Protein AF-0000000085129081 (afdb_homodimer)

Foldseek 3Di:
DPCLVPLCLPLCCLQQPNQEEEQAPAALDCLDFSNVQVCLLVVLPQPHHYAYEDLPDCDHVRHGYHPALLRVVDAASEYEYDDEPVCVVVNLVRCLNNLHQEYEAAYDQAVLVDDRRPVSLLVVLVSCVVSNYHYFDHNAQFKDASVNSRHSGSQCLCVVHAQAAAAEEEEEQDRVVLSVLRNVCRVVNHHYRMRGHRHLCSDDDQLSSLQVSLVDPSHQEYEYEDQAFFAQVSNLSSLLSNLVSVHAYEYEQWPQDVVRQVVSCSRNVDGSFHVQVVVQSCLQSLHLYDDDPVSRVLLRLLVVLAAAFQAQEEAAEEQDPVVQVVLVVLSVVLVGDFFFFDPVLQVVLCVVAVPWPRTGNTHSYPCCVVPVVNVQVNVVSRCVRPVGSEYEYEDEALQDDPVNLVSVLVSLLVCCVVRVRYAAEYAHDHDPVSQVSSSNSSYHYHVRSSSVSNSSSSSNSSNVHDSDDPDPPPLPAFDADDAAKAWFVVLQVLLVVLPAFAFDKDFDAALQSQQVLLVVQAAFKKKAWTFSVPPPRVVQLRIDGRHGHSVSSSVSQVVNVVSCCVVPVPTDTRGIMMGHDDDDFFWKKWKWAATSHNGIKIKIGGADPCCVVVVQMFIHRPDDDLVRQLVRLCSGPVSCSCCQPPNRDHFDSSSSSSSSNSNRSSRVSNDQFWRMKMQGTWGTHHVVSPGIHGHTMMTHTRDRD/DPCLVPQPLPLCCLQQPNQEEEQAPAALDCLDFSNVQVCLLVVLPQPHHYAYEDLPDQDHVRHGYHPALLRVVDAASEYEYDDEPVCVVVNLVRCLNNLHQEYEAAYDDAVLVDDRRPVSLLVVLVSCVVSNYHYFDHNAQFKDASVNSRHSGSQCLCVVHAQAAAAEEEEEQDRVVLSVLRNVCRVVNHHYRMRGHRHLCSDDDQLSSLQVSLVDPSHQEYEYEEQAFFAQVSNLSSLLSNLVSVHAYEYEQWPQDVVRQVVSCSRNVDGSFHVQVVVQSCLQSLHLYDDDPVSRVLLRLLVVLAAAFQAQEEAAEEQDPVVQVVLVVLSVVLVGDFFFFDPVLQVVLCVVAVPWPRTGNTHSYPCCVVPVVNVQVNVVSRCVRPVGSEYEYEDEALQDDPVSLVSVLVSLLVCCVVRVRYAAEYAHDHDPVSQVSSSNSSYHYHVRSSSVSNSSSSSNSSNVHDSDDPDPPPLPAFDADDAAKAWFVVLQVLLVVLPAFAFDKDFDAALQSQQVLLVVQAAFKKKAWTFSVPPPLVVQLRIDGRHGHSVSRSVSQVVNVVSCCVVPVPTDTRGIMMGHDDDDFFWKKWKWAQTSHNGIKIKIGGADPCCVVVVQMFIHRPDDDLVRQLVRLCSGPVSCSCCQPPNRDHFDSSSSSSSSNSNSSSRVSNDQFWRMKMQGTWGTHHVVSPGIHGHTMMTHTRDRD

Radius of gyration: 35.8 Å; Cα contacts (8 Å, |Δi|>4): 3302; chains: 2; bounding box: 98×96×65 Å

Secondary structure (DSSP, 8-state):
---------TTHHHHHS-SEEEEET--S-TTSTTTHHHHHHHHTT--SEEEEE-SS-SEETTEEEESSGGGS-S--SEEEE-S-HHHHHHHHHHHHHTT--EEEE----SGGG-HHHHHHHHHHHHHHHHHT-EEE-SSS--EEEGGGTEEE---SHHHH-PPPEEEEEEEES-HHHHHHHHHHHHHHT--EEEEEE-TT-SSS-HHHHHHHHHH-TT-SEEEEEES--S-HHHHHHHHHHHHHTT--EEEEE---SHHHHHHHHHHHSS----HHHHHHHHHHTTEEE-SSHHHHHHHHHHHHHSPPPSSSBEEEEES-HHHHHHHHHHHHHTT-B-PPPPHHHHHHHHHH-TT-B-SSSEE--GGGGT-THHHHHHHHHHHHHS--SEEEEE-TTGGG-TTTHHHHHHHHHHHHHH-TTSEEEEE----HHHHHHHHTTTEEEESSHHHHHHHHHHHHGGGTS-----------S---PPSEEPPHHHHHHHHHHTT--B---EEE-SHHHHHHHHHHH-S-EEEEEE-TT-S-GGGGT-EEEEE-SHHHHHHHHHHHHHHHHHH-TT----EEEEEEPPPSSEEEEEEEEEETTTEEEEEEEE-SHHHHHH--EEEEESS--HHHHHHHHHTSTTHHHHTTGGGPPPP-HHHHHHHHHHHHHHHHHHGGGEEEEEEEEEEE--GGGTS-EES-EEEEE----/---------TTHHHHHS-SEEEEET--S-TTSTTTHHHHHHHHTT--SEEEEE-SS-SEETTEEEESSGGGS-S--SEEEE-S-HHHHHHHHHHHHHTT--EEEE----SGGG-HHHHHHHHHHHHHHHHHT-EEE-SSS--EEEGGGTEEE---SHHHH-PPPEEEEEEEES-HHHHHHHHHHHHHHT--EEEEEE-TT-SSS-HHHHHHHHHH-TT-SEEEEEES--S-HHHHHHHHHHHHHTT--EEEEE---SHHHHHHHHHHHSS----HHHHHHHHHHHT-EE-SSHHHHHHHHHHHHHSPPPSSSBEEEEES-HHHHHHHHHHHHHTT-B-PPPPHHHHHHHHHH-TT-B-SSSEE--GGGGT-THHHHHHHHHHHHHS--SEEEEE-TTGGG-TTTHHHHHHHHHHHHHH-TTSEEEEE----HHHHHHHHTTTEEEESSHHHHHHHHHHHHGGGTS--S--------S---PPSEEPPHHHHHHHHHHTT--B---EEE-SHHHHHHHHHHH-S-EEEEEE-SS-S-GGGGT-EEEEE-SHHHHHHHHHHHHHHHHHH-TT----EEEEEEPPPSSEEEEEEEEEETTTEEEEEEEE-SHHHHHH--EEEEESS--HHHHHHHHHTSTTHHHHTTGGGPPPP-HHHHHHHHHHHHHHHHHHGGGEEEEEEEEEEE--GGGTS-EES-EEEEE----

InterPro domains:
  IPR003781 CoA-binding [PF13380] (19-144)
  IPR003781 CoA-binding [SM00881] (15-110)
  IPR013815 ATP-grasp fold, subdomain 1 [G3DSA:3.30.1490.20] (504-581)
  IPR016102 Succinyl-CoA synthetase-like [G3DSA:3.40.50.261] (140-305)
  IPR016102 Succinyl-CoA synthetase-like [G3DSA:3.40.50.261] (308-473)
  IPR016102 Succinyl-CoA synthetase-like [SSF52210] (141-302)
  IPR016102 Succinyl-CoA synthetase-like [SSF52210] (309-463)
  IPR032875 Succinyl-CoA synthetase-like, flavodoxin domain [PF13607] (165-301)
  IPR036291 NAD(P)-binding domain superfamily [SSF51735] (6-147)

pLDDT: mean 92.17, std 9.35, range [22.92, 98.81]

Sequence (1410 aa):
MTDSHCFDTSRLDALFAPRSIAVVGASDQASKIGGIPLDYLLRFGYGGALYAVNPRASRVQGLPAHERLAAIGAPVDLAIVAVPQSQVAGVLEDAAAARVQSMVLFSSGYAETGSDGTAAQQALARRAQEAGIRLIGPNCLGFMRPGHQVYATFSPAPGGGLVRPGRIGMVSQSGAFGAYAYSLARERGLGLSLWATTGNEADVQLADGLAWLAQDPETDVIMAYMEGCRDGPRLRAALALAQERGKPVVMCKVGTSALGAAAAASHTASLAGNDAVYEAVFRRYGVLRAHSITDFFALAASAYIARAPKGRSIGLFTVSGGVGAMMADDASAAGLEVAPLSDAAQRQLREWVPFAAPRNPVDITGQVTNDMTLLERSARLMLADRQFDSWLGFFAAGGLSDAFWPVLQSLVQTLRTHHPDTLLAVSTLCPPERRDALEALGCLVFADPGAAIRCIGALARLHETPQALPAMADAGSALHLPAGTLSEQRSMALLAEAGVPVVPHRLVRTAAEAAQAAQEMGGRIALKVCSDAIAHKSDVGGVALNLADAAGAQAAFDRILANARQARPDARIDGALAAPMVQGGVECIAGVHRDPVFGPVLMFGLGGIHAEILRDVSLRLLPITRDDALAMVRELRAFAVLDGARGRPRVDLDSIADTLCALAGFAQRAGATLESAEINPLIARPREDGGCVAVDALVIGREAAMTDSHCFDTSRLDALFAPRSIAVVGASDQASKIGGIPLDYLLRFGYGGALYAVNPRASRVQGLPAHERLAAIGAPVDLAIVAVPQSQVAGVLEDAAAARVQSMVLFSSGYAETGSDGTAAQQALARRAQEAGIRLIGPNCLGFMRPGHQVYATFSPAPGGGLVRPGRIGMVSQSGAFGAYAYSLARERGLGLSLWATTGNEADVQLADGLAWLAQDPETDVIMAYMEGCRDGPRLRAALALAQERGKPVVMCKVGTSALGAAAAASHTASLAGNDAVYEAVFRRYGVLRAHSITDFFALAASAYIARAPKGRSIGLFTVSGGVGAMMADDASAAGLEVAPLSDAAQRQLREWVPFAAPRNPVDITGQVTNDMTLLERSARLMLADRQFDSWLGFFAAGGLSDAFWPVLQSLVQTLRTHHPDTLLAVSTLCPPERRDALEALGCLVFADPGAAIRCIGALARLHETPQALPAMADAGSALHLPAGTLSEQRSMALLAEAGVPVVPHRLVRTAAEAAQAAQEMGGRIALKVCSDAIAHKSDVGGVALNLADAAGAQAAFDRILANARQARPDARIDGALAAPMVQGGVECIAGVHRDPVFGPVLMFGLGGIHAEILRDVSLRLLPITRDDALAMVRELRAFAVLDGARGRPRVDLDSIADTLCALAGFAQRAGATLESAEINPLIARPREDGGCVAVDALVIGREAA

Nearest PDB structures (foldseek):
  7cm9-assembly2_D  TM=8.211E-01  e=2.660E-48  Psychrobacter sp.
  4xym-assembly1_B  TM=9.529E-01  e=5.069E-23  Candidatus Korarchaeum cryptofilum OPF8
  1wr2-assembly1_A  TM=9.530E-01  e=1.393E-21  Pyrococcus horikoshii OT3
  4xyl-assembly1_D  TM=9.223E-01  e=3.829E-20  Candidatus Korarchaeum cryptofilum OPF8
  4yak-assembly1_D  TM=9.046E-01  e=5.636E-20  Candidatus Korarchaeum cryptofilum OPF8

Organism: Delftia acidovorans (strain DSM 14801 / SPH-1) (NCBI:txid398578)

Structure (mmCIF, N/CA/C/O backbone):
data_AF-0000000085129081-model_v1
#
loop_
_entity.id
_entity.type
_entity.pdbx_description
1 polymer 'CoA-binding domain protein'
#
loop_
_atom_site.group_PDB
_atom_site.id
_atom_site.type_symbol
_atom_site.label_atom_id
_atom_site.label_alt_id
_atom_site.label_comp_id
_atom_site.label_asym_id
_atom_site.label_entity_id
_atom_site.label_seq_id
_atom_site.pdbx_PDB_ins_code
_atom_site.Cartn_x
_atom_site.Cartn_y
_atom_site.Cartn_z
_atom_site.occupancy
_atom_site.B_iso_or_equiv
_atom_site.auth_seq_id
_atom_site.auth_comp_id
_atom_site.auth_asym_id
_atom_site.auth_atom_id
_atom_site.pdbx_PDB_model_num
ATOM 1 N N . MET A 1 1 ? 13.531 24.562 30.5 1 22.92 1 MET A N 1
ATOM 2 C CA . MET A 1 1 ? 12.156 25 30.281 1 22.92 1 MET A CA 1
ATOM 3 C C . MET A 1 1 ? 11.367 23.938 29.5 1 22.92 1 MET A C 1
ATOM 5 O O . MET A 1 1 ? 11.727 23.578 28.391 1 22.92 1 MET A O 1
ATOM 9 N N . THR A 1 2 ? 10.906 22.938 30.109 1 31.48 2 THR A N 1
ATOM 10 C CA . THR A 1 2 ? 9.945 21.922 29.672 1 31.48 2 THR A CA 1
ATOM 11 C C . THR A 1 2 ? 8.812 22.578 28.875 1 31.48 2 THR A C 1
ATOM 13 O O . THR A 1 2 ? 8.109 23.453 29.391 1 31.48 2 THR A O 1
ATOM 16 N N . ASP A 1 3 ? 9.008 22.938 27.797 1 34.84 3 ASP A N 1
ATOM 17 C CA . ASP A 1 3 ? 7.898 23.578 27.109 1 34.84 3 ASP A CA 1
ATOM 18 C C . ASP A 1 3 ? 6.594 22.812 27.328 1 34.84 3 ASP A C 1
ATOM 20 O O . ASP A 1 3 ? 6.309 21.844 26.625 1 34.84 3 ASP A O 1
ATOM 24 N N . SER A 1 4 ? 6.34 22.469 28.484 1 39.69 4 SER A N 1
ATOM 25 C CA . SER A 1 4 ? 4.973 22.094 28.844 1 39.69 4 SER A CA 1
ATOM 26 C C . SER A 1 4 ? 3.967 23.047 28.203 1 39.69 4 SER A C 1
ATOM 28 O O . SER A 1 4 ? 3.648 24.094 28.781 1 39.69 4 SER A O 1
ATOM 30 N N . HIS A 1 5 ? 4.156 23.484 27.062 1 47.09 5 HIS A N 1
ATOM 31 C CA . HIS A 1 5 ? 3.234 24.453 26.484 1 47.09 5 HIS A CA 1
ATOM 32 C C . HIS A 1 5 ? 1.785 24.031 26.703 1 47.09 5 HIS A C 1
ATOM 34 O O . HIS A 1 5 ? 1.33 23.047 26.125 1 47.09 5 HIS A O 1
ATOM 40 N N . CYS A 1 6 ? 1.344 24.219 27.984 1 56.28 6 CYS A N 1
ATOM 41 C CA . CYS A 1 6 ? -0.078 24.125 28.297 1 56.28 6 CYS A CA 1
ATOM 42 C C . CYS A 1 6 ? -0.922 24.734 27.188 1 56.28 6 CYS A C 1
ATOM 44 O O . CYS A 1 6 ? -0.76 25.906 26.844 1 56.28 6 CYS A O 1
ATOM 46 N N . PHE A 1 7 ? -1.284 23.828 26.25 1 68.25 7 PHE A N 1
ATOM 47 C CA . PHE A 1 7 ? -2.193 24.312 25.219 1 68.25 7 PHE A CA 1
ATOM 48 C C . PHE A 1 7 ? -3.334 25.109 25.844 1 68.25 7 PHE A C 1
ATOM 50 O O . PHE A 1 7 ? -4.016 24.625 26.75 1 68.25 7 PHE A O 1
ATOM 57 N N . ASP A 1 8 ? -3.322 26.469 25.719 1 72.94 8 ASP A N 1
ATOM 58 C CA . ASP A 1 8 ? -4.395 27.312 26.234 1 72.94 8 ASP A CA 1
ATOM 59 C C . ASP A 1 8 ? -5.723 27 25.547 1 72.94 8 ASP A C 1
ATOM 61 O O . ASP A 1 8 ? -5.934 27.375 24.391 1 72.94 8 ASP A O 1
ATOM 65 N N . THR A 1 9 ? -6.465 26.188 26.297 1 77.62 9 THR A N 1
ATOM 66 C CA . THR A 1 9 ? -7.781 25.859 25.75 1 77.62 9 THR A CA 1
ATOM 67 C C . THR A 1 9 ? -8.852 26.781 26.344 1 77.62 9 THR A C 1
ATOM 69 O O . THR A 1 9 ? -10.039 26.469 26.281 1 77.62 9 THR A O 1
ATOM 72 N N . SER A 1 10 ? -8.203 27.922 26.844 1 71.25 10 SER A N 1
ATOM 73 C CA . SER A 1 10 ? -9.094 28.875 27.484 1 71.25 10 SER A CA 1
ATOM 74 C C . SER A 1 10 ? -10.18 29.359 26.531 1 71.25 10 SER A C 1
ATOM 76 O O . SER A 1 10 ? -9.938 29.531 25.344 1 71.25 10 SER A O 1
ATOM 78 N N . ARG A 1 11 ? -11.359 29.344 26.812 1 80.5 11 ARG A N 1
ATOM 79 C CA . ARG A 1 11 ? -12.531 29.938 26.188 1 80.5 11 ARG A CA 1
ATOM 80 C C . ARG A 1 11 ? -13.031 29.078 25.031 1 80.5 11 ARG A C 1
ATOM 82 O O . ARG A 1 11 ? -13.898 29.5 24.266 1 80.5 11 ARG A O 1
ATOM 89 N N . LEU A 1 12 ? -12.312 27.891 24.812 1 93.5 12 LEU A N 1
ATOM 90 C CA . LEU A 1 12 ? -12.828 27.016 23.766 1 93.5 12 LEU A CA 1
ATOM 91 C C . LEU A 1 12 ? -14.102 26.312 24.234 1 93.5 12 LEU A C 1
ATOM 93 O O . LEU A 1 12 ? -14.867 25.812 23.406 1 93.5 12 LEU A O 1
ATOM 97 N N . ASP A 1 13 ? -14.32 26.328 25.5 1 93.31 13 ASP A N 1
ATOM 98 C CA . ASP A 1 13 ? -15.547 25.75 26.031 1 93.31 13 ASP A CA 1
ATOM 99 C C . ASP A 1 13 ? -16.766 26.547 25.578 1 93.31 13 ASP A C 1
ATOM 101 O O . ASP A 1 13 ? -17.812 25.953 25.234 1 93.31 13 ASP A O 1
ATOM 105 N N . ALA A 1 14 ? -16.594 27.875 25.625 1 94.25 14 ALA A N 1
ATOM 106 C CA . ALA A 1 14 ? -17.703 28.719 25.156 1 94.25 14 ALA A CA 1
ATOM 107 C C . ALA A 1 14 ? -18.031 28.438 23.703 1 94.25 14 ALA A C 1
ATOM 109 O O . ALA A 1 14 ? -19.188 28.609 23.266 1 94.25 14 ALA A O 1
ATOM 110 N N . LEU A 1 15 ? -17.047 27.984 23.031 1 96.19 15 LEU A N 1
ATOM 111 C CA . LEU A 1 15 ? -17.234 27.656 21.609 1 96.19 15 LEU A CA 1
ATOM 112 C C . LEU A 1 15 ? -17.859 26.281 21.453 1 96.19 15 LEU A C 1
ATOM 114 O O . LEU A 1 15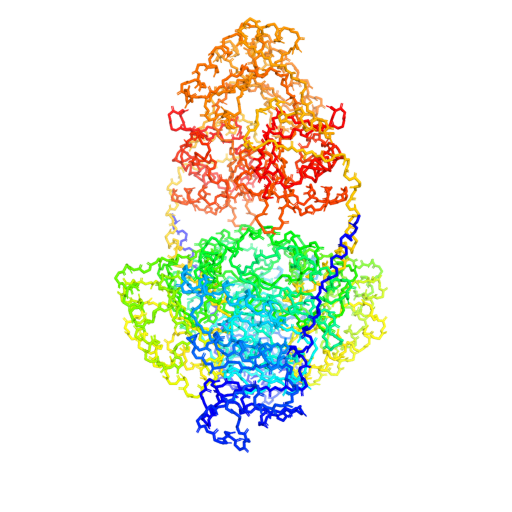 ? -19 26.172 20.984 1 96.19 15 LEU A O 1
ATOM 118 N N . PHE A 1 16 ? -17.234 25.219 22 1 96.81 16 PHE A N 1
ATOM 119 C CA . PHE A 1 16 ? -17.641 23.844 21.688 1 96.81 16 PHE A CA 1
ATOM 120 C C . PHE A 1 16 ? -18.688 23.344 22.672 1 96.81 16 PHE A C 1
ATOM 122 O O . PHE A 1 16 ? -19.312 22.312 22.438 1 96.81 16 PHE A O 1
ATOM 129 N N . ALA A 1 17 ? -18.953 24.062 23.734 1 95.62 17 ALA A N 1
ATOM 130 C CA . ALA A 1 17 ? -19.984 23.703 24.703 1 95.62 17 ALA A CA 1
ATOM 131 C C . ALA A 1 17 ? -20.75 24.953 25.156 1 95.62 17 ALA A C 1
ATOM 133 O O . ALA A 1 17 ? -20.828 25.219 26.359 1 95.62 17 ALA A O 1
ATOM 134 N N . PRO A 1 18 ? -21.375 25.594 24.219 1 97.25 18 PRO A N 1
ATOM 135 C CA . PRO A 1 18 ? -22.047 26.844 24.562 1 97.25 18 PRO A CA 1
ATOM 136 C C . PRO A 1 18 ? -23.328 26.641 25.344 1 97.25 18 PRO A C 1
ATOM 138 O O . PRO A 1 18 ? -24.094 25.703 25.062 1 97.25 18 PRO A O 1
ATOM 141 N N . ARG A 1 19 ? -23.594 27.531 26.25 1 96.44 19 ARG A N 1
ATOM 142 C CA . ARG A 1 19 ? -24.828 27.516 27.031 1 96.44 19 ARG A CA 1
ATOM 143 C C . ARG A 1 19 ? -25.875 28.438 26.406 1 96.44 19 ARG A C 1
ATOM 145 O O . ARG A 1 19 ? -27.062 28.344 26.719 1 96.44 19 ARG A O 1
ATOM 152 N N . SER A 1 20 ? -25.438 29.312 25.641 1 97.81 20 SER A N 1
ATOM 153 C CA . SER A 1 20 ? -26.281 30.234 24.906 1 97.81 20 SER A CA 1
ATOM 154 C C . SER A 1 20 ? -25.75 30.469 23.5 1 97.81 20 SER A C 1
ATOM 156 O O . SER A 1 20 ? -24.547 30.562 23.297 1 97.81 20 SER A O 1
ATOM 158 N N . ILE A 1 21 ? -26.719 30.453 22.484 1 98.44 21 ILE A N 1
ATOM 159 C CA . ILE A 1 21 ? -26.344 30.594 21.078 1 98.44 21 ILE A CA 1
ATOM 160 C C . ILE A 1 21 ? -27.188 31.688 20.422 1 98.44 21 ILE A C 1
ATOM 162 O O . ILE A 1 21 ? -28.406 31.734 20.625 1 98.44 21 ILE A O 1
ATOM 166 N N . ALA A 1 22 ? -26.531 32.594 19.766 1 98.62 22 ALA A N 1
ATOM 167 C CA . ALA A 1 22 ? -27.203 33.562 18.938 1 98.62 22 ALA A CA 1
ATOM 168 C C . ALA A 1 22 ? -26.906 33.344 17.453 1 98.62 22 ALA A C 1
ATOM 170 O O . ALA A 1 22 ? -25.75 33.125 17.078 1 98.62 22 ALA A O 1
ATOM 171 N N . VAL A 1 23 ? -27.938 33.312 16.625 1 98.56 23 VAL A N 1
ATOM 172 C CA . VAL A 1 23 ? -27.75 33.188 15.18 1 98.56 23 VAL A CA 1
ATOM 173 C C . VAL A 1 23 ? -27.906 34.562 14.516 1 98.56 23 VAL A C 1
ATOM 175 O O . VAL A 1 23 ? -29.016 35.094 14.43 1 98.56 23 VAL A O 1
ATOM 178 N N . VAL A 1 24 ? -26.781 35.094 14.094 1 98.38 24 VAL A N 1
ATOM 179 C CA . VAL A 1 24 ? -26.781 36.406 13.43 1 98.38 24 VAL A CA 1
ATOM 180 C C . VAL A 1 24 ? -27.047 36.219 11.938 1 98.38 24 VAL A C 1
ATOM 182 O O . VAL A 1 24 ? -26.375 35.438 11.266 1 98.38 24 VAL A O 1
ATOM 185 N N . GLY A 1 25 ? -27.906 37 11.398 1 97 25 GLY A N 1
ATOM 186 C CA . GLY A 1 25 ? -28.391 36.781 10.039 1 97 25 GLY A CA 1
ATOM 187 C C . GLY A 1 25 ? -29.438 35.688 9.953 1 97 25 GLY A C 1
ATOM 188 O O . GLY A 1 25 ? -29.516 34.969 8.945 1 97 25 GLY A O 1
ATOM 189 N N . ALA A 1 26 ? -30.141 35.5 11.016 1 97.19 26 ALA A N 1
ATOM 190 C CA . ALA A 1 26 ? -31.188 34.469 11.086 1 97.19 26 ALA A CA 1
ATOM 191 C C . ALA A 1 26 ? -32.25 34.719 10.016 1 97.19 26 ALA A C 1
ATOM 193 O O . ALA A 1 26 ? -32.625 35.844 9.742 1 97.19 26 ALA A O 1
ATOM 194 N N . SER A 1 27 ? -32.625 33.625 9.398 1 96.38 27 SER A N 1
ATOM 195 C CA . SER A 1 27 ? -33.625 33.688 8.328 1 96.38 27 SER A CA 1
ATOM 196 C C . SER A 1 27 ? -34.844 32.812 8.648 1 96.38 27 SER A C 1
ATOM 198 O O . SER A 1 27 ? -34.688 31.734 9.219 1 96.38 27 SER A O 1
ATOM 200 N N . ASP A 1 28 ? -35.969 33.281 8.227 1 95.19 28 ASP A N 1
ATOM 201 C CA . ASP A 1 28 ? -37.219 32.531 8.414 1 95.19 28 ASP A CA 1
ATOM 202 C C . ASP A 1 28 ? -37.25 31.344 7.438 1 95.19 28 ASP A C 1
ATOM 204 O O . ASP A 1 28 ? -38.062 30.422 7.617 1 95.19 28 ASP A O 1
ATOM 208 N N . GLN A 1 29 ? -36.469 31.438 6.445 1 94.5 29 GLN A N 1
ATOM 209 C CA . GLN A 1 29 ? -36.344 30.328 5.504 1 94.5 29 GLN A CA 1
ATOM 210 C C . GLN A 1 29 ? -35.344 29.297 5.992 1 94.5 29 GLN A C 1
ATOM 212 O O . GLN A 1 29 ? -34.125 29.5 5.863 1 94.5 29 GLN A O 1
ATOM 217 N N . ALA A 1 30 ? -35.812 28.172 6.324 1 93.5 30 ALA A N 1
ATOM 218 C CA . ALA A 1 30 ? -35 27.125 6.973 1 93.5 30 ALA A CA 1
ATOM 219 C C . ALA A 1 30 ? -34 26.531 6.004 1 93.5 30 ALA A C 1
ATOM 221 O O . ALA A 1 30 ? -33.062 25.844 6.418 1 93.5 30 ALA A O 1
ATOM 222 N N . SER A 1 31 ? -34.094 26.828 4.73 1 89.12 31 SER A N 1
ATOM 223 C CA . SER A 1 31 ? -33.219 26.234 3.74 1 89.12 31 SER A CA 1
ATOM 224 C C . SER A 1 31 ? -32.031 27.141 3.441 1 89.12 31 SER A C 1
ATOM 226 O O . SER A 1 31 ? -31.047 26.719 2.824 1 89.12 31 SER A O 1
ATOM 228 N N . LYS A 1 32 ? -32.094 28.375 3.91 1 90.75 32 LYS A N 1
ATOM 229 C CA . LYS A 1 32 ? -31.016 29.312 3.672 1 90.75 32 LYS A CA 1
ATOM 230 C C . LYS A 1 32 ? -29.922 29.172 4.719 1 90.75 32 LYS A C 1
ATOM 232 O O . LYS A 1 32 ? -30.156 28.641 5.809 1 90.75 32 LYS A O 1
ATOM 237 N N . ILE A 1 33 ? -28.766 29.656 4.426 1 92.5 33 ILE A N 1
ATOM 238 C CA . ILE A 1 33 ? -27.578 29.531 5.262 1 92.5 33 ILE A CA 1
ATOM 239 C C . ILE A 1 33 ? -27.859 30.078 6.656 1 92.5 33 ILE A C 1
ATOM 241 O O . ILE A 1 33 ? -27.438 29.5 7.66 1 92.5 33 ILE A O 1
ATOM 245 N N . GLY A 1 34 ? -28.578 31.203 6.691 1 93.94 34 GLY A N 1
ATOM 246 C CA . GLY A 1 34 ? -28.891 31.812 7.969 1 93.94 34 GLY A CA 1
ATOM 247 C C . GLY A 1 34 ? -30.062 31.172 8.68 1 93.94 34 GLY A C 1
ATOM 248 O O . GLY A 1 34 ? -30.297 31.422 9.867 1 93.94 34 GLY A O 1
ATOM 249 N N . GLY A 1 35 ? -30.797 30.297 8.016 1 95.94 35 GLY A N 1
ATOM 250 C CA . GLY A 1 35 ? -31.969 29.641 8.578 1 95.94 35 GLY A CA 1
ATOM 251 C C . GLY A 1 35 ? -31.688 28.219 9.055 1 95.94 35 GLY A C 1
ATOM 252 O O . GLY A 1 35 ? -32.312 27.75 10 1 95.94 35 GLY A O 1
ATOM 253 N N . ILE A 1 36 ? -30.734 27.516 8.508 1 95.75 36 ILE A N 1
ATOM 254 C CA . ILE A 1 36 ? -30.469 26.094 8.719 1 95.75 36 ILE A CA 1
ATOM 255 C C . ILE A 1 36 ? -30.031 25.859 10.156 1 95.75 36 ILE A C 1
ATOM 257 O O . ILE A 1 36 ? -30.594 25 10.852 1 95.75 36 ILE A O 1
ATOM 261 N N . PRO A 1 37 ? -29.031 26.656 10.664 1 97.69 37 PRO A N 1
ATOM 262 C CA . PRO A 1 37 ? -28.625 26.406 12.047 1 97.69 37 PRO A CA 1
ATOM 263 C C . PRO A 1 37 ? -29.766 26.594 13.047 1 97.69 37 PRO A C 1
ATOM 265 O O . PRO A 1 37 ? -29.891 25.812 13.992 1 97.69 37 PRO A O 1
ATOM 268 N N . LEU A 1 38 ? -30.531 27.641 12.773 1 97.69 38 LEU A N 1
ATOM 269 C CA . LEU A 1 38 ? -31.656 27.891 13.672 1 97.69 38 LEU A CA 1
ATOM 270 C C . LEU A 1 38 ? -32.656 26.734 13.602 1 97.69 38 LEU A C 1
ATOM 272 O O . LEU A 1 38 ? -33.156 26.281 14.641 1 97.69 38 LEU A O 1
ATOM 276 N N . ASP A 1 39 ? -32.969 26.344 12.453 1 97.56 39 ASP A N 1
ATOM 277 C CA . ASP A 1 39 ? -33.875 25.219 12.266 1 97.56 39 ASP A CA 1
ATOM 278 C C . ASP A 1 39 ? -33.344 23.969 12.992 1 97.56 39 ASP A C 1
ATOM 280 O O . ASP A 1 39 ? -34.125 23.297 13.695 1 97.56 39 ASP A O 1
ATOM 284 N N . TYR A 1 40 ? -32.094 23.609 12.812 1 97.75 40 TYR A N 1
ATOM 285 C CA . TYR A 1 40 ? -31.5 22.422 13.445 1 97.75 40 TYR A CA 1
ATOM 286 C C . TYR A 1 40 ? -31.594 22.531 14.961 1 97.75 40 TYR A C 1
ATOM 288 O O . TYR A 1 40 ? -31.984 21.562 15.633 1 97.75 40 TYR A O 1
ATOM 296 N N . LEU A 1 41 ? -31.219 23.688 15.523 1 98.06 41 LEU A N 1
ATOM 297 C CA . LEU A 1 41 ? -31.203 23.875 16.969 1 98.06 41 LEU A CA 1
ATOM 298 C C . LEU A 1 41 ? -32.625 23.766 17.547 1 98.06 41 LEU A C 1
ATOM 300 O O . LEU A 1 41 ? -32.781 23.203 18.641 1 98.06 41 LEU A O 1
ATOM 304 N N . LEU A 1 42 ? -33.562 24.266 16.828 1 97.25 42 LEU A N 1
ATOM 305 C CA . LEU A 1 42 ? -34.938 24.172 17.281 1 97.25 42 LEU A CA 1
ATOM 306 C C . LEU A 1 42 ? -35.469 22.75 17.125 1 97.25 42 LEU A C 1
ATOM 308 O O . LEU A 1 42 ? -36 22.172 18.062 1 97.25 42 LEU A O 1
ATOM 312 N N . ARG A 1 43 ? -35.281 22.156 15.977 1 96.31 43 ARG A N 1
ATOM 313 C CA . ARG A 1 43 ? -35.812 20.859 15.609 1 96.31 43 ARG A CA 1
ATOM 314 C C . ARG A 1 43 ? -35.188 19.75 16.438 1 96.31 43 ARG A C 1
ATOM 316 O O . ARG A 1 43 ? -35.875 18.766 16.781 1 96.31 43 ARG A O 1
ATOM 323 N N . PHE A 1 44 ? -33.875 19.875 16.672 1 96.38 44 PHE A N 1
ATOM 324 C CA . PHE A 1 44 ? -33.188 18.766 17.328 1 96.38 44 PHE A CA 1
ATOM 325 C C . PHE A 1 44 ? -33.125 18.984 18.828 1 96.38 44 PHE A C 1
ATOM 327 O O . PHE A 1 44 ? -32.562 18.156 19.562 1 96.38 44 PHE A O 1
ATOM 334 N N . GLY A 1 45 ? -33.594 20.125 19.328 1 96 45 GLY A N 1
ATOM 335 C CA . GLY A 1 45 ? -33.875 20.281 20.734 1 96 45 GLY A CA 1
ATOM 336 C C . GLY A 1 45 ? -32.719 20.812 21.531 1 96 45 GLY A C 1
ATOM 337 O O . GLY A 1 45 ? -32.375 20.281 22.578 1 96 45 GLY A O 1
ATOM 338 N N . TYR A 1 46 ? -32.062 21.875 20.984 1 97.38 46 TYR A N 1
ATOM 339 C CA . TYR A 1 46 ? -31.031 22.547 21.781 1 97.38 46 TYR A CA 1
ATOM 340 C C . TYR A 1 46 ? -31.594 23 23.125 1 97.38 46 TYR A C 1
ATOM 342 O O . TYR A 1 46 ? -32.656 23.641 23.172 1 97.38 46 TYR A O 1
ATOM 350 N N . GLY A 1 47 ? -30.875 22.719 24.219 1 96.5 47 GLY A N 1
ATOM 351 C CA . GLY A 1 47 ? -31.406 22.953 25.562 1 96.5 47 GLY A CA 1
ATOM 352 C C . GLY A 1 47 ? -30.953 24.281 26.156 1 96.5 47 GLY A C 1
ATOM 353 O O . GLY A 1 47 ? -31.453 24.703 27.203 1 96.5 47 GLY A O 1
ATOM 354 N N . GLY A 1 48 ? -30.031 25 25.531 1 96.75 48 GLY A N 1
ATOM 355 C CA . GLY A 1 48 ? -29.562 26.281 26.047 1 96.75 48 GLY A CA 1
ATOM 356 C C . GLY A 1 48 ? -30.359 27.453 25.516 1 96.75 48 GLY A C 1
ATOM 357 O O . GLY A 1 48 ? -31.375 27.266 24.844 1 96.75 48 GLY A O 1
ATOM 358 N N . ALA A 1 49 ? -29.984 28.641 25.922 1 97.62 49 ALA A N 1
ATOM 359 C CA . ALA A 1 49 ? -30.641 29.844 25.438 1 97.62 49 ALA A CA 1
ATOM 360 C C . ALA A 1 49 ? -30.344 30.078 23.953 1 97.62 49 ALA A C 1
ATOM 362 O O . ALA A 1 49 ? -29.219 29.891 23.5 1 97.62 49 ALA A O 1
ATOM 363 N N . LEU A 1 50 ? -31.438 30.297 23.203 1 98 50 LEU A N 1
ATOM 364 C CA . LEU A 1 50 ? -31.312 30.469 21.766 1 98 50 LEU A CA 1
ATOM 365 C C . LEU A 1 50 ? -31.891 31.812 21.328 1 98 50 LEU A C 1
ATOM 367 O O . LEU A 1 50 ? -33.031 32.156 21.672 1 98 50 LEU A O 1
ATOM 371 N N . TYR A 1 51 ? -31.062 32.562 20.578 1 98.12 51 TYR A N 1
ATOM 372 C CA . TYR A 1 51 ? -31.484 33.875 20.156 1 98.12 51 TYR A CA 1
ATOM 373 C C . TYR A 1 51 ? -31.359 34.031 18.641 1 98.12 51 TYR A C 1
ATOM 375 O O . TYR A 1 51 ? -30.406 33.562 18.047 1 98.12 51 TYR A O 1
ATOM 383 N N . ALA A 1 52 ? -32.375 34.656 18.016 1 98.19 52 ALA A N 1
ATOM 384 C CA . ALA A 1 52 ? -32.312 35.031 16.609 1 98.19 52 ALA A CA 1
ATOM 385 C C . ALA A 1 52 ? -31.969 36.5 16.453 1 98.19 52 ALA A C 1
ATOM 387 O O . ALA A 1 52 ? -32.5 37.344 17.188 1 98.19 52 ALA A O 1
ATOM 388 N N . VAL A 1 53 ? -31.062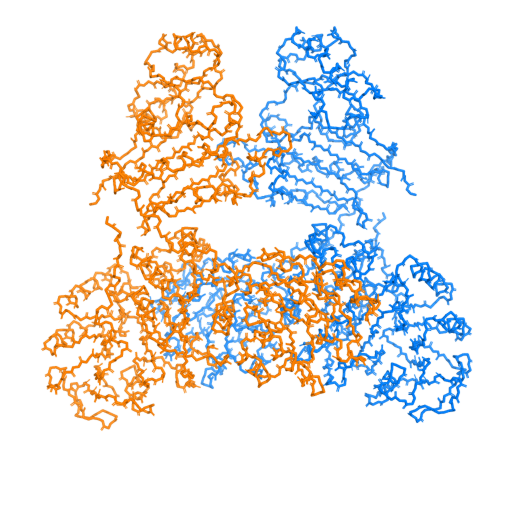 36.812 15.68 1 98.31 53 VAL A N 1
ATOM 389 C CA . VAL A 1 53 ? -30.688 38.188 15.43 1 98.31 53 VAL A CA 1
ATOM 390 C C . VAL A 1 53 ? -30.969 38.531 13.969 1 98.31 53 VAL A C 1
ATOM 392 O O . VAL A 1 53 ? -30.359 37.969 13.062 1 98.31 53 VAL A O 1
ATOM 395 N N . ASN A 1 54 ? -31.812 39.375 13.719 1 96.62 54 ASN A N 1
ATOM 396 C CA . ASN A 1 54 ? -32.25 39.875 12.414 1 96.62 54 ASN A CA 1
ATOM 397 C C . ASN A 1 54 ? -32.75 41.344 12.508 1 96.62 54 ASN A C 1
ATOM 399 O O . ASN A 1 54 ? -33.688 41.625 13.219 1 96.62 54 ASN A O 1
ATOM 403 N N . PRO A 1 55 ? -32.094 42.219 11.734 1 93.31 55 PRO A N 1
ATOM 404 C CA . PRO A 1 55 ? -32.469 43.656 11.867 1 93.31 55 PRO A CA 1
ATOM 405 C C . PRO A 1 55 ? -33.844 43.969 11.305 1 93.31 55 PRO A C 1
ATOM 407 O O . PRO A 1 55 ? -34.406 45.031 11.602 1 93.31 55 PRO A O 1
ATOM 410 N N . ARG A 1 56 ? -34.5 43.156 10.492 1 93.88 56 ARG A N 1
ATOM 411 C CA . ARG A 1 56 ? -35.719 43.5 9.758 1 93.88 56 ARG A CA 1
ATOM 412 C C . ARG A 1 56 ? -36.938 42.75 10.32 1 93.88 56 ARG A C 1
ATOM 414 O O . ARG A 1 56 ? -38.062 43.156 10.102 1 93.88 56 ARG A O 1
ATOM 421 N N . ALA A 1 57 ? -36.594 41.656 10.938 1 94.12 57 ALA A N 1
ATOM 422 C CA . ALA A 1 57 ? -37.719 40.812 11.375 1 94.12 57 ALA A CA 1
ATOM 423 C C . ALA A 1 57 ? -37.844 40.875 12.898 1 94.12 57 ALA A C 1
ATOM 425 O O . ALA A 1 57 ? -36.844 40.906 13.617 1 94.12 57 ALA A O 1
ATOM 426 N N . SER A 1 58 ? -39.125 40.844 13.383 1 94.69 58 SER A N 1
ATOM 427 C CA . SER A 1 58 ? -39.375 40.781 14.82 1 94.69 58 SER A CA 1
ATOM 428 C C . SER A 1 58 ? -39.375 39.375 15.336 1 94.69 58 SER A C 1
ATOM 430 O O . SER A 1 58 ? -39.188 39.125 16.531 1 94.69 58 SER A O 1
ATOM 432 N N . ARG A 1 59 ? -39.656 38.438 14.375 1 96.5 59 ARG A N 1
ATOM 433 C CA . ARG A 1 59 ? -39.625 37 14.68 1 96.5 59 ARG A CA 1
ATOM 434 C C . ARG A 1 59 ? -39 36.219 13.539 1 96.5 59 ARG A C 1
ATOM 436 O O . ARG A 1 59 ? -39.156 36.594 12.367 1 96.5 59 ARG A O 1
ATOM 443 N N . VAL A 1 60 ? -38.344 35.219 13.93 1 97.75 60 VAL A N 1
ATOM 444 C CA . VAL A 1 60 ? -37.75 34.312 12.953 1 97.75 60 VAL A CA 1
ATOM 445 C C . VAL A 1 60 ? -37.938 32.875 13.398 1 97.75 60 VAL A C 1
ATOM 447 O O . VAL A 1 60 ? -37.469 32.469 14.477 1 97.75 60 VAL A O 1
ATOM 450 N N . GLN A 1 61 ? -38.562 32.031 12.547 1 97.44 61 GLN A N 1
ATOM 451 C CA . GLN A 1 61 ? -38.844 30.625 12.805 1 97.44 61 GLN A CA 1
ATOM 452 C C . GLN A 1 61 ? -39.469 30.438 14.188 1 97.44 61 GLN A C 1
ATOM 454 O O . GLN A 1 61 ? -39.031 29.547 14.938 1 97.44 61 GLN A O 1
ATOM 459 N N . GLY A 1 62 ? -40.281 31.391 14.602 1 95.5 62 GLY A N 1
ATOM 460 C CA . GLY A 1 62 ? -41.062 31.281 15.828 1 95.5 62 GLY A CA 1
ATOM 461 C C . GLY A 1 62 ? -40.375 31.922 17.016 1 95.5 62 GLY A C 1
ATOM 462 O O . GLY A 1 62 ? -40.969 32.094 18.078 1 95.5 62 GLY A O 1
ATOM 463 N N . LEU A 1 63 ? -39.125 32.375 16.875 1 96.12 63 LEU A N 1
ATOM 464 C CA . LEU A 1 63 ? -38.375 33 17.969 1 96.12 63 LEU A CA 1
ATOM 465 C C . LEU A 1 63 ? -38.375 34.5 17.844 1 96.12 63 LEU A C 1
ATOM 467 O O . LEU A 1 63 ? -38.312 35.062 16.734 1 96.12 63 LEU A O 1
ATOM 471 N N . PRO A 1 64 ? -38.5 35.094 19 1 95.25 64 PRO A N 1
ATOM 472 C CA . PRO A 1 64 ? -38.281 36.562 18.922 1 95.25 64 PRO A CA 1
ATOM 473 C C . PRO A 1 64 ? -36.906 36.906 18.344 1 95.25 64 PRO A C 1
ATOM 475 O O . PRO A 1 64 ? -35.906 36.281 18.672 1 95.25 64 PRO A O 1
ATOM 478 N N . ALA A 1 65 ? -36.906 37.875 17.5 1 97.56 65 ALA A N 1
ATOM 479 C CA . ALA A 1 65 ? -35.688 38.312 16.859 1 97.56 65 ALA A CA 1
ATOM 480 C C . ALA A 1 65 ? -35.188 39.625 17.453 1 97.56 65 ALA A C 1
ATOM 482 O O . ALA A 1 65 ? -35.969 40.5 17.797 1 97.56 65 ALA A O 1
ATOM 483 N N . HIS A 1 66 ? -33.906 39.719 17.656 1 97.81 66 HIS A N 1
ATOM 484 C CA . HIS A 1 66 ? -33.25 40.938 18.094 1 97.81 66 HIS A CA 1
ATOM 485 C C . HIS A 1 66 ? -32.562 41.656 16.922 1 97.81 66 HIS A C 1
ATOM 487 O O . HIS A 1 66 ? -32.062 41 16 1 97.81 66 HIS A O 1
ATOM 493 N N . GLU A 1 67 ? -32.469 42.969 16.922 1 96.5 67 GLU A N 1
ATOM 494 C CA . GLU A 1 67 ? -31.906 43.719 15.812 1 96.5 67 GLU A CA 1
ATOM 495 C C . GLU A 1 67 ? -30.406 43.5 15.719 1 96.5 67 GLU A C 1
ATOM 497 O O . GLU A 1 67 ? -29.828 43.562 14.625 1 96.5 67 GLU A O 1
ATOM 502 N N . ARG A 1 68 ? -29.781 43.438 16.828 1 96.62 68 ARG A N 1
ATOM 503 C CA . ARG A 1 68 ? -28.344 43.219 16.938 1 96.62 68 ARG A CA 1
ATOM 504 C C . ARG A 1 68 ? -27.984 42.406 18.188 1 96.62 68 ARG A C 1
ATOM 506 O O . ARG A 1 68 ? -28.844 42.188 19.047 1 96.62 68 ARG A O 1
ATOM 513 N N . LEU A 1 69 ? -26.766 41.938 18.266 1 97.81 69 LEU A N 1
ATOM 514 C CA . LEU A 1 69 ? -26.312 41.125 19.391 1 97.81 69 LEU A CA 1
ATOM 515 C C . LEU A 1 69 ? -26.422 41.875 20.703 1 97.81 69 LEU A C 1
ATOM 517 O O . LEU A 1 69 ? -26.859 41.344 21.703 1 97.81 69 LEU A O 1
ATOM 521 N N . ALA A 1 70 ? -26.031 43.156 20.688 1 96.38 70 ALA A N 1
ATOM 522 C CA . ALA A 1 70 ? -26.016 43.969 21.891 1 96.38 70 ALA A CA 1
ATOM 523 C C . ALA A 1 70 ? -27.422 44.156 22.453 1 96.38 70 ALA A C 1
ATOM 525 O O . ALA A 1 70 ? -27.609 44.438 23.641 1 96.38 70 ALA A O 1
ATOM 526 N N . ALA A 1 71 ? -28.469 43.969 21.656 1 96.5 71 ALA A N 1
ATOM 527 C CA . ALA A 1 71 ? -29.859 44.156 22.047 1 96.5 71 ALA A CA 1
ATOM 528 C C . ALA A 1 71 ? -30.391 42.938 22.812 1 96.5 71 ALA A C 1
ATOM 530 O O . ALA A 1 71 ? -31.453 43.031 23.453 1 96.5 71 ALA A O 1
ATOM 531 N N . ILE A 1 72 ? -29.75 41.844 22.812 1 96.56 72 ILE A N 1
ATOM 532 C CA . ILE A 1 72 ? -30.203 40.625 23.484 1 96.56 72 ILE A CA 1
ATOM 533 C C . ILE A 1 72 ? -30.234 40.844 24.984 1 96.56 72 ILE A C 1
ATOM 535 O O . ILE A 1 72 ? -31.141 40.375 25.672 1 96.56 72 ILE A O 1
ATOM 539 N N . GLY A 1 73 ? -29.219 41.562 25.547 1 93.56 73 GLY A N 1
ATOM 540 C CA . GLY A 1 73 ? -29.188 41.906 26.953 1 93.56 73 GLY A CA 1
ATOM 541 C C . GLY A 1 73 ? -28.844 40.75 27.844 1 93.56 73 GLY A C 1
ATOM 542 O O . GLY A 1 73 ? -29.031 40.781 29.062 1 93.56 73 GLY A O 1
ATOM 543 N N . ALA A 1 74 ? -28.5 39.656 27.344 1 94.94 74 ALA A N 1
ATOM 544 C CA . ALA A 1 74 ? -28.047 38.5 28.078 1 94.94 74 ALA A CA 1
ATOM 545 C C . ALA A 1 74 ? -26.734 37.969 27.531 1 94.94 74 ALA A C 1
ATOM 547 O O . ALA A 1 74 ? -26.359 38.281 26.406 1 94.94 74 ALA A O 1
ATOM 548 N N . PRO A 1 75 ? -26.031 37.25 28.375 1 93.56 75 PRO A N 1
ATOM 549 C CA . PRO A 1 75 ? -24.766 36.688 27.891 1 93.56 75 PRO A CA 1
ATOM 550 C C . PRO A 1 75 ? -24.938 35.75 26.703 1 93.56 75 PRO A C 1
ATOM 552 O O . PRO A 1 75 ? -25.875 34.969 26.672 1 93.56 75 PRO A O 1
ATOM 555 N N . VAL A 1 76 ? -24.047 35.844 25.766 1 97.19 76 VAL A N 1
ATOM 556 C CA . VAL A 1 76 ? -24 34.969 24.594 1 97.19 76 VAL A CA 1
ATOM 557 C C . VAL A 1 76 ? -22.656 34.25 24.516 1 97.19 76 VAL A C 1
ATOM 559 O O . VAL A 1 76 ? -21.625 34.906 24.344 1 97.19 76 VAL A O 1
ATOM 562 N N . ASP A 1 77 ? -22.672 32.938 24.641 1 97.44 77 ASP A N 1
ATOM 563 C CA . ASP A 1 77 ? -21.438 32.156 24.547 1 97.44 77 ASP A CA 1
ATOM 564 C C . ASP A 1 77 ? -20.969 32.031 23.109 1 97.44 77 ASP A C 1
ATOM 566 O O . ASP A 1 77 ? -19.766 32.125 22.828 1 97.44 77 ASP A O 1
ATOM 570 N N . LEU A 1 78 ? -21.875 31.781 22.188 1 98.19 78 LEU A N 1
ATOM 571 C CA . LEU A 1 78 ? -21.547 31.484 20.797 1 98.19 78 LEU A CA 1
ATOM 572 C C . LEU A 1 78 ? -22.453 32.281 19.859 1 98.19 78 LEU A C 1
ATOM 574 O O . LEU A 1 78 ? -23.672 32.219 19.969 1 98.19 78 LEU A O 1
ATOM 578 N N . ALA A 1 79 ? -21.891 33.062 19.031 1 98.56 79 ALA A N 1
ATOM 579 C CA . ALA A 1 79 ? -22.625 33.656 17.922 1 98.56 79 ALA A CA 1
ATOM 580 C C . ALA A 1 79 ? -22.344 32.938 16.609 1 98.56 79 ALA A C 1
ATOM 582 O O . ALA A 1 79 ? -21.203 32.812 16.188 1 98.56 79 ALA A O 1
ATOM 583 N N . ILE A 1 80 ? -23.375 32.375 15.992 1 98.56 80 ILE A N 1
ATOM 584 C CA . ILE A 1 80 ? -23.297 31.844 14.633 1 98.56 80 ILE A CA 1
ATOM 585 C C . ILE A 1 80 ? -23.531 32.969 13.617 1 98.56 80 ILE A C 1
ATOM 587 O O . ILE A 1 80 ? -24.625 33.531 13.578 1 98.56 80 ILE A O 1
ATOM 591 N N . VAL A 1 81 ? -22.531 33.219 12.852 1 98.25 81 VAL A N 1
ATOM 592 C CA . VAL A 1 81 ? -22.594 34.375 11.984 1 98.25 81 VAL A CA 1
ATOM 593 C C . VAL A 1 81 ? -22.828 33.969 10.539 1 98.25 81 VAL A C 1
ATOM 595 O O . VAL A 1 81 ? -21.938 33.406 9.891 1 98.25 81 VAL A O 1
ATOM 598 N N . ALA A 1 82 ? -23.984 34.219 10.031 1 96.69 82 ALA A N 1
ATOM 599 C CA . ALA A 1 82 ? -24.391 33.875 8.672 1 96.69 82 ALA A CA 1
ATOM 600 C C . ALA A 1 82 ? -24.734 35.125 7.887 1 96.69 82 ALA A C 1
ATOM 602 O O . ALA A 1 82 ? -25.891 35.344 7.488 1 96.69 82 ALA A O 1
ATOM 603 N N . VAL A 1 83 ? -23.781 36 7.668 1 95.62 83 VAL A N 1
ATOM 604 C CA . VAL A 1 83 ? -23.969 37.25 6.902 1 95.62 83 VAL A CA 1
ATOM 605 C C . VAL A 1 83 ? -22.875 37.375 5.844 1 95.62 83 VAL A C 1
ATOM 607 O O . VAL A 1 83 ? -21.859 36.656 5.914 1 95.62 83 VAL A O 1
ATOM 610 N N . PRO A 1 84 ? -23.078 38.188 4.848 1 93.5 84 PRO A N 1
ATOM 611 C CA . PRO A 1 84 ? -22.016 38.375 3.848 1 93.5 84 PRO A CA 1
ATOM 612 C C . PRO A 1 84 ? -20.766 39 4.441 1 93.5 84 PRO A C 1
ATOM 614 O O . PRO A 1 84 ? -20.828 39.656 5.473 1 93.5 84 PRO A O 1
ATOM 617 N N . GLN A 1 85 ? -19.688 38.812 3.816 1 93.75 85 GLN A N 1
ATOM 618 C CA . GLN A 1 85 ? -18.375 39.25 4.277 1 93.75 85 GLN A CA 1
ATOM 619 C C . GLN A 1 85 ? -18.359 40.75 4.59 1 93.75 85 GLN A C 1
ATOM 621 O O . GLN A 1 85 ? -17.703 41.188 5.531 1 93.75 85 GLN A O 1
ATOM 626 N N . SER A 1 86 ? -19.094 41.5 3.828 1 93.94 86 SER A N 1
ATOM 627 C CA . SER A 1 86 ? -19.094 42.969 3.951 1 93.94 86 SER A CA 1
ATOM 628 C C . SER A 1 86 ? -19.703 43.406 5.281 1 93.94 86 SER A C 1
ATOM 630 O O . SER A 1 86 ? -19.438 44.5 5.746 1 93.94 86 SER A O 1
ATOM 632 N N . GLN A 1 87 ? -20.406 42.562 5.918 1 95.81 87 GLN A N 1
ATOM 633 C CA . GLN A 1 87 ? -21.109 42.938 7.145 1 95.81 87 GLN A CA 1
ATOM 634 C C . GLN A 1 87 ? -20.406 42.375 8.375 1 95.81 87 GLN A C 1
ATOM 636 O O . GLN A 1 87 ? -20.75 42.719 9.508 1 95.81 87 GLN A O 1
ATOM 641 N N . VAL A 1 88 ? -19.422 41.562 8.203 1 97.06 88 VAL A N 1
ATOM 642 C CA . VAL A 1 88 ? -18.812 40.781 9.273 1 97.06 88 VAL A CA 1
ATOM 643 C C . VAL A 1 88 ? -18.109 41.719 10.258 1 97.06 88 VAL A C 1
ATOM 645 O O . VAL A 1 88 ? -18.172 41.531 11.477 1 97.06 88 VAL A O 1
ATOM 648 N N . ALA A 1 89 ? -17.422 42.75 9.75 1 95.31 89 ALA A N 1
ATOM 649 C CA . ALA A 1 89 ? -16.734 43.688 10.625 1 95.31 89 ALA A CA 1
ATOM 650 C C . ALA A 1 89 ? -17.703 44.344 11.609 1 95.31 89 ALA A C 1
ATOM 652 O O . ALA A 1 89 ? -17.391 44.5 12.789 1 95.31 89 ALA A O 1
ATOM 653 N N . GLY A 1 90 ? -18.844 44.75 11.078 1 95.94 90 GLY A N 1
ATOM 654 C CA . GLY A 1 90 ? -19.859 45.344 11.922 1 95.94 90 GLY A CA 1
ATOM 655 C C . GLY A 1 90 ? -20.391 44.375 12.969 1 95.94 90 GLY A C 1
ATOM 656 O O . GLY A 1 90 ? -20.625 44.75 14.117 1 95.94 90 GLY A O 1
ATOM 657 N N . VAL A 1 91 ? -20.609 43.188 12.586 1 97.38 91 VAL A N 1
ATOM 658 C CA . VAL A 1 91 ? -21.094 42.156 13.5 1 97.38 91 VAL A CA 1
ATOM 659 C C . VAL A 1 91 ? -20.078 41.906 14.609 1 97.38 91 VAL A C 1
ATOM 661 O O . VAL A 1 91 ? -20.438 41.719 15.766 1 97.38 91 VAL A O 1
ATOM 664 N N . LEU A 1 92 ? -18.828 41.875 14.219 1 97.25 92 LEU A N 1
ATOM 665 C CA . LEU A 1 92 ? -17.766 41.656 15.195 1 97.25 92 LEU A CA 1
ATOM 666 C C . LEU A 1 92 ? -17.719 42.781 16.219 1 97.25 92 LEU A C 1
ATOM 668 O O . LEU A 1 92 ? -17.516 42.531 17.406 1 97.25 92 LEU A O 1
ATOM 672 N N . GLU A 1 93 ? -17.891 43.969 15.773 1 96.5 93 GLU A N 1
ATOM 673 C CA . GLU A 1 93 ? -17.938 45.125 16.688 1 96.5 93 GLU A CA 1
ATOM 674 C C . GLU A 1 93 ? -19.125 45 17.641 1 96.5 93 GLU A C 1
ATOM 676 O O . GLU A 1 93 ? -19 45.25 18.828 1 96.5 93 GLU A O 1
ATOM 681 N N . ASP A 1 94 ? -20.203 44.656 17.078 1 97.69 94 ASP A N 1
ATOM 682 C CA . ASP A 1 94 ? -21.406 44.469 17.875 1 97.69 94 ASP A CA 1
ATOM 683 C C . ASP A 1 94 ? -21.203 43.344 18.891 1 97.69 94 ASP A C 1
ATOM 685 O O . ASP A 1 94 ? -21.656 43.438 20.031 1 97.69 94 ASP A O 1
ATOM 689 N N . ALA A 1 95 ? -20.609 42.281 18.453 1 97.81 95 ALA A N 1
ATOM 690 C CA . ALA A 1 95 ? -20.312 41.125 19.328 1 97.81 95 ALA A CA 1
ATOM 691 C C . ALA A 1 95 ? -19.406 41.531 20.484 1 97.81 95 ALA A C 1
ATOM 693 O O . ALA A 1 95 ? -19.578 41.094 21.609 1 97.81 95 ALA A O 1
ATOM 694 N N . ALA A 1 96 ? -18.391 42.312 20.125 1 96.19 96 ALA A N 1
ATOM 695 C CA . ALA A 1 96 ? -17.484 42.812 21.141 1 96.19 96 ALA A CA 1
ATOM 696 C C . ALA A 1 96 ? -18.234 43.625 22.203 1 96.19 96 ALA A C 1
ATOM 698 O O . ALA A 1 96 ? -18 43.469 23.406 1 96.19 96 ALA A O 1
ATOM 699 N N . ALA A 1 97 ? -19.078 44.438 21.703 1 95.31 97 ALA A N 1
ATOM 700 C CA . ALA A 1 97 ? -19.875 45.25 22.594 1 95.31 97 ALA A CA 1
ATOM 701 C C . ALA A 1 97 ? -20.781 44.406 23.484 1 95.31 97 ALA A C 1
ATOM 703 O O . ALA A 1 97 ? -21 44.75 24.641 1 95.31 97 ALA A O 1
ATOM 704 N N . ALA A 1 98 ? -21.266 43.375 22.969 1 96.88 98 ALA A N 1
ATOM 705 C CA . ALA A 1 98 ? -22.156 42.469 23.688 1 96.88 98 ALA A CA 1
ATOM 706 C C . ALA A 1 98 ? -21.359 41.469 24.516 1 96.88 98 ALA A C 1
ATOM 708 O O . ALA A 1 98 ? -21.953 40.625 25.219 1 96.88 98 ALA A O 1
ATOM 709 N N . ARG A 1 99 ? -20.031 41.406 24.422 1 95.5 99 ARG A N 1
ATOM 710 C CA . ARG A 1 99 ? -19.125 40.531 25.141 1 95.5 99 ARG A CA 1
ATOM 711 C C . ARG A 1 99 ? -19.375 39.062 24.781 1 95.5 99 ARG A C 1
ATOM 713 O O . ARG A 1 99 ? -19.438 38.219 25.656 1 95.5 99 ARG A O 1
ATOM 720 N N . VAL A 1 100 ? -19.703 38.906 23.531 1 96.75 100 VAL A N 1
ATOM 721 C CA . VAL A 1 100 ? -19.797 37.531 23.016 1 96.75 100 VAL A CA 1
ATOM 722 C C . VAL A 1 100 ? -18.453 36.812 23.188 1 96.75 100 VAL A C 1
ATOM 724 O O . VAL A 1 100 ? -17.391 37.438 23.031 1 96.75 100 VAL A O 1
ATOM 727 N N . GLN A 1 101 ? -18.484 35.531 23.5 1 96.38 101 GLN A N 1
ATOM 728 C CA . GLN A 1 101 ? -17.25 34.844 23.859 1 96.38 101 GLN A CA 1
ATOM 729 C C . GLN A 1 101 ? -16.641 34.156 22.641 1 96.38 101 GLN A C 1
ATOM 731 O O . GLN A 1 101 ? -15.414 34 22.547 1 96.38 101 GLN A O 1
ATOM 736 N N . SER A 1 102 ? -17.453 33.656 21.766 1 97.31 102 SER A N 1
ATOM 737 C CA . SER A 1 102 ? -16.953 32.906 20.625 1 97.31 102 SER A CA 1
ATOM 738 C C . SER A 1 102 ? -17.859 33.094 19.406 1 97.31 102 SER A C 1
ATOM 740 O O . SER A 1 102 ? -19 33.531 19.547 1 97.31 102 SER A O 1
ATOM 742 N N . MET A 1 103 ? -17.312 32.781 18.234 1 97.5 103 MET A N 1
ATOM 743 C CA . MET A 1 103 ? -18.062 32.938 17 1 97.5 103 MET A CA 1
ATOM 744 C C . MET A 1 103 ? -17.75 31.828 16.016 1 97.5 103 MET A C 1
ATOM 746 O O . MET A 1 103 ? -16.625 31.359 15.953 1 97.5 103 MET A O 1
ATOM 750 N N . VAL A 1 104 ? -18.781 31.344 15.328 1 98.06 104 VAL A N 1
ATOM 751 C CA . VAL A 1 104 ? -18.641 30.562 14.094 1 98.06 104 VAL A CA 1
ATOM 752 C C . VAL A 1 104 ? -18.922 31.453 12.891 1 98.06 104 VAL A C 1
ATOM 754 O O . VAL A 1 104 ? -19.984 32.062 12.797 1 98.06 104 VAL A O 1
ATOM 757 N N . LEU A 1 105 ? -17.953 31.578 12.055 1 97.94 105 LEU A N 1
ATOM 758 C CA . LEU A 1 105 ? -18.109 32.469 10.914 1 97.94 105 LEU A CA 1
ATOM 759 C C . LEU A 1 105 ? -18.188 31.688 9.617 1 97.94 105 LEU A C 1
ATOM 761 O O . LEU A 1 105 ? -17.172 31.219 9.094 1 97.94 105 LEU A O 1
ATOM 765 N N . PHE A 1 106 ? -19.375 31.672 8.961 1 96.19 106 PHE A N 1
ATOM 766 C CA . PHE A 1 106 ? -19.641 30.906 7.75 1 96.19 106 PHE A CA 1
ATOM 767 C C . PHE A 1 106 ? -19.109 31.656 6.523 1 96.19 106 PHE A C 1
ATOM 769 O O . PHE A 1 106 ? -18.859 31.047 5.484 1 96.19 106 PHE A O 1
ATOM 776 N N . SER A 1 107 ? -18.906 32.875 6.625 1 93.12 107 SER A N 1
ATOM 777 C CA . SER A 1 107 ? -18.688 33.781 5.488 1 93.12 107 SER A CA 1
ATOM 778 C C . SER A 1 107 ? -17.406 33.406 4.738 1 93.12 107 SER A C 1
ATOM 780 O O . SER A 1 107 ? -16.391 33.125 5.355 1 93.12 107 SER A O 1
ATOM 782 N N . SER A 1 108 ? -17.547 33.406 3.432 1 88.94 108 SER A N 1
ATOM 783 C CA . SER A 1 108 ? -16.406 33.219 2.547 1 88.94 108 SER A CA 1
ATOM 784 C C . SER A 1 108 ? -15.898 34.562 2.041 1 88.94 108 SER A C 1
ATOM 786 O O . SER A 1 108 ? -16.453 35.625 2.377 1 88.94 108 SER A O 1
ATOM 788 N N . GLY A 1 109 ? -14.773 34.531 1.337 1 86.5 109 GLY A N 1
ATOM 789 C CA . GLY A 1 109 ? -14.242 35.75 0.764 1 86.5 109 GLY A CA 1
ATOM 790 C C . GLY A 1 109 ? -13 36.281 1.479 1 86.5 109 GLY A C 1
ATOM 791 O O . GLY A 1 109 ? -12.695 37.469 1.425 1 86.5 109 GLY A O 1
ATOM 792 N N . TYR A 1 110 ? -12.375 35.5 2.105 1 91.56 110 TYR A N 1
ATOM 793 C CA . TYR A 1 110 ? -11.188 35.875 2.859 1 91.56 110 TYR A CA 1
ATOM 794 C C . TYR A 1 110 ? -9.938 35.25 2.246 1 91.56 110 TYR A C 1
ATOM 796 O O . TYR A 1 110 ? -9.641 35.469 1.067 1 91.56 110 TYR A O 1
ATOM 804 N N . ALA A 1 111 ? -9.094 34.5 2.934 1 85.69 111 ALA A N 1
ATOM 805 C CA . ALA A 1 111 ? -7.777 34.062 2.48 1 85.69 111 ALA A CA 1
ATOM 806 C C . ALA A 1 111 ? -7.883 33.219 1.209 1 85.69 111 ALA A C 1
ATOM 808 O O . ALA A 1 111 ? -6.992 33.25 0.355 1 85.69 111 ALA A O 1
ATOM 809 N N . GLU A 1 112 ? -8.969 32.438 1.006 1 78.5 112 GLU A N 1
ATOM 810 C CA . GLU A 1 112 ? -9.133 31.547 -0.127 1 78.5 112 GLU A CA 1
ATOM 811 C C . GLU A 1 112 ? -9.258 32.312 -1.438 1 78.5 112 GLU A C 1
ATOM 813 O O . GLU A 1 112 ? -9.133 31.734 -2.52 1 78.5 112 GLU A O 1
ATOM 818 N N . THR A 1 113 ? -9.469 33.688 -1.285 1 79.12 113 THR A N 1
ATOM 819 C CA . THR A 1 113 ? -9.719 34.469 -2.488 1 79.12 113 THR A CA 1
ATOM 820 C C . THR A 1 113 ? -8.453 35.188 -2.924 1 79.12 113 THR A C 1
ATOM 822 O O . THR A 1 113 ? -8.492 36.031 -3.834 1 79.12 113 THR A O 1
ATOM 825 N N . GLY A 1 114 ? -7.355 35 -2.258 1 80.94 114 GLY A N 1
ATOM 826 C CA . GLY A 1 114 ? -6.102 35.594 -2.693 1 80.94 114 GLY A CA 1
ATOM 827 C C . GLY A 1 114 ? -5.531 36.594 -1.695 1 80.94 114 GLY A C 1
ATOM 828 O O . GLY A 1 114 ? -5.852 36.531 -0.506 1 80.94 114 GLY A O 1
ATOM 829 N N . SER A 1 115 ? -4.75 37.469 -2.186 1 84.44 115 SER A N 1
ATOM 830 C CA . SER A 1 115 ? -3.973 38.375 -1.329 1 84.44 115 SER A CA 1
ATOM 831 C C . SER A 1 115 ? -4.875 39.344 -0.581 1 84.44 115 SER A C 1
ATOM 833 O O . SER A 1 115 ? -4.695 39.562 0.617 1 84.44 115 SER A O 1
ATOM 835 N N . ASP A 1 116 ? -5.844 39.875 -1.255 1 88.5 116 ASP A N 1
ATOM 836 C CA . ASP A 1 116 ? -6.773 40.781 -0.61 1 88.5 116 ASP A CA 1
ATOM 837 C C . ASP A 1 116 ? -7.582 40.094 0.474 1 88.5 116 ASP A C 1
ATOM 839 O O . ASP A 1 116 ? -7.82 40.656 1.545 1 88.5 116 ASP A O 1
ATOM 843 N N . GLY A 1 117 ? -7.957 38.938 0.133 1 90 117 GLY A N 1
ATOM 844 C CA . GLY A 1 117 ? -8.688 38.156 1.105 1 90 117 GLY A CA 1
ATOM 845 C C . GLY A 1 117 ? -7.859 37.812 2.332 1 90 117 GLY A C 1
ATOM 846 O O . GLY A 1 117 ? -8.375 37.781 3.451 1 90 117 GLY A O 1
ATOM 847 N N . THR A 1 118 ? -6.621 37.562 2.09 1 91 118 THR A N 1
ATOM 848 C CA . THR A 1 118 ? -5.715 37.25 3.191 1 91 118 THR A CA 1
ATOM 849 C C . THR A 1 118 ? -5.574 38.469 4.125 1 91 118 THR A C 1
ATOM 851 O O . THR A 1 118 ? -5.57 38.312 5.348 1 91 118 THR A O 1
ATOM 854 N N . ALA A 1 119 ? -5.457 39.594 3.578 1 93.81 119 ALA A N 1
ATOM 855 C CA . ALA A 1 119 ? -5.359 40.812 4.375 1 93.81 119 ALA A CA 1
ATOM 856 C C . ALA A 1 119 ? -6.625 41.031 5.195 1 93.81 119 ALA A C 1
ATOM 858 O O . ALA A 1 119 ? -6.555 41.438 6.367 1 93.81 119 ALA A O 1
ATOM 859 N N . ALA A 1 120 ? -7.727 40.844 4.539 1 94.44 120 ALA A N 1
ATOM 860 C CA . ALA A 1 120 ? -9.008 41 5.23 1 94.44 120 ALA A CA 1
ATOM 861 C C . ALA A 1 120 ? -9.109 40 6.391 1 94.44 120 ALA A C 1
ATOM 863 O O . ALA A 1 120 ? -9.648 40.344 7.449 1 94.44 120 ALA A O 1
ATOM 864 N N . GLN A 1 121 ? -8.664 38.844 6.172 1 94.62 121 GLN A N 1
ATOM 865 C CA . GLN A 1 121 ? -8.695 37.812 7.203 1 94.62 121 GLN A CA 1
ATOM 866 C C . GLN A 1 121 ? -7.793 38.188 8.375 1 94.62 121 GLN A C 1
ATOM 868 O O . GLN A 1 121 ? -8.141 37.938 9.531 1 94.62 121 GLN A O 1
ATOM 873 N N . GLN A 1 122 ? -6.621 38.688 8.062 1 95.12 122 GLN A N 1
ATOM 874 C CA . GLN A 1 122 ? -5.711 39.125 9.117 1 95.12 122 GLN A CA 1
ATOM 875 C C . GLN A 1 122 ? -6.328 40.25 9.961 1 95.12 122 GLN A C 1
ATOM 877 O O . GLN A 1 122 ? -6.188 40.25 11.188 1 95.12 122 GLN A O 1
ATOM 882 N N . ALA A 1 123 ? -6.973 41.125 9.297 1 95.38 123 ALA A N 1
ATOM 883 C CA . ALA A 1 123 ? -7.664 42.188 10.016 1 95.38 123 ALA A CA 1
ATOM 884 C C . ALA A 1 123 ? -8.773 41.625 10.906 1 95.38 123 ALA A C 1
ATOM 886 O O . ALA A 1 123 ? -8.953 42.062 12.039 1 95.38 123 ALA A O 1
ATOM 887 N N . LEU A 1 124 ? -9.492 40.719 10.352 1 95.88 124 LEU A N 1
ATOM 888 C CA . LEU A 1 124 ? -10.547 40.031 11.094 1 95.88 124 LEU A CA 1
ATOM 889 C C . LEU A 1 124 ? -9.977 39.344 12.336 1 95.88 124 LEU A C 1
ATOM 891 O O . LEU A 1 124 ? -10.531 39.5 13.43 1 95.88 124 LEU A O 1
ATOM 895 N N . ALA A 1 125 ? -8.922 38.625 12.203 1 95.75 125 ALA A N 1
ATOM 896 C CA . ALA A 1 125 ? -8.289 37.906 13.297 1 95.75 125 ALA A CA 1
ATOM 897 C C . ALA A 1 125 ? -7.82 38.875 14.391 1 95.75 125 ALA A C 1
ATOM 899 O O . ALA A 1 125 ? -7.992 38.594 15.578 1 95.75 125 ALA A O 1
ATOM 900 N N . ARG A 1 126 ? -7.238 39.938 13.961 1 95.81 126 ARG A N 1
ATOM 901 C CA . ARG A 1 126 ? -6.742 40.938 14.906 1 95.81 126 ARG A CA 1
ATOM 902 C C . ARG A 1 126 ? -7.891 41.531 15.719 1 95.81 126 ARG A C 1
ATOM 904 O O . ARG A 1 126 ? -7.785 41.656 16.938 1 95.81 126 ARG A O 1
ATOM 911 N N . ARG A 1 127 ? -8.906 41.844 15.062 1 95 127 ARG A N 1
ATOM 912 C CA . ARG A 1 127 ? -10.062 42.438 15.727 1 95 127 ARG A CA 1
ATOM 913 C C . ARG A 1 127 ? -10.688 41.438 16.719 1 95 127 ARG A C 1
ATOM 915 O O . ARG A 1 127 ? -11.102 41.844 17.812 1 95 127 ARG A O 1
ATOM 922 N N . ALA A 1 128 ? -10.867 40.25 16.297 1 95.44 128 ALA A N 1
ATOM 923 C CA . ALA A 1 128 ? -11.422 39.219 17.172 1 95.44 128 ALA A CA 1
ATOM 924 C C . ALA A 1 128 ? -10.555 39.031 18.422 1 95.44 128 ALA A C 1
ATOM 926 O O . ALA A 1 128 ? -11.07 38.906 19.531 1 95.44 128 ALA A O 1
ATOM 927 N N . GLN A 1 129 ? -9.258 39 18.172 1 93.88 129 GLN A N 1
ATOM 928 C CA . GLN A 1 129 ? -8.312 38.844 19.266 1 93.88 129 GLN A CA 1
ATOM 929 C C . GLN A 1 129 ? -8.422 40.031 20.25 1 93.88 129 GLN A C 1
ATOM 931 O O . GLN A 1 129 ? -8.438 39.812 21.469 1 93.88 129 GLN A O 1
ATOM 936 N N . GLU A 1 130 ? -8.477 41.188 19.703 1 94.5 130 GLU A N 1
ATOM 937 C CA . GLU A 1 130 ? -8.602 42.375 20.531 1 94.5 130 GLU A CA 1
ATOM 938 C C . GLU A 1 130 ? -9.898 42.344 21.328 1 94.5 130 GLU A C 1
ATOM 940 O O . GLU A 1 130 ? -9.938 42.812 22.484 1 94.5 130 GLU A O 1
ATOM 945 N N . ALA A 1 131 ? -10.875 41.812 20.75 1 94.44 131 ALA A N 1
ATOM 946 C CA . ALA A 1 131 ? -12.18 41.75 21.391 1 94.44 131 ALA A CA 1
ATOM 947 C C . ALA A 1 131 ? -12.258 40.531 22.344 1 94.44 131 ALA A C 1
ATOM 949 O O . ALA A 1 131 ? -13.211 40.406 23.109 1 94.44 131 ALA A O 1
ATOM 950 N N . GLY A 1 132 ? -11.25 39.688 22.312 1 93.19 132 GLY A N 1
ATOM 951 C CA . GLY A 1 132 ? -11.25 38.469 23.125 1 93.19 132 GLY A CA 1
ATOM 952 C C . GLY A 1 132 ? -12.242 37.438 22.656 1 93.19 132 GLY A C 1
ATOM 953 O O . GLY A 1 132 ? -12.766 36.656 23.469 1 93.19 132 GLY A O 1
ATOM 954 N N . ILE A 1 133 ? -12.617 37.406 21.453 1 95.38 133 ILE A N 1
ATOM 955 C CA . ILE A 1 133 ? -13.578 36.469 20.875 1 95.38 133 ILE A CA 1
ATOM 956 C C . ILE A 1 133 ? -12.844 35.375 20.125 1 95.38 133 ILE A C 1
ATOM 958 O O . ILE A 1 133 ? -12.023 35.625 19.25 1 95.38 133 ILE A O 1
ATOM 962 N N . ARG A 1 134 ? -13.062 34.125 20.547 1 96 134 ARG A N 1
ATOM 963 C CA . ARG A 1 134 ? -12.539 33 19.781 1 96 134 ARG A CA 1
ATOM 964 C C . ARG A 1 134 ? -13.383 32.75 18.531 1 96 134 ARG A C 1
ATOM 966 O O . ARG A 1 134 ? -14.617 32.781 18.594 1 96 134 ARG A O 1
ATOM 973 N N . LEU A 1 135 ? -12.688 32.531 17.453 1 95.5 135 LEU A N 1
ATOM 974 C CA . LEU A 1 135 ? -13.398 32.5 16.188 1 95.5 135 LEU A CA 1
ATOM 975 C C . LEU A 1 135 ? -13.023 31.266 15.383 1 95.5 135 LEU A C 1
ATOM 977 O O . LEU A 1 135 ? -11.836 31.016 15.117 1 95.5 135 LEU A O 1
ATOM 981 N N . ILE A 1 136 ? -14 30.391 15.047 1 96.38 136 ILE A N 1
ATOM 982 C CA . ILE A 1 136 ? -13.766 29.312 14.094 1 96.38 136 ILE A CA 1
ATOM 983 C C . ILE A 1 136 ? -14.164 29.766 12.695 1 96.38 136 ILE A C 1
ATOM 985 O O . ILE A 1 136 ? -15.188 30.438 12.523 1 96.38 136 ILE A O 1
ATOM 989 N N . GLY A 1 137 ? -13.438 29.422 11.672 1 95.19 137 GLY A N 1
ATOM 990 C CA . GLY A 1 137 ? -13.609 29.938 10.328 1 95.19 137 GLY A CA 1
ATOM 991 C C . GLY A 1 137 ? -12.641 31.062 9.992 1 95.19 137 GLY A C 1
ATOM 992 O O . GLY A 1 137 ? -11.555 31.156 10.57 1 95.19 137 GLY A O 1
ATOM 993 N N . PRO A 1 138 ? -13 31.953 9.133 1 95.5 138 PRO A N 1
ATOM 994 C CA . PRO A 1 138 ? -14.203 31.969 8.289 1 95.5 138 PRO A CA 1
ATOM 995 C C . PRO A 1 138 ? -14.227 30.828 7.277 1 95.5 138 PRO A C 1
ATOM 997 O O . PRO A 1 138 ? -13.414 29.906 7.367 1 95.5 138 PRO A O 1
ATOM 1000 N N . ASN A 1 139 ? -15.172 30.828 6.332 1 91.62 139 ASN A N 1
ATOM 1001 C CA . ASN A 1 139 ? -15.281 29.844 5.27 1 91.62 139 ASN A CA 1
ATOM 1002 C C . ASN A 1 139 ? -15.266 28.422 5.828 1 91.62 139 ASN A C 1
ATOM 1004 O O . ASN A 1 139 ? -14.438 27.594 5.43 1 91.62 139 ASN A O 1
ATOM 1008 N N . CYS A 1 140 ? -16.125 28.109 6.73 1 94.62 140 CYS A N 1
ATOM 1009 C CA . CYS A 1 140 ? -16.219 26.797 7.344 1 94.62 140 CYS A CA 1
ATOM 1010 C C . CYS A 1 140 ? -17.688 26.359 7.473 1 94.62 140 CYS A C 1
ATOM 1012 O O . CYS A 1 140 ? -18.594 27.156 7.23 1 94.62 140 CYS A O 1
ATOM 1014 N N . LEU A 1 141 ? -17.859 25.094 7.812 1 95.75 141 LEU A N 1
ATOM 1015 C CA . LEU A 1 141 ? -19.203 24.562 8.008 1 95.75 141 LEU A CA 1
ATOM 1016 C C . LEU A 1 141 ? -19.578 24.547 9.484 1 95.75 141 LEU A C 1
ATOM 1018 O O . LEU A 1 141 ? -20.656 24.078 9.852 1 95.75 141 LEU A O 1
ATOM 1022 N N . GLY A 1 142 ? -18.688 25.031 10.344 1 97.75 142 GLY A N 1
ATOM 1023 C CA . GLY A 1 142 ? -18.969 25.094 11.773 1 97.75 142 GLY A CA 1
ATOM 1024 C C . GLY A 1 142 ? -18.75 23.781 12.492 1 97.75 142 GLY A C 1
ATOM 1025 O O . GLY A 1 142 ? -17.75 23.094 12.234 1 97.75 142 GLY A O 1
ATOM 1026 N N . PHE A 1 143 ? -19.578 23.484 13.477 1 98.25 143 PHE A N 1
ATOM 1027 C CA . PHE A 1 143 ? -19.375 22.266 14.266 1 98.25 143 PHE A CA 1
ATOM 1028 C C . PHE A 1 143 ? -20.688 21.75 14.812 1 98.25 143 PHE A C 1
ATOM 1030 O O . PHE A 1 143 ? -21.719 22.438 14.727 1 98.25 143 PHE A O 1
ATOM 1037 N N . MET A 1 144 ? -20.672 20.547 15.289 1 98.31 144 MET A N 1
ATOM 1038 C CA . MET A 1 144 ? -21.828 19.859 15.883 1 98.31 144 MET A CA 1
ATOM 1039 C C . MET A 1 144 ? -21.391 19.031 17.094 1 98.31 144 MET A C 1
ATOM 1041 O O . MET A 1 144 ? -20.312 18.469 17.109 1 98.31 144 MET A O 1
ATOM 1045 N N . ARG A 1 145 ? -22.203 19.031 18.031 1 97.81 145 ARG A N 1
ATOM 1046 C CA . ARG A 1 145 ? -22.094 18.125 19.172 1 97.81 145 ARG A CA 1
ATOM 1047 C C . ARG A 1 145 ? -23.375 17.328 19.359 1 97.81 145 ARG A C 1
ATOM 1049 O O . ARG A 1 145 ? -24.219 17.672 20.188 1 97.81 145 ARG A O 1
ATOM 1056 N N . PRO A 1 146 ? -23.469 16.219 18.688 1 96.5 146 PRO A N 1
ATOM 1057 C CA . PRO A 1 146 ? -24.719 15.453 18.656 1 96.5 146 PRO A CA 1
ATOM 1058 C C . PRO A 1 146 ? -25.234 15.102 20.047 1 96.5 146 PRO A C 1
ATOM 1060 O O . PRO A 1 146 ? -26.438 15.141 20.297 1 96.5 146 PRO A O 1
ATOM 1063 N N . GLY A 1 147 ? -24.484 14.797 21.031 1 95.56 147 GLY A N 1
ATOM 1064 C CA . GLY A 1 147 ? -24.891 14.422 22.375 1 95.56 147 GLY A CA 1
ATOM 1065 C C . GLY A 1 147 ? -25.422 15.594 23.172 1 95.56 147 GLY A C 1
ATOM 1066 O O . GLY A 1 147 ? -26.078 15.398 24.203 1 95.56 147 GLY A O 1
ATOM 1067 N N . HIS A 1 148 ? -25.25 16.781 22.641 1 96.88 148 HIS A N 1
ATOM 1068 C CA . HIS A 1 148 ? -25.656 18 23.359 1 96.88 148 HIS A CA 1
ATOM 1069 C C . HIS A 1 148 ? -26.625 18.828 22.531 1 96.88 148 HIS A C 1
ATOM 1071 O O . HIS A 1 148 ? -26.922 19.969 22.875 1 96.88 148 HIS A O 1
ATOM 1077 N N . GLN A 1 149 ? -27 18.25 21.375 1 97.25 149 GLN A N 1
ATOM 1078 C CA . GLN A 1 149 ? -27.953 18.859 20.453 1 97.25 149 GLN A CA 1
ATOM 1079 C C . GLN A 1 149 ? -27.484 20.25 20.016 1 97.25 149 GLN A C 1
ATOM 1081 O O . GLN A 1 149 ? -28.297 21.172 19.938 1 97.25 149 GLN A O 1
ATOM 1086 N N . VAL A 1 150 ? -26.234 20.406 19.938 1 98.06 150 VAL A N 1
ATOM 1087 C CA . VAL A 1 150 ? -25.656 21.641 19.406 1 98.06 150 VAL A CA 1
ATOM 1088 C C . VAL A 1 150 ? -25.328 21.469 17.938 1 98.06 150 VAL A C 1
ATOM 1090 O O . VAL A 1 150 ? -24.516 20.609 17.562 1 98.06 150 VAL A O 1
ATOM 1093 N N . TYR A 1 151 ? -25.953 22.266 17.094 1 98.12 151 TYR A N 1
ATOM 1094 C CA . TYR A 1 151 ? -25.719 22.25 15.656 1 98.12 151 TYR A CA 1
ATOM 1095 C C . TYR A 1 151 ? -25.438 23.656 15.148 1 98.12 151 TYR A C 1
ATOM 1097 O O . TYR A 1 151 ? -26.344 24.359 14.703 1 98.12 151 TYR A O 1
ATOM 1105 N N . ALA A 1 152 ? -24.219 24.031 15.258 1 98.25 152 ALA A N 1
ATOM 1106 C CA . ALA A 1 152 ? -23.75 25.312 14.75 1 98.25 152 ALA A CA 1
ATOM 1107 C C . ALA A 1 152 ? -23.172 25.188 13.344 1 98.25 152 ALA A C 1
ATOM 1109 O O . ALA A 1 152 ? -22 25.453 13.117 1 98.25 152 ALA A O 1
ATOM 1110 N N . THR A 1 153 ? -24.047 24.672 12.406 1 97.62 153 THR A N 1
ATOM 1111 C CA . THR A 1 153 ? -23.625 24.344 11.047 1 97.62 153 THR A CA 1
ATOM 1112 C C . THR A 1 153 ? -24.766 24.594 10.055 1 97.62 153 THR A C 1
ATOM 1114 O O . THR A 1 153 ? -25.938 24.609 10.438 1 97.62 153 THR A O 1
ATOM 1117 N N . PHE A 1 154 ? -24.391 24.938 8.875 1 94.31 154 PHE A N 1
ATOM 1118 C CA . PHE A 1 154 ? -25.391 24.969 7.82 1 94.31 154 PHE A CA 1
ATOM 1119 C C . PHE A 1 154 ? -25.219 23.797 6.863 1 94.31 154 PHE A C 1
ATOM 1121 O O . PHE A 1 154 ? -25.75 23.828 5.746 1 94.31 154 PHE A O 1
ATOM 1128 N N . SER A 1 155 ? -24.375 22.781 7.285 1 92.62 155 SER A N 1
ATOM 1129 C CA . SER A 1 155 ? -24.219 21.578 6.484 1 92.62 155 SER A CA 1
ATOM 1130 C C . SER A 1 155 ? -25.562 20.859 6.293 1 92.62 155 SER A C 1
ATOM 1132 O O . SER A 1 155 ? -26.344 20.734 7.238 1 92.62 155 SER A O 1
ATOM 1134 N N . PRO A 1 156 ? -25.797 20.359 5.121 1 88 156 PRO A N 1
ATOM 1135 C CA . PRO A 1 156 ? -27.047 19.625 4.902 1 88 156 PRO A CA 1
ATOM 1136 C C . PRO A 1 156 ? -27.016 18.203 5.461 1 88 156 PRO A C 1
ATOM 1138 O O . PRO A 1 156 ? -28.031 17.531 5.523 1 88 156 PRO A O 1
ATOM 1141 N N . ALA A 1 157 ? -25.875 17.719 5.887 1 90.31 157 ALA A N 1
ATOM 1142 C CA . ALA A 1 157 ? -25.656 16.328 6.25 1 90.31 157 ALA A CA 1
ATOM 1143 C C . ALA A 1 157 ? -26.625 15.891 7.355 1 90.31 157 ALA A C 1
ATOM 1145 O O . ALA A 1 157 ? -27.234 14.828 7.266 1 90.31 157 ALA A O 1
ATOM 1146 N N . PRO A 1 158 ? -26.891 16.75 8.367 1 92.56 158 PRO A N 1
ATOM 1147 C CA . PRO A 1 158 ? -27.812 16.328 9.422 1 92.56 158 PRO A CA 1
ATOM 1148 C C . PRO A 1 158 ? -29.25 16.188 8.922 1 92.56 158 PRO A C 1
ATOM 1150 O O . PRO A 1 158 ? -30.031 15.438 9.5 1 92.56 158 PRO A O 1
ATOM 1153 N N . GLY A 1 159 ? -29.531 16.984 7.859 1 87.56 159 GLY A N 1
ATOM 1154 C CA . GLY A 1 159 ? -30.875 16.875 7.281 1 87.56 159 GLY A CA 1
ATOM 1155 C C . GLY A 1 159 ? -31.172 15.508 6.711 1 87.56 159 GLY A C 1
ATOM 1156 O O . GLY A 1 159 ? -32.312 15.07 6.695 1 87.56 159 GLY A O 1
ATOM 1157 N N . GLY A 1 160 ? -30.156 14.82 6.262 1 85.06 160 GLY A N 1
ATOM 1158 C CA . GLY A 1 160 ? -30.312 13.484 5.723 1 85.06 160 GLY A CA 1
ATOM 1159 C C . GLY A 1 160 ? -30.312 12.406 6.793 1 85.06 160 GLY A C 1
ATOM 1160 O O . GLY A 1 160 ? -30.609 11.242 6.508 1 85.06 160 GLY A O 1
ATOM 1161 N N . GLY A 1 161 ? -29.969 12.805 7.957 1 91.12 161 GLY A N 1
ATOM 1162 C CA . GLY A 1 161 ? -29.906 11.891 9.078 1 91.12 161 GLY A CA 1
ATOM 1163 C C . GLY A 1 161 ? -28.891 12.297 10.125 1 91.12 161 GLY A C 1
ATOM 1164 O O . GLY A 1 161 ? -27.812 12.789 9.781 1 91.12 161 GLY A O 1
ATOM 1165 N N . LEU A 1 162 ? -29.25 12.055 11.367 1 95.38 162 LEU A N 1
ATOM 1166 C CA . LEU A 1 162 ? -28.359 12.43 12.461 1 95.38 162 LEU A CA 1
ATOM 1167 C C . LEU A 1 162 ? -27.359 11.312 12.766 1 95.38 162 LEU A C 1
ATOM 1169 O O . LEU A 1 162 ? -27.719 10.133 12.742 1 95.38 162 LEU A O 1
ATOM 1173 N N . VAL A 1 163 ? -26.188 11.664 12.945 1 95.62 163 VAL A N 1
ATOM 1174 C CA . VAL A 1 163 ? -25.203 10.734 13.5 1 95.62 163 VAL A CA 1
ATOM 1175 C C . VAL A 1 163 ? -25.5 10.5 14.977 1 95.62 163 VAL A C 1
ATOM 1177 O O . VAL A 1 163 ? -25.969 11.398 15.672 1 95.62 163 VAL A O 1
ATOM 1180 N N . ARG A 1 164 ? -25.281 9.336 15.461 1 95.56 164 ARG A N 1
ATOM 1181 C CA . ARG A 1 164 ? -25.484 9.055 16.875 1 95.56 164 ARG A CA 1
ATOM 1182 C C . ARG A 1 164 ? -24.406 9.703 17.734 1 95.56 164 ARG A C 1
ATOM 1184 O O . ARG A 1 164 ? -23.266 9.82 17.312 1 95.56 164 ARG A O 1
ATOM 1191 N N . PRO A 1 165 ? -24.828 10.172 18.938 1 97.06 165 PRO A N 1
ATOM 1192 C CA . PRO A 1 165 ? -23.781 10.594 19.859 1 97.06 165 PRO A CA 1
ATOM 1193 C C . PRO A 1 165 ? -22.781 9.469 20.188 1 97.06 165 PRO A C 1
ATOM 1195 O O . PRO A 1 165 ? -23.172 8.305 20.234 1 97.06 165 PRO A O 1
ATOM 1198 N N . GLY A 1 166 ? -21.562 9.82 20.344 1 97.19 166 GLY A N 1
ATOM 1199 C CA . GLY A 1 166 ? -20.531 8.836 20.641 1 97.19 166 GLY A CA 1
ATOM 1200 C C . GLY A 1 166 ? -19.266 9.453 21.188 1 97.19 166 GLY A C 1
ATOM 1201 O O . GLY A 1 166 ? -19.281 10.578 21.688 1 97.19 166 GLY A O 1
ATOM 1202 N N . ARG A 1 167 ? -18.203 8.727 21.219 1 97.81 167 ARG A N 1
ATOM 1203 C CA . ARG A 1 167 ? -17 9.141 21.938 1 97.81 167 ARG A CA 1
ATOM 1204 C C . ARG A 1 167 ? -15.828 9.336 21 1 97.81 167 ARG A C 1
ATOM 1206 O O . ARG A 1 167 ? -14.672 9.281 21.422 1 97.81 167 ARG A O 1
ATOM 1213 N N . ILE A 1 168 ? -16.109 9.461 19.688 1 98.38 168 ILE A N 1
ATOM 1214 C CA . ILE A 1 168 ? -15.117 9.828 18.703 1 98.38 168 ILE A CA 1
ATOM 1215 C C . ILE A 1 168 ? -15.289 11.297 18.312 1 98.38 168 ILE A C 1
ATOM 1217 O O . ILE A 1 168 ? -16.391 11.727 17.969 1 98.38 168 ILE A O 1
ATOM 1221 N N . GLY A 1 169 ? -14.25 12.086 18.5 1 98.75 169 GLY A N 1
ATOM 1222 C CA . GLY A 1 169 ? -14.266 13.461 18.031 1 98.75 169 GLY A CA 1
ATOM 1223 C C . GLY A 1 169 ? -13.594 13.633 16.672 1 98.75 169 GLY A C 1
ATOM 1224 O O . GLY A 1 169 ? -12.594 12.977 16.391 1 98.75 169 GLY A O 1
ATOM 1225 N N . MET A 1 170 ? -14.125 14.531 15.875 1 98.31 170 MET A N 1
ATOM 1226 C CA . MET A 1 170 ? -13.578 14.734 14.531 1 98.31 170 MET A CA 1
ATOM 1227 C C . MET A 1 170 ? -13.367 16.219 14.242 1 98.31 170 MET A C 1
ATOM 1229 O O . MET A 1 170 ? -14.266 17.031 14.461 1 98.31 170 MET A O 1
ATOM 1233 N N . VAL A 1 171 ? -12.211 16.547 13.836 1 98.5 171 VAL A N 1
ATOM 1234 C CA . VAL A 1 171 ? -11.883 17.906 13.391 1 98.5 171 VAL A CA 1
ATOM 1235 C C . VAL A 1 171 ? -11.328 17.859 11.977 1 98.5 171 VAL A C 1
ATOM 1237 O O . VAL A 1 171 ? -10.391 17.109 11.688 1 98.5 171 VAL A O 1
ATOM 1240 N N . SER A 1 172 ? -11.891 18.625 11.102 1 97.75 172 SER A N 1
ATOM 1241 C CA . SER A 1 172 ? -11.492 18.656 9.695 1 97.75 172 SER A CA 1
ATOM 1242 C C . SER A 1 172 ? -11.211 20.078 9.227 1 97.75 172 SER A C 1
ATOM 1244 O O . SER A 1 172 ? -11.977 20.984 9.516 1 97.75 172 SER A O 1
ATOM 1246 N N . GLN A 1 173 ? -10.172 20.266 8.539 1 95.62 173 GLN A N 1
ATOM 1247 C CA . GLN A 1 173 ? -9.906 21.578 7.938 1 95.62 173 GLN A CA 1
ATOM 1248 C C . GLN A 1 173 ? -10.828 21.812 6.742 1 95.62 173 GLN A C 1
ATOM 1250 O O . GLN A 1 173 ? -11.203 22.953 6.469 1 95.62 173 GLN A O 1
ATOM 1255 N N . SER A 1 174 ? -11.234 20.75 6.082 1 93.88 174 SER A N 1
ATOM 1256 C CA . SER A 1 174 ? -12.117 20.828 4.922 1 93.88 174 SER A CA 1
ATOM 1257 C C . SER A 1 174 ? -13.57 20.641 5.32 1 93.88 174 SER A C 1
ATOM 1259 O O . SER A 1 174 ? -13.922 19.625 5.941 1 93.88 174 SER A O 1
ATOM 1261 N N . GLY A 1 175 ? -14.406 21.609 4.961 1 93.56 175 GLY A N 1
ATOM 1262 C CA . GLY A 1 175 ? -15.828 21.484 5.234 1 93.56 175 GLY A CA 1
ATOM 1263 C C . GLY A 1 175 ? -16.484 20.359 4.461 1 93.56 175 GLY A C 1
ATOM 1264 O O . GLY A 1 175 ? -17.188 19.531 5.043 1 93.56 175 GLY A O 1
ATOM 1265 N N . ALA A 1 176 ? -16.219 20.328 3.172 1 91.69 176 ALA A N 1
ATOM 1266 C CA . ALA A 1 176 ? -16.828 19.312 2.311 1 91.69 176 ALA A CA 1
ATOM 1267 C C . ALA A 1 176 ? -16.406 17.906 2.723 1 91.69 176 ALA A C 1
ATOM 1269 O O . ALA A 1 176 ? -17.234 16.984 2.77 1 91.69 176 ALA A O 1
ATOM 1270 N N . PHE A 1 177 ? -15.156 17.734 2.971 1 94 177 PHE A N 1
ATOM 1271 C CA . PHE A 1 177 ? -14.711 16.438 3.482 1 94 177 PHE A CA 1
ATOM 1272 C C . PHE A 1 177 ? -15.391 16.125 4.809 1 94 177 PHE A C 1
ATOM 1274 O O . PHE A 1 177 ? -15.797 14.977 5.047 1 94 177 PHE A O 1
ATOM 1281 N N . GLY A 1 178 ? -15.414 17.094 5.625 1 96.06 178 GLY A N 1
ATOM 1282 C CA . GLY A 1 178 ? -16.078 16.906 6.906 1 96.06 178 GLY A CA 1
ATOM 1283 C C . GLY A 1 178 ? -17.516 16.438 6.77 1 96.06 178 GLY A C 1
ATOM 1284 O O . GLY A 1 178 ? -17.938 15.516 7.477 1 96.06 178 GLY A O 1
ATOM 1285 N N . ALA A 1 179 ? -18.219 17.094 5.891 1 94.88 179 ALA A N 1
ATOM 1286 C CA . ALA A 1 179 ? -19.609 16.719 5.68 1 94.88 179 ALA A CA 1
ATOM 1287 C C . ALA A 1 179 ? -19.703 15.281 5.164 1 94.88 179 ALA A C 1
ATOM 1289 O O . ALA A 1 179 ? -20.578 14.516 5.602 1 94.88 179 ALA A O 1
ATOM 1290 N N . TYR A 1 180 ? -18.859 14.969 4.266 1 94.69 180 TYR A N 1
ATOM 1291 C CA . TYR A 1 180 ? -18.797 13.602 3.76 1 94.69 180 TYR A CA 1
ATOM 1292 C C . TYR A 1 180 ? -18.484 12.625 4.879 1 94.69 180 TYR A C 1
ATOM 1294 O O . TYR A 1 180 ? -19.109 11.57 4.988 1 94.69 180 TYR A O 1
ATOM 1302 N N . ALA A 1 181 ? -17.484 12.961 5.695 1 96.25 181 ALA A N 1
ATOM 1303 C CA . ALA A 1 181 ? -17.078 12.117 6.812 1 96.25 181 ALA A CA 1
ATOM 1304 C C . ALA A 1 181 ? -18.219 11.922 7.809 1 96.25 181 ALA A C 1
ATOM 1306 O O . ALA A 1 181 ? -18.359 10.844 8.391 1 96.25 181 ALA A O 1
ATOM 1307 N N . TYR A 1 182 ? -19.031 12.992 8.055 1 96.88 182 TYR A N 1
ATOM 1308 C CA . TYR A 1 182 ? -20.203 12.875 8.898 1 96.88 182 TYR A CA 1
ATOM 1309 C C . TYR A 1 182 ? -21.156 11.797 8.375 1 96.88 182 TYR A C 1
ATOM 1311 O O . TYR A 1 182 ? -21.594 10.938 9.141 1 96.88 182 TYR A O 1
ATOM 1319 N N . SER A 1 183 ? -21.422 11.859 7.117 1 95.81 183 SER A N 1
ATOM 1320 C CA . SER A 1 183 ? -22.312 10.891 6.488 1 95.81 183 SER A CA 1
ATOM 1321 C C . SER A 1 183 ? -21.75 9.484 6.559 1 95.81 183 SER A C 1
ATOM 1323 O O . SER A 1 183 ? -22.484 8.516 6.789 1 95.81 183 SER A O 1
ATOM 1325 N N . LEU A 1 184 ? -20.484 9.367 6.359 1 95.06 184 LEU A N 1
ATOM 1326 C CA . LEU A 1 184 ? -19.828 8.062 6.438 1 95.06 184 LEU A CA 1
ATOM 1327 C C . LEU A 1 184 ? -19.891 7.504 7.852 1 95.06 184 LEU A C 1
ATOM 1329 O O . LEU A 1 184 ? -20.125 6.305 8.039 1 95.06 184 LEU A O 1
ATOM 1333 N N . ALA A 1 185 ? -19.609 8.367 8.812 1 96.25 185 ALA A N 1
ATOM 1334 C CA . ALA A 1 185 ? -19.734 7.938 10.203 1 96.25 185 ALA A CA 1
ATOM 1335 C C . ALA A 1 185 ? -21.125 7.398 10.492 1 96.25 185 ALA A C 1
ATOM 1337 O O . ALA A 1 185 ? -21.281 6.348 11.117 1 96.25 185 ALA A O 1
ATOM 1338 N N . ARG A 1 186 ? -22.141 8.102 10 1 95.06 186 ARG A N 1
ATOM 1339 C CA . ARG A 1 186 ? -23.531 7.68 10.188 1 95.06 186 ARG A CA 1
ATOM 1340 C C . ARG A 1 186 ? -23.781 6.316 9.555 1 95.06 186 ARG A C 1
ATOM 1342 O O . ARG A 1 186 ? -24.328 5.418 10.203 1 95.06 186 ARG A O 1
ATOM 1349 N N . GLU A 1 187 ? -23.312 6.188 8.336 1 90.75 187 GLU A N 1
ATOM 1350 C CA . GLU A 1 187 ? -23.531 4.945 7.602 1 90.75 187 GLU A CA 1
ATOM 1351 C C . GLU A 1 187 ? -22.812 3.777 8.266 1 90.75 187 GLU A C 1
ATOM 1353 O O . GLU A 1 187 ? -23.281 2.641 8.219 1 90.75 187 GLU A O 1
ATOM 1358 N N . ARG A 1 188 ? -21.719 4.074 8.914 1 90.06 188 ARG A N 1
ATOM 1359 C CA . ARG A 1 188 ? -20.906 3.031 9.531 1 90.06 188 ARG A CA 1
ATOM 1360 C C . ARG A 1 188 ? -21.312 2.801 10.984 1 90.06 188 ARG A C 1
ATOM 1362 O O . ARG A 1 188 ? -20.734 1.95 11.664 1 90.06 188 ARG A O 1
ATOM 1369 N N . GLY A 1 189 ? -22.188 3.617 11.492 1 90.94 189 GLY A N 1
ATOM 1370 C CA . GLY A 1 189 ? -22.672 3.471 12.852 1 90.94 189 GLY A CA 1
ATOM 1371 C C . GLY A 1 189 ? -21.703 3.977 13.891 1 90.94 189 GLY A C 1
ATOM 1372 O O . GLY A 1 189 ? -21.672 3.486 15.023 1 90.94 189 GLY A O 1
ATOM 1373 N N . LEU A 1 190 ? -20.844 4.902 13.523 1 94.19 190 LEU A N 1
ATOM 1374 C CA . LEU A 1 190 ? -19.891 5.488 14.469 1 94.19 190 LEU A CA 1
ATOM 1375 C C . LEU A 1 190 ? -20.5 6.727 15.133 1 94.19 190 LEU A C 1
ATOM 1377 O O . LEU A 1 190 ? -21.062 7.582 14.453 1 94.19 190 LEU A O 1
ATOM 1381 N N . GLY A 1 191 ? -20.469 6.781 16.406 1 96.88 191 GLY A N 1
ATOM 1382 C CA . GLY A 1 191 ? -20.953 7.941 17.141 1 96.88 191 GLY A CA 1
ATOM 1383 C C . GLY A 1 191 ? -19.906 9.023 17.312 1 96.88 191 GLY A C 1
ATOM 1384 O O . GLY A 1 191 ? -18.719 8.734 17.5 1 96.88 191 GLY A O 1
ATOM 1385 N N . LEU A 1 192 ? -20.328 10.258 17.234 1 98.31 192 LEU A N 1
ATOM 1386 C CA . LEU A 1 192 ? -19.391 11.375 17.312 1 98.31 192 LEU A CA 1
ATOM 1387 C C . LEU A 1 192 ? -19.641 12.203 18.578 1 98.31 192 LEU A C 1
ATOM 1389 O O . LEU A 1 192 ? -20.797 12.422 18.969 1 98.31 192 LEU A O 1
ATOM 1393 N N . SER A 1 193 ? -18.594 12.547 19.266 1 98.56 193 SER A N 1
ATOM 1394 C CA . SER A 1 193 ? -18.688 13.477 20.391 1 98.56 193 SER A CA 1
ATOM 1395 C C . SER A 1 193 ? -18.688 14.922 19.922 1 98.56 193 SER A C 1
ATOM 1397 O O . SER A 1 193 ? -19.391 15.766 20.469 1 98.56 193 SER A O 1
ATOM 1399 N N . LEU A 1 194 ? -17.891 15.148 18.938 1 98.38 194 LEU A N 1
ATOM 1400 C CA . LEU A 1 194 ? -17.75 16.453 18.281 1 98.38 194 LEU A CA 1
ATOM 1401 C C . LEU A 1 194 ? -17.438 16.281 16.797 1 98.38 194 LEU A C 1
ATOM 1403 O O . LEU A 1 194 ? -16.703 15.375 16.422 1 98.38 194 LEU A O 1
ATOM 1407 N N . TRP A 1 195 ? -18.078 17.016 15.992 1 98.38 195 TRP A N 1
ATOM 1408 C CA . TRP A 1 195 ? -17.766 17.219 14.586 1 98.38 195 TRP A CA 1
ATOM 1409 C C . TRP A 1 195 ? -17.5 18.688 14.289 1 98.38 195 TRP A C 1
ATOM 1411 O O . TRP A 1 195 ? -18.375 19.531 14.453 1 98.38 195 TRP A O 1
ATOM 1421 N N . ALA A 1 196 ? -16.266 19.047 13.891 1 98.56 196 ALA A N 1
ATOM 1422 C CA . ALA A 1 196 ? -15.938 20.453 13.68 1 98.56 196 ALA A CA 1
ATOM 1423 C C . ALA A 1 196 ? -15.141 20.656 12.391 1 98.56 196 ALA A C 1
ATOM 1425 O O . ALA A 1 196 ? -14.289 19.828 12.055 1 98.56 196 ALA A O 1
ATOM 1426 N N . THR A 1 197 ? -15.391 21.656 11.656 1 97.69 197 THR A N 1
ATOM 1427 C CA . THR A 1 197 ? -14.602 22.094 10.508 1 97.69 197 THR A CA 1
ATOM 1428 C C . THR A 1 197 ? -13.977 23.469 10.766 1 97.69 197 THR A C 1
ATOM 1430 O O . THR A 1 197 ? -14.664 24.391 11.219 1 97.69 197 THR A O 1
ATOM 1433 N N . THR A 1 198 ? -12.742 23.609 10.492 1 96.38 198 THR A N 1
ATOM 1434 C CA . THR A 1 198 ? -12.047 24.812 10.945 1 96.38 198 THR A CA 1
ATOM 1435 C C . THR A 1 198 ? -11.969 25.844 9.828 1 96.38 198 THR A C 1
ATOM 1437 O O . THR A 1 198 ? -11.719 27.031 10.086 1 96.38 198 THR A O 1
ATOM 1440 N N . GLY A 1 199 ? -12.07 25.438 8.57 1 93.75 199 GLY A N 1
ATOM 1441 C CA . GLY A 1 199 ? -12.039 26.375 7.457 1 93.75 199 GLY A CA 1
ATOM 1442 C C . GLY A 1 199 ? -10.703 27.062 7.297 1 93.75 199 GLY A C 1
ATOM 1443 O O . GLY A 1 199 ? -9.656 26.406 7.266 1 93.75 199 GLY A O 1
ATOM 1444 N N . ASN A 1 200 ? -10.719 28.453 7.195 1 92.81 200 ASN A N 1
ATOM 1445 C CA . ASN A 1 200 ? -9.5 29.203 6.918 1 92.81 200 ASN A CA 1
ATOM 1446 C C . ASN A 1 200 ? -8.625 29.328 8.156 1 92.81 200 ASN A C 1
ATOM 1448 O O . ASN A 1 200 ? -7.453 29.703 8.062 1 92.81 200 ASN A O 1
ATOM 1452 N N . GLU A 1 201 ? -9.18 29.031 9.266 1 94.44 201 GLU A N 1
ATOM 1453 C CA . GLU A 1 201 ? -8.43 29.047 10.516 1 94.44 201 GLU A CA 1
ATOM 1454 C C . GLU A 1 201 ? -7.824 30.422 10.797 1 94.44 201 GLU A C 1
ATOM 1456 O O . GLU A 1 201 ? -6.625 30.531 11.055 1 94.44 201 GLU A O 1
ATOM 1461 N N . ALA A 1 202 ? -8.688 31.438 10.836 1 94.62 202 ALA A N 1
ATOM 1462 C CA . ALA A 1 202 ? -8.219 32.781 11.18 1 94.62 202 ALA A CA 1
ATOM 1463 C C . ALA A 1 202 ? -7.785 32.844 12.641 1 94.62 202 ALA A C 1
ATOM 1465 O O . ALA A 1 202 ? -6.949 33.688 13 1 94.62 202 ALA A O 1
ATOM 1466 N N . ASP A 1 203 ? -8.391 32.031 13.445 1 94.5 203 ASP A N 1
ATOM 1467 C CA . ASP A 1 203 ? -8.055 31.953 14.867 1 94.5 203 ASP A CA 1
ATOM 1468 C C . ASP A 1 203 ? -7.973 30.516 15.352 1 94.5 203 ASP A C 1
ATOM 1470 O O . ASP A 1 203 ? -6.891 29.922 15.383 1 94.5 203 ASP A O 1
ATOM 1474 N N . VAL A 1 204 ? -9.156 29.844 15.531 1 95.31 204 VAL A N 1
ATOM 1475 C CA . VAL A 1 204 ? -9.188 28.453 15.969 1 95.31 204 VAL A CA 1
ATOM 1476 C C . VAL A 1 204 ? -8.656 27.562 14.852 1 95.31 204 VAL A C 1
ATOM 1478 O O . VAL A 1 204 ? -9.156 27.594 13.727 1 95.31 204 VAL A O 1
ATOM 1481 N N . GLN A 1 205 ? -7.648 26.844 15.188 1 95.25 205 GLN A N 1
ATOM 1482 C CA . GLN A 1 205 ? -7.016 25.938 14.242 1 95.25 205 GLN A CA 1
ATOM 1483 C C . GLN A 1 205 ? -7.336 24.484 14.578 1 95.25 205 GLN A C 1
ATOM 1485 O O . GLN A 1 205 ? -7.902 24.188 15.641 1 95.25 205 GLN A O 1
ATOM 1490 N N . LEU A 1 206 ? -6.988 23.625 13.641 1 96.75 206 LEU A N 1
ATOM 1491 C CA . LEU A 1 206 ? -7.148 22.188 13.875 1 96.75 206 LEU A CA 1
ATOM 1492 C C . LEU A 1 206 ? -6.523 21.781 15.203 1 96.75 206 LEU A C 1
ATOM 1494 O O . LEU A 1 206 ? -7.109 21 15.953 1 96.75 206 LEU A O 1
ATOM 1498 N N . ALA A 1 207 ? -5.367 22.328 15.523 1 96.56 207 ALA A N 1
ATOM 1499 C CA . ALA A 1 207 ? -4.656 22.016 16.766 1 96.56 207 ALA A CA 1
ATOM 1500 C C . ALA A 1 207 ? -5.512 22.359 17.984 1 96.56 207 ALA A C 1
ATOM 1502 O O . ALA A 1 207 ? -5.477 21.641 18.984 1 96.56 207 ALA A O 1
ATOM 1503 N N . ASP A 1 208 ? -6.258 23.469 17.922 1 96.5 208 ASP A N 1
ATOM 1504 C CA . ASP A 1 208 ? -7.121 23.875 19.016 1 96.5 208 ASP A CA 1
ATOM 1505 C C . ASP A 1 208 ? -8.242 22.875 19.234 1 96.5 208 ASP A C 1
ATOM 1507 O O . ASP A 1 208 ? -8.547 22.5 20.375 1 96.5 208 ASP A O 1
ATOM 1511 N N . GLY A 1 209 ? -8.859 22.469 18.125 1 97.38 209 GLY A N 1
ATOM 1512 C CA . GLY A 1 209 ? -9.875 21.438 18.234 1 97.38 209 GLY A CA 1
ATOM 1513 C C . GLY A 1 209 ? -9.352 20.141 18.797 1 97.38 209 GLY A C 1
ATOM 1514 O O . GLY A 1 209 ? -9.992 19.516 19.641 1 97.38 209 GLY A O 1
ATOM 1515 N N . LEU A 1 210 ? -8.219 19.781 18.297 1 97.81 210 LEU A N 1
ATOM 1516 C CA . LEU A 1 210 ? -7.562 18.562 18.766 1 97.81 210 LEU A CA 1
ATOM 1517 C C . LEU A 1 210 ? -7.285 18.641 20.266 1 97.81 210 LEU A C 1
ATOM 1519 O O . LEU A 1 210 ? -7.555 17.688 21 1 97.81 210 LEU A O 1
ATOM 1523 N N . ALA A 1 211 ? -6.738 19.781 20.719 1 97.12 211 ALA A N 1
ATOM 1524 C CA . ALA A 1 211 ? -6.426 19.953 22.125 1 97.12 211 ALA A CA 1
ATOM 1525 C C . ALA A 1 211 ? -7.695 19.922 22.984 1 97.12 211 ALA A C 1
ATOM 1527 O O . ALA A 1 211 ? -7.707 19.344 24.062 1 97.12 211 ALA A O 1
ATOM 1528 N N . TRP A 1 212 ? -8.711 20.562 22.516 1 97.38 212 TRP A N 1
ATOM 1529 C CA . TRP A 1 212 ? -9.977 20.547 23.25 1 97.38 212 TRP A CA 1
ATOM 1530 C C . TRP A 1 212 ? -10.516 19.125 23.375 1 97.38 212 TRP A C 1
ATOM 1532 O O . TRP A 1 212 ? -10.945 18.719 24.453 1 97.38 212 TRP A O 1
ATOM 1542 N N . LEU A 1 213 ? -10.508 18.391 22.312 1 97.88 213 LEU A N 1
ATOM 1543 C CA . LEU A 1 213 ? -10.969 17.016 22.312 1 97.88 213 LEU A CA 1
ATOM 1544 C C . LEU A 1 213 ? -10.117 16.156 23.25 1 97.88 213 LEU A C 1
ATOM 1546 O O . LEU A 1 213 ? -10.633 15.234 23.891 1 97.88 213 LEU A O 1
ATOM 1550 N N . ALA A 1 214 ? -8.797 16.438 23.266 1 97.06 214 ALA A N 1
ATOM 1551 C CA . ALA A 1 214 ? -7.902 15.711 24.156 1 97.06 214 ALA A CA 1
ATOM 1552 C C . ALA A 1 214 ? -8.312 15.875 25.609 1 97.06 214 ALA A C 1
ATOM 1554 O O . ALA A 1 214 ? -8.102 14.977 26.422 1 97.06 214 ALA A O 1
ATOM 1555 N N . GLN A 1 215 ? -8.938 16.984 25.922 1 95.81 215 GLN A N 1
ATOM 1556 C CA . GLN A 1 215 ? -9.328 17.266 27.297 1 95.81 215 GLN A CA 1
ATOM 1557 C C . GLN A 1 215 ? -10.789 16.906 27.531 1 95.81 215 GLN A C 1
ATOM 1559 O O . GLN A 1 215 ? -11.227 16.812 28.688 1 95.81 215 GLN A O 1
ATOM 1564 N N . ASP A 1 216 ? -11.562 16.734 26.5 1 96.12 216 ASP A N 1
ATOM 1565 C CA . ASP A 1 216 ? -12.984 16.422 26.625 1 96.12 216 ASP A CA 1
ATOM 1566 C C . ASP A 1 216 ? -13.195 15.031 27.203 1 96.12 216 ASP A C 1
ATOM 1568 O O . ASP A 1 216 ? -12.797 14.031 26.594 1 96.12 216 ASP A O 1
ATOM 1572 N N . PRO A 1 217 ? -13.828 14.914 28.344 1 96.19 217 PRO A N 1
ATOM 1573 C CA . PRO A 1 217 ? -14.023 13.602 28.953 1 96.19 217 PRO A CA 1
ATOM 1574 C C . PRO A 1 217 ? -14.945 12.695 28.141 1 96.19 217 PRO A C 1
ATOM 1576 O O . PRO A 1 217 ? -14.961 11.484 28.344 1 96.19 217 PRO A O 1
ATOM 1579 N N . GLU A 1 218 ? -15.672 13.273 27.172 1 97.19 218 GLU A N 1
ATOM 1580 C CA . GLU A 1 218 ? -16.625 12.492 26.375 1 97.19 218 GLU A CA 1
ATOM 1581 C C . GLU A 1 218 ? -15.977 12.008 25.094 1 97.19 218 GLU A C 1
ATOM 1583 O O . GLU A 1 218 ? -16.656 11.43 24.234 1 97.19 218 GLU A O 1
ATOM 1588 N N . THR A 1 219 ? -14.734 12.211 24.922 1 98.06 219 THR A N 1
ATOM 1589 C CA . THR A 1 219 ? -14.031 11.781 23.719 1 98.06 219 THR A CA 1
ATOM 1590 C C . THR A 1 219 ? -12.914 10.797 24.062 1 98.06 219 THR A C 1
ATOM 1592 O O . THR A 1 219 ? -12.102 11.062 24.953 1 98.06 219 THR A O 1
ATOM 1595 N N . ASP A 1 220 ? -12.875 9.695 23.344 1 98 220 ASP A N 1
ATOM 1596 C CA . ASP A 1 220 ? -11.844 8.688 23.578 1 98 220 ASP A CA 1
ATOM 1597 C C . ASP A 1 220 ? -10.859 8.633 22.422 1 98 220 ASP A C 1
ATOM 1599 O O . ASP A 1 220 ? -9.695 8.25 22.594 1 98 220 ASP A O 1
ATOM 1603 N N . VAL A 1 221 ? -11.312 8.875 21.234 1 98.44 221 VAL A N 1
ATOM 1604 C CA . VAL A 1 221 ? -10.508 8.844 20.016 1 98.44 221 VAL A CA 1
ATOM 1605 C C . VAL A 1 221 ? -10.695 10.141 19.234 1 98.44 221 VAL A C 1
ATOM 1607 O O . VAL A 1 221 ? -11.812 10.672 19.172 1 98.44 221 VAL A O 1
ATOM 1610 N N . ILE A 1 222 ? -9.641 10.664 18.641 1 98.81 222 ILE A N 1
ATOM 1611 C CA . ILE A 1 222 ? -9.711 11.922 17.891 1 98.81 222 ILE A CA 1
ATOM 1612 C C . ILE A 1 222 ? -9.359 11.664 16.422 1 98.81 222 ILE A C 1
ATOM 1614 O O . ILE A 1 222 ? -8.312 11.086 16.125 1 98.81 222 ILE A O 1
ATOM 1618 N N . MET A 1 223 ? -10.25 12.016 15.516 1 98.69 223 MET A N 1
ATOM 1619 C CA . MET A 1 223 ? -10.023 11.977 14.07 1 98.69 223 MET A CA 1
ATOM 1620 C C . MET A 1 223 ? -9.711 13.375 13.539 1 98.69 223 MET A C 1
ATOM 1622 O O . MET A 1 223 ? -10.391 14.344 13.883 1 98.69 223 MET A O 1
ATOM 1626 N N . ALA A 1 224 ? -8.711 13.445 12.727 1 98.62 224 ALA A N 1
ATOM 1627 C CA . ALA A 1 224 ? -8.336 14.758 12.211 1 98.62 224 ALA A CA 1
ATOM 1628 C C . ALA A 1 224 ? -7.965 14.672 10.734 1 98.62 224 ALA A C 1
ATOM 1630 O O . ALA A 1 224 ? -7.23 13.773 10.32 1 98.62 224 ALA A O 1
ATOM 1631 N N . TYR A 1 225 ? -8.562 15.523 9.922 1 97.12 225 TYR A N 1
ATOM 1632 C CA . TYR A 1 225 ? -8.195 15.727 8.531 1 97.12 225 TYR A CA 1
ATOM 1633 C C . TYR A 1 225 ? -7.434 17.031 8.352 1 97.12 225 TYR A C 1
ATOM 1635 O O . TYR A 1 225 ? -7.953 18.109 8.664 1 97.12 225 TYR A O 1
ATOM 1643 N N . MET A 1 226 ? -6.223 16.922 7.727 1 95.69 226 MET A N 1
ATOM 1644 C CA . MET A 1 226 ? -5.34 18.094 7.676 1 95.69 226 MET A CA 1
ATOM 1645 C C . MET A 1 226 ? -4.812 18.312 6.262 1 95.69 226 MET A C 1
ATOM 1647 O O . MET A 1 226 ? -4.344 17.375 5.617 1 95.69 226 MET A O 1
ATOM 1651 N N . GLU A 1 227 ? -4.852 19.547 5.828 1 93.38 227 GLU A N 1
ATOM 1652 C CA . GLU A 1 227 ? -4.297 19.938 4.535 1 93.38 227 GLU A CA 1
ATOM 1653 C C . GLU A 1 227 ? -2.943 20.625 4.699 1 93.38 227 GLU A C 1
ATOM 1655 O O . GLU A 1 227 ? -2.1 20.562 3.801 1 93.38 227 GLU A O 1
ATOM 1660 N N . GLY A 1 228 ? -2.766 21.219 5.816 1 90.44 228 GLY A N 1
ATOM 1661 C CA . GLY A 1 228 ? -1.537 21.922 6.152 1 90.44 228 GLY A CA 1
ATOM 1662 C C . GLY A 1 228 ? -1.528 22.453 7.57 1 90.44 228 GLY A C 1
ATOM 1663 O O . GLY A 1 228 ? -2.545 22.406 8.266 1 90.44 228 GLY A O 1
ATOM 1664 N N . CYS A 1 229 ? -0.346 22.906 8.023 1 91.44 229 CYS A N 1
ATOM 1665 C CA . CYS A 1 229 ? -0.174 23.469 9.359 1 91.44 229 CYS A CA 1
ATOM 1666 C C . CYS A 1 229 ? 0.629 24.766 9.305 1 91.44 229 CYS A C 1
ATOM 1668 O O . CYS A 1 229 ? 1.688 24.812 8.68 1 91.44 229 CYS A O 1
ATOM 1670 N N . ARG A 1 230 ? 0.096 25.75 9.883 1 85.44 230 ARG A N 1
ATOM 1671 C CA . ARG A 1 230 ? 0.787 27.031 9.891 1 85.44 230 ARG A CA 1
ATOM 1672 C C . ARG A 1 230 ? 1.56 27.234 11.188 1 85.44 230 ARG A C 1
ATOM 1674 O O . ARG A 1 230 ? 2.547 27.969 11.227 1 85.44 230 ARG A O 1
ATOM 1681 N N . ASP A 1 231 ? 1.056 26.625 12.203 1 92.12 231 ASP A N 1
ATOM 1682 C CA . ASP A 1 231 ? 1.643 26.766 13.531 1 92.12 231 ASP A CA 1
ATOM 1683 C C . ASP A 1 231 ? 2.111 25.406 14.062 1 92.12 231 ASP A C 1
ATOM 1685 O O . ASP A 1 231 ? 1.386 24.734 14.797 1 92.12 231 ASP A O 1
ATOM 1689 N N . GLY A 1 232 ? 3.361 25.094 13.828 1 92.5 232 GLY A N 1
ATOM 1690 C CA . GLY A 1 232 ? 3.936 23.812 14.18 1 92.5 232 GLY A CA 1
ATOM 1691 C C . GLY A 1 232 ? 3.953 23.547 15.68 1 92.5 232 GLY A C 1
ATOM 1692 O O . GLY A 1 232 ? 3.475 22.516 16.141 1 92.5 232 GLY A O 1
ATOM 1693 N N . PRO A 1 233 ? 4.516 24.5 16.406 1 91.44 233 PRO A N 1
ATOM 1694 C CA . PRO A 1 233 ? 4.555 24.344 17.859 1 91.44 233 PRO A CA 1
ATOM 1695 C C . PRO A 1 233 ? 3.174 24.094 18.469 1 91.44 233 PRO A C 1
ATOM 1697 O O . PRO A 1 233 ? 3.029 23.266 19.359 1 91.44 233 PRO A O 1
ATOM 1700 N N . ARG A 1 234 ? 2.213 24.797 17.969 1 93.5 234 ARG A N 1
ATOM 1701 C CA . ARG A 1 234 ? 0.852 24.625 18.453 1 93.5 234 ARG A CA 1
ATOM 1702 C C . ARG A 1 234 ? 0.349 23.203 18.188 1 93.5 234 ARG A C 1
ATOM 1704 O O . ARG A 1 234 ? -0.274 22.578 19.047 1 93.5 234 ARG A O 1
ATOM 1711 N N . LEU A 1 235 ? 0.529 22.688 16.984 1 95.19 235 LEU A N 1
ATOM 1712 C CA . LEU A 1 235 ? 0.126 21.328 16.641 1 95.19 235 LEU A CA 1
ATOM 1713 C C . LEU A 1 235 ? 0.848 20.312 17.516 1 95.19 235 LEU A C 1
ATOM 1715 O O . LEU A 1 235 ? 0.229 19.375 18.031 1 95.19 235 LEU A O 1
ATOM 1719 N N . ARG A 1 236 ? 2.125 20.484 17.703 1 93.69 236 ARG A N 1
ATOM 1720 C CA . ARG A 1 236 ? 2.9 19.562 18.531 1 93.69 236 ARG A CA 1
ATOM 1721 C C . ARG A 1 236 ? 2.365 19.531 19.953 1 93.69 236 ARG A C 1
ATOM 1723 O O . ARG A 1 236 ? 2.266 18.469 20.562 1 93.69 236 ARG A O 1
ATOM 1730 N N . ALA A 1 237 ? 2.051 20.75 20.453 1 94 237 ALA A N 1
ATOM 1731 C CA . ALA A 1 237 ? 1.513 20.844 21.797 1 94 237 ALA A CA 1
ATOM 1732 C C . ALA A 1 237 ? 0.188 20.094 21.922 1 94 237 ALA A C 1
ATOM 1734 O O . ALA A 1 237 ? -0.061 19.406 22.906 1 94 237 ALA A O 1
ATOM 1735 N N . ALA A 1 238 ? -0.665 20.25 20.953 1 96.56 238 ALA A N 1
ATOM 1736 C CA . ALA A 1 238 ? -1.953 19.547 20.938 1 96.56 238 ALA A CA 1
ATOM 1737 C C . ALA A 1 238 ? -1.766 18.047 20.891 1 96.56 238 ALA A C 1
ATOM 1739 O O . ALA A 1 238 ? -2.447 17.297 21.609 1 96.56 238 ALA A O 1
ATOM 1740 N N . LEU A 1 239 ? -0.864 17.578 20.078 1 95.69 239 LEU A N 1
ATOM 1741 C CA . LEU A 1 239 ? -0.583 16.156 19.953 1 95.69 239 LEU A CA 1
ATOM 1742 C C . LEU A 1 239 ? 0.014 15.602 21.234 1 95.69 239 LEU A C 1
ATOM 1744 O O . LEU A 1 239 ? -0.332 14.5 21.672 1 95.69 239 LEU A O 1
ATOM 1748 N N . ALA A 1 240 ? 0.913 16.359 21.812 1 93.12 240 ALA A N 1
ATOM 1749 C CA . ALA A 1 240 ? 1.493 15.969 23.094 1 93.12 240 ALA A CA 1
ATOM 1750 C C . ALA A 1 240 ? 0.412 15.797 24.156 1 93.12 240 ALA A C 1
ATOM 1752 O O . ALA A 1 240 ? 0.455 14.859 24.953 1 93.12 240 ALA A O 1
ATOM 1753 N N . LEU A 1 241 ? -0.497 16.734 24.156 1 94.56 241 LEU A N 1
ATOM 1754 C CA . LEU A 1 241 ? -1.597 16.688 25.109 1 94.56 241 LEU A CA 1
ATOM 1755 C C . LEU A 1 241 ? -2.438 15.43 24.906 1 94.56 241 LEU A C 1
ATOM 1757 O O . LEU A 1 241 ? -2.805 14.758 25.875 1 94.56 241 LEU A O 1
ATOM 1761 N N . ALA A 1 242 ? -2.791 15.133 23.672 1 96.12 242 ALA A N 1
ATOM 1762 C CA . ALA A 1 242 ? -3.555 13.922 23.375 1 96.12 242 ALA A CA 1
ATOM 1763 C C . ALA A 1 242 ? -2.807 12.672 23.828 1 96.12 242 ALA A C 1
ATOM 1765 O O . ALA A 1 242 ? -3.404 11.758 24.406 1 96.12 242 ALA A O 1
ATOM 1766 N N . GLN A 1 243 ? -1.535 12.648 23.562 1 93.19 243 GLN A N 1
ATOM 1767 C CA . GLN A 1 243 ? -0.698 11.531 23.984 1 93.19 243 GLN A CA 1
ATOM 1768 C C . GLN A 1 243 ? -0.699 11.375 25.5 1 93.19 243 GLN A C 1
ATOM 1770 O O . GLN A 1 243 ? -0.844 10.266 26.016 1 93.19 243 GLN A O 1
ATOM 1775 N N . GLU A 1 244 ? -0.532 12.492 26.172 1 91.5 244 GLU A N 1
ATOM 1776 C CA . GLU A 1 244 ? -0.526 12.5 27.641 1 91.5 244 GLU A CA 1
ATOM 1777 C C . GLU A 1 244 ? -1.844 11.977 28.203 1 91.5 244 GLU A C 1
ATOM 1779 O O . GLU A 1 244 ? -1.856 11.273 29.219 1 91.5 244 GLU A O 1
ATOM 1784 N N . ARG A 1 245 ? -2.898 12.312 27.547 1 93.75 245 ARG A N 1
ATOM 1785 C CA . ARG A 1 245 ? -4.227 11.922 28.016 1 93.75 245 ARG A CA 1
ATOM 1786 C C . ARG A 1 245 ? -4.582 10.523 27.531 1 93.75 245 ARG A C 1
ATOM 1788 O O . ARG A 1 245 ? -5.664 10.016 27.844 1 93.75 245 ARG A O 1
ATOM 1795 N N . GLY A 1 246 ? -3.713 9.922 26.781 1 92.88 246 GLY A N 1
ATOM 1796 C CA . GLY A 1 246 ? -3.912 8.562 26.297 1 92.88 246 GLY A CA 1
ATOM 1797 C C . GLY A 1 246 ? -4.996 8.445 25.25 1 92.88 246 GLY A C 1
ATOM 1798 O O . GLY A 1 246 ? -5.695 7.438 25.172 1 92.88 246 GLY A O 1
ATOM 1799 N N . LYS A 1 247 ? -5.258 9.477 24.516 1 96.44 247 LYS A N 1
ATOM 1800 C CA . LYS A 1 247 ? -6.285 9.461 23.469 1 96.44 247 LYS A CA 1
ATOM 1801 C C . LYS A 1 247 ? -5.66 9.336 22.078 1 96.44 247 LYS A C 1
ATOM 1803 O O . LYS A 1 247 ? -5.051 10.289 21.594 1 96.44 247 LYS A O 1
ATOM 1808 N N . PRO A 1 248 ? -5.871 8.203 21.422 1 97.31 248 PRO A N 1
ATOM 1809 C CA . PRO A 1 248 ? -5.32 8.039 20.078 1 97.31 248 PRO A CA 1
ATOM 1810 C C . PRO A 1 248 ? -5.816 9.094 19.094 1 97.31 248 PRO A C 1
ATOM 1812 O O . PRO A 1 248 ? -6.992 9.477 19.125 1 97.31 248 PRO A O 1
ATOM 1815 N N . VAL A 1 249 ? -4.91 9.594 18.297 1 98.31 249 VAL A N 1
ATOM 1816 C CA . VAL A 1 249 ? -5.238 10.523 17.219 1 98.31 249 VAL A CA 1
ATOM 1817 C C . VAL A 1 249 ? -5.078 9.836 15.867 1 98.31 249 VAL A C 1
ATOM 1819 O O . VAL A 1 249 ? -4.012 9.305 15.555 1 98.31 249 VAL A O 1
ATOM 1822 N N . VAL A 1 250 ? -6.125 9.766 15.094 1 98.5 250 VAL A N 1
ATOM 1823 C CA . VAL A 1 250 ? -6.082 9.273 13.719 1 98.5 250 VAL A CA 1
ATOM 1824 C C . VAL A 1 250 ? -6.062 10.453 12.75 1 98.5 250 VAL A C 1
ATOM 1826 O O . VAL A 1 250 ? -6.992 11.258 12.727 1 98.5 250 VAL A O 1
ATOM 1829 N N . MET A 1 251 ? -5.008 10.562 11.953 1 98.12 251 MET A N 1
ATOM 1830 C CA . MET A 1 251 ? -4.809 11.734 11.109 1 98.12 251 MET A CA 1
ATOM 1831 C C . MET A 1 251 ? -4.781 11.352 9.633 1 98.12 251 MET A C 1
ATOM 1833 O O . MET A 1 251 ? -4.109 10.391 9.25 1 98.12 251 MET A O 1
ATOM 1837 N N . CYS A 1 252 ? -5.574 11.977 8.867 1 97.06 252 CYS A N 1
ATOM 1838 C CA . CYS A 1 252 ? -5.449 11.961 7.41 1 97.06 252 CYS A CA 1
ATOM 1839 C C . CYS A 1 252 ? -4.832 13.258 6.898 1 97.06 252 CYS A C 1
ATOM 1841 O O . CYS A 1 252 ? -5.457 14.32 6.973 1 97.06 252 CYS A O 1
ATOM 1843 N N . LYS A 1 253 ? -3.6 13.203 6.465 1 96.5 253 LYS A N 1
ATOM 1844 C CA . LYS A 1 253 ? -2.865 14.344 5.938 1 96.5 253 LYS A CA 1
ATOM 1845 C C . LYS A 1 253 ? -2.721 14.258 4.422 1 96.5 253 LYS A C 1
ATOM 1847 O O . LYS A 1 253 ? -2.143 13.297 3.902 1 96.5 253 LYS A O 1
ATOM 1852 N N . VAL A 1 254 ? -3.314 15.234 3.658 1 94.81 254 VAL A N 1
ATOM 1853 C CA . VAL A 1 254 ? -3.225 15.234 2.203 1 94.81 254 VAL A CA 1
ATOM 1854 C C . VAL A 1 254 ? -2 16.031 1.76 1 94.81 254 VAL A C 1
ATOM 1856 O O . VAL A 1 254 ? -1.282 16.594 2.592 1 94.81 254 VAL A O 1
ATOM 1859 N N . GLY A 1 255 ? -1.758 16.109 0.453 1 94.06 255 GLY A N 1
ATOM 1860 C CA . GLY A 1 255 ? -0.579 16.781 -0.063 1 94.06 255 GLY A CA 1
ATOM 1861 C C . GLY A 1 255 ? 0.696 15.984 0.111 1 94.06 255 GLY A C 1
ATOM 1862 O O . GLY A 1 255 ? 1.755 16.547 0.401 1 94.06 255 GLY A O 1
ATOM 1863 N N . THR A 1 256 ? 0.565 14.641 0.061 1 93.44 256 THR A N 1
ATOM 1864 C CA . THR A 1 256 ? 1.713 13.766 0.278 1 93.44 256 THR A CA 1
ATOM 1865 C C . THR A 1 256 ? 2.578 13.688 -0.976 1 93.44 256 THR A C 1
ATOM 1867 O O . THR A 1 256 ? 3.754 13.32 -0.904 1 93.44 256 THR A O 1
ATOM 1870 N N . SER A 1 257 ? 2.025 14 -2.1 1 93.06 257 SER A N 1
ATOM 1871 C CA . SER A 1 257 ? 2.736 14.094 -3.369 1 93.06 257 SER A CA 1
ATOM 1872 C C . SER A 1 257 ? 2.855 15.547 -3.83 1 93.06 257 SER A C 1
ATOM 1874 O O . SER A 1 257 ? 2.189 16.438 -3.291 1 93.06 257 SER A O 1
ATOM 1876 N N . ALA A 1 258 ? 3.713 15.758 -4.867 1 89.88 258 ALA A N 1
ATOM 1877 C CA . ALA A 1 258 ? 3.826 17.109 -5.426 1 89.88 258 ALA A CA 1
ATOM 1878 C C . ALA A 1 258 ? 2.492 17.562 -6.004 1 89.88 258 ALA A C 1
ATOM 1880 O O . ALA A 1 258 ? 2.086 18.719 -5.797 1 89.88 258 ALA A O 1
ATOM 1881 N N . LEU A 1 259 ? 1.83 16.672 -6.648 1 91.12 259 LEU A N 1
ATOM 1882 C CA . LEU A 1 259 ? 0.534 16.984 -7.246 1 91.12 259 LEU A CA 1
ATOM 1883 C C . LEU A 1 259 ? -0.509 17.266 -6.172 1 91.12 259 LEU A C 1
ATOM 1885 O O . LEU A 1 259 ? -1.266 18.234 -6.273 1 91.12 259 LEU A O 1
ATOM 1889 N N . GLY A 1 260 ? -0.573 16.406 -5.184 1 91.94 260 GLY A N 1
ATOM 1890 C CA . GLY A 1 260 ? -1.495 16.625 -4.078 1 91.94 260 GLY A CA 1
ATOM 1891 C C . GLY A 1 260 ? -1.22 17.891 -3.305 1 91.94 260 GLY A C 1
ATOM 1892 O O . GLY A 1 260 ? -2.15 18.594 -2.896 1 91.94 260 GLY A O 1
ATOM 1893 N N . ALA A 1 261 ? 0.062 18.219 -3.088 1 90.62 261 ALA A N 1
ATOM 1894 C CA . ALA A 1 261 ? 0.455 19.438 -2.391 1 90.62 261 ALA A CA 1
ATOM 1895 C C . ALA A 1 261 ? 0.017 20.672 -3.166 1 90.62 261 ALA A C 1
ATOM 1897 O O . ALA A 1 261 ? -0.476 21.641 -2.58 1 90.62 261 ALA A O 1
ATOM 1898 N N . ALA A 1 262 ? 0.171 20.641 -4.438 1 88.31 262 ALA A N 1
ATOM 1899 C CA . ALA A 1 262 ? -0.254 21.766 -5.285 1 88.31 262 ALA A CA 1
ATOM 1900 C C . ALA A 1 262 ? -1.768 21.938 -5.23 1 88.31 262 ALA A C 1
ATOM 1902 O O . ALA A 1 262 ? -2.26 23.078 -5.164 1 88.31 262 ALA A O 1
ATOM 1903 N N . ALA A 1 263 ? -2.447 20.859 -5.281 1 87.62 263 ALA A N 1
ATOM 1904 C CA . ALA A 1 263 ? -3.904 20.922 -5.199 1 87.62 263 ALA A CA 1
ATOM 1905 C C . ALA A 1 263 ? -4.359 21.469 -3.852 1 87.62 263 ALA A C 1
ATOM 1907 O O . ALA A 1 263 ? -5.266 22.297 -3.787 1 87.62 263 ALA A O 1
ATOM 1908 N N . ALA A 1 264 ? -3.73 20.953 -2.797 1 85.06 264 ALA A N 1
ATOM 1909 C CA . ALA A 1 264 ? -4.062 21.438 -1.458 1 85.06 264 ALA A CA 1
ATOM 1910 C C . ALA A 1 264 ? -3.766 22.938 -1.325 1 85.06 264 ALA A C 1
ATOM 1912 O O . ALA A 1 264 ? -4.555 23.688 -0.739 1 85.06 264 ALA A O 1
ATOM 1913 N N . ALA A 1 265 ? -2.648 23.375 -1.858 1 81.5 265 ALA A N 1
ATOM 1914 C CA . ALA A 1 265 ? -2.258 24.781 -1.807 1 81.5 265 ALA A CA 1
ATOM 1915 C C . ALA A 1 265 ? -3.262 25.656 -2.555 1 81.5 265 ALA A C 1
ATOM 1917 O O . ALA A 1 265 ? -3.588 26.75 -2.105 1 81.5 265 ALA A O 1
ATOM 1918 N N . SER A 1 266 ? -3.662 25.125 -3.619 1 76.38 266 SER A N 1
ATOM 1919 C CA . SER A 1 266 ? -4.656 25.859 -4.398 1 76.38 266 SER A CA 1
ATOM 1920 C C . SER A 1 266 ? -5.98 25.969 -3.645 1 76.38 266 SER A C 1
ATOM 1922 O O . SER A 1 266 ? -6.68 26.969 -3.746 1 76.38 266 SER A O 1
ATOM 1924 N N . HIS A 1 267 ? -6.211 25.016 -2.918 1 77.25 267 HIS A N 1
ATOM 1925 C CA . HIS A 1 267 ? -7.461 24.953 -2.17 1 77.25 267 HIS A CA 1
ATOM 1926 C C . HIS A 1 267 ? -7.398 25.797 -0.909 1 77.25 267 HIS A C 1
ATOM 1928 O O . HIS A 1 267 ? -8.391 26.438 -0.533 1 77.25 267 HIS A O 1
ATOM 1934 N N . THR A 1 268 ? -6.281 25.797 -0.127 1 70.19 268 THR A N 1
ATOM 1935 C CA . THR A 1 268 ? -6.203 26.469 1.166 1 70.19 268 THR A CA 1
ATOM 1936 C C . THR A 1 268 ? -5.332 27.719 1.079 1 70.19 268 THR A C 1
ATOM 1938 O O . THR A 1 268 ? -5.312 28.531 2.002 1 70.19 268 THR A O 1
ATOM 1941 N N . ALA A 1 269 ? -4.637 27.891 0.021 1 59.84 269 ALA A N 1
ATOM 1942 C CA . ALA A 1 269 ? -3.684 28.984 -0.114 1 59.84 269 ALA A CA 1
ATOM 1943 C C . ALA A 1 269 ? -2.561 28.875 0.912 1 59.84 269 ALA A C 1
ATOM 1945 O O . ALA A 1 269 ? -2.037 29.875 1.391 1 59.84 269 ALA A O 1
ATOM 1946 N N . SER A 1 270 ? -2.396 27.734 1.443 1 62.31 270 SER A N 1
ATOM 1947 C CA . SER A 1 270 ? -1.323 27.484 2.398 1 62.31 270 SER A CA 1
ATOM 1948 C C . SER A 1 270 ? -0.343 26.453 1.865 1 62.31 270 SER A C 1
ATOM 1950 O O . SER A 1 270 ? -0.667 25.703 0.943 1 62.31 270 SER A O 1
ATOM 1952 N N . LEU A 1 271 ? 0.902 26.484 2.422 1 67.38 271 LEU A N 1
ATOM 1953 C CA . LEU A 1 271 ? 1.91 25.5 2.031 1 67.38 271 LEU A CA 1
ATOM 1954 C C . LEU A 1 271 ? 1.587 24.141 2.607 1 67.38 271 LEU A C 1
ATOM 1956 O O . LEU A 1 271 ? 1.262 24.016 3.791 1 67.38 271 LEU A O 1
ATOM 1960 N N . ALA A 1 272 ? 1.508 23.109 1.832 1 72.62 272 ALA A N 1
ATOM 1961 C CA . ALA A 1 272 ? 1.209 21.734 2.262 1 72.62 272 ALA A CA 1
ATOM 1962 C C . ALA A 1 272 ? 2.326 21.188 3.139 1 72.62 272 ALA A C 1
ATOM 1964 O O . ALA A 1 272 ? 2.09 20.312 3.977 1 72.62 272 ALA A O 1
ATOM 1965 N N . GLY A 1 273 ? 3.57 21.766 3.09 1 75.12 273 GLY A N 1
ATOM 1966 C CA . GLY A 1 273 ? 4.699 21.312 3.889 1 75.12 273 GLY A CA 1
ATOM 1967 C C . GLY A 1 273 ? 5.32 20.031 3.377 1 75.12 273 GLY A C 1
ATOM 1968 O O . GLY A 1 273 ? 4.805 19.406 2.445 1 75.12 273 GLY A O 1
ATOM 1969 N N . ASN A 1 274 ? 6.426 19.656 4.008 1 87.62 274 ASN A N 1
ATOM 1970 C CA . ASN A 1 274 ? 7.125 18.422 3.672 1 87.62 274 ASN A CA 1
ATOM 1971 C C . ASN A 1 274 ? 6.512 17.219 4.375 1 87.62 274 ASN A C 1
ATOM 1973 O O . ASN A 1 274 ? 6.551 17.125 5.605 1 87.62 274 ASN A O 1
ATOM 1977 N N . ASP A 1 275 ? 5.973 16.297 3.576 1 92.31 275 ASP A N 1
ATOM 1978 C CA . ASP A 1 275 ? 5.23 15.164 4.133 1 92.31 275 ASP A CA 1
ATOM 1979 C C . ASP A 1 275 ? 6.113 14.32 5.051 1 92.31 275 ASP A C 1
ATOM 1981 O O . ASP A 1 275 ? 5.637 13.766 6.043 1 92.31 275 ASP A O 1
ATOM 1985 N N . ALA A 1 276 ? 7.387 14.195 4.719 1 91.06 276 ALA A N 1
ATOM 1986 C CA . ALA A 1 276 ? 8.305 13.398 5.527 1 91.06 276 ALA A CA 1
ATOM 1987 C C . ALA A 1 276 ? 8.469 13.992 6.918 1 91.06 276 ALA A C 1
ATOM 1989 O O . ALA A 1 276 ? 8.664 13.266 7.898 1 91.06 276 ALA A O 1
ATOM 1990 N N . VAL A 1 277 ? 8.453 15.273 7.008 1 93.38 277 VAL A N 1
ATOM 1991 C CA . VAL A 1 277 ? 8.562 15.945 8.297 1 93.38 277 VAL A CA 1
ATOM 1992 C C . VAL A 1 277 ? 7.301 15.688 9.125 1 93.38 277 VAL A C 1
ATOM 1994 O O . VAL A 1 277 ? 7.383 15.398 10.32 1 93.38 277 VAL A O 1
ATOM 1997 N N . TYR A 1 278 ? 6.102 15.781 8.469 1 94.88 278 TYR A N 1
ATOM 1998 C CA . TYR A 1 278 ? 4.863 15.445 9.156 1 94.88 278 TYR A CA 1
ATOM 1999 C C . TYR A 1 278 ? 4.91 14.023 9.695 1 94.88 278 TYR A C 1
ATOM 2001 O O . TYR A 1 278 ? 4.488 13.766 10.828 1 94.88 278 TYR A O 1
ATOM 2009 N N . GLU A 1 279 ? 5.406 13.156 8.875 1 93.5 279 GLU A N 1
ATOM 2010 C CA . GLU A 1 279 ? 5.527 11.766 9.305 1 93.5 279 GLU A CA 1
ATOM 2011 C C . GLU A 1 279 ? 6.383 11.648 10.562 1 93.5 279 GLU A C 1
ATOM 2013 O O . GLU A 1 279 ? 6.059 10.883 11.469 1 93.5 279 GLU A O 1
ATOM 2018 N N . ALA A 1 280 ? 7.492 12.359 10.602 1 91.81 280 ALA A N 1
ATOM 2019 C CA . ALA A 1 280 ? 8.359 12.359 11.781 1 91.81 280 ALA A CA 1
ATOM 2020 C C . ALA A 1 280 ? 7.625 12.883 13.008 1 91.81 280 ALA A C 1
ATOM 2022 O O . ALA A 1 280 ? 7.777 12.344 14.109 1 91.81 280 ALA A O 1
ATOM 2023 N N . VAL A 1 281 ? 6.816 13.898 12.781 1 93.25 281 VAL A N 1
ATOM 2024 C CA . VAL A 1 281 ? 6.035 14.469 13.867 1 93.25 281 VAL A CA 1
ATOM 2025 C C . VAL A 1 281 ? 5 13.453 14.352 1 93.25 281 VAL A C 1
ATOM 2027 O O . VAL A 1 281 ? 4.848 13.234 15.555 1 93.25 281 VAL A O 1
ATOM 2030 N N . PHE A 1 282 ? 4.285 12.82 13.43 1 94.69 282 PHE A N 1
ATOM 2031 C CA . PHE A 1 282 ? 3.254 11.844 13.766 1 94.69 282 PHE A CA 1
ATOM 2032 C C . PHE A 1 282 ? 3.852 10.664 14.523 1 94.69 282 PHE A C 1
ATOM 2034 O O . PHE A 1 282 ? 3.266 10.188 15.492 1 94.69 282 PHE A O 1
ATOM 2041 N N . ARG A 1 283 ? 4.969 10.273 14.078 1 89.44 283 ARG A N 1
ATOM 2042 C CA . ARG A 1 283 ? 5.652 9.172 14.742 1 89.44 283 ARG A CA 1
ATOM 2043 C C . ARG A 1 283 ? 6.004 9.531 16.188 1 89.44 283 ARG A C 1
ATOM 2045 O O . ARG A 1 283 ? 5.816 8.727 17.094 1 89.44 283 ARG A O 1
ATOM 2052 N N . ARG A 1 284 ? 6.488 10.719 16.375 1 90 284 ARG A N 1
ATOM 2053 C CA . ARG A 1 284 ? 6.91 11.188 17.688 1 90 284 ARG A CA 1
ATOM 2054 C C . ARG A 1 284 ? 5.75 11.18 18.672 1 90 284 ARG A C 1
ATOM 2056 O O . ARG A 1 284 ? 5.926 10.844 19.859 1 90 284 ARG A O 1
ATOM 2063 N N . TYR A 1 285 ? 4.594 11.477 18.188 1 92.94 285 TYR A N 1
ATOM 2064 C CA . TYR A 1 285 ? 3.48 11.672 19.109 1 92.94 285 TYR A CA 1
ATOM 2065 C C . TYR A 1 285 ? 2.486 10.516 19.016 1 92.94 285 TYR A C 1
ATOM 2067 O O . TYR A 1 285 ? 1.393 10.586 19.578 1 92.94 285 TYR A O 1
ATOM 2075 N N . GLY A 1 286 ? 2.857 9.477 18.312 1 93.19 286 GLY A N 1
ATOM 2076 C CA . GLY A 1 286 ? 2.023 8.289 18.234 1 93.19 286 GLY A CA 1
ATOM 2077 C C . GLY A 1 286 ? 0.73 8.516 17.469 1 93.19 286 GLY A C 1
ATOM 2078 O O . GLY A 1 286 ? -0.326 8.031 17.875 1 93.19 286 GLY A O 1
ATOM 2079 N N . VAL A 1 287 ? 0.768 9.312 16.469 1 96.75 287 VAL A N 1
ATOM 2080 C CA . VAL A 1 287 ? -0.399 9.562 15.625 1 96.75 287 VAL A CA 1
ATOM 2081 C C . VAL A 1 287 ? -0.614 8.383 14.68 1 96.75 287 VAL A C 1
ATOM 2083 O O . VAL A 1 287 ? 0.337 7.891 14.07 1 96.75 287 VAL A O 1
ATOM 2086 N N . LEU A 1 288 ? -1.849 7.836 14.641 1 97.62 288 LEU A N 1
ATOM 2087 C CA . LEU A 1 288 ? -2.221 6.832 13.648 1 97.62 288 LEU A CA 1
ATOM 2088 C C . LEU A 1 288 ? -2.52 7.484 12.305 1 97.62 288 LEU A C 1
ATOM 2090 O O . LEU A 1 288 ? -3.594 8.055 12.109 1 97.62 288 LEU A O 1
ATOM 2094 N N . ARG A 1 289 ? -1.63 7.379 11.414 1 97 289 ARG A N 1
ATOM 2095 C CA . ARG A 1 289 ? -1.793 8.031 10.117 1 97 289 ARG A CA 1
ATOM 2096 C C . ARG A 1 289 ? -2.643 7.176 9.18 1 97 289 ARG A C 1
ATOM 2098 O O . ARG A 1 289 ? -2.418 5.973 9.055 1 97 289 ARG A O 1
ATOM 2105 N N . ALA A 1 290 ? -3.674 7.711 8.617 1 96.94 290 ALA A N 1
ATOM 2106 C CA . ALA A 1 290 ? -4.52 7.066 7.621 1 96.94 290 ALA A CA 1
ATOM 2107 C C . ALA A 1 290 ? -4.211 7.586 6.219 1 96.94 290 ALA A C 1
ATOM 2109 O O . ALA A 1 290 ? -4.125 8.797 6.004 1 96.94 290 ALA A O 1
ATOM 2110 N N . HIS A 1 291 ? -4.051 6.73 5.223 1 93 291 HIS A N 1
ATOM 2111 C CA . HIS A 1 291 ? -3.684 7.129 3.867 1 93 291 HIS A CA 1
ATOM 2112 C C . HIS A 1 291 ? -4.883 7.055 2.926 1 93 291 HIS A C 1
ATOM 2114 O O . HIS A 1 291 ? -4.75 7.305 1.726 1 93 291 HIS A O 1
ATOM 2120 N N . SER A 1 292 ? -5.992 6.656 3.418 1 92.5 292 SER A N 1
ATOM 2121 C CA . SER A 1 292 ? -7.258 6.629 2.693 1 92.5 292 SER A CA 1
ATOM 2122 C C . SER A 1 292 ? -8.438 6.891 3.625 1 92.5 292 SER A C 1
ATOM 2124 O O . SER A 1 292 ? -8.289 6.848 4.848 1 92.5 292 SER A O 1
ATOM 2126 N N . ILE A 1 293 ? -9.555 7.184 3.002 1 95.44 293 ILE A N 1
ATOM 2127 C CA . ILE A 1 293 ? -10.766 7.406 3.795 1 95.44 293 ILE A CA 1
ATOM 2128 C C . ILE A 1 293 ? -11.164 6.113 4.5 1 95.44 293 ILE A C 1
ATOM 2130 O O . ILE A 1 293 ? -11.547 6.129 5.668 1 95.44 293 ILE A O 1
ATOM 2134 N N . THR A 1 294 ? -10.953 4.996 3.795 1 93.69 294 THR A N 1
ATOM 2135 C CA . THR A 1 294 ? -11.266 3.688 4.359 1 93.69 294 THR A CA 1
ATOM 2136 C C . THR A 1 294 ? -10.398 3.41 5.586 1 93.69 294 THR A C 1
ATOM 2138 O O . THR A 1 294 ? -10.914 3.004 6.633 1 93.69 294 THR A O 1
ATOM 2141 N N . ASP A 1 295 ? -9.133 3.682 5.453 1 94.81 295 ASP A N 1
ATOM 2142 C CA . ASP A 1 295 ? -8.211 3.482 6.574 1 94.81 295 ASP A CA 1
ATOM 2143 C C . ASP A 1 295 ? -8.531 4.445 7.715 1 94.81 295 ASP A C 1
ATOM 2145 O O . ASP A 1 295 ? -8.375 4.094 8.891 1 94.81 295 ASP A O 1
ATOM 2149 N N . PHE A 1 296 ? -8.914 5.633 7.355 1 97.25 296 PHE A N 1
ATOM 2150 C CA . PHE A 1 296 ? -9.242 6.676 8.32 1 97.25 296 PHE A CA 1
ATOM 2151 C C . PHE A 1 296 ? -10.305 6.199 9.297 1 97.25 296 PHE A C 1
ATOM 2153 O O . PHE A 1 296 ? -10.117 6.27 10.516 1 97.25 296 PHE A O 1
ATOM 2160 N N . PHE A 1 297 ? -11.352 5.574 8.82 1 97.19 297 PHE A N 1
ATOM 2161 C CA . PHE A 1 297 ? -12.469 5.137 9.648 1 97.19 297 PHE A CA 1
ATOM 2162 C C . PHE A 1 297 ? -12.172 3.785 10.281 1 97.19 297 PHE A C 1
ATOM 2164 O O . PHE A 1 297 ? -12.578 3.525 11.422 1 97.19 297 PHE A O 1
ATOM 2171 N N . ALA A 1 298 ? -11.445 2.93 9.578 1 96.81 298 ALA A N 1
ATOM 2172 C CA . ALA A 1 298 ? -11.102 1.626 10.133 1 96.81 298 ALA A CA 1
ATOM 2173 C C . ALA A 1 298 ? -10.211 1.778 11.367 1 96.81 298 ALA A C 1
ATOM 2175 O O . ALA A 1 298 ? -10.438 1.118 12.383 1 96.81 298 ALA A O 1
ATOM 2176 N N . LEU A 1 299 ? -9.258 2.672 11.281 1 97.88 299 LEU A N 1
ATOM 2177 C CA . LEU A 1 299 ? -8.344 2.898 12.398 1 97.88 299 LEU A CA 1
ATOM 2178 C C . LEU A 1 299 ? -9.07 3.535 13.578 1 97.88 299 LEU A C 1
ATOM 2180 O O . LEU A 1 299 ? -8.867 3.137 14.727 1 97.88 299 LEU A O 1
ATOM 2184 N N . ALA A 1 300 ? -9.906 4.527 13.25 1 98 300 ALA A N 1
ATOM 2185 C CA . ALA A 1 300 ? -10.648 5.191 14.32 1 98 300 ALA A CA 1
ATOM 2186 C C . ALA A 1 300 ? -11.562 4.207 15.055 1 98 300 ALA A C 1
ATOM 2188 O O . ALA A 1 300 ? -11.57 4.16 16.281 1 98 300 ALA A O 1
ATOM 2189 N N . ALA A 1 301 ? -12.305 3.391 14.281 1 97.44 301 ALA A N 1
ATOM 2190 C CA . ALA A 1 301 ? -13.188 2.395 14.883 1 97.44 301 ALA A CA 1
ATOM 2191 C C . ALA A 1 301 ? -12.398 1.395 15.719 1 97.44 301 ALA A C 1
ATOM 2193 O O . ALA A 1 301 ? -12.797 1.053 16.844 1 97.44 301 ALA A O 1
ATOM 2194 N N . SER A 1 302 ? -11.281 0.938 15.18 1 98.12 302 SER A N 1
ATOM 2195 C CA . SER A 1 302 ? -10.469 -0.056 15.867 1 98.12 302 SER A CA 1
ATOM 2196 C C . SER A 1 302 ? -9.906 0.499 17.172 1 98.12 302 SER A C 1
ATOM 2198 O O . SER A 1 302 ? -9.914 -0.183 18.203 1 98.12 302 SER A O 1
ATOM 2200 N N . ALA A 1 303 ? -9.391 1.772 17.094 1 97.56 303 ALA A N 1
ATOM 2201 C CA . ALA A 1 303 ? -8.836 2.408 18.281 1 97.56 303 ALA A CA 1
ATOM 2202 C C . ALA A 1 303 ? -9.906 2.609 19.359 1 97.56 303 ALA A C 1
ATOM 2204 O O . ALA A 1 303 ? -9.617 2.59 20.547 1 97.56 303 ALA A O 1
ATOM 2205 N N . TYR A 1 304 ? -11.133 2.828 18.922 1 96.62 304 TYR A N 1
ATOM 2206 C CA . TYR A 1 304 ? -12.25 3.021 19.844 1 96.62 304 TYR A CA 1
ATOM 2207 C C . TYR A 1 304 ? -12.648 1.706 20.5 1 96.62 304 TYR A C 1
ATOM 2209 O O . TYR A 1 304 ? -12.914 1.66 21.703 1 96.62 304 TYR A O 1
ATOM 2217 N N . ILE A 1 305 ? -12.68 0.609 19.734 1 96.62 305 ILE A N 1
ATOM 2218 C CA . ILE A 1 305 ? -13.242 -0.67 20.141 1 96.62 305 ILE A CA 1
ATOM 2219 C C . ILE A 1 305 ? -12.25 -1.411 21.031 1 96.62 305 ILE A C 1
ATOM 2221 O O . ILE A 1 305 ? -12.633 -2.018 22.031 1 96.62 305 ILE A O 1
ATOM 2225 N N . ALA A 1 306 ? -10.992 -1.338 20.625 1 95.19 306 ALA A N 1
ATOM 2226 C CA . ALA A 1 306 ? -10.008 -2.174 21.312 1 95.19 306 ALA A CA 1
ATOM 2227 C C . ALA A 1 306 ? -8.875 -1.33 21.875 1 95.19 306 ALA A C 1
ATOM 2229 O O . ALA A 1 306 ? -8.492 -0.315 21.281 1 95.19 306 ALA A O 1
ATOM 2230 N N . ARG A 1 307 ? -8.391 -1.794 22.984 1 91.12 307 ARG A N 1
ATOM 2231 C CA . ARG A 1 307 ? -7.176 -1.194 23.531 1 91.12 307 ARG A CA 1
ATOM 2232 C C . ARG A 1 307 ? -5.957 -1.577 22.703 1 91.12 307 ARG A C 1
ATOM 2234 O O . ARG A 1 307 ? -5.863 -2.703 22.203 1 91.12 307 ARG A O 1
ATOM 2241 N N . ALA A 1 308 ? -5.027 -0.685 22.625 1 94.25 308 ALA A N 1
ATOM 2242 C CA . ALA A 1 308 ? -3.797 -0.957 21.891 1 94.25 308 ALA A CA 1
ATOM 2243 C C . ALA A 1 308 ? -3.031 -2.123 22.5 1 94.25 308 ALA A C 1
ATOM 2245 O O . ALA A 1 308 ? -2.945 -2.24 23.719 1 94.25 308 ALA A O 1
ATOM 2246 N N . PRO A 1 309 ? -2.535 -2.988 21.609 1 96.25 309 PRO A N 1
ATOM 2247 C CA . PRO A 1 309 ? -1.735 -4.09 22.156 1 96.25 309 PRO A CA 1
ATOM 2248 C C . PRO A 1 309 ? -0.399 -3.621 22.734 1 96.25 309 PRO A C 1
ATOM 2250 O O . PRO A 1 309 ? 0.123 -2.582 22.312 1 96.25 309 PRO A O 1
ATOM 2253 N N . LYS A 1 310 ? 0.19 -4.391 23.609 1 93.19 310 LYS A N 1
ATOM 2254 C CA . LYS A 1 310 ? 1.403 -4.023 24.328 1 93.19 310 LYS A CA 1
ATOM 2255 C C . LYS A 1 310 ? 2.648 -4.289 23.484 1 93.19 310 LYS A C 1
ATOM 2257 O O . LYS A 1 310 ? 3.732 -3.795 23.797 1 93.19 310 LYS A O 1
ATOM 2262 N N . GLY A 1 311 ? 2.445 -5.055 22.547 1 94.56 311 GLY A N 1
ATOM 2263 C CA . GLY A 1 311 ? 3.576 -5.406 21.703 1 94.56 311 GLY A CA 1
ATOM 2264 C C . GLY A 1 311 ? 3.17 -5.793 20.297 1 94.56 311 GLY A C 1
ATOM 2265 O O . GLY A 1 311 ? 2.057 -5.492 19.859 1 94.56 311 GLY A O 1
ATOM 2266 N N . ARG A 1 312 ? 4.086 -6.422 19.594 1 96.12 312 ARG A N 1
ATOM 2267 C CA . ARG A 1 312 ? 3.887 -6.676 18.172 1 96.12 312 ARG A CA 1
ATOM 2268 C C . ARG A 1 312 ? 3.594 -8.148 17.906 1 96.12 312 ARG A C 1
ATOM 2270 O O . ARG A 1 312 ? 3.365 -8.555 16.766 1 96.12 312 ARG A O 1
ATOM 2277 N N . SER A 1 313 ? 3.623 -8.961 18.953 1 97.75 313 SER A N 1
ATOM 2278 C CA . SER A 1 313 ? 3.379 -10.383 18.734 1 97.75 313 SER A CA 1
ATOM 2279 C C . SER A 1 313 ? 1.918 -10.648 18.391 1 97.75 313 SER A C 1
ATOM 2281 O O . SER A 1 313 ? 1.02 -10.008 18.953 1 97.75 313 SER A O 1
ATOM 2283 N N . ILE A 1 314 ? 1.669 -11.547 17.453 1 98.5 314 ILE A N 1
ATOM 2284 C CA . ILE A 1 314 ? 0.298 -11.836 17.047 1 98.5 314 ILE A CA 1
ATOM 2285 C C . ILE A 1 314 ? 0.123 -13.336 16.859 1 98.5 314 ILE A C 1
ATOM 2287 O O . ILE A 1 314 ? 1.001 -14 16.297 1 98.5 314 ILE A O 1
ATOM 2291 N N . GLY A 1 315 ? -0.88 -13.867 17.453 1 98.5 315 GLY A N 1
ATOM 2292 C CA . GLY A 1 315 ? -1.338 -15.211 17.125 1 98.5 315 GLY A CA 1
ATOM 2293 C C . GLY A 1 315 ? -2.363 -15.242 16.016 1 98.5 315 GLY A C 1
ATOM 2294 O O . GLY A 1 315 ? -3.395 -14.57 16.094 1 98.5 315 GLY A O 1
ATOM 2295 N N . LEU A 1 316 ? -2.076 -15.984 14.961 1 98.56 316 LEU A N 1
ATOM 2296 C CA . LEU A 1 316 ? -2.975 -16.125 13.82 1 98.56 316 LEU A CA 1
ATOM 2297 C C . LEU A 1 316 ? -3.668 -17.484 13.852 1 98.56 316 LEU A C 1
ATOM 2299 O O . LEU A 1 316 ? -3.008 -18.531 13.914 1 98.56 316 LEU A O 1
ATOM 2303 N N . PHE A 1 317 ? -4.93 -17.438 13.852 1 97.75 317 PHE A N 1
ATOM 2304 C CA . PHE A 1 317 ? -5.785 -18.625 13.938 1 97.75 317 PHE A CA 1
ATOM 2305 C C . PHE A 1 317 ? -6.734 -18.688 12.75 1 97.75 317 PHE A C 1
ATOM 2307 O O . PHE A 1 317 ? -7.375 -17.703 12.398 1 97.75 317 PHE A O 1
ATOM 2314 N N . THR A 1 318 ? -6.805 -19.859 12.07 1 96.38 318 THR A N 1
ATOM 2315 C CA . THR A 1 318 ? -7.602 -19.875 10.844 1 96.38 318 THR A CA 1
ATOM 2316 C C . THR A 1 318 ? -8.211 -21.25 10.617 1 96.38 318 THR A C 1
ATOM 2318 O O . THR A 1 318 ? -7.711 -22.25 11.141 1 96.38 318 THR A O 1
ATOM 2321 N N . VAL A 1 319 ? -9.266 -21.25 9.859 1 92.62 319 VAL A N 1
ATOM 2322 C CA . VAL A 1 319 ? -9.891 -22.5 9.414 1 92.62 319 VAL A CA 1
ATOM 2323 C C . VAL A 1 319 ? -9.578 -22.734 7.938 1 92.62 319 VAL A C 1
ATOM 2325 O O . VAL A 1 319 ? -10.133 -23.641 7.316 1 92.62 319 VAL A O 1
ATOM 2328 N N . SER A 1 320 ? -8.766 -21.891 7.367 1 92 320 SER A N 1
ATOM 2329 C CA . SER A 1 320 ? -8.344 -21.969 5.973 1 92 320 SER A CA 1
ATOM 2330 C C . SER A 1 320 ? -6.832 -21.781 5.84 1 92 320 SER A C 1
ATOM 2332 O O . SER A 1 320 ? -6.316 -20.688 6.059 1 92 320 SER A O 1
ATOM 2334 N N . GLY A 1 321 ? -6.223 -22.844 5.406 1 90.25 321 GLY A N 1
ATOM 2335 C CA . GLY A 1 321 ? -4.781 -22.75 5.219 1 90.25 321 GLY A CA 1
ATOM 2336 C C . GLY A 1 321 ? -4.379 -21.656 4.234 1 90.25 321 GLY A C 1
ATOM 2337 O O . GLY A 1 321 ? -3.377 -20.969 4.441 1 90.25 321 GLY A O 1
ATOM 2338 N N . GLY A 1 322 ? -5.129 -21.5 3.186 1 91.62 322 GLY A N 1
ATOM 2339 C CA . GLY A 1 322 ? -4.859 -20.469 2.207 1 91.62 322 GLY A CA 1
ATOM 2340 C C . GLY A 1 322 ? -4.93 -19.062 2.789 1 91.62 322 GLY A C 1
ATOM 2341 O O . GLY A 1 322 ? -4.043 -18.25 2.547 1 91.62 322 GLY A O 1
ATOM 2342 N N . VAL A 1 323 ? -5.957 -18.812 3.547 1 94.75 323 VAL A N 1
ATOM 2343 C CA . VAL A 1 323 ? -6.102 -17.5 4.164 1 94.75 323 VAL A CA 1
ATOM 2344 C C . VAL A 1 323 ? -5.031 -17.312 5.238 1 94.75 323 VAL A C 1
ATOM 2346 O O . VAL A 1 323 ? -4.559 -16.203 5.469 1 94.75 323 VAL A O 1
ATOM 2349 N N . GLY A 1 324 ? -4.684 -18.453 5.867 1 96.12 324 GLY A N 1
ATOM 2350 C CA . GLY A 1 324 ? -3.576 -18.391 6.805 1 96.12 324 GLY A CA 1
ATOM 2351 C C . GLY A 1 324 ? -2.303 -17.844 6.188 1 96.12 324 GLY A C 1
ATOM 2352 O O . GLY A 1 324 ? -1.619 -17.016 6.793 1 96.12 324 GLY A O 1
ATOM 2353 N N . ALA A 1 325 ? -1.997 -18.359 5.039 1 94.94 325 ALA A N 1
ATOM 2354 C CA . ALA A 1 325 ? -0.821 -17.875 4.32 1 94.94 325 ALA A CA 1
ATOM 2355 C C . ALA A 1 325 ? -0.952 -16.391 3.994 1 94.94 325 ALA A C 1
ATOM 2357 O O . ALA A 1 325 ? 0.019 -15.633 4.102 1 94.94 325 ALA A O 1
ATOM 2358 N N . MET A 1 326 ? -2.139 -16.016 3.594 1 95.94 326 MET A N 1
ATOM 2359 C CA . MET A 1 326 ? -2.42 -14.609 3.312 1 95.94 326 MET A CA 1
ATOM 2360 C C . MET A 1 326 ? -2.209 -13.75 4.555 1 95.94 326 MET A C 1
ATOM 2362 O O . MET A 1 326 ? -1.602 -12.688 4.484 1 95.94 326 MET A O 1
ATOM 2366 N N . MET A 1 327 ? -2.715 -14.227 5.664 1 97.81 327 MET A N 1
ATOM 2367 C CA . MET A 1 327 ? -2.566 -13.516 6.93 1 97.81 327 MET A CA 1
ATOM 2368 C C . MET A 1 327 ? -1.097 -13.383 7.312 1 97.81 327 MET A C 1
ATOM 2370 O O . MET A 1 327 ? -0.672 -12.344 7.824 1 97.81 327 MET A O 1
ATOM 2374 N N . ALA A 1 328 ? -0.356 -14.43 7.082 1 97.38 328 ALA A N 1
ATOM 2375 C CA . ALA A 1 328 ? 1.077 -14.406 7.363 1 97.38 328 ALA A CA 1
ATOM 2376 C C . ALA A 1 328 ? 1.784 -13.352 6.516 1 97.38 328 ALA A C 1
ATOM 2378 O O . ALA A 1 328 ? 2.65 -12.625 7.012 1 97.38 328 ALA A O 1
ATOM 2379 N N . ASP A 1 329 ? 1.432 -13.305 5.215 1 97.06 329 ASP A N 1
ATOM 2380 C CA . ASP A 1 329 ? 1.965 -12.273 4.336 1 97.06 329 ASP A CA 1
ATOM 2381 C C . ASP A 1 329 ? 1.667 -10.875 4.887 1 97.06 329 ASP A C 1
ATOM 2383 O O . ASP A 1 329 ? 2.559 -10.031 4.961 1 97.06 329 ASP A O 1
ATOM 2387 N N . ASP A 1 330 ? 0.413 -10.641 5.281 1 97.88 330 ASP A N 1
ATOM 2388 C CA . ASP A 1 330 ? -0.024 -9.336 5.773 1 97.88 330 ASP A CA 1
ATOM 2389 C C . ASP A 1 330 ? 0.675 -8.984 7.086 1 97.88 330 ASP A C 1
ATOM 2391 O O . ASP A 1 330 ? 1.025 -7.828 7.316 1 97.88 330 ASP A O 1
ATOM 2395 N N . ALA A 1 331 ? 0.792 -9.977 7.953 1 98.31 331 ALA A N 1
ATOM 2396 C CA . ALA A 1 331 ? 1.468 -9.742 9.227 1 98.31 331 ALA A CA 1
ATOM 2397 C C . ALA A 1 331 ? 2.916 -9.312 9.008 1 98.31 331 ALA A C 1
ATOM 2399 O O . ALA A 1 331 ? 3.404 -8.398 9.68 1 98.31 331 ALA A O 1
ATOM 2400 N N . SER A 1 332 ? 3.545 -10.023 8.102 1 96.56 332 SER A N 1
ATOM 2401 C CA . SER A 1 332 ? 4.914 -9.656 7.75 1 96.56 332 SER A CA 1
ATOM 2402 C C . SER A 1 332 ? 4.984 -8.219 7.242 1 96.56 332 SER A C 1
ATOM 2404 O O . SER A 1 332 ? 5.844 -7.445 7.668 1 96.56 332 SER A O 1
ATOM 2406 N N . ALA A 1 333 ? 4.121 -7.91 6.402 1 95.12 333 ALA A N 1
ATOM 2407 C CA . ALA A 1 333 ? 4.082 -6.57 5.824 1 95.12 333 ALA A CA 1
ATOM 2408 C C . ALA A 1 333 ? 3.805 -5.516 6.895 1 95.12 333 ALA A C 1
ATOM 2410 O O . ALA A 1 333 ? 4.312 -4.395 6.82 1 95.12 333 ALA A O 1
ATOM 2411 N N . ALA A 1 334 ? 3.025 -5.871 7.914 1 96.38 334 ALA A N 1
ATOM 2412 C CA . ALA A 1 334 ? 2.65 -4.945 8.977 1 96.38 334 ALA A CA 1
ATOM 2413 C C . ALA A 1 334 ? 3.711 -4.906 10.07 1 96.38 334 ALA A C 1
ATOM 2415 O O . ALA A 1 334 ? 3.566 -4.184 11.062 1 96.38 334 ALA A O 1
ATOM 2416 N N . GLY A 1 335 ? 4.793 -5.711 9.938 1 94.25 335 GLY A N 1
ATOM 2417 C CA . GLY A 1 335 ? 5.871 -5.738 10.914 1 94.25 335 GLY A CA 1
ATOM 2418 C C . GLY A 1 335 ? 5.488 -6.445 12.203 1 94.25 335 GLY A C 1
ATOM 2419 O O . GLY A 1 335 ? 6.031 -6.137 13.266 1 94.25 335 GLY A O 1
ATOM 2420 N N . LEU A 1 336 ? 4.523 -7.309 12.172 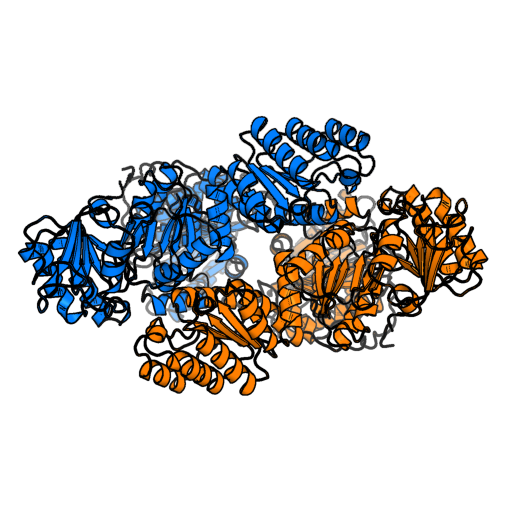1 97.44 336 LEU A N 1
ATOM 2421 C CA . LEU A 1 336 ? 4.109 -8.062 13.344 1 97.44 336 LEU A CA 1
ATOM 2422 C C . LEU A 1 336 ? 4.918 -9.344 13.484 1 97.44 336 LEU A C 1
ATOM 2424 O O . LEU A 1 336 ? 5.426 -9.875 12.492 1 97.44 336 LEU A O 1
ATOM 2428 N N . GLU A 1 337 ? 5.074 -9.789 14.656 1 97.12 337 GLU A N 1
ATOM 2429 C CA . GLU A 1 337 ? 5.855 -10.984 14.969 1 97.12 337 GLU A CA 1
ATOM 2430 C C . GLU A 1 337 ? 4.957 -12.211 15.094 1 97.12 337 GLU A C 1
ATOM 2432 O O . GLU A 1 337 ? 4.121 -12.289 16 1 97.12 337 GLU A O 1
ATOM 2437 N N . VAL A 1 338 ? 5.176 -13.117 14.219 1 97.88 338 VAL A N 1
ATOM 2438 C CA . VAL A 1 338 ? 4.398 -14.352 14.211 1 97.88 338 VAL A CA 1
ATOM 2439 C C . VAL A 1 338 ? 5.254 -15.508 14.727 1 97.88 338 VAL A C 1
ATOM 2441 O O . VAL A 1 338 ? 5.664 -16.375 13.953 1 97.88 338 VAL A O 1
ATOM 2444 N N . ALA A 1 339 ? 5.395 -15.57 16.016 1 96.31 339 ALA A N 1
ATOM 2445 C CA . ALA A 1 339 ? 6.246 -16.578 16.656 1 96.31 339 ALA A CA 1
ATOM 2446 C C . ALA A 1 339 ? 5.57 -17.938 16.656 1 96.31 339 ALA A C 1
ATOM 2448 O O . ALA A 1 339 ? 4.355 -18.047 16.859 1 96.31 339 ALA A O 1
ATOM 2449 N N . PRO A 1 340 ? 6.348 -18.984 16.438 1 96.44 340 PRO A N 1
ATOM 2450 C CA . PRO A 1 340 ? 5.77 -20.328 16.484 1 96.44 340 PRO A CA 1
ATOM 2451 C C . PRO A 1 340 ? 5.352 -20.75 17.891 1 96.44 340 PRO A C 1
ATOM 2453 O O . PRO A 1 340 ? 5.898 -20.234 18.875 1 96.44 340 PRO A O 1
ATOM 2456 N N . LEU A 1 341 ? 4.359 -21.609 17.984 1 97.62 341 LEU A N 1
ATOM 2457 C CA . LEU A 1 341 ? 4 -22.219 19.266 1 97.62 341 LEU A CA 1
ATOM 2458 C C . LEU A 1 341 ? 5.082 -23.172 19.734 1 97.62 341 LEU A C 1
ATOM 2460 O O . LEU A 1 341 ? 5.969 -23.547 18.953 1 97.62 341 LEU A O 1
ATOM 2464 N N . SER A 1 342 ? 5.035 -23.484 21.062 1 97.5 342 SER A N 1
ATOM 2465 C CA . SER A 1 342 ? 5.969 -24.453 21.609 1 97.5 342 SER A CA 1
ATOM 2466 C C . SER A 1 342 ? 5.762 -25.828 20.969 1 97.5 342 SER A C 1
ATOM 2468 O O . SER A 1 342 ? 4.691 -26.109 20.438 1 97.5 342 SER A O 1
ATOM 2470 N N . ASP A 1 343 ? 6.738 -26.688 21.016 1 96.69 343 ASP A N 1
ATOM 2471 C CA . ASP A 1 343 ? 6.637 -28.047 20.5 1 96.69 343 ASP A CA 1
ATOM 2472 C C . ASP A 1 343 ? 5.508 -28.812 21.172 1 96.69 343 ASP A C 1
ATOM 2474 O O . ASP A 1 343 ? 4.809 -29.594 20.531 1 96.69 343 ASP A O 1
ATOM 2478 N N . ALA A 1 344 ? 5.383 -28.578 22.438 1 97.19 344 ALA A N 1
ATOM 2479 C CA . ALA A 1 344 ? 4.344 -29.25 23.203 1 97.19 344 ALA A CA 1
ATOM 2480 C C . ALA A 1 344 ? 2.953 -28.875 22.703 1 97.19 344 ALA A C 1
ATOM 2482 O O . ALA A 1 344 ? 2.094 -29.75 22.531 1 97.19 344 ALA A O 1
ATOM 2483 N N . ALA A 1 345 ? 2.758 -27.594 22.516 1 97.31 345 ALA A N 1
ATOM 2484 C CA . ALA A 1 345 ? 1.463 -27.125 22.031 1 97.31 345 ALA A CA 1
ATOM 2485 C C . ALA A 1 345 ? 1.188 -27.641 20.625 1 97.31 345 ALA A C 1
ATOM 2487 O O . ALA A 1 345 ? 0.06 -28.031 20.297 1 97.31 345 ALA A O 1
ATOM 2488 N N . GLN A 1 346 ? 2.207 -27.609 19.781 1 96.5 346 GLN A N 1
ATOM 2489 C CA . GLN A 1 346 ? 2.062 -28.094 18.406 1 96.5 346 GLN A CA 1
ATOM 2490 C C . GLN A 1 346 ? 1.698 -29.578 18.391 1 96.5 346 GLN A C 1
ATOM 2492 O O . GLN A 1 346 ? 0.838 -30 17.609 1 96.5 346 GLN A O 1
ATOM 2497 N N . ARG A 1 347 ? 2.289 -30.391 19.234 1 96 347 ARG A N 1
ATOM 2498 C CA . ARG A 1 347 ? 1.98 -31.812 19.328 1 96 347 ARG A CA 1
ATOM 2499 C C . ARG A 1 347 ? 0.537 -32.031 19.781 1 96 347 ARG A C 1
ATOM 2501 O O . ARG A 1 347 ? -0.163 -32.875 19.234 1 96 347 ARG A O 1
ATOM 2508 N N . GLN A 1 348 ? 0.159 -31.25 20.734 1 96.31 348 GLN A N 1
ATOM 2509 C CA . GLN A 1 348 ? -1.207 -31.375 21.234 1 96.31 348 GLN A CA 1
ATOM 2510 C C . GLN A 1 348 ? -2.221 -31.047 20.141 1 96.31 348 GLN A C 1
ATOM 2512 O O . GLN A 1 348 ? -3.236 -31.719 20 1 96.31 348 GLN A O 1
ATOM 2517 N N . LEU A 1 349 ? -2 -30 19.375 1 95.12 349 LEU A N 1
ATOM 2518 C CA . LEU A 1 349 ? -2.887 -29.625 18.281 1 95.12 349 LEU A CA 1
ATOM 2519 C C . LEU A 1 349 ? -2.959 -30.734 17.234 1 95.12 349 LEU A C 1
ATOM 2521 O O . LEU A 1 349 ? -4.039 -31.031 16.719 1 95.12 349 LEU A O 1
ATOM 2525 N N . ARG A 1 350 ? -1.831 -31.359 16.953 1 92.38 350 ARG A N 1
ATOM 2526 C CA . ARG A 1 350 ? -1.796 -32.438 15.961 1 92.38 350 ARG A CA 1
ATOM 2527 C C . ARG A 1 350 ? -2.539 -33.656 16.453 1 92.38 350 ARG A C 1
ATOM 2529 O O . ARG A 1 350 ? -3.098 -34.406 15.664 1 92.38 350 ARG A O 1
ATOM 2536 N N . GLU A 1 351 ? -2.502 -33.812 17.766 1 93.06 351 GLU A N 1
ATOM 2537 C CA . GLU A 1 351 ? -3.264 -34.906 18.344 1 93.06 351 GLU A CA 1
ATOM 2538 C C . GLU A 1 351 ? -4.762 -34.688 18.141 1 93.06 351 GLU A C 1
ATOM 2540 O O . GLU A 1 351 ? -5.496 -35.656 17.906 1 93.06 351 GLU A O 1
ATOM 2545 N N . TRP A 1 352 ? -5.188 -33.469 18.297 1 91.44 352 TRP A N 1
ATOM 2546 C CA . TRP A 1 352 ? -6.605 -33.156 18.141 1 91.44 352 TRP A CA 1
ATOM 2547 C C . TRP A 1 352 ? -6.996 -33.125 16.672 1 91.44 352 TRP A C 1
ATOM 2549 O O . TRP A 1 352 ? -8.086 -33.594 16.297 1 91.44 352 TRP A O 1
ATOM 2559 N N . VAL A 1 353 ? -6.074 -32.562 15.844 1 88.69 353 VAL A N 1
ATOM 2560 C CA . VAL A 1 353 ? -6.309 -32.406 14.414 1 88.69 353 VAL A CA 1
ATOM 2561 C C . VAL A 1 353 ? -5.07 -32.844 13.641 1 88.69 353 VAL A C 1
ATOM 2563 O O . VAL A 1 353 ? -4.227 -32.031 13.281 1 88.69 353 VAL A O 1
ATOM 2566 N N . PRO A 1 354 ? -4.977 -34.031 13.281 1 80.62 354 PRO A N 1
ATOM 2567 C CA . PRO A 1 354 ? -3.773 -34.594 12.688 1 80.62 354 PRO A CA 1
ATOM 2568 C C . PRO A 1 354 ? -3.291 -33.844 11.461 1 80.62 354 PRO A C 1
ATOM 2570 O O . PRO A 1 354 ? -2.088 -33.781 11.195 1 80.62 354 PRO A O 1
ATOM 2573 N N . PHE A 1 355 ? -4.145 -33.188 10.68 1 78.25 355 PHE A N 1
ATOM 2574 C CA . PHE A 1 355 ? -3.729 -32.5 9.461 1 78.25 355 PHE A CA 1
ATOM 2575 C C . PHE A 1 355 ? -3.656 -30.984 9.688 1 78.25 355 PHE A C 1
ATOM 2577 O O . PHE A 1 355 ? -3.596 -30.219 8.734 1 78.25 355 PHE A O 1
ATOM 2584 N N . ALA A 1 356 ? -3.52 -30.609 10.898 1 85.38 356 ALA A N 1
ATOM 2585 C CA . ALA A 1 356 ? -3.459 -29.188 11.227 1 85.38 356 ALA A CA 1
ATOM 2586 C C . ALA A 1 356 ? -2.068 -28.625 10.961 1 85.38 356 ALA A C 1
ATOM 2588 O O . ALA A 1 356 ? -1.077 -29.344 10.992 1 85.38 356 ALA A O 1
ATOM 2589 N N . ALA A 1 357 ? -1.95 -27.453 10.508 1 89.56 357 ALA A N 1
ATOM 2590 C CA . ALA A 1 357 ? -0.713 -26.688 10.609 1 89.56 357 ALA A CA 1
ATOM 2591 C C . ALA A 1 357 ? -0.613 -25.984 11.961 1 89.56 357 ALA A C 1
ATOM 2593 O O . ALA A 1 357 ? -1.257 -24.953 12.18 1 89.56 357 ALA A O 1
ATOM 2594 N N . PRO A 1 358 ? 0.198 -26.469 12.883 1 91.69 358 PRO A N 1
ATOM 2595 C CA . PRO A 1 358 ? 0.096 -26.062 14.289 1 91.69 358 PRO A CA 1
ATOM 2596 C C . PRO A 1 358 ? 1.061 -24.922 14.641 1 91.69 358 PRO A C 1
ATOM 2598 O O . PRO A 1 358 ? 1.071 -24.453 15.781 1 91.69 358 PRO A O 1
ATOM 2601 N N . ARG A 1 359 ? 1.955 -24.406 13.844 1 92.75 359 ARG A N 1
ATOM 2602 C CA . ARG A 1 359 ? 3.08 -23.531 14.164 1 92.75 359 ARG A CA 1
ATOM 2603 C C . ARG A 1 359 ? 2.607 -22.125 14.461 1 92.75 359 ARG A C 1
ATOM 2605 O O . ARG A 1 359 ? 2.787 -21.609 15.57 1 92.75 359 ARG A O 1
ATOM 2612 N N . ASN A 1 360 ? 1.922 -21.297 13.734 1 96.25 360 ASN A N 1
ATOM 2613 C CA . ASN A 1 360 ? 1.479 -19.906 13.602 1 96.25 360 ASN A CA 1
ATOM 2614 C C . ASN A 1 360 ? 1.828 -19.344 12.234 1 96.25 360 ASN A C 1
ATOM 2616 O O . ASN A 1 360 ? 2.977 -18.953 11.992 1 96.25 360 ASN A O 1
ATOM 2620 N N . PRO A 1 361 ? 0.735 -19.25 11.469 1 96.62 361 PRO A N 1
ATOM 2621 C CA . PRO A 1 361 ? -0.7 -19.391 11.734 1 96.62 361 PRO A CA 1
ATOM 2622 C C . PRO A 1 361 ? -1.113 -20.812 12.078 1 96.62 361 PRO A C 1
ATOM 2624 O O . PRO A 1 361 ? -0.605 -21.766 11.484 1 96.62 361 PRO A O 1
ATOM 2627 N N . VAL A 1 362 ? -1.967 -20.875 13.023 1 96.5 362 VAL A N 1
ATOM 2628 C CA . VAL A 1 362 ? -2.543 -22.156 13.391 1 96.5 362 VAL A CA 1
ATOM 2629 C C . VAL A 1 362 ? -3.777 -22.438 12.539 1 96.5 362 VAL A C 1
ATOM 2631 O O . VAL A 1 362 ? -4.773 -21.719 12.625 1 96.5 362 VAL A O 1
ATOM 2634 N N . ASP A 1 363 ? -3.693 -23.453 11.734 1 94.25 363 ASP A N 1
ATOM 2635 C CA . ASP A 1 363 ? -4.797 -23.859 10.883 1 94.25 363 ASP A CA 1
ATOM 2636 C C . ASP A 1 363 ? -5.43 -25.156 11.391 1 94.25 363 ASP A C 1
ATOM 2638 O O . ASP A 1 363 ? -4.809 -26.219 11.344 1 94.25 363 ASP A O 1
ATOM 2642 N N . ILE A 1 364 ? -6.633 -25.047 11.781 1 91 364 ILE A N 1
ATOM 2643 C CA . ILE A 1 364 ? -7.301 -26.25 12.297 1 91 364 ILE A CA 1
ATOM 2644 C C . ILE A 1 364 ? -8.227 -26.828 11.234 1 91 364 ILE A C 1
ATOM 2646 O O . ILE A 1 364 ? -9.062 -27.688 11.531 1 91 364 ILE A O 1
ATOM 2650 N N . THR A 1 365 ? -8.148 -26.328 10.07 1 83.75 365 THR A N 1
ATOM 2651 C CA . THR A 1 365 ? -8.797 -26.859 8.875 1 83.75 365 THR A CA 1
ATOM 2652 C C . THR A 1 365 ? -10.312 -26.812 9.008 1 83.75 365 THR A C 1
ATOM 2654 O O . THR A 1 365 ? -10.836 -26.219 9.961 1 83.75 365 THR A O 1
ATOM 2657 N N . GLY A 1 366 ? -10.984 -27.312 8.008 1 77.44 366 GLY A N 1
ATOM 2658 C CA . GLY A 1 366 ? -12.438 -27.375 8 1 77.44 366 GLY A CA 1
ATOM 2659 C C . GLY A 1 366 ? -12.992 -28.422 8.945 1 77.44 366 GLY A C 1
ATOM 2660 O O . GLY A 1 366 ? -14.211 -28.531 9.109 1 77.44 366 GLY A O 1
ATOM 2661 N N . GLN A 1 367 ? -12.195 -29.109 9.625 1 70.56 367 GLN A N 1
ATOM 2662 C CA . GLN A 1 367 ? -12.602 -30.141 10.586 1 70.56 367 GLN A CA 1
ATOM 2663 C C . GLN A 1 367 ? -13.461 -29.547 11.695 1 70.56 367 GLN A C 1
ATOM 2665 O O . GLN A 1 367 ? -14.164 -30.266 12.406 1 70.56 367 GLN A O 1
ATOM 2670 N N . VAL A 1 368 ? -13.375 -28.312 11.766 1 72.88 368 VAL A N 1
ATOM 2671 C CA . VAL A 1 368 ? -14.156 -27.594 12.773 1 72.88 368 VAL A CA 1
ATOM 2672 C C . VAL A 1 368 ? -15.648 -27.844 12.547 1 72.88 368 VAL A C 1
ATOM 2674 O O . VAL A 1 368 ? -16.438 -27.828 13.492 1 72.88 368 VAL A O 1
ATOM 2677 N N . THR A 1 369 ? -16 -28.062 11.359 1 71.5 369 THR A N 1
ATOM 2678 C CA . THR A 1 369 ? -17.406 -28.312 11.047 1 71.5 369 THR A CA 1
ATOM 2679 C C . THR A 1 369 ? -17.891 -29.609 11.688 1 71.5 369 THR A C 1
ATOM 2681 O O . THR A 1 369 ? -19.062 -29.75 11.992 1 71.5 369 THR A O 1
ATOM 2684 N N . ASN A 1 370 ? -16.891 -30.5 11.922 1 75.06 370 ASN A N 1
ATOM 2685 C CA . ASN A 1 370 ? -17.234 -31.781 12.523 1 75.06 370 ASN A CA 1
ATOM 2686 C C . ASN A 1 370 ? -17.219 -31.719 14.047 1 75.06 370 ASN A C 1
ATOM 2688 O O . ASN A 1 370 ? -17.938 -32.438 14.719 1 75.06 370 ASN A O 1
ATOM 2692 N N . ASP A 1 371 ? -16.391 -30.953 14.578 1 84.06 371 ASP A N 1
ATOM 2693 C CA . ASP A 1 371 ? -16.234 -30.75 16.016 1 84.06 371 ASP A CA 1
ATOM 2694 C C . ASP A 1 371 ? -15.984 -29.281 16.344 1 84.06 371 ASP A C 1
ATOM 2696 O O . ASP A 1 371 ? -14.828 -28.844 16.422 1 84.06 371 ASP A O 1
ATOM 2700 N N . MET A 1 372 ? -17.047 -28.672 16.672 1 84.12 372 MET A N 1
ATOM 2701 C CA . MET A 1 372 ? -16.953 -27.219 16.875 1 84.12 372 MET A CA 1
ATOM 2702 C C . MET A 1 372 ? -16.188 -26.891 18.156 1 84.12 372 MET A C 1
ATOM 2704 O O . MET A 1 372 ? -15.727 -25.766 18.328 1 84.12 372 MET A O 1
ATOM 2708 N N . THR A 1 373 ? -16.016 -27.859 19.031 1 87.62 373 THR A N 1
ATOM 2709 C CA . THR A 1 373 ? -15.305 -27.625 20.281 1 87.62 373 THR A CA 1
ATOM 2710 C C . THR A 1 373 ? -13.82 -27.391 20.016 1 87.62 373 THR A C 1
ATOM 2712 O O . THR A 1 373 ? -13.109 -26.859 20.875 1 87.62 373 THR A O 1
ATOM 2715 N N . LEU A 1 374 ? -13.391 -27.859 18.844 1 90.81 374 LEU A N 1
ATOM 2716 C CA . LEU A 1 374 ? -11.992 -27.703 18.453 1 90.81 374 LEU A CA 1
ATOM 2717 C C . LEU A 1 374 ? -11.609 -26.219 18.375 1 90.81 374 LEU A C 1
ATOM 2719 O O . LEU A 1 374 ? -10.461 -25.859 18.625 1 90.81 374 LEU A O 1
ATOM 2723 N N . LEU A 1 375 ? -12.609 -25.453 18.031 1 92.94 375 LEU A N 1
ATOM 2724 C CA . LEU A 1 375 ? -12.352 -24.031 17.859 1 92.94 375 LEU A CA 1
ATOM 2725 C C . LEU A 1 375 ? -11.883 -23.406 19.156 1 92.94 375 LEU A C 1
ATOM 2727 O O . LEU A 1 375 ? -10.781 -22.859 19.234 1 92.94 375 LEU A O 1
ATOM 2731 N N . GLU A 1 376 ? -12.656 -23.531 20.141 1 93.44 376 GLU A N 1
ATOM 2732 C CA . GLU A 1 376 ? -12.352 -22.906 21.422 1 93.44 376 GLU A CA 1
ATOM 2733 C C . GLU A 1 376 ? -11.141 -23.578 22.094 1 93.44 376 GLU A C 1
ATOM 2735 O O . GLU A 1 376 ? -10.266 -22.891 22.609 1 93.44 376 GLU A O 1
ATOM 2740 N N . ARG A 1 377 ? -11.055 -24.891 22.094 1 94.31 377 ARG A N 1
ATOM 2741 C CA . ARG A 1 377 ? -9.961 -25.578 22.781 1 94.31 377 ARG A CA 1
ATOM 2742 C C . ARG A 1 377 ? -8.617 -25.25 22.141 1 94.31 377 ARG A C 1
ATOM 2744 O O . ARG A 1 377 ? -7.625 -25.031 22.844 1 94.31 377 ARG A O 1
ATOM 2751 N N . SER A 1 378 ? -8.602 -25.172 20.812 1 95.88 378 SER A N 1
ATOM 2752 C CA . SER A 1 378 ? -7.363 -24.859 20.109 1 95.88 378 SER A CA 1
ATOM 2753 C C . SER A 1 378 ? -6.938 -23.406 20.359 1 95.88 378 SER A C 1
ATOM 2755 O O . SER A 1 378 ? -5.754 -23.141 20.578 1 95.88 378 SER A O 1
ATOM 2757 N N . ALA A 1 379 ? -7.875 -22.5 20.297 1 96.56 379 ALA A N 1
ATOM 2758 C CA . ALA A 1 379 ? -7.57 -21.094 20.547 1 96.56 379 ALA A CA 1
ATOM 2759 C C . ALA A 1 379 ? -7.059 -20.891 21.969 1 96.56 379 ALA A C 1
ATOM 2761 O O . ALA A 1 379 ? -6.109 -20.141 22.203 1 96.56 379 ALA A O 1
ATOM 2762 N N . ARG A 1 380 ? -7.707 -21.562 22.906 1 95.88 380 ARG A N 1
ATOM 2763 C CA . ARG A 1 380 ? -7.293 -21.469 24.312 1 95.88 380 ARG A CA 1
ATOM 2764 C C . ARG A 1 380 ? -5.879 -22.016 24.5 1 95.88 380 ARG A C 1
ATOM 2766 O O . ARG A 1 380 ? -5.074 -21.422 25.219 1 95.88 380 ARG A O 1
ATOM 2773 N N . LEU A 1 381 ? -5.621 -23.141 23.906 1 96.62 381 LEU A N 1
ATOM 2774 C CA . LEU A 1 381 ? -4.281 -23.719 23.969 1 96.62 381 LEU A CA 1
ATOM 2775 C C . LEU A 1 381 ? -3.24 -22.75 23.422 1 96.62 381 LEU A C 1
ATOM 2777 O O . LEU A 1 381 ? -2.178 -22.562 24.031 1 96.62 381 LEU A O 1
ATOM 2781 N N . MET A 1 382 ? -3.539 -22.188 22.312 1 96.94 382 MET A N 1
ATOM 2782 C CA . MET A 1 382 ? -2.635 -21.234 21.672 1 96.94 382 MET A CA 1
ATOM 2783 C C . MET A 1 382 ? -2.295 -20.078 22.609 1 96.94 382 MET A C 1
ATOM 2785 O O . MET A 1 382 ? -1.123 -19.75 22.797 1 96.94 382 MET A O 1
ATOM 2789 N N . LEU A 1 383 ? -3.289 -19.484 23.203 1 96.31 383 LEU A N 1
ATOM 2790 C CA . LEU A 1 383 ? -3.098 -18.297 24.031 1 96.31 383 LEU A CA 1
ATOM 2791 C C . LEU A 1 383 ? -2.52 -18.672 25.391 1 96.31 383 LEU A C 1
ATOM 2793 O O . LEU A 1 383 ? -1.895 -17.844 26.062 1 96.31 383 LEU A O 1
ATOM 2797 N N . ALA A 1 384 ? -2.775 -19.906 25.828 1 95.06 384 ALA A N 1
ATOM 2798 C CA . ALA A 1 384 ? -2.154 -20.391 27.062 1 95.06 384 ALA A CA 1
ATOM 2799 C C . ALA A 1 384 ? -0.667 -20.656 26.859 1 95.06 384 ALA A C 1
ATOM 2801 O O . ALA A 1 384 ? 0.137 -20.469 27.766 1 95.06 384 ALA A O 1
ATOM 2802 N N . ASP A 1 385 ? -0.327 -21.141 25.703 1 96.56 385 ASP A N 1
ATOM 2803 C CA . ASP A 1 385 ? 1.054 -21.484 25.375 1 96.56 385 ASP A CA 1
ATOM 2804 C C . ASP A 1 385 ? 1.919 -20.234 25.25 1 96.56 385 ASP A C 1
ATOM 2806 O O . ASP A 1 385 ? 3.039 -20.188 25.766 1 96.56 385 ASP A O 1
ATOM 2810 N N . ARG A 1 386 ? 1.425 -19.281 24.562 1 94.19 386 ARG A N 1
ATOM 2811 C CA . ARG A 1 386 ? 2.137 -18.016 24.359 1 94.19 386 ARG A CA 1
ATOM 2812 C C . ARG A 1 386 ? 1.209 -16.828 24.562 1 94.19 386 ARG A C 1
ATOM 2814 O O . ARG A 1 386 ? 0.116 -16.781 23.984 1 94.19 386 ARG A O 1
ATOM 2821 N N . GLN A 1 387 ? 1.678 -15.969 25.375 1 91.81 387 GLN A N 1
ATOM 2822 C CA . GLN A 1 387 ? 0.88 -14.773 25.609 1 91.81 387 GLN A CA 1
ATOM 2823 C C . GLN A 1 387 ? 1.077 -13.75 24.5 1 91.81 387 GLN A C 1
ATOM 2825 O O . GLN A 1 387 ? 1.782 -12.758 24.672 1 91.81 387 GLN A O 1
ATOM 2830 N N . PHE A 1 388 ? 0.387 -13.906 23.422 1 97.44 388 PHE A N 1
ATOM 2831 C CA . PHE A 1 388 ? 0.458 -12.977 22.297 1 97.44 388 PHE A CA 1
ATOM 2832 C C . PHE A 1 388 ? -0.168 -11.641 22.656 1 97.44 388 PHE A C 1
ATOM 2834 O O . PHE A 1 388 ? -1.182 -11.586 23.359 1 97.44 388 PHE A O 1
ATOM 2841 N N . ASP A 1 389 ? 0.368 -10.555 22.156 1 97.88 389 ASP A N 1
ATOM 2842 C CA . ASP A 1 389 ? -0.202 -9.227 22.359 1 97.88 389 ASP A CA 1
ATOM 2843 C C . ASP A 1 389 ? -1.518 -9.078 21.609 1 97.88 389 ASP A C 1
ATOM 2845 O O . ASP A 1 389 ? -2.396 -8.32 22.016 1 97.88 389 ASP A O 1
ATOM 2849 N N . SER A 1 390 ? -1.644 -9.719 20.469 1 98.5 390 SER A N 1
ATOM 2850 C CA . SER A 1 390 ? -2.859 -9.719 19.672 1 98.5 390 SER A CA 1
ATOM 2851 C C . SER A 1 390 ? -3.193 -11.125 19.172 1 98.5 390 SER A C 1
ATOM 2853 O O . SER A 1 390 ? -2.307 -11.969 19.031 1 98.5 390 SER A O 1
ATOM 2855 N N . TRP A 1 391 ? -4.418 -11.344 18.938 1 98.62 391 TRP A N 1
ATOM 2856 C CA . TRP A 1 391 ? -4.922 -12.594 18.375 1 98.62 391 TRP A CA 1
ATOM 2857 C C . TRP A 1 391 ? -5.957 -12.336 17.297 1 98.62 391 TRP A C 1
ATOM 2859 O O . TRP A 1 391 ? -6.871 -11.523 17.484 1 98.62 391 TRP A O 1
ATOM 2869 N N . LEU A 1 392 ? -5.816 -12.914 16.125 1 98.69 392 LEU A N 1
ATOM 2870 C CA . LEU A 1 392 ? -6.766 -12.797 15.023 1 98.69 392 LEU A CA 1
ATOM 2871 C C . LEU A 1 392 ? -7.238 -14.172 14.555 1 98.69 392 LEU A C 1
ATOM 2873 O O . LEU A 1 392 ? -6.422 -15.023 14.211 1 98.69 392 LEU A O 1
ATOM 2877 N N . GLY A 1 393 ? -8.5 -14.375 14.617 1 98.25 393 GLY A N 1
ATOM 2878 C CA . GLY A 1 393 ? -9.102 -15.594 14.102 1 98.25 393 GLY A CA 1
ATOM 2879 C C . GLY A 1 393 ? -9.898 -15.375 12.828 1 98.25 393 GLY A C 1
ATOM 2880 O O . GLY A 1 393 ? -10.727 -14.461 12.758 1 98.25 393 GLY A O 1
ATOM 2881 N N . PHE A 1 394 ? -9.641 -16.188 11.836 1 97.5 394 PHE A N 1
ATOM 2882 C CA . PHE A 1 394 ? -10.422 -16.172 10.602 1 97.5 394 PHE A CA 1
ATOM 2883 C C . PHE A 1 394 ? -11.43 -17.312 10.578 1 97.5 394 PHE A C 1
ATOM 2885 O O . PHE A 1 394 ? -11.047 -18.484 10.656 1 97.5 394 PHE A O 1
ATOM 2892 N N . PHE A 1 395 ? -12.719 -16.984 10.273 1 95.75 395 PHE A N 1
ATOM 2893 C CA . PHE A 1 395 ? -13.766 -17.984 10.367 1 95.75 395 PHE A CA 1
ATOM 2894 C C . PHE A 1 395 ? -14.664 -17.938 9.141 1 95.75 395 PHE A C 1
ATOM 2896 O O . PHE A 1 395 ? -15.852 -18.266 9.219 1 95.75 395 PHE A O 1
ATOM 2903 N N . ALA A 1 396 ? -14.148 -17.469 8.047 1 93.25 396 ALA A N 1
ATOM 2904 C CA . ALA A 1 396 ? -14.859 -17.422 6.77 1 93.25 396 ALA A CA 1
ATOM 2905 C C . ALA A 1 396 ? -16.25 -16.828 6.938 1 93.25 396 ALA A C 1
ATOM 2907 O O . ALA A 1 396 ? -16.406 -15.742 7.504 1 93.25 396 ALA A O 1
ATOM 2908 N N . ALA A 1 397 ? -17.312 -17.516 6.453 1 91.75 397 ALA A N 1
ATOM 2909 C CA . ALA A 1 397 ? -18.672 -16.984 6.535 1 91.75 397 ALA A CA 1
ATOM 2910 C C . ALA A 1 397 ? -19.406 -17.562 7.746 1 91.75 397 ALA A C 1
ATOM 2912 O O . ALA A 1 397 ? -20.641 -17.609 7.762 1 91.75 397 ALA A O 1
ATOM 2913 N N . GLY A 1 398 ? -18.625 -18 8.727 1 89.69 398 GLY A N 1
ATOM 2914 C CA . GLY A 1 398 ? -19.234 -18.562 9.914 1 89.69 398 GLY A CA 1
ATOM 2915 C C . GLY A 1 398 ? -20.172 -17.609 10.625 1 89.69 398 GLY A C 1
ATOM 2916 O O . GLY A 1 398 ? -21.156 -18.031 11.242 1 89.69 398 GLY A O 1
ATOM 2917 N N . GLY A 1 399 ? -19.906 -16.328 10.523 1 92.06 399 GLY A N 1
ATOM 2918 C CA . GLY A 1 399 ? -20.734 -15.32 11.188 1 92.06 399 GLY A CA 1
ATOM 2919 C C . GLY A 1 399 ? -22.125 -15.203 10.602 1 92.06 399 GLY A C 1
ATOM 2920 O O . GLY A 1 399 ? -23.016 -14.633 11.227 1 92.06 399 GLY A O 1
ATOM 2921 N N . LEU A 1 400 ? -22.328 -15.727 9.445 1 92.06 400 LEU A N 1
ATOM 2922 C CA . LEU A 1 400 ? -23.641 -15.695 8.82 1 92.06 400 LEU A CA 1
ATOM 2923 C C . LEU A 1 400 ? -24.469 -16.906 9.234 1 92.06 400 LEU A C 1
ATOM 2925 O O . LEU A 1 400 ? -25.688 -16.922 9.016 1 92.06 400 LEU A O 1
ATOM 2929 N N . SER A 1 401 ? -23.828 -17.922 9.812 1 90.19 401 SER A N 1
ATOM 2930 C CA . SER A 1 401 ? -24.484 -19.172 10.148 1 90.19 401 SER A CA 1
ATOM 2931 C C . SER A 1 401 ? -25.125 -19.109 11.531 1 90.19 401 SER A C 1
ATOM 2933 O O . SER A 1 401 ? -24.438 -18.891 12.531 1 90.19 401 SER A O 1
ATOM 2935 N N . ASP A 1 402 ? -26.391 -19.453 11.609 1 90.5 402 ASP A N 1
ATOM 2936 C CA . ASP A 1 402 ? -27.094 -19.469 12.883 1 90.5 402 ASP A CA 1
ATOM 2937 C C . ASP A 1 402 ? -26.547 -20.562 13.797 1 90.5 402 ASP A C 1
ATOM 2939 O O . ASP A 1 402 ? -26.547 -20.406 15.023 1 90.5 402 ASP A O 1
ATOM 2943 N N . ALA A 1 403 ? -26.078 -21.594 13.156 1 86.69 403 ALA A N 1
ATOM 2944 C CA . ALA A 1 403 ? -25.562 -22.734 13.922 1 86.69 403 ALA A CA 1
ATOM 2945 C C . ALA A 1 403 ? -24.172 -22.406 14.5 1 86.69 403 ALA A C 1
ATOM 2947 O O . ALA A 1 403 ? -23.844 -22.859 15.602 1 86.69 403 ALA A O 1
ATOM 2948 N N . PHE A 1 404 ? -23.484 -21.609 13.812 1 90.69 404 PHE A N 1
ATOM 2949 C CA . PHE A 1 404 ? -22.094 -21.359 14.195 1 90.69 404 PHE A CA 1
ATOM 2950 C C . PHE A 1 404 ? -21.984 -20.141 15.094 1 90.69 404 PHE A C 1
ATOM 2952 O O . PHE A 1 404 ? -21.047 -20.016 15.883 1 90.69 404 PHE A O 1
ATOM 2959 N N . TRP A 1 405 ? -22.906 -19.281 15.07 1 93.75 405 TRP A N 1
ATOM 2960 C CA . TRP A 1 405 ? -22.844 -17.984 15.742 1 93.75 405 TRP A CA 1
ATOM 2961 C C . TRP A 1 405 ? -22.656 -18.156 17.25 1 93.75 405 TRP A C 1
ATOM 2963 O O . TRP A 1 405 ? -21.781 -17.531 17.844 1 93.75 405 TRP A O 1
ATOM 2973 N N . PRO A 1 406 ? -23.422 -19.062 17.906 1 94.38 406 PRO A N 1
ATOM 2974 C CA . PRO A 1 406 ? -23.234 -19.219 19.344 1 94.38 406 PRO A CA 1
ATOM 2975 C C . PRO A 1 406 ? -21.828 -19.688 19.703 1 94.38 406 PRO A C 1
ATOM 2977 O O . PRO A 1 406 ? -21.297 -19.312 20.766 1 94.38 406 PRO A O 1
ATOM 2980 N N . VAL A 1 407 ? -21.25 -20.438 18.875 1 94.31 407 VAL A N 1
ATOM 2981 C CA . VAL A 1 407 ? -19.906 -20.953 19.109 1 94.31 407 VAL A CA 1
ATOM 2982 C C . VAL A 1 407 ? -18.891 -19.812 19.016 1 94.31 407 VAL A C 1
ATOM 2984 O O . VAL A 1 407 ? -18.016 -19.672 19.875 1 94.31 407 VAL A O 1
ATOM 2987 N N . LEU A 1 408 ? -19.047 -19.016 18 1 95.38 408 LEU A N 1
ATOM 2988 C CA . LEU A 1 408 ? -18.141 -17.891 17.781 1 95.38 408 LEU A CA 1
ATOM 2989 C C . LEU A 1 408 ? -18.266 -16.875 18.922 1 95.38 408 LEU A C 1
ATOM 2991 O O . LEU A 1 408 ? -17.25 -16.375 19.422 1 95.38 408 LEU A O 1
ATOM 2995 N N . GLN A 1 409 ? -19.469 -16.547 19.266 1 96.5 409 GLN A N 1
ATOM 2996 C CA . GLN A 1 409 ? -19.703 -15.609 20.359 1 96.5 409 GLN A CA 1
ATOM 2997 C C . GLN A 1 409 ? -19.094 -16.125 21.672 1 96.5 409 GLN A C 1
ATOM 2999 O O . GLN A 1 409 ? -18.469 -15.359 22.406 1 96.5 409 GLN A O 1
ATOM 3004 N N . SER A 1 410 ? -19.312 -17.406 21.953 1 96.19 410 SER A N 1
ATOM 3005 C CA . SER A 1 410 ? -18.766 -18.031 23.156 1 96.19 410 SER A CA 1
ATOM 3006 C C . SER A 1 410 ? -17.234 -17.984 23.156 1 96.19 410 SER A C 1
ATOM 3008 O O . SER A 1 410 ? -16.609 -17.734 24.188 1 96.19 410 SER A O 1
ATOM 3010 N N . LEU A 1 411 ? -16.672 -18.25 22.031 1 96.81 411 LEU A N 1
ATOM 3011 C CA . LEU A 1 411 ? -15.227 -18.203 21.875 1 96.81 411 LEU A CA 1
ATOM 3012 C C . LEU A 1 411 ? -14.68 -16.828 22.266 1 96.81 411 LEU A C 1
ATOM 3014 O O . LEU A 1 411 ? -13.773 -16.734 23.094 1 96.81 411 LEU A O 1
ATOM 3018 N N . VAL A 1 412 ? -15.219 -15.789 21.719 1 97.62 412 VAL A N 1
ATOM 3019 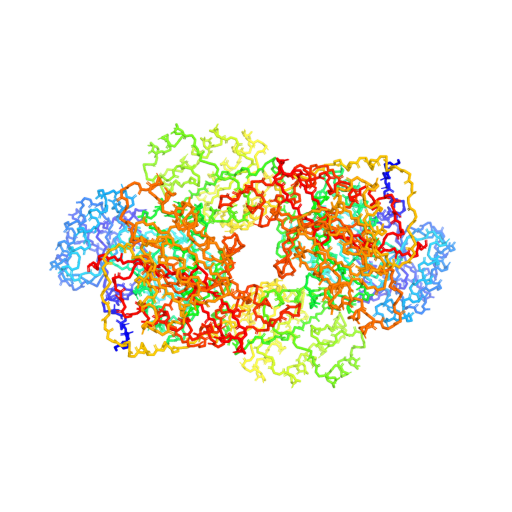C CA . VAL A 1 412 ? -14.742 -14.43 21.938 1 97.62 412 VAL A CA 1
ATOM 3020 C C . VAL A 1 412 ? -14.93 -14.055 23.406 1 97.62 412 VAL A C 1
ATOM 3022 O O . VAL A 1 412 ? -14.047 -13.453 24.031 1 97.62 412 VAL A O 1
ATOM 3025 N N . GLN A 1 413 ? -16.062 -14.461 23.969 1 97.38 413 GLN A N 1
ATOM 3026 C CA . GLN A 1 413 ? -16.328 -14.195 25.375 1 97.38 413 GLN A CA 1
ATOM 3027 C C . GLN A 1 413 ? -15.305 -14.883 26.281 1 97.38 413 GLN A C 1
ATOM 3029 O O . GLN A 1 413 ? -14.797 -14.281 27.219 1 97.38 413 GLN A O 1
ATOM 3034 N N . THR A 1 414 ? -15.062 -16.094 25.969 1 96.88 414 THR A N 1
ATOM 3035 C CA . THR A 1 414 ? -14.117 -16.891 26.75 1 96.88 414 THR A CA 1
ATOM 3036 C C . THR A 1 414 ? -12.719 -16.281 26.656 1 96.88 414 THR A C 1
ATOM 3038 O O . THR A 1 414 ? -12.055 -16.109 27.688 1 96.88 414 THR A O 1
ATOM 3041 N N . LEU A 1 415 ? -12.289 -15.992 25.453 1 96.94 415 LEU A N 1
ATOM 3042 C CA . LEU A 1 415 ? -10.953 -15.43 25.281 1 96.94 415 LEU A CA 1
ATOM 3043 C C . LEU A 1 415 ? -10.828 -14.078 25.969 1 96.94 415 LEU A C 1
ATOM 3045 O O . LEU A 1 415 ? -9.805 -13.781 26.594 1 96.94 415 LEU A O 1
ATOM 3049 N N . ARG A 1 416 ? -11.867 -13.258 25.844 1 96.38 416 ARG A N 1
ATOM 3050 C CA . ARG A 1 416 ? -11.859 -11.945 26.469 1 96.38 416 ARG A CA 1
ATOM 3051 C C . ARG A 1 416 ? -11.742 -12.07 27.984 1 96.38 416 ARG A C 1
ATOM 3053 O O . ARG A 1 416 ? -11.008 -11.312 28.625 1 96.38 416 ARG A O 1
ATOM 3060 N N . THR A 1 417 ? -12.438 -13.023 28.562 1 95.94 417 THR A N 1
ATOM 3061 C CA . THR A 1 417 ? -12.453 -13.227 30.016 1 95.94 417 THR A CA 1
ATOM 3062 C C . THR A 1 417 ? -11.086 -13.711 30.5 1 95.94 417 THR A C 1
ATOM 3064 O O . THR A 1 417 ? -10.57 -13.211 31.5 1 95.94 417 THR A O 1
ATOM 3067 N N . HIS A 1 418 ? -10.484 -14.57 29.812 1 95.69 418 HIS A N 1
ATOM 3068 C CA . HIS A 1 418 ? -9.266 -15.219 30.281 1 95.69 418 HIS A CA 1
ATOM 3069 C C . HIS A 1 418 ? -8.031 -14.43 29.859 1 95.69 418 HIS A C 1
ATOM 3071 O O . HIS A 1 418 ? -6.961 -14.578 30.469 1 95.69 418 HIS A O 1
ATOM 3077 N N . HIS A 1 419 ? -8.172 -13.602 28.844 1 95.81 419 HIS A N 1
ATOM 3078 C CA . HIS A 1 419 ? -7.047 -12.82 28.344 1 95.81 419 HIS A CA 1
ATOM 3079 C C . HIS A 1 419 ? -7.445 -11.367 28.109 1 95.81 419 HIS A C 1
ATOM 3081 O O . HIS A 1 419 ? -7.41 -10.891 26.969 1 95.81 419 HIS A O 1
ATOM 3087 N N . PRO A 1 420 ? -7.695 -10.648 29.141 1 93.69 420 PRO A N 1
ATOM 3088 C CA . PRO A 1 420 ? -8.219 -9.289 29.016 1 93.69 420 PRO A CA 1
ATOM 3089 C C . PRO A 1 420 ? -7.223 -8.328 28.375 1 93.69 420 PRO A C 1
ATOM 3091 O O . PRO A 1 420 ? -7.621 -7.301 27.812 1 93.69 420 PRO A O 1
ATOM 3094 N N . ASP A 1 421 ? -5.949 -8.711 28.328 1 93.56 421 ASP A N 1
ATOM 3095 C CA . ASP A 1 421 ? -4.934 -7.781 27.844 1 93.56 421 ASP A CA 1
ATOM 3096 C C . ASP A 1 421 ? -4.625 -8.023 26.359 1 93.56 421 ASP A C 1
ATOM 3098 O O . ASP A 1 421 ? -3.951 -7.219 25.719 1 93.56 421 ASP A O 1
ATOM 3102 N N . THR A 1 422 ? -5.074 -9.141 25.844 1 97 422 THR A N 1
ATOM 3103 C CA . THR A 1 422 ? -4.832 -9.477 24.453 1 97 422 THR A CA 1
ATOM 3104 C C . THR A 1 422 ? -5.832 -8.766 23.547 1 97 422 THR A C 1
ATOM 3106 O O . THR A 1 422 ? -7.039 -8.789 23.812 1 97 422 THR A O 1
ATOM 3109 N N . LEU A 1 423 ? -5.336 -8.062 22.547 1 98.06 423 LEU A N 1
ATOM 3110 C CA . LEU A 1 423 ? -6.25 -7.52 21.547 1 98.06 423 LEU A CA 1
ATOM 3111 C C . LEU A 1 423 ? -6.871 -8.633 20.719 1 98.06 423 LEU A C 1
ATOM 3113 O O . LEU A 1 423 ? -6.152 -9.438 20.109 1 98.06 423 LEU A O 1
ATOM 3117 N N . LEU A 1 424 ? -8.18 -8.75 20.703 1 98.5 424 LEU A N 1
ATOM 3118 C CA . LEU A 1 424 ? -8.891 -9.797 19.984 1 98.5 424 LEU A CA 1
ATOM 3119 C C . LEU A 1 424 ? -9.5 -9.258 18.688 1 98.5 424 LEU A C 1
ATOM 3121 O O . LEU A 1 424 ? -10.078 -8.172 18.672 1 98.5 424 LEU A O 1
ATOM 3125 N N . ALA A 1 425 ? -9.305 -9.977 17.625 1 98.69 425 ALA A N 1
ATOM 3126 C CA . ALA A 1 425 ? -9.938 -9.672 16.344 1 98.69 425 ALA A CA 1
ATOM 3127 C C . ALA A 1 425 ? -10.461 -10.945 15.68 1 98.69 425 ALA A C 1
ATOM 3129 O O . ALA A 1 425 ? -9.867 -12.016 15.82 1 98.69 425 ALA A O 1
ATOM 3130 N N . VAL A 1 426 ? -11.531 -10.82 15 1 98.38 426 VAL A N 1
ATOM 3131 C CA . VAL A 1 426 ? -12.102 -11.914 14.219 1 98.38 426 VAL A CA 1
ATOM 3132 C C . VAL A 1 426 ? -12.391 -11.438 12.805 1 98.38 426 VAL A C 1
ATOM 3134 O O . VAL A 1 426 ? -12.797 -10.289 12.594 1 98.38 426 VAL A O 1
ATOM 3137 N N . SER A 1 427 ? -12.086 -12.211 11.852 1 97.88 427 SER A N 1
ATOM 3138 C CA . SER A 1 427 ? -12.461 -11.977 10.461 1 97.88 427 SER A CA 1
ATOM 3139 C C . SER A 1 427 ? -13.531 -12.969 10.008 1 97.88 427 SER A C 1
ATOM 3141 O O . SER A 1 427 ? -13.297 -14.18 10 1 97.88 427 SER A O 1
ATOM 3143 N N . THR A 1 428 ? -14.656 -12.523 9.641 1 96.81 428 THR A N 1
ATOM 3144 C CA . THR A 1 428 ? -15.789 -13.32 9.188 1 96.81 428 THR A CA 1
ATOM 3145 C C . THR A 1 428 ? -16.828 -12.453 8.492 1 96.81 428 THR A C 1
ATOM 3147 O O . THR A 1 428 ? -16.75 -11.219 8.539 1 96.81 428 THR A O 1
ATOM 3150 N N . LEU A 1 429 ? -17.672 -13.047 7.77 1 94.81 429 LEU A N 1
ATOM 3151 C CA . LEU A 1 429 ? -18.875 -12.352 7.305 1 94.81 429 LEU A CA 1
ATOM 3152 C C . LEU A 1 429 ? -20 -12.453 8.336 1 94.81 429 LEU A C 1
ATOM 3154 O O . LEU A 1 429 ? -20.297 -13.547 8.82 1 94.81 429 LEU A O 1
ATOM 3158 N N . CYS A 1 430 ? -20.5 -11.398 8.727 1 93.88 430 CYS A N 1
ATOM 3159 C CA . CYS A 1 430 ? -21.625 -11.438 9.664 1 93.88 430 CYS A CA 1
ATOM 3160 C C . CYS A 1 430 ? -22.516 -10.219 9.492 1 93.88 430 CYS A C 1
ATOM 3162 O O . CYS A 1 430 ? -22.078 -9.188 8.977 1 93.88 430 CYS A O 1
ATOM 3164 N N . PRO A 1 431 ? -23.797 -10.32 9.859 1 93.56 431 PRO A N 1
ATOM 3165 C CA . PRO A 1 431 ? -24.688 -9.156 9.852 1 93.56 431 PRO A CA 1
ATOM 3166 C C . PRO A 1 431 ? -24.281 -8.102 10.891 1 93.56 431 PRO A C 1
ATOM 3168 O O . PRO A 1 431 ? -23.531 -8.406 11.82 1 93.56 431 PRO A O 1
ATOM 3171 N N . PRO A 1 432 ? -24.766 -6.914 10.711 1 93 432 PRO A N 1
ATOM 3172 C CA . PRO A 1 432 ? -24.375 -5.805 11.578 1 93 432 PRO A CA 1
ATOM 3173 C C . PRO A 1 432 ? -24.656 -6.074 13.055 1 93 432 PRO A C 1
ATOM 3175 O O . PRO A 1 432 ? -23.844 -5.723 13.914 1 93 432 PRO A O 1
ATOM 3178 N N . GLU A 1 433 ? -25.766 -6.738 13.352 1 95.06 433 GLU A N 1
ATOM 3179 C CA . GLU A 1 433 ? -26.141 -6.988 14.742 1 95.06 433 GLU A CA 1
ATOM 3180 C C . GLU A 1 433 ? -25.125 -7.895 15.43 1 95.06 433 GLU A C 1
ATOM 3182 O O . GLU A 1 433 ? -24.781 -7.68 16.594 1 95.06 433 GLU A O 1
ATOM 3187 N N . ARG A 1 434 ? -24.641 -8.898 14.688 1 97.06 434 ARG A N 1
ATOM 3188 C CA . ARG A 1 434 ? -23.656 -9.82 15.234 1 97.06 434 ARG A CA 1
ATOM 3189 C C . ARG A 1 434 ? -22.281 -9.156 15.367 1 97.06 434 ARG A C 1
ATOM 3191 O O . ARG A 1 434 ? -21.562 -9.383 16.344 1 97.06 434 ARG A O 1
ATOM 3198 N N . ARG A 1 435 ? -21.984 -8.352 14.406 1 96.56 435 ARG A N 1
ATOM 3199 C CA . ARG A 1 435 ? -20.75 -7.566 14.492 1 96.56 435 ARG A CA 1
ATOM 3200 C C . ARG A 1 435 ? -20.75 -6.691 15.742 1 96.56 435 ARG A C 1
ATOM 3202 O O . ARG A 1 435 ? -19.766 -6.688 16.5 1 96.56 435 ARG A O 1
ATOM 3209 N N . ASP A 1 436 ? -21.859 -5.988 15.984 1 95.56 436 ASP A N 1
ATOM 3210 C CA . ASP A 1 436 ? -21.984 -5.102 17.141 1 95.56 436 ASP A CA 1
ATOM 3211 C C . ASP A 1 436 ? -21.812 -5.871 18.453 1 95.56 436 ASP A C 1
ATOM 3213 O O . ASP A 1 436 ? -21.203 -5.367 19.391 1 95.56 436 ASP A O 1
ATOM 3217 N N . ALA A 1 437 ? -22.359 -7.074 18.438 1 97 437 ALA A N 1
ATOM 3218 C CA . ALA A 1 437 ? -22.281 -7.898 19.641 1 97 437 ALA A CA 1
ATOM 3219 C C . ALA A 1 437 ? -20.844 -8.258 19.969 1 97 437 ALA A C 1
ATOM 3221 O O . ALA A 1 437 ? -20.438 -8.227 21.141 1 97 437 ALA A O 1
ATOM 3222 N N . LEU A 1 438 ? -20.047 -8.609 18.984 1 97.81 438 LEU A N 1
ATOM 3223 C CA . LEU A 1 438 ? -18.656 -8.961 19.203 1 97.81 438 LEU A CA 1
ATOM 3224 C C . LEU A 1 438 ? -17.828 -7.723 19.562 1 97.81 438 LEU A C 1
ATOM 3226 O O . LEU A 1 438 ? -16.953 -7.785 20.422 1 97.81 438 LEU A O 1
ATOM 3230 N N . GLU A 1 439 ? -18.125 -6.621 18.891 1 96.88 439 GLU A N 1
ATOM 3231 C CA . GLU A 1 439 ? -17.406 -5.379 19.141 1 96.88 439 GLU A CA 1
ATOM 3232 C C . GLU A 1 439 ? -17.672 -4.859 20.547 1 96.88 439 GLU A C 1
ATOM 3234 O O . GLU A 1 439 ? -16.797 -4.246 21.172 1 96.88 439 GLU A O 1
ATOM 3239 N N . ALA A 1 440 ? -18.875 -5.094 21.094 1 95.75 440 ALA A N 1
ATOM 3240 C CA . ALA A 1 440 ? -19.234 -4.711 22.453 1 95.75 440 ALA A CA 1
ATOM 3241 C C . ALA A 1 440 ? -18.359 -5.445 23.469 1 95.75 440 ALA A C 1
ATOM 3243 O O . ALA A 1 440 ? -18.188 -4.977 24.594 1 95.75 440 ALA A O 1
ATOM 3244 N N . LEU A 1 441 ? -17.766 -6.574 23.047 1 96.25 441 LEU A N 1
ATOM 3245 C CA . LEU A 1 441 ? -16.859 -7.336 23.906 1 96.25 441 LEU A CA 1
ATOM 3246 C C . LEU A 1 441 ? -15.414 -6.867 23.734 1 96.25 441 LEU A C 1
ATOM 3248 O O . LEU A 1 441 ? -14.5 -7.465 24.297 1 96.25 441 LEU A O 1
ATOM 3252 N N . GLY A 1 442 ? -15.25 -5.84 22.922 1 96.62 442 GLY A N 1
ATOM 3253 C CA . GLY A 1 442 ? -13.914 -5.336 22.672 1 96.62 442 GLY A CA 1
ATOM 3254 C C . GLY A 1 442 ? -13.172 -6.117 21.609 1 96.62 442 GLY A C 1
ATOM 3255 O O . GLY A 1 442 ? -11.938 -6.098 21.562 1 96.62 442 GLY A O 1
ATOM 3256 N N . CYS A 1 443 ? -13.852 -6.863 20.797 1 98.31 443 CYS A N 1
ATOM 3257 C CA . CYS A 1 443 ? -13.258 -7.66 19.734 1 98.31 443 CYS A CA 1
ATOM 3258 C C . CYS A 1 443 ? -13.445 -6.98 18.375 1 98.31 443 CYS A C 1
ATOM 3260 O O . CYS A 1 443 ? -14.562 -6.637 18 1 98.31 443 CYS A O 1
ATOM 3262 N N . LEU A 1 444 ? -12.336 -6.746 17.656 1 98.38 444 LEU A N 1
ATOM 3263 C CA . LEU A 1 444 ? -12.445 -6.176 16.328 1 98.38 444 LEU A CA 1
ATOM 3264 C C . LEU A 1 444 ? -13.047 -7.18 15.352 1 98.38 444 LEU A C 1
ATOM 3266 O O . LEU A 1 444 ? -12.789 -8.383 15.445 1 98.38 444 LEU A O 1
ATOM 3270 N N . VAL A 1 445 ? -13.852 -6.738 14.445 1 98.25 445 VAL A N 1
ATOM 3271 C CA . VAL A 1 445 ? -14.484 -7.605 13.461 1 98.25 445 VAL A CA 1
ATOM 3272 C C . VAL A 1 445 ? -14.25 -7.059 12.055 1 98.25 445 VAL A C 1
ATOM 3274 O O . VAL A 1 445 ? -14.555 -5.895 11.781 1 98.25 445 VAL A O 1
ATOM 3277 N N . PHE A 1 446 ? -13.695 -7.863 11.188 1 97.5 446 PHE A N 1
ATOM 3278 C CA . PHE A 1 446 ? -13.422 -7.477 9.805 1 97.5 446 PHE A CA 1
ATOM 3279 C C . PHE A 1 446 ? -13.867 -8.562 8.836 1 97.5 446 PHE A C 1
ATOM 3281 O O . PHE A 1 446 ? -13.805 -9.75 9.156 1 97.5 446 PHE A O 1
ATOM 3288 N N . ALA A 1 447 ? -14.305 -8.219 7.629 1 95.88 447 ALA A N 1
ATOM 3289 C CA . ALA A 1 447 ? -14.547 -9.164 6.547 1 95.88 447 ALA A CA 1
ATOM 3290 C C . ALA A 1 447 ? -13.242 -9.578 5.879 1 95.88 447 ALA A C 1
ATOM 3292 O O . ALA A 1 447 ? -13.109 -10.703 5.391 1 95.88 447 ALA A O 1
ATOM 3293 N N . ASP A 1 448 ? -12.289 -8.688 5.844 1 96 448 ASP A N 1
ATOM 3294 C CA . ASP A 1 448 ? -10.969 -8.906 5.266 1 96 448 ASP A CA 1
ATOM 3295 C C . ASP A 1 448 ? -9.898 -9 6.352 1 96 448 ASP A C 1
ATOM 3297 O O . ASP A 1 448 ? -9.594 -8.008 7.02 1 96 448 ASP A O 1
ATOM 3301 N N . PRO A 1 449 ? -9.305 -10.172 6.523 1 97.31 449 PRO A N 1
ATOM 3302 C CA . PRO A 1 449 ? -8.297 -10.312 7.582 1 97.31 449 PRO A CA 1
ATOM 3303 C C . PRO A 1 449 ? -7.086 -9.406 7.367 1 97.31 449 PRO A C 1
ATOM 3305 O O . PRO A 1 449 ? -6.441 -8.992 8.336 1 97.31 449 PRO A O 1
ATOM 3308 N N . GLY A 1 450 ? -6.734 -9.102 6.113 1 97 450 GLY A N 1
ATOM 3309 C CA . GLY A 1 450 ? -5.656 -8.164 5.863 1 97 450 GLY A CA 1
ATOM 3310 C C . GLY A 1 450 ? -5.906 -6.793 6.469 1 97 450 GLY A C 1
ATOM 3311 O O . GLY A 1 450 ? -4.988 -6.168 7 1 97 450 GLY A O 1
ATOM 3312 N N . ALA A 1 451 ? -7.145 -6.332 6.348 1 96.75 451 ALA A N 1
ATOM 3313 C CA . ALA A 1 451 ? -7.516 -5.055 6.953 1 96.75 451 ALA A CA 1
ATOM 3314 C C . ALA A 1 451 ? -7.348 -5.098 8.469 1 96.75 451 ALA A C 1
ATOM 3316 O O . ALA A 1 451 ? -6.883 -4.133 9.078 1 96.75 451 ALA A O 1
ATOM 3317 N N . ALA A 1 452 ? -7.762 -6.227 9.039 1 98.19 452 ALA A N 1
ATOM 3318 C CA . ALA A 1 452 ? -7.602 -6.406 10.477 1 98.19 452 ALA A CA 1
ATOM 3319 C C . ALA A 1 452 ? -6.133 -6.305 10.883 1 98.19 452 ALA A C 1
ATOM 3321 O O . ALA A 1 452 ? -5.797 -5.602 11.844 1 98.19 452 ALA A O 1
ATOM 3322 N N . ILE A 1 453 ? -5.309 -6.965 10.172 1 98.31 453 ILE A N 1
ATOM 3323 C CA . ILE A 1 453 ? -3.891 -7.035 10.5 1 98.31 453 ILE A CA 1
ATOM 3324 C C . ILE A 1 453 ? -3.26 -5.652 10.352 1 98.31 453 ILE A C 1
ATOM 3326 O O . ILE A 1 453 ? -2.443 -5.242 11.18 1 98.31 453 ILE A O 1
ATOM 3330 N N . ARG A 1 454 ? -3.604 -4.91 9.312 1 97.12 454 ARG A N 1
ATOM 3331 C CA . ARG A 1 454 ? -3.1 -3.555 9.141 1 97.12 454 ARG A CA 1
ATOM 3332 C C . ARG A 1 454 ? -3.479 -2.672 10.328 1 97.12 454 ARG A C 1
ATOM 3334 O O . ARG A 1 454 ? -2.652 -1.9 10.82 1 97.12 454 ARG A O 1
ATOM 3341 N N . CYS A 1 455 ? -4.727 -2.781 10.773 1 97.94 455 CYS A N 1
ATOM 3342 C CA . CYS A 1 455 ? -5.176 -1.991 11.914 1 97.94 455 CYS A CA 1
ATOM 3343 C C . CYS A 1 455 ? -4.441 -2.406 13.18 1 97.94 455 CYS A C 1
ATOM 3345 O O . CYS A 1 455 ? -4.008 -1.554 13.961 1 97.94 455 CYS A O 1
ATOM 3347 N N . ILE A 1 456 ? -4.281 -3.727 13.383 1 98.25 456 ILE A N 1
ATOM 3348 C CA . ILE A 1 456 ? -3.572 -4.238 14.555 1 98.25 456 ILE A CA 1
ATOM 3349 C C . ILE A 1 456 ? -2.133 -3.727 14.547 1 98.25 456 ILE A C 1
ATOM 3351 O O . ILE A 1 456 ? -1.626 -3.271 15.57 1 98.25 456 ILE A O 1
ATOM 3355 N N . GLY A 1 457 ? -1.496 -3.822 13.383 1 97.44 457 GLY A N 1
ATOM 3356 C CA . GLY A 1 457 ? -0.141 -3.307 13.266 1 97.44 457 GLY A CA 1
ATOM 3357 C C . GLY A 1 457 ? -0.028 -1.836 13.617 1 97.44 457 GLY A C 1
ATOM 3358 O O . GLY A 1 457 ? 0.904 -1.427 14.312 1 97.44 457 GLY A O 1
ATOM 3359 N N . ALA A 1 458 ? -0.95 -1.035 13.148 1 96.62 458 ALA A N 1
ATOM 3360 C CA . ALA A 1 458 ? -0.96 0.396 13.438 1 96.62 458 ALA A CA 1
ATOM 3361 C C . ALA A 1 458 ? -1.154 0.653 14.93 1 96.62 458 ALA A C 1
ATOM 3363 O O . ALA A 1 458 ? -0.45 1.474 15.523 1 96.62 458 ALA A O 1
ATOM 3364 N N . LEU A 1 459 ? -2.078 -0.048 15.539 1 97.12 459 LEU A N 1
ATOM 3365 C CA . LEU A 1 459 ? -2.365 0.132 16.953 1 97.12 459 LEU A CA 1
ATOM 3366 C C . LEU A 1 459 ? -1.165 -0.266 17.812 1 97.12 459 LEU A C 1
ATOM 3368 O O . LEU A 1 459 ? -0.924 0.326 18.859 1 97.12 459 LEU A O 1
ATOM 3372 N N . ALA A 1 460 ? -0.431 -1.271 17.359 1 95.75 460 ALA A N 1
ATOM 3373 C CA . ALA A 1 460 ? 0.737 -1.738 18.094 1 95.75 460 ALA A CA 1
ATOM 3374 C C . ALA A 1 460 ? 1.798 -0.646 18.203 1 95.75 460 ALA A C 1
ATOM 3376 O O . ALA A 1 460 ? 2.586 -0.622 19.141 1 95.75 460 ALA A O 1
ATOM 3377 N N . ARG A 1 461 ? 1.795 0.289 17.297 1 90.69 461 ARG A N 1
ATOM 3378 C CA . ARG A 1 461 ? 2.771 1.373 17.281 1 90.69 461 ARG A CA 1
ATOM 3379 C C . ARG A 1 461 ? 2.488 2.381 18.391 1 90.69 461 ARG A C 1
ATOM 3381 O O . ARG A 1 461 ? 3.377 3.133 18.797 1 90.69 461 ARG A O 1
ATOM 3388 N N . LEU A 1 462 ? 1.277 2.465 18.875 1 90.88 462 LEU A N 1
ATOM 3389 C CA . LEU A 1 462 ? 0.889 3.428 19.906 1 90.88 462 LEU A CA 1
ATOM 3390 C C . LEU A 1 462 ? 1.645 3.174 21.203 1 90.88 462 LEU A C 1
ATOM 3392 O O . LEU A 1 462 ? 1.998 4.117 21.922 1 90.88 462 LEU A O 1
ATOM 3396 N N . HIS A 1 463 ? 1.96 1.949 21.453 1 84.25 463 HIS A N 1
ATOM 3397 C CA . HIS A 1 463 ? 2.643 1.606 22.703 1 84.25 463 HIS A CA 1
ATOM 3398 C C . HIS A 1 463 ? 4.148 1.809 22.578 1 84.25 463 HIS A C 1
ATOM 3400 O O . HIS A 1 463 ? 4.852 1.907 23.578 1 84.25 463 HIS A O 1
ATOM 3406 N N . GLU A 1 464 ? 4.668 1.936 21.344 1 78 464 GLU A N 1
ATOM 3407 C CA . GLU A 1 464 ? 6.098 2.061 21.094 1 78 464 GLU A CA 1
ATOM 3408 C C . GLU A 1 464 ? 6.547 3.518 21.156 1 78 464 GLU A C 1
ATOM 3410 O O . GLU A 1 464 ? 7.746 3.803 21.203 1 78 464 GLU A O 1
ATOM 3415 N N . THR A 1 465 ? 5.66 4.387 21.188 1 73.69 465 THR A N 1
ATOM 3416 C CA . THR A 1 465 ? 6 5.805 21.156 1 73.69 465 THR A CA 1
ATOM 3417 C C . THR A 1 465 ? 6.488 6.289 22.516 1 73.69 465 THR A C 1
ATOM 3419 O O . THR A 1 465 ? 5.848 6.031 23.531 1 73.69 465 THR A O 1
ATOM 3422 N N . PRO A 1 466 ? 7.762 6.867 22.406 1 65.38 466 PRO A N 1
ATOM 3423 C CA . PRO A 1 466 ? 8.281 7.359 23.688 1 65.38 466 PRO A CA 1
ATOM 3424 C C . PRO A 1 466 ? 7.395 8.43 24.312 1 65.38 466 PRO A C 1
ATOM 3426 O O . PRO A 1 466 ? 6.816 9.258 23.594 1 65.38 466 PRO A O 1
ATOM 3429 N N . GLN A 1 467 ? 7.051 8.281 25.5 1 61.06 467 GLN A N 1
ATOM 3430 C CA . GLN A 1 467 ? 6.191 9.219 26.203 1 61.06 467 GLN A CA 1
ATOM 3431 C C . GLN A 1 467 ? 6.949 10.484 26.594 1 61.06 467 GLN A C 1
ATOM 3433 O O . GLN A 1 467 ? 6.367 11.57 26.672 1 61.06 467 GLN A O 1
ATOM 3438 N N . ALA A 1 468 ? 8.281 10.281 26.922 1 59.53 468 ALA A N 1
ATOM 3439 C CA . ALA A 1 468 ? 8.953 11.414 27.562 1 59.53 468 ALA A CA 1
ATOM 3440 C C . ALA A 1 468 ? 9.867 12.141 26.578 1 59.53 468 ALA A C 1
ATOM 3442 O O . ALA A 1 468 ? 10.664 11.508 25.891 1 59.53 468 ALA A O 1
ATOM 3443 N N . LEU A 1 469 ? 9.43 13.406 26.25 1 59.88 469 LEU A N 1
ATOM 3444 C CA . LEU A 1 469 ? 10.391 14.234 25.516 1 59.88 469 LEU A CA 1
ATOM 3445 C C . LEU A 1 469 ? 11.641 14.477 26.359 1 59.88 469 LEU A C 1
ATOM 3447 O O . LEU A 1 469 ? 11.539 14.781 27.547 1 59.88 469 LEU A O 1
ATOM 3451 N N . PRO A 1 470 ? 12.883 13.961 25.859 1 55.41 470 PRO A N 1
ATOM 3452 C CA . PRO A 1 470 ? 14.039 14.281 26.703 1 55.41 470 PRO A CA 1
ATOM 3453 C C . PRO A 1 470 ? 14.109 15.766 27.062 1 55.41 470 PRO A C 1
ATOM 3455 O O . PRO A 1 470 ? 13.695 16.609 26.266 1 55.41 470 PRO A O 1
ATOM 3458 N N . ALA A 1 471 ? 14.094 16.062 28.438 1 48.56 471 ALA A N 1
ATOM 3459 C CA . ALA A 1 471 ? 14.406 17.422 28.844 1 48.56 471 ALA A CA 1
ATOM 3460 C C . ALA A 1 471 ? 15.453 18.047 27.922 1 48.56 471 ALA A C 1
ATOM 3462 O O . ALA A 1 471 ? 16.438 17.391 27.547 1 48.56 471 ALA A O 1
ATOM 3463 N N . MET A 1 472 ? 15.016 19.062 27.109 1 49.94 472 MET A N 1
ATOM 3464 C CA . MET A 1 472 ? 16.031 19.781 26.344 1 49.94 472 MET A CA 1
ATOM 3465 C C . MET A 1 472 ? 17.375 19.766 27.062 1 49.94 472 MET A C 1
ATOM 3467 O O . MET A 1 472 ? 17.469 20.156 28.219 1 49.94 472 MET A O 1
ATOM 3471 N N . ALA A 1 473 ? 18.188 18.844 26.922 1 47.88 473 ALA A N 1
ATOM 3472 C CA . ALA A 1 473 ? 19.5 18.844 27.547 1 47.88 473 ALA A CA 1
ATOM 3473 C C . ALA A 1 473 ? 20.031 20.281 27.703 1 47.88 473 ALA A C 1
ATOM 3475 O O . ALA A 1 473 ? 19.719 21.156 26.891 1 47.88 473 ALA A O 1
ATOM 3476 N N . ASP A 1 474 ? 20.375 20.703 28.859 1 50.53 474 ASP A N 1
ATOM 3477 C CA . ASP A 1 474 ? 21.062 21.969 29.094 1 50.53 474 ASP A CA 1
ATOM 3478 C C . ASP A 1 474 ? 21.938 22.359 27.906 1 50.53 474 ASP A C 1
ATOM 3480 O O . ASP A 1 474 ? 22.953 21.734 27.656 1 50.53 474 ASP A O 1
ATOM 3484 N N . ALA A 1 475 ? 21.219 22.719 26.922 1 57.12 475 ALA A N 1
ATOM 3485 C CA . ALA A 1 475 ? 21.953 23.188 25.75 1 57.12 475 ALA A CA 1
ATOM 3486 C C . ALA A 1 475 ? 23.047 24.172 26.141 1 57.12 475 ALA A C 1
ATOM 3488 O O . ALA A 1 475 ? 22.875 24.953 27.078 1 57.12 475 ALA A O 1
ATOM 3489 N N . GLY A 1 476 ? 24.281 23.797 26.203 1 63.59 476 GLY A N 1
ATOM 3490 C CA . GLY A 1 476 ? 25.406 24.703 26.422 1 63.59 476 GLY A CA 1
ATOM 3491 C C . GLY A 1 476 ? 25.062 26.141 26.094 1 63.59 476 GLY A C 1
ATOM 3492 O O . GLY A 1 476 ? 23.891 26.5 25.969 1 63.59 476 GLY A O 1
ATOM 3493 N N . SER A 1 477 ? 26 27 26 1 77.5 477 SER A N 1
ATOM 3494 C CA . SER A 1 477 ? 25.891 28.438 25.719 1 77.5 477 SER A CA 1
ATOM 3495 C C . SER A 1 477 ? 25.297 28.688 24.344 1 77.5 477 SER A C 1
ATOM 3497 O O . SER A 1 477 ? 25.641 28 23.375 1 77.5 477 SER A O 1
ATOM 3499 N N . ALA A 1 478 ? 24.344 29.594 24.234 1 86.31 478 ALA A N 1
ATOM 3500 C CA . ALA A 1 478 ? 23.703 29.984 22.984 1 86.31 478 ALA A CA 1
ATOM 3501 C C . ALA A 1 478 ? 24.75 30.406 21.953 1 86.31 478 ALA A C 1
ATOM 3503 O O . ALA A 1 478 ? 25.75 31.047 22.281 1 86.31 478 ALA A O 1
ATOM 3504 N N . LEU A 1 479 ? 24.547 29.891 20.797 1 90.75 479 LEU A N 1
ATOM 3505 C CA . LEU A 1 479 ? 25.422 30.188 19.656 1 90.75 479 LEU A CA 1
ATOM 3506 C C . LEU A 1 479 ? 24.672 31.047 18.625 1 90.75 479 LEU A C 1
ATOM 3508 O O . LEU A 1 479 ? 23.516 30.797 18.328 1 90.75 479 LEU A O 1
ATOM 3512 N N . HIS A 1 480 ? 25.297 32.156 18.219 1 93.38 480 HIS A N 1
ATOM 3513 C CA . HIS A 1 480 ? 24.719 33 17.172 1 93.38 480 HIS A CA 1
ATOM 3514 C C . HIS A 1 480 ? 25.484 32.875 15.859 1 93.38 480 HIS A C 1
ATOM 3516 O O . HIS A 1 480 ? 26.656 33.219 15.781 1 93.38 480 HIS A O 1
ATOM 3522 N N . LEU A 1 481 ? 24.828 32.406 14.891 1 95.25 481 LEU A N 1
ATOM 3523 C CA . LEU A 1 481 ? 25.438 32.219 13.578 1 95.25 481 LEU A CA 1
ATOM 3524 C C . LEU A 1 481 ? 25.188 33.469 12.703 1 95.25 481 LEU A C 1
ATOM 3526 O O . LEU A 1 481 ? 24.109 34.062 12.758 1 95.25 481 LEU A O 1
ATOM 3530 N N . PRO A 1 482 ? 26.141 33.906 12 1 93.56 482 PRO A N 1
ATOM 3531 C CA . PRO A 1 482 ? 25.906 34.969 11.016 1 93.56 482 PRO A CA 1
ATOM 3532 C C . PRO A 1 482 ? 25.016 34.5 9.859 1 93.56 482 PRO A C 1
ATOM 3534 O O . PRO A 1 482 ? 25.047 33.312 9.5 1 93.56 482 PRO A O 1
ATOM 3537 N N . ALA A 1 483 ? 24.328 35.469 9.32 1 94.31 483 ALA A N 1
ATOM 3538 C CA . ALA A 1 483 ? 23.484 35.156 8.164 1 94.31 483 ALA A CA 1
ATOM 3539 C C . ALA A 1 483 ? 24.344 34.781 6.953 1 94.31 483 ALA A C 1
ATOM 3541 O O . ALA A 1 483 ? 25.375 35.406 6.711 1 94.31 483 ALA A O 1
ATOM 3542 N N . GLY A 1 484 ? 23.812 33.719 6.223 1 93.25 484 GLY A N 1
ATOM 3543 C CA . GLY A 1 484 ? 24.5 33.375 4.992 1 93.25 484 GLY A CA 1
ATOM 3544 C C . GLY A 1 484 ? 25.281 32.062 5.109 1 93.25 484 GLY A C 1
ATOM 3545 O O . GLY A 1 484 ? 25.281 31.438 6.164 1 93.25 484 GLY A O 1
ATOM 3546 N N . THR A 1 485 ? 25.953 31.766 4.043 1 94.44 485 THR A N 1
ATOM 3547 C CA . THR A 1 485 ? 26.734 30.547 3.951 1 94.44 485 THR A CA 1
ATOM 3548 C C . THR A 1 485 ? 28.109 30.734 4.582 1 94.44 485 THR A C 1
ATOM 3550 O O . THR A 1 485 ? 28.781 31.734 4.324 1 94.44 485 THR A O 1
ATOM 3553 N N . LEU A 1 486 ? 28.469 29.812 5.406 1 94.94 486 LEU A N 1
ATOM 3554 C CA . LEU A 1 486 ? 29.812 29.844 5.984 1 94.94 486 LEU A CA 1
ATOM 3555 C C . LEU A 1 486 ? 30.766 28.984 5.16 1 94.94 486 LEU A C 1
ATOM 3557 O O . LEU A 1 486 ? 30.344 28.094 4.43 1 94.94 486 LEU A O 1
ATOM 3561 N N . SER A 1 487 ? 32.062 29.375 5.25 1 94.25 487 S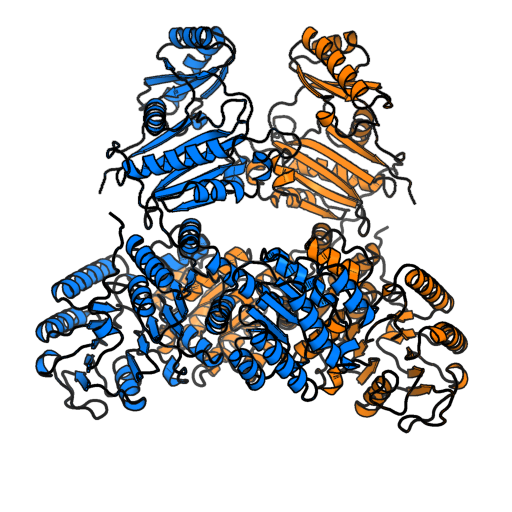ER A N 1
ATOM 3562 C CA . SER A 1 487 ? 33.062 28.547 4.582 1 94.25 487 SER A CA 1
ATOM 3563 C C . SER A 1 487 ? 33.156 27.172 5.215 1 94.25 487 SER A C 1
ATOM 3565 O O . SER A 1 487 ? 32.719 26.969 6.352 1 94.25 487 SER A O 1
ATOM 3567 N N . GLU A 1 488 ? 33.688 26.25 4.508 1 95.25 488 GLU A N 1
ATOM 3568 C CA . GLU A 1 488 ? 33.906 24.906 5.035 1 95.25 488 GLU A CA 1
ATOM 3569 C C . GLU A 1 488 ? 34.75 24.922 6.297 1 95.25 488 GLU A C 1
ATOM 3571 O O . GLU A 1 488 ? 34.469 24.203 7.258 1 95.25 488 GLU A O 1
ATOM 3576 N N . GLN A 1 489 ? 35.75 25.75 6.254 1 95.12 489 GLN A N 1
ATOM 3577 C CA . GLN A 1 489 ? 36.656 25.859 7.406 1 95.12 489 GLN A CA 1
ATOM 3578 C C . GLN A 1 489 ? 35.875 26.297 8.648 1 95.12 489 GLN A C 1
ATOM 3580 O O . GLN A 1 489 ? 36.031 25.703 9.719 1 95.12 489 GLN A O 1
ATOM 3585 N N . ARG A 1 490 ? 35.156 27.312 8.508 1 95.44 490 ARG A N 1
ATOM 3586 C CA . ARG A 1 490 ? 34.375 27.844 9.633 1 95.44 490 ARG A CA 1
ATOM 3587 C C . ARG A 1 490 ? 33.312 26.844 10.078 1 95.44 490 ARG A C 1
ATOM 3589 O O . ARG A 1 490 ? 33.094 26.656 11.281 1 95.44 490 ARG A O 1
ATOM 3596 N N . SER A 1 491 ? 32.625 26.25 9.109 1 97.19 491 SER A N 1
ATOM 3597 C CA . SER A 1 491 ? 31.625 25.234 9.398 1 97.19 491 SER A CA 1
ATOM 3598 C C . SER A 1 491 ? 32.188 24.078 10.211 1 97.19 491 SER A C 1
ATOM 3600 O O . SER A 1 491 ? 31.625 23.688 11.227 1 97.19 491 SER A O 1
ATOM 3602 N N . MET A 1 492 ? 33.312 23.578 9.812 1 96.62 492 MET A N 1
ATOM 3603 C CA . MET A 1 492 ? 33.969 22.453 10.484 1 96.62 492 MET A CA 1
ATOM 3604 C C . MET A 1 492 ? 34.438 22.859 11.891 1 96.62 492 MET A C 1
ATOM 3606 O O . MET A 1 492 ? 34.312 22.062 12.828 1 96.62 492 MET A O 1
ATOM 3610 N N . ALA A 1 493 ? 34.875 24.047 12.008 1 96.12 493 ALA A N 1
ATOM 3611 C CA . ALA A 1 493 ? 35.312 24.531 13.312 1 96.12 493 ALA A CA 1
ATOM 3612 C C . ALA A 1 493 ? 34.156 24.594 14.305 1 96.12 493 ALA A C 1
ATOM 3614 O O . ALA A 1 493 ? 34.281 24.156 15.445 1 96.12 493 ALA A O 1
ATOM 3615 N N . LEU A 1 494 ? 33.062 25.141 13.844 1 96.31 494 LEU A N 1
ATOM 3616 C CA . LEU A 1 494 ? 31.891 25.25 14.695 1 96.31 494 LEU A CA 1
ATOM 3617 C C . LEU A 1 494 ? 31.375 23.875 15.102 1 96.31 494 LEU A C 1
ATOM 3619 O O . LEU A 1 494 ? 31.031 23.656 16.266 1 96.31 494 LEU A O 1
ATOM 3623 N N . LEU A 1 495 ? 31.328 22.938 14.164 1 97.25 495 LEU A N 1
ATOM 3624 C CA . LEU A 1 495 ? 30.812 21.609 14.453 1 97.25 495 LEU A CA 1
ATOM 3625 C C . LEU A 1 495 ? 31.781 20.844 15.352 1 97.25 495 LEU A C 1
ATOM 3627 O O . LEU A 1 495 ? 31.344 20.062 16.203 1 97.25 495 LEU A O 1
ATOM 3631 N N . ALA A 1 496 ? 33.031 21.047 15.164 1 97.12 496 ALA A N 1
ATOM 3632 C CA . ALA A 1 496 ? 34.031 20.438 16.047 1 97.12 496 ALA A CA 1
ATOM 3633 C C . ALA A 1 496 ? 33.844 20.906 17.484 1 97.12 496 ALA A C 1
ATOM 3635 O O . ALA A 1 496 ? 33.938 20.094 18.422 1 97.12 496 ALA A O 1
ATOM 3636 N N . GLU A 1 497 ? 33.594 22.172 17.609 1 95.5 497 GLU A N 1
ATOM 3637 C CA . GLU A 1 497 ? 33.375 22.734 18.938 1 95.5 497 GLU A CA 1
ATOM 3638 C C . GLU A 1 497 ? 32.125 22.125 19.594 1 95.5 497 GLU A C 1
ATOM 3640 O O . GLU A 1 497 ? 32.062 22.031 20.828 1 95.5 497 GLU A O 1
ATOM 3645 N N . ALA A 1 498 ? 31.25 21.719 18.781 1 95.12 498 ALA A N 1
ATOM 3646 C CA . ALA A 1 498 ? 30 21.141 19.281 1 95.12 498 ALA A CA 1
ATOM 3647 C C . ALA A 1 498 ? 30.172 19.656 19.562 1 95.12 498 ALA A C 1
ATOM 3649 O O . ALA A 1 498 ? 29.266 19 20.078 1 95.12 498 ALA A O 1
ATOM 3650 N N . GLY A 1 499 ? 31.312 19.125 19.219 1 95.5 499 GLY A N 1
ATOM 3651 C CA . GLY A 1 499 ? 31.594 17.734 19.562 1 95.5 499 GLY A CA 1
ATOM 3652 C C . GLY A 1 499 ? 31.547 16.812 18.359 1 95.5 499 GLY A C 1
ATOM 3653 O O . GLY A 1 499 ? 31.672 15.586 18.5 1 95.5 499 GLY A O 1
ATOM 3654 N N . VAL A 1 500 ? 31.406 17.297 17.156 1 97.5 500 VAL A N 1
ATOM 3655 C CA . VAL A 1 500 ? 31.422 16.484 15.945 1 97.5 500 VAL A CA 1
ATOM 3656 C C . VAL A 1 500 ? 32.875 16.172 15.562 1 97.5 500 VAL A C 1
ATOM 3658 O O . VAL A 1 500 ? 33.688 17.078 15.445 1 97.5 500 VAL A O 1
ATOM 3661 N N . PRO A 1 501 ? 33.125 14.914 15.445 1 97.62 501 PRO A N 1
ATOM 3662 C CA . PRO A 1 501 ? 34.469 14.602 14.969 1 97.62 501 PRO A CA 1
ATOM 3663 C C . PRO A 1 501 ? 34.719 15.062 13.539 1 97.62 501 PRO A C 1
ATOM 3665 O O . PRO A 1 501 ? 34 14.648 12.625 1 97.62 501 PRO A O 1
ATOM 3668 N N . VAL A 1 502 ? 35.75 15.883 13.328 1 97.62 502 VAL A N 1
ATOM 3669 C CA . VAL A 1 502 ? 36.062 16.375 11.992 1 97.62 502 VAL A CA 1
ATOM 3670 C C . VAL A 1 502 ? 37.469 15.977 11.617 1 97.62 502 VAL A C 1
ATOM 3672 O O . VAL A 1 502 ? 38.344 15.781 12.492 1 97.62 502 VAL A O 1
ATOM 3675 N N . VAL A 1 503 ? 37.75 15.875 10.359 1 96.5 503 VAL A N 1
ATOM 3676 C CA . VAL A 1 503 ? 39.062 15.523 9.867 1 96.5 503 VAL A CA 1
ATOM 3677 C C . VAL A 1 503 ? 40.031 16.656 10.164 1 96.5 503 VAL A C 1
ATOM 3679 O O . VAL A 1 503 ? 39.688 17.828 10.047 1 96.5 503 VAL A O 1
ATOM 3682 N N . PRO A 1 504 ? 41.25 16.297 10.609 1 94.5 504 PRO A N 1
ATOM 3683 C CA . PRO A 1 504 ? 42.219 17.359 10.711 1 94.5 504 PRO A CA 1
ATOM 3684 C C . PRO A 1 504 ? 42.469 18.094 9.391 1 94.5 504 PRO A C 1
ATOM 3686 O O . PRO A 1 504 ? 42.5 17.453 8.328 1 94.5 504 PRO A O 1
ATOM 3689 N N . HIS A 1 505 ? 42.469 19.375 9.406 1 95.88 505 HIS A N 1
ATOM 3690 C CA . HIS A 1 505 ? 42.594 20.141 8.172 1 95.88 505 HIS A CA 1
ATOM 3691 C C . HIS A 1 505 ? 43.375 21.438 8.406 1 95.88 505 HIS A C 1
ATOM 3693 O O . HIS A 1 505 ? 43.531 21.859 9.555 1 95.88 505 HIS A O 1
ATOM 3699 N N . ARG A 1 506 ? 43.844 22 7.281 1 94.94 506 ARG A N 1
ATOM 3700 C CA . ARG A 1 506 ? 44.625 23.25 7.312 1 94.94 506 ARG A CA 1
ATOM 3701 C C . ARG A 1 506 ? 44.281 24.125 6.098 1 94.94 506 ARG A C 1
ATOM 3703 O O . ARG A 1 506 ? 44.188 23.609 4.98 1 94.94 506 ARG A O 1
ATOM 3710 N N . LEU A 1 507 ? 44.094 25.375 6.348 1 96.69 507 LEU A N 1
ATOM 3711 C CA . LEU A 1 507 ? 43.906 26.312 5.246 1 96.69 507 LEU A CA 1
ATOM 3712 C C . LEU A 1 507 ? 45.219 26.656 4.586 1 96.69 507 LEU A C 1
ATOM 3714 O O . LEU A 1 507 ? 46.188 27.047 5.266 1 96.69 507 LEU A O 1
ATOM 3718 N N . VAL A 1 508 ? 45.281 26.469 3.311 1 97.38 508 VAL A N 1
ATOM 3719 C CA . VAL A 1 508 ? 46.469 26.812 2.537 1 97.38 508 VAL A CA 1
ATOM 3720 C C . VAL A 1 508 ? 46.125 27.922 1.548 1 97.38 508 VAL A C 1
ATOM 3722 O O . VAL A 1 508 ? 45.094 27.891 0.883 1 97.38 508 VAL A O 1
ATOM 3725 N N . ARG A 1 509 ? 47 28.875 1.4 1 96.12 509 ARG A N 1
ATOM 3726 C CA . ARG A 1 509 ? 46.688 30.047 0.597 1 96.12 509 ARG A CA 1
ATOM 3727 C C . ARG A 1 509 ? 47.562 30.109 -0.651 1 96.12 509 ARG A C 1
ATOM 3729 O O . ARG A 1 509 ? 47.281 30.906 -1.561 1 96.12 509 ARG A O 1
ATOM 3736 N N . THR A 1 510 ? 48.625 29.344 -0.607 1 96.19 510 THR A N 1
ATOM 3737 C CA . THR A 1 510 ? 49.531 29.328 -1.761 1 96.19 510 THR A CA 1
ATOM 3738 C C . THR A 1 510 ? 49.812 27.891 -2.186 1 96.19 510 THR A C 1
ATOM 3740 O O . THR A 1 510 ? 49.625 26.953 -1.409 1 96.19 510 THR A O 1
ATOM 3743 N N . ALA A 1 511 ? 50.344 27.812 -3.406 1 96.81 511 ALA A N 1
ATOM 3744 C CA . ALA A 1 511 ? 50.719 26.516 -3.922 1 96.81 511 ALA A CA 1
ATOM 3745 C C . ALA A 1 511 ? 51.844 25.906 -3.078 1 96.81 511 ALA A C 1
ATOM 3747 O O . ALA A 1 511 ? 51.906 24.688 -2.875 1 96.81 511 ALA A O 1
ATOM 3748 N N . ALA A 1 512 ? 52.688 26.75 -2.613 1 96.31 512 ALA A N 1
ATOM 3749 C CA . ALA A 1 512 ? 53.781 26.297 -1.777 1 96.31 512 ALA A CA 1
ATOM 3750 C C . ALA A 1 512 ? 53.281 25.734 -0.451 1 96.31 512 ALA A C 1
ATOM 3752 O O . ALA A 1 512 ? 53.812 24.734 0.042 1 96.31 512 ALA A O 1
ATOM 3753 N N . GLU A 1 513 ? 52.344 26.406 0.048 1 96.88 513 GLU A N 1
ATOM 3754 C CA . GLU A 1 513 ? 51.75 25.938 1.293 1 96.88 513 GLU A CA 1
ATOM 3755 C C . GLU A 1 513 ? 51.031 24.594 1.091 1 96.88 513 GLU A C 1
ATOM 3757 O O . GLU A 1 513 ? 51.031 23.75 1.985 1 96.88 513 GLU A O 1
ATOM 3762 N N . ALA A 1 514 ? 50.375 24.406 -0.025 1 96.94 514 ALA A N 1
ATOM 3763 C CA . ALA A 1 514 ? 49.719 23.141 -0.356 1 96.94 514 ALA A CA 1
ATOM 3764 C C . ALA A 1 514 ? 50.719 22 -0.431 1 96.94 514 ALA A C 1
ATOM 3766 O O . ALA A 1 514 ? 50.469 20.906 0.049 1 96.94 514 ALA A O 1
ATOM 3767 N N . ALA A 1 515 ? 51.812 22.328 -1.044 1 96.19 515 ALA A N 1
ATOM 3768 C CA . ALA A 1 515 ? 52.906 21.344 -1.141 1 96.19 515 ALA A CA 1
ATOM 3769 C C . ALA A 1 515 ? 53.406 20.969 0.242 1 96.19 515 ALA A C 1
ATOM 3771 O O . ALA A 1 515 ? 53.688 19.781 0.518 1 96.19 515 ALA A O 1
ATOM 3772 N N . GLN A 1 516 ? 53.594 21.969 1.022 1 95.75 516 GLN A N 1
ATOM 3773 C CA . GLN A 1 516 ? 54.062 21.75 2.383 1 95.75 516 GLN A CA 1
ATOM 3774 C C . GLN A 1 516 ? 53.094 20.891 3.178 1 95.75 516 GLN A C 1
ATOM 3776 O O . GLN A 1 516 ? 53.5 20.016 3.941 1 95.75 516 GLN A O 1
ATOM 3781 N N . ALA A 1 517 ? 51.844 21.219 3.047 1 95.62 517 ALA A N 1
ATOM 3782 C CA . ALA A 1 517 ? 50.812 20.453 3.732 1 95.62 517 ALA A CA 1
ATOM 3783 C C . ALA A 1 517 ? 50.844 18.984 3.318 1 95.62 517 ALA A C 1
ATOM 3785 O O . ALA A 1 517 ? 50.688 18.094 4.156 1 95.62 517 ALA A O 1
ATOM 3786 N N . ALA A 1 518 ? 50.969 18.672 2.062 1 94.88 518 ALA A N 1
ATOM 3787 C CA . ALA A 1 518 ? 51.062 17.297 1.556 1 94.88 518 ALA A CA 1
ATOM 3788 C C . ALA A 1 518 ? 52.219 16.547 2.174 1 94.88 518 ALA A C 1
ATOM 3790 O O . ALA A 1 518 ? 52.125 15.367 2.492 1 94.88 518 ALA A O 1
ATOM 3791 N N . GLN A 1 519 ? 53.312 17.25 2.344 1 93.12 519 GLN A N 1
ATOM 3792 C CA . GLN A 1 519 ? 54.5 16.641 2.918 1 93.12 519 GLN A CA 1
ATOM 3793 C C . GLN A 1 519 ? 54.312 16.359 4.406 1 93.12 519 GLN A C 1
ATOM 3795 O O . GLN A 1 519 ? 54.719 15.305 4.898 1 93.12 519 GLN A O 1
ATOM 3800 N N . GLU A 1 520 ? 53.719 17.266 5.062 1 93.81 520 GLU A N 1
ATOM 3801 C CA . GLU A 1 520 ? 53.562 17.172 6.512 1 93.81 520 GLU A CA 1
ATOM 3802 C C . GLU A 1 520 ? 52.5 16.125 6.883 1 93.81 520 GLU A C 1
ATOM 3804 O O . GLU A 1 520 ? 52.656 15.414 7.871 1 93.81 520 GLU A O 1
ATOM 3809 N N . MET A 1 521 ? 51.375 16.094 6.25 1 91.94 521 MET A N 1
ATOM 3810 C CA . MET A 1 521 ? 50.25 15.211 6.57 1 91.94 521 MET A CA 1
ATOM 3811 C C . MET A 1 521 ? 50.594 13.773 6.184 1 91.94 521 MET A C 1
ATOM 3813 O O . MET A 1 521 ? 50.062 12.828 6.773 1 91.94 521 MET A O 1
ATOM 3817 N N . GLY A 1 522 ? 51.438 13.688 5.41 1 81.81 522 GLY A N 1
ATOM 3818 C CA . GLY A 1 522 ? 51.812 12.344 4.996 1 81.81 522 GLY A CA 1
ATOM 3819 C C . GLY A 1 522 ? 50.719 11.617 4.266 1 81.81 522 GLY A C 1
ATOM 3820 O O . GLY A 1 522 ? 49.531 11.961 4.406 1 81.81 522 GLY A O 1
ATOM 3821 N N . GLY A 1 523 ? 50.969 10.719 3.383 1 84.31 523 GLY A N 1
ATOM 3822 C CA . GLY A 1 523 ? 50 9.945 2.623 1 84.31 523 GLY A CA 1
ATOM 3823 C C . GLY A 1 523 ? 49.281 10.75 1.555 1 84.31 523 GLY A C 1
ATOM 3824 O O . GLY A 1 523 ? 49.844 11.734 1.045 1 84.31 523 GLY A O 1
ATOM 3825 N N . ARG A 1 524 ? 48.031 10.344 1.239 1 92.62 524 ARG A N 1
ATOM 3826 C CA . ARG A 1 524 ? 47.25 11.055 0.226 1 92.62 524 ARG A CA 1
ATOM 3827 C C . ARG A 1 524 ? 46.406 12.148 0.859 1 92.62 524 ARG A C 1
ATOM 3829 O O . ARG A 1 524 ? 45.875 11.969 1.959 1 92.62 524 ARG A O 1
ATOM 3836 N N . ILE A 1 525 ? 46.312 13.227 0.231 1 94.88 525 ILE A N 1
ATOM 3837 C CA . ILE A 1 525 ? 45.562 14.328 0.818 1 94.88 525 ILE A CA 1
ATOM 3838 C C . ILE A 1 525 ? 44.5 14.812 -0.176 1 94.88 525 ILE A C 1
ATOM 3840 O O . ILE A 1 525 ? 44.562 14.469 -1.359 1 94.88 525 ILE A O 1
ATOM 3844 N N . ALA A 1 526 ? 43.562 15.516 0.327 1 95.69 526 ALA A N 1
ATOM 3845 C CA . ALA A 1 526 ? 42.531 16.203 -0.455 1 95.69 526 ALA A CA 1
ATOM 3846 C C . ALA A 1 526 ? 42.719 17.719 -0.363 1 95.69 526 ALA A C 1
ATOM 3848 O O . ALA A 1 526 ? 43.125 18.25 0.671 1 95.69 526 ALA A O 1
ATOM 3849 N N . LEU A 1 527 ? 42.469 18.391 -1.462 1 96 527 LEU A N 1
ATOM 3850 C CA . LEU A 1 527 ? 42.375 19.859 -1.491 1 96 527 LEU A CA 1
ATOM 3851 C C . LEU A 1 527 ? 41 20.312 -1.955 1 96 527 LEU A C 1
ATOM 3853 O O . LEU A 1 527 ? 40.5 19.828 -2.961 1 96 527 LEU A O 1
ATOM 3857 N N . LYS A 1 528 ? 40.344 21.234 -1.182 1 94.81 528 LYS A N 1
ATOM 3858 C CA . LYS A 1 528 ? 39.031 21.781 -1.508 1 94.81 528 LYS A CA 1
ATOM 3859 C C . LYS A 1 528 ? 39.031 23.297 -1.412 1 94.81 528 LYS A C 1
ATOM 3861 O O . LYS A 1 528 ? 39.531 23.859 -0.431 1 94.81 528 LYS A O 1
ATOM 3866 N N . VAL A 1 529 ? 38.5 23.891 -2.381 1 95.25 529 VAL A N 1
ATOM 3867 C CA . VAL A 1 529 ? 38.438 25.344 -2.371 1 95.25 529 VAL A CA 1
ATOM 3868 C C . VAL A 1 529 ? 37.688 25.828 -1.127 1 95.25 529 VAL A C 1
ATOM 3870 O O . VAL A 1 529 ? 36.688 25.203 -0.715 1 95.25 529 VAL A O 1
ATOM 3873 N N . CYS A 1 530 ? 38.219 26.812 -0.521 1 95.25 530 CYS A N 1
ATOM 3874 C CA . CYS A 1 530 ? 37.594 27.375 0.674 1 95.25 530 CYS A CA 1
ATOM 3875 C C . CYS A 1 530 ? 37.031 28.75 0.393 1 95.25 530 CYS A C 1
ATOM 3877 O O . CYS A 1 530 ? 37.781 29.688 0.109 1 95.25 530 CYS A O 1
ATOM 3879 N N . SER A 1 531 ? 35.75 28.812 0.372 1 93.44 531 SER A N 1
ATOM 3880 C CA . SER A 1 531 ? 35.031 30.062 0.138 1 93.44 531 SER A CA 1
ATOM 3881 C C . SER A 1 531 ? 33.625 30.016 0.743 1 93.44 531 SER A C 1
ATOM 3883 O O . SER A 1 531 ? 32.969 28.969 0.734 1 93.44 531 SER A O 1
ATOM 3885 N N . ASP A 1 532 ? 33.188 31.125 1.255 1 91.06 532 ASP A N 1
ATOM 3886 C CA . ASP A 1 532 ? 31.828 31.203 1.775 1 91.06 532 ASP A CA 1
ATOM 3887 C C . ASP A 1 532 ? 30.828 31.375 0.646 1 91.06 532 ASP A C 1
ATOM 3889 O O . ASP A 1 532 ? 29.609 31.234 0.854 1 91.06 532 ASP A O 1
ATOM 3893 N N . ALA A 1 533 ? 31.312 31.516 -0.518 1 89.94 533 ALA A N 1
ATOM 3894 C CA . ALA A 1 533 ? 30.422 31.766 -1.654 1 89.94 533 ALA A CA 1
ATOM 3895 C C . ALA A 1 533 ? 30.281 30.516 -2.518 1 89.94 533 ALA A C 1
ATOM 3897 O O . ALA A 1 533 ? 29.5 30.5 -3.469 1 89.94 533 ALA A O 1
ATOM 3898 N N . ILE A 1 534 ? 31.047 29.547 -2.213 1 89.31 534 ILE A N 1
ATOM 3899 C CA . ILE A 1 534 ? 31 28.328 -3.004 1 89.31 534 ILE A CA 1
ATOM 3900 C C . ILE A 1 534 ? 30.578 27.156 -2.119 1 89.31 534 ILE A C 1
ATOM 3902 O O . ILE A 1 534 ? 31.422 26.5 -1.504 1 89.31 534 ILE A O 1
ATOM 3906 N N . ALA A 1 535 ? 29.266 26.891 -2.148 1 83.06 535 ALA A N 1
ATOM 3907 C CA . ALA A 1 535 ? 28.719 25.828 -1.313 1 83.06 535 ALA A CA 1
ATOM 3908 C C . ALA A 1 535 ? 28.984 24.453 -1.926 1 83.06 535 ALA A C 1
ATOM 3910 O O . ALA A 1 535 ? 29.375 23.516 -1.223 1 83.06 535 ALA A O 1
ATOM 3911 N N . HIS A 1 536 ? 28.781 24.312 -3.248 1 82.5 536 HIS A N 1
ATOM 3912 C CA . HIS A 1 536 ? 28.969 23.062 -3.951 1 82.5 536 HIS A CA 1
ATOM 3913 C C . HIS A 1 536 ? 30.281 23.047 -4.727 1 82.5 536 HIS A C 1
ATOM 3915 O O . HIS A 1 536 ? 30.297 23.234 -5.945 1 82.5 536 HIS A O 1
ATOM 3921 N N . LYS A 1 537 ? 31.281 22.703 -4.117 1 87.88 537 LYS A N 1
ATOM 3922 C CA . LYS A 1 537 ? 32.656 22.828 -4.578 1 87.88 537 LYS A CA 1
ATOM 3923 C C . LYS A 1 537 ? 32.938 21.922 -5.785 1 87.88 537 LYS A C 1
ATOM 3925 O O . LYS A 1 537 ? 33.656 22.297 -6.695 1 87.88 537 LYS A O 1
ATOM 3930 N N . SER A 1 538 ? 32.25 20.766 -5.734 1 81 538 SER A N 1
ATOM 3931 C CA . SER A 1 538 ? 32.5 19.812 -6.816 1 81 538 SER A CA 1
ATOM 3932 C C . SER A 1 538 ? 31.938 20.328 -8.141 1 81 538 SER A C 1
ATOM 3934 O O . SER A 1 538 ? 32.5 20.062 -9.203 1 81 538 SER A O 1
ATOM 3936 N N . ASP A 1 539 ? 30.969 21.172 -8.07 1 78.44 539 ASP A N 1
ATOM 3937 C CA . ASP A 1 539 ? 30.312 21.688 -9.266 1 78.44 539 ASP A CA 1
ATOM 3938 C C . ASP A 1 539 ? 31.203 22.688 -10 1 78.44 539 ASP A C 1
ATOM 3940 O O . ASP A 1 539 ? 31.031 22.922 -11.195 1 78.44 539 ASP A O 1
ATOM 3944 N N . VAL A 1 540 ? 32.219 23.188 -9.25 1 83.81 540 VAL A N 1
ATOM 3945 C CA . VAL A 1 540 ? 33.094 24.203 -9.859 1 83.81 540 VAL A CA 1
ATOM 3946 C C . VAL A 1 540 ? 34.5 23.656 -10.039 1 83.81 540 VAL A C 1
ATOM 3948 O O . VAL A 1 540 ? 35.438 24.422 -10.242 1 83.81 540 VAL A O 1
ATOM 3951 N N . GLY A 1 541 ? 34.594 22.344 -9.797 1 87.19 541 GLY A N 1
ATOM 3952 C CA . GLY A 1 541 ? 35.938 21.75 -9.898 1 87.19 541 GLY A CA 1
ATOM 3953 C C . GLY A 1 541 ? 36.844 22.172 -8.773 1 87.19 541 GLY A C 1
ATOM 3954 O O . GLY A 1 541 ? 38.062 22.25 -8.969 1 87.19 541 GLY A O 1
ATOM 3955 N N . GLY A 1 542 ? 36.312 22.5 -7.711 1 91.62 542 GLY A N 1
ATOM 3956 C CA . GLY A 1 542 ? 37.062 23.031 -6.582 1 91.62 542 GLY A CA 1
ATOM 3957 C C . GLY A 1 542 ? 37.531 21.953 -5.633 1 91.62 542 GLY A C 1
ATOM 3958 O O . GLY A 1 542 ? 37.875 22.234 -4.484 1 91.62 542 GLY A O 1
ATOM 3959 N N . VAL A 1 543 ? 37.469 20.688 -6.078 1 93 543 VAL A N 1
ATOM 3960 C CA . VAL A 1 543 ? 37.875 19.578 -5.215 1 93 543 VAL A CA 1
ATOM 3961 C C . VAL A 1 543 ? 38.906 18.703 -5.934 1 93 543 VAL A C 1
ATOM 3963 O O . VAL A 1 543 ? 38.75 18.406 -7.121 1 93 543 VAL A O 1
ATOM 3966 N N . ALA A 1 544 ? 39.969 18.422 -5.352 1 92.94 544 ALA A N 1
ATOM 3967 C CA . ALA A 1 544 ? 40.969 17.469 -5.809 1 92.94 544 ALA A CA 1
ATOM 3968 C C . ALA A 1 544 ? 41.25 16.422 -4.734 1 92.94 544 ALA A C 1
ATOM 3970 O O . ALA A 1 544 ? 41.625 16.766 -3.611 1 92.94 544 ALA A O 1
ATOM 3971 N N . LEU A 1 545 ? 41.094 15.211 -5.117 1 90.62 545 LEU A N 1
ATOM 3972 C CA . LEU A 1 545 ? 41.219 14.133 -4.148 1 90.62 545 LEU A CA 1
ATOM 3973 C C . LEU A 1 545 ? 42.438 13.273 -4.461 1 90.62 545 LEU A C 1
ATOM 3975 O O . LEU A 1 545 ? 43 13.367 -5.555 1 90.62 545 LEU A O 1
ATOM 3979 N N . ASN A 1 546 ? 42.906 12.586 -3.467 1 89.69 546 ASN A N 1
ATOM 3980 C CA . ASN A 1 546 ? 43.906 11.531 -3.58 1 89.69 546 ASN A CA 1
ATOM 3981 C C . ASN A 1 546 ? 45.25 12.078 -4.113 1 89.69 546 ASN A C 1
ATOM 3983 O O . ASN A 1 546 ? 45.844 11.469 -4.988 1 89.69 546 ASN A O 1
ATOM 3987 N N . LEU A 1 547 ? 45.594 13.203 -3.646 1 90.94 547 LEU A N 1
ATOM 3988 C CA . LEU A 1 547 ? 46.875 13.781 -4.02 1 90.94 547 LEU A CA 1
ATOM 3989 C C . LEU A 1 547 ? 48 13.109 -3.27 1 90.94 547 LEU A C 1
ATOM 3991 O O . LEU A 1 547 ? 48.031 13.125 -2.037 1 90.94 547 LEU A O 1
ATOM 3995 N N . ALA A 1 548 ? 48.906 12.609 -3.971 1 88.44 548 ALA A N 1
ATOM 3996 C CA . ALA A 1 548 ? 49.906 11.695 -3.381 1 88.44 548 ALA A CA 1
ATOM 3997 C C . ALA A 1 548 ? 51.156 12.43 -2.963 1 88.44 548 ALA A C 1
ATOM 3999 O O . ALA A 1 548 ? 51.906 11.945 -2.121 1 88.44 548 ALA A O 1
ATOM 4000 N N . ASP A 1 549 ? 51.5 13.648 -3.656 1 90.06 549 ASP A N 1
ATOM 4001 C CA . ASP A 1 549 ? 52.812 14.281 -3.387 1 90.06 549 ASP A CA 1
ATOM 4002 C C . ASP A 1 549 ? 52.688 15.805 -3.496 1 90.06 549 ASP A C 1
ATOM 4004 O O . ASP A 1 549 ? 51.625 16.328 -3.811 1 90.06 549 ASP A O 1
ATOM 4008 N N . ALA A 1 550 ? 53.812 16.422 -3.162 1 93.69 550 ALA A N 1
ATOM 4009 C CA . ALA A 1 550 ? 53.875 17.875 -3.107 1 93.69 550 ALA A CA 1
ATOM 4010 C C . ALA A 1 550 ? 53.625 18.484 -4.48 1 93.69 550 ALA A C 1
ATOM 4012 O O . ALA A 1 550 ? 52.969 19.516 -4.598 1 93.69 550 ALA A O 1
ATOM 4013 N N . ALA A 1 551 ? 54.188 17.875 -5.441 1 93.5 551 ALA A N 1
ATOM 4014 C CA . ALA A 1 551 ? 54 18.391 -6.797 1 93.5 551 ALA A CA 1
ATOM 4015 C C . ALA A 1 551 ? 52.531 18.328 -7.223 1 93.5 551 ALA A C 1
ATOM 4017 O O . ALA A 1 551 ? 52.031 19.266 -7.832 1 93.5 551 ALA A O 1
ATOM 4018 N N . GLY A 1 552 ? 52 17.234 -6.945 1 94.62 552 GLY A N 1
ATOM 4019 C CA . GLY A 1 552 ? 50.594 17.094 -7.242 1 94.62 552 GLY A CA 1
ATOM 4020 C C . GLY A 1 552 ? 49.719 18.078 -6.488 1 94.62 552 GLY A C 1
ATOM 4021 O O . GLY A 1 552 ? 48.719 18.594 -7.039 1 94.62 552 GLY A O 1
ATOM 4022 N N . ALA A 1 553 ? 50.031 18.312 -5.27 1 96.38 553 ALA A N 1
ATOM 4023 C CA . ALA A 1 553 ? 49.25 19.234 -4.445 1 96.38 553 ALA A CA 1
ATOM 4024 C C . ALA A 1 553 ? 49.375 20.672 -4.973 1 96.38 553 ALA A C 1
ATOM 4026 O O . ALA A 1 553 ? 48.406 21.422 -4.969 1 96.38 553 ALA A O 1
ATOM 4027 N N . GLN A 1 554 ? 50.594 21 -5.414 1 96.06 554 GLN A N 1
ATOM 4028 C CA . GLN A 1 554 ? 50.812 22.328 -5.969 1 96.06 554 GLN A CA 1
ATOM 4029 C C . GLN A 1 554 ? 50 22.547 -7.23 1 96.06 554 GLN A C 1
ATOM 4031 O O . GLN A 1 554 ? 49.312 23.578 -7.367 1 96.06 554 GLN A O 1
ATOM 4036 N N . ALA A 1 555 ? 50.062 21.625 -8.055 1 96.25 555 ALA A N 1
ATOM 4037 C CA . ALA A 1 555 ? 49.312 21.719 -9.312 1 96.25 555 ALA A CA 1
ATOM 4038 C C . ALA A 1 555 ? 47.812 21.766 -9.055 1 96.25 555 ALA A C 1
ATOM 4040 O O . ALA A 1 555 ? 47.094 22.5 -9.727 1 96.25 555 ALA A O 1
ATOM 4041 N N . ALA A 1 556 ? 47.438 20.922 -8.164 1 96.44 556 ALA A N 1
ATOM 4042 C CA . ALA A 1 556 ? 46 20.875 -7.828 1 96.44 556 ALA A CA 1
ATOM 4043 C C . ALA A 1 556 ? 45.531 22.188 -7.246 1 96.44 556 ALA A C 1
ATOM 4045 O O . ALA A 1 556 ? 44.406 22.641 -7.531 1 96.44 556 ALA A O 1
ATOM 4046 N N . PHE A 1 557 ? 46.312 22.797 -6.398 1 97 557 PHE A N 1
ATOM 4047 C CA . PHE A 1 557 ? 45.938 24.078 -5.793 1 97 557 PHE A CA 1
ATOM 4048 C C . PHE A 1 557 ? 45.688 25.125 -6.867 1 97 557 PHE A C 1
ATOM 4050 O O . PHE A 1 557 ? 44.656 25.812 -6.84 1 97 557 PHE A O 1
ATOM 4057 N N . ASP A 1 558 ? 46.594 25.188 -7.812 1 96.31 558 ASP A N 1
ATOM 4058 C CA . ASP A 1 558 ? 46.469 26.172 -8.883 1 96.31 558 ASP A CA 1
ATOM 4059 C C . ASP A 1 558 ? 45.219 25.906 -9.727 1 96.31 558 ASP A C 1
ATOM 4061 O O . ASP A 1 558 ? 44.5 26.828 -10.07 1 96.31 558 ASP A O 1
ATOM 4065 N N . ARG A 1 559 ? 45.062 24.719 -9.969 1 95.88 559 ARG A N 1
ATOM 4066 C CA . ARG A 1 559 ? 43.938 24.328 -10.797 1 95.88 559 ARG A CA 1
ATOM 4067 C C . ARG A 1 559 ? 42.625 24.641 -10.094 1 95.88 559 ARG A C 1
ATOM 4069 O O . ARG A 1 559 ? 41.688 25.203 -10.703 1 95.88 559 ARG A O 1
ATOM 4076 N N . ILE A 1 560 ? 42.5 24.25 -8.867 1 95.31 560 ILE A N 1
ATOM 4077 C CA . ILE A 1 560 ? 41.25 24.422 -8.094 1 95.31 560 ILE A CA 1
ATOM 4078 C C . ILE A 1 560 ? 40.938 25.906 -7.984 1 95.31 560 ILE A C 1
ATOM 4080 O O . ILE A 1 560 ? 39.75 26.297 -8.102 1 95.31 560 ILE A O 1
ATOM 4084 N N . LEU A 1 561 ? 41.906 26.719 -7.73 1 94.69 561 LEU A N 1
ATOM 4085 C CA . LEU A 1 561 ? 41.656 28.156 -7.594 1 94.69 561 LEU A CA 1
ATOM 4086 C C . LEU A 1 561 ? 41.281 28.766 -8.93 1 94.69 561 LEU A C 1
ATOM 4088 O O . LEU A 1 561 ? 40.406 29.641 -8.984 1 94.69 561 LEU A O 1
ATOM 4092 N N . ALA A 1 562 ? 41.938 28.312 -9.945 1 94.56 562 ALA A N 1
ATOM 4093 C CA . ALA A 1 562 ? 41.625 28.812 -11.281 1 94.56 562 ALA A CA 1
ATOM 4094 C C . ALA A 1 562 ? 40.188 28.453 -11.648 1 94.56 562 ALA A C 1
ATOM 4096 O O . ALA A 1 562 ? 39.438 29.297 -12.172 1 94.56 562 ALA A O 1
ATOM 4097 N N . ASN A 1 563 ? 39.844 27.266 -11.375 1 94.75 563 ASN A N 1
ATOM 4098 C CA . ASN A 1 563 ? 38.469 26.812 -11.648 1 94.75 563 ASN A CA 1
ATOM 4099 C C . ASN A 1 563 ? 37.438 27.609 -10.859 1 94.75 563 ASN A C 1
ATOM 4101 O O . ASN A 1 563 ? 36.438 28.016 -11.406 1 94.75 563 ASN A O 1
ATOM 4105 N N . ALA A 1 564 ? 37.719 27.812 -9.617 1 93.88 564 ALA A N 1
ATOM 4106 C CA . ALA A 1 564 ? 36.812 28.531 -8.734 1 93.88 564 ALA A CA 1
ATOM 4107 C C . ALA A 1 564 ? 36.625 29.984 -9.195 1 93.88 564 ALA A C 1
ATOM 4109 O O . ALA A 1 564 ? 35.5 30.5 -9.211 1 93.88 564 ALA A O 1
ATOM 4110 N N . ARG A 1 565 ? 37.719 30.578 -9.57 1 93.44 565 ARG A N 1
ATOM 4111 C CA . ARG A 1 565 ? 37.656 31.969 -10.008 1 93.44 565 ARG A CA 1
ATOM 4112 C C . ARG A 1 565 ? 36.906 32.094 -11.328 1 93.44 565 ARG A C 1
ATOM 4114 O O . ARG A 1 565 ? 36.219 33.094 -11.562 1 93.44 565 ARG A O 1
ATOM 4121 N N . GLN A 1 566 ? 37.062 31.141 -12.102 1 93.88 566 GLN A N 1
ATOM 4122 C CA . GLN A 1 566 ? 36.344 31.141 -13.383 1 93.88 566 GLN A CA 1
ATOM 4123 C C . GLN A 1 566 ? 34.844 30.938 -13.18 1 93.88 566 GLN A C 1
ATOM 4125 O O . GLN A 1 566 ? 34.031 31.625 -13.805 1 93.88 566 GLN A O 1
ATOM 4130 N N . ALA A 1 567 ? 34.531 30.062 -12.359 1 91.31 567 ALA A N 1
ATOM 4131 C CA . ALA A 1 567 ? 33.125 29.719 -12.125 1 91.31 567 ALA A CA 1
ATOM 4132 C C . ALA A 1 567 ? 32.438 30.812 -11.336 1 91.31 567 ALA A C 1
ATOM 4134 O O . ALA A 1 567 ? 31.234 31.062 -11.555 1 91.31 567 ALA A O 1
ATOM 4135 N N . ARG A 1 568 ? 33.156 31.406 -10.391 1 92.38 568 ARG A N 1
ATOM 4136 C CA . ARG A 1 568 ? 32.625 32.469 -9.547 1 92.38 568 ARG A CA 1
ATOM 4137 C C . ARG A 1 568 ? 33.594 33.625 -9.414 1 92.38 568 ARG A C 1
ATOM 4139 O O . ARG A 1 568 ? 34.25 33.781 -8.375 1 92.38 568 ARG A O 1
ATOM 4146 N N . PRO A 1 569 ? 33.531 34.438 -10.336 1 90.94 569 PRO A N 1
ATOM 4147 C CA . PRO A 1 569 ? 34.531 35.5 -10.367 1 90.94 569 PRO A CA 1
ATOM 4148 C C . PRO A 1 569 ? 34.375 36.469 -9.203 1 90.94 569 PRO A C 1
ATOM 4150 O O . PRO A 1 569 ? 35.375 37.094 -8.781 1 90.94 569 PRO A O 1
ATOM 4153 N N . ASP A 1 570 ? 33.219 36.531 -8.703 1 91.25 570 ASP A N 1
ATOM 4154 C CA . ASP A 1 570 ? 32.969 37.5 -7.656 1 91.25 570 ASP A CA 1
ATOM 4155 C C . ASP A 1 570 ? 33.156 36.906 -6.27 1 91.25 570 ASP A C 1
ATOM 4157 O O . ASP A 1 570 ? 33.094 37.594 -5.262 1 91.25 570 ASP A O 1
ATOM 4161 N N . ALA A 1 571 ? 33.531 35.688 -6.207 1 92 571 ALA A N 1
ATOM 4162 C CA . ALA A 1 571 ? 33.625 35 -4.918 1 92 571 ALA A CA 1
ATOM 4163 C C . ALA A 1 571 ? 34.969 35.281 -4.262 1 92 571 ALA A C 1
ATOM 4165 O O . ALA A 1 571 ? 36 35.312 -4.938 1 92 571 ALA A O 1
ATOM 4166 N N . ARG A 1 572 ? 34.875 35.594 -3.016 1 91.88 572 ARG A N 1
ATOM 4167 C CA . ARG A 1 572 ? 36.125 35.688 -2.24 1 91.88 572 ARG A CA 1
ATOM 4168 C C . ARG A 1 572 ? 36.656 34.281 -1.938 1 91.88 572 ARG A C 1
ATOM 4170 O O . ARG A 1 572 ? 36 33.469 -1.299 1 91.88 572 ARG A O 1
ATOM 4177 N N . ILE A 1 573 ? 37.875 34.031 -2.418 1 94.38 573 ILE A N 1
ATOM 4178 C CA . ILE A 1 573 ? 38.5 32.719 -2.209 1 94.38 573 ILE A CA 1
ATOM 4179 C C . ILE A 1 573 ? 39.594 32.844 -1.137 1 94.38 573 ILE A C 1
ATOM 4181 O O . ILE A 1 573 ? 40.562 33.594 -1.306 1 94.38 573 ILE A O 1
ATOM 4185 N N . ASP A 1 574 ? 39.438 32.156 -0.084 1 94.44 574 ASP A N 1
ATOM 4186 C CA . ASP A 1 574 ? 40.375 32.219 1.029 1 94.44 574 ASP A CA 1
ATOM 4187 C C . ASP A 1 574 ? 41.562 31.312 0.774 1 94.44 574 ASP A C 1
ATOM 4189 O O . ASP A 1 574 ? 42.625 31.484 1.4 1 94.44 574 ASP A O 1
ATOM 4193 N N . GLY A 1 575 ? 41.469 30.469 -0.082 1 95.75 575 GLY A N 1
ATOM 4194 C CA . GLY A 1 575 ? 42.438 29.438 -0.372 1 95.75 575 GLY A CA 1
ATOM 4195 C C . GLY A 1 575 ? 41.844 28.062 -0.581 1 95.75 575 GLY A C 1
ATOM 4196 O O . GLY A 1 575 ? 40.812 27.938 -1.248 1 95.75 575 GLY A O 1
ATOM 4197 N N . ALA A 1 576 ? 42.562 27.125 -0.137 1 96.94 576 ALA A N 1
ATOM 4198 C CA . ALA A 1 576 ? 42.094 25.75 -0.18 1 96.94 576 ALA A CA 1
ATOM 4199 C C . ALA A 1 576 ? 42.312 25.047 1.156 1 96.94 576 ALA A C 1
ATOM 4201 O O . ALA A 1 576 ? 43.219 25.391 1.901 1 96.94 576 ALA A O 1
ATOM 4202 N N . LEU A 1 577 ? 41.438 24.188 1.453 1 96.38 577 LEU A N 1
ATOM 4203 C CA . LEU A 1 577 ? 41.562 23.391 2.664 1 96.38 577 LEU A CA 1
ATOM 4204 C C . LEU A 1 577 ? 42.25 22.062 2.359 1 96.38 577 LEU A C 1
ATOM 4206 O O . LEU A 1 577 ? 41.812 21.297 1.513 1 96.38 577 LEU A O 1
ATOM 4210 N N . ALA A 1 578 ? 43.344 21.828 3.031 1 96.81 578 ALA A N 1
ATOM 4211 C CA . ALA A 1 578 ? 44.094 20.578 2.896 1 96.81 578 ALA A CA 1
ATOM 4212 C C . ALA A 1 578 ? 43.75 19.625 4.035 1 96.81 578 ALA A C 1
ATOM 4214 O O . ALA A 1 578 ? 43.719 20.016 5.203 1 96.81 578 ALA A O 1
ATOM 4215 N N . ALA A 1 579 ? 43.406 18.422 3.727 1 96.25 579 ALA A N 1
ATOM 4216 C CA . ALA A 1 579 ? 43.094 17.391 4.719 1 96.25 579 ALA A CA 1
ATOM 4217 C C . ALA A 1 579 ? 43.562 16.016 4.242 1 96.25 579 ALA A C 1
ATOM 4219 O O . ALA A 1 579 ? 43.531 15.734 3.043 1 96.25 579 ALA A O 1
ATOM 4220 N N . PRO A 1 580 ? 44 15.172 5.172 1 94.75 580 PRO A N 1
ATOM 4221 C CA . PRO A 1 580 ? 44.281 13.797 4.766 1 94.75 580 PRO A CA 1
ATOM 4222 C C . PRO A 1 580 ? 43.062 13.055 4.242 1 94.75 580 PRO A C 1
ATOM 4224 O O . PRO A 1 580 ? 41.938 13.273 4.719 1 94.75 580 PRO A O 1
ATOM 4227 N N . MET A 1 581 ? 43.344 12.25 3.264 1 93.62 581 MET A N 1
ATOM 4228 C CA . MET A 1 581 ? 42.281 11.367 2.811 1 93.62 581 MET A CA 1
ATOM 4229 C C . MET A 1 581 ? 41.875 10.375 3.898 1 93.62 581 MET A C 1
ATOM 4231 O O . MET A 1 581 ? 42.75 9.812 4.566 1 93.62 581 MET A O 1
ATOM 4235 N N . VAL A 1 582 ? 40.562 10.242 4.172 1 90.56 582 VAL A N 1
ATOM 4236 C CA . VAL A 1 582 ? 40.062 9.234 5.098 1 90.56 582 VAL A CA 1
ATOM 4237 C C . VAL A 1 582 ? 39.812 7.926 4.352 1 90.56 582 VAL A C 1
ATOM 4239 O O . VAL A 1 582 ? 39.094 7.906 3.352 1 90.56 582 VAL A O 1
ATOM 4242 N N . GLN A 1 583 ? 40.5 6.898 4.754 1 81.69 583 GLN A N 1
ATOM 4243 C CA . GLN A 1 583 ? 40.406 5.609 4.074 1 81.69 583 GLN A CA 1
ATOM 4244 C C . GLN A 1 583 ? 39.375 4.719 4.758 1 81.69 583 GLN A C 1
ATOM 4246 O O . GLN A 1 583 ? 39.219 4.773 5.98 1 81.69 583 GLN A O 1
ATOM 4251 N N . GLY A 1 584 ? 38.688 4.02 3.943 1 81.75 584 GLY A N 1
ATOM 4252 C CA . GLY A 1 584 ? 37.75 3.037 4.457 1 81.75 584 GLY A CA 1
ATOM 4253 C C . GLY A 1 584 ? 36.469 3.654 4.996 1 81.75 584 GLY A C 1
ATOM 4254 O O . GLY A 1 584 ? 36.312 4.875 4.957 1 81.75 584 GLY A O 1
ATOM 4255 N N . GLY A 1 585 ? 35.531 2.768 5.328 1 89.56 585 GLY A N 1
ATOM 4256 C CA . GLY A 1 585 ? 34.281 3.164 5.953 1 89.56 585 GLY A CA 1
ATOM 4257 C C . GLY A 1 585 ? 33.156 3.359 4.961 1 89.56 585 GLY A C 1
ATOM 4258 O O . GLY A 1 585 ? 33.312 3.082 3.77 1 89.56 585 GLY A O 1
ATOM 4259 N N . VAL A 1 586 ? 32 3.814 5.504 1 88.81 586 VAL A N 1
ATOM 4260 C CA . VAL A 1 586 ? 30.797 4.027 4.711 1 88.81 586 VAL A CA 1
ATOM 4261 C C . VAL A 1 586 ? 30.469 5.52 4.672 1 88.81 586 VAL A C 1
ATOM 4263 O O . VAL A 1 586 ? 30.453 6.184 5.707 1 88.81 586 VAL A O 1
ATOM 4266 N N . GLU A 1 587 ? 30.312 6.035 3.451 1 89.56 587 GLU A N 1
ATOM 4267 C CA . GLU A 1 587 ? 29.938 7.438 3.322 1 89.56 587 GLU A CA 1
ATOM 4268 C C . GLU A 1 587 ? 28.484 7.668 3.734 1 89.56 587 GLU A C 1
ATOM 4270 O O . GLU A 1 587 ? 27.578 7.02 3.211 1 89.56 587 GLU A O 1
ATOM 4275 N N . CYS A 1 588 ? 28.297 8.578 4.652 1 93.19 588 CYS A N 1
ATOM 4276 C CA . CYS A 1 588 ? 26.969 8.953 5.137 1 93.19 588 CYS A CA 1
ATOM 4277 C C . CYS A 1 588 ? 26.75 10.453 5.012 1 93.19 588 CYS A C 1
ATOM 4279 O O . CYS A 1 588 ? 27.656 11.188 4.648 1 93.19 588 CYS A O 1
ATOM 4281 N N . ILE A 1 589 ? 25.547 10.82 5.152 1 93.06 589 ILE A N 1
ATOM 4282 C CA . ILE A 1 589 ? 25.156 12.227 5.223 1 93.06 589 ILE A CA 1
ATOM 4283 C C . ILE A 1 589 ? 24.391 12.484 6.52 1 93.06 589 ILE A C 1
ATOM 4285 O O . ILE A 1 589 ? 23.594 11.648 6.961 1 93.06 589 ILE A O 1
ATOM 4289 N N . ALA A 1 590 ? 24.672 13.531 7.145 1 95.94 590 ALA A N 1
ATOM 4290 C CA . ALA A 1 590 ? 23.969 13.977 8.344 1 95.94 590 ALA A CA 1
ATOM 4291 C C . ALA A 1 590 ? 23.766 15.484 8.336 1 95.94 590 ALA A C 1
ATOM 4293 O O . ALA A 1 590 ? 24.609 16.234 7.84 1 95.94 590 ALA A O 1
ATOM 4294 N N . GLY A 1 591 ? 22.672 15.883 8.781 1 96.31 591 GLY A N 1
ATOM 4295 C CA . GLY A 1 591 ? 22.469 17.328 8.805 1 96.31 591 GLY A CA 1
ATOM 4296 C C . GLY A 1 591 ? 21.203 17.734 9.547 1 96.31 591 GLY A C 1
ATOM 4297 O O . GLY A 1 591 ? 20.438 16.875 9.992 1 96.31 591 GLY A O 1
ATOM 4298 N N . VAL A 1 592 ? 21.078 19 9.805 1 96.88 592 VAL A N 1
ATOM 4299 C CA . VAL A 1 592 ? 19.891 19.625 10.367 1 96.88 592 VAL A CA 1
ATOM 4300 C C . VAL A 1 592 ? 19.406 20.734 9.438 1 96.88 592 VAL A C 1
ATOM 4302 O O . VAL A 1 592 ? 20.203 21.531 8.953 1 96.88 592 VAL A O 1
ATOM 4305 N N . HIS A 1 593 ? 18.25 20.656 9.109 1 95.06 593 HIS A N 1
ATOM 4306 C CA . HIS A 1 593 ? 17.625 21.734 8.344 1 95.06 593 HIS A CA 1
ATOM 4307 C C . HIS A 1 593 ? 16.406 22.297 9.078 1 95.06 593 HIS A C 1
ATOM 4309 O O . HIS A 1 593 ? 15.703 21.562 9.773 1 95.06 593 HIS A O 1
ATOM 4315 N N . ARG A 1 594 ? 16.172 23.5 8.844 1 93.69 594 ARG A N 1
ATOM 4316 C CA . ARG A 1 594 ? 15.039 24.125 9.5 1 93.69 594 ARG A CA 1
ATOM 4317 C C . ARG A 1 594 ? 13.781 24.016 8.648 1 93.69 594 ARG A C 1
ATOM 4319 O O . ARG A 1 594 ? 13.719 24.547 7.539 1 93.69 594 ARG A O 1
ATOM 4326 N N . ASP A 1 595 ? 12.82 23.281 9.117 1 92.88 595 ASP A N 1
ATOM 4327 C CA . ASP A 1 595 ? 11.492 23.25 8.516 1 92.88 595 ASP A CA 1
ATOM 4328 C C . ASP A 1 595 ? 10.711 24.516 8.836 1 92.88 595 ASP A C 1
ATOM 4330 O O . ASP A 1 595 ? 10.727 25 9.969 1 92.88 595 ASP A O 1
ATOM 4334 N N . PRO A 1 596 ? 10.055 25.047 7.883 1 89.56 596 PRO A N 1
ATOM 4335 C CA . PRO A 1 596 ? 9.367 26.312 8.102 1 89.56 596 PRO A CA 1
ATOM 4336 C C . PRO A 1 596 ? 8.242 26.219 9.133 1 89.56 596 PRO A C 1
ATOM 4338 O O . PRO A 1 596 ? 7.883 27.219 9.758 1 89.56 596 PRO A O 1
ATOM 4341 N N . VAL A 1 597 ? 7.734 25.047 9.359 1 91.12 597 VAL A N 1
ATOM 4342 C CA . VAL A 1 597 ? 6.582 24.891 10.242 1 91.12 597 VAL A CA 1
ATOM 4343 C C . VAL A 1 597 ? 7.031 24.297 11.578 1 91.12 597 VAL A C 1
ATOM 4345 O O . VAL A 1 597 ? 6.621 24.766 12.641 1 91.12 597 VAL A O 1
ATOM 4348 N N . PHE A 1 598 ? 7.945 23.359 11.547 1 92.88 598 PHE A N 1
ATOM 4349 C CA . PHE A 1 598 ? 8.172 22.562 12.75 1 92.88 598 PHE A CA 1
ATOM 4350 C C . PHE A 1 598 ? 9.547 22.859 13.336 1 92.88 598 PHE A C 1
ATOM 4352 O O . PHE A 1 598 ? 9.883 22.359 14.414 1 92.88 598 PHE A O 1
ATOM 4359 N N . GLY A 1 599 ? 10.328 23.672 12.648 1 91.62 599 GLY A N 1
ATOM 4360 C CA . GLY A 1 599 ? 11.641 23.984 13.18 1 91.62 599 GLY A CA 1
ATOM 4361 C C . GLY A 1 599 ? 12.727 23.031 12.727 1 91.62 599 GLY A C 1
ATOM 4362 O O . GLY A 1 599 ? 12.688 22.531 11.602 1 91.62 599 GLY A O 1
ATOM 4363 N N . PRO A 1 600 ? 13.734 22.844 13.578 1 94.06 600 PRO A N 1
ATOM 4364 C CA . PRO A 1 600 ? 14.883 22.047 13.148 1 94.06 600 PRO A CA 1
ATOM 4365 C C . PRO A 1 600 ? 14.57 20.562 13.039 1 94.06 600 PRO A C 1
ATOM 4367 O O . PRO A 1 600 ? 14.008 19.984 13.969 1 94.06 600 PRO A O 1
ATOM 4370 N N . VAL A 1 601 ? 14.984 19.984 11.984 1 95.31 601 VAL A N 1
ATOM 4371 C CA . VAL A 1 601 ? 14.781 18.562 11.695 1 95.31 601 VAL A CA 1
ATOM 4372 C C . VAL A 1 601 ? 16.125 17.906 11.391 1 95.31 601 VAL A C 1
ATOM 4374 O O . VAL A 1 601 ? 16.859 18.344 10.5 1 95.31 601 VAL A O 1
ATOM 4377 N N . LEU A 1 602 ? 16.406 16.906 12.148 1 96.69 602 LEU A N 1
ATOM 4378 C CA . LEU A 1 602 ? 17.641 16.141 11.961 1 96.69 602 LEU A CA 1
ATOM 4379 C C . LEU A 1 602 ? 17.469 15.086 10.867 1 96.69 602 LEU A C 1
ATOM 4381 O O . LEU A 1 602 ? 16.422 14.43 10.789 1 96.69 602 LEU A O 1
ATOM 4385 N N . MET A 1 603 ? 18.438 15 10.055 1 95.5 603 MET A N 1
ATOM 4386 C CA . MET A 1 603 ? 18.422 14.047 8.953 1 95.5 603 MET A CA 1
ATOM 4387 C C . MET A 1 603 ? 19.672 13.172 8.961 1 95.5 603 MET A C 1
ATOM 4389 O O . MET A 1 603 ? 20.781 13.664 9.234 1 95.5 603 MET A O 1
ATOM 4393 N N . PHE A 1 604 ? 19.562 11.906 8.75 1 95 604 PHE A N 1
ATOM 4394 C CA . PHE A 1 604 ? 20.672 10.977 8.586 1 95 604 PHE A CA 1
ATOM 4395 C C . PHE A 1 604 ? 20.391 10.016 7.438 1 95 604 PHE A C 1
ATOM 4397 O O . PHE A 1 604 ? 19.266 9.586 7.23 1 95 604 PHE A O 1
ATOM 4404 N N . GLY A 1 605 ? 21.328 9.75 6.672 1 91.56 605 GLY A N 1
ATOM 4405 C CA . GLY A 1 605 ? 21.219 8.789 5.586 1 91.56 605 GLY A CA 1
ATOM 4406 C C . GLY A 1 605 ? 22.562 8.359 5.031 1 91.56 605 GLY A C 1
ATOM 4407 O O . GLY A 1 605 ? 23.609 8.812 5.504 1 91.56 605 GLY A O 1
ATOM 4408 N N . LEU A 1 606 ? 22.516 7.395 4.145 1 86.62 606 LEU A N 1
ATOM 4409 C CA . LEU A 1 606 ? 23.734 7.047 3.438 1 86.62 606 LEU A CA 1
ATOM 4410 C C . LEU A 1 606 ? 24.109 8.133 2.432 1 86.62 606 LEU A C 1
ATOM 4412 O O . LEU A 1 606 ? 23.234 8.828 1.91 1 86.62 606 LEU A O 1
ATOM 4416 N N . GLY A 1 607 ? 25.359 8.359 2.373 1 79.44 607 GLY A N 1
ATOM 4417 C CA . GLY A 1 607 ? 25.844 9.336 1.414 1 79.44 607 GLY A CA 1
ATOM 4418 C C . GLY A 1 607 ? 26.094 8.75 0.037 1 79.44 607 GLY A C 1
ATOM 4419 O O . GLY A 1 607 ? 25.75 7.602 -0.227 1 79.44 607 GLY A O 1
ATOM 4420 N N . GLY A 1 608 ? 26.547 9.609 -0.774 1 69.69 608 GLY A N 1
ATOM 4421 C CA . GLY A 1 608 ? 26.875 9.203 -2.131 1 69.69 608 GLY A CA 1
ATOM 4422 C C . GLY A 1 608 ? 25.719 9.391 -3.105 1 69.69 608 GLY A C 1
ATOM 4423 O O . GLY A 1 608 ? 24.688 9.969 -2.758 1 69.69 608 GLY A O 1
ATOM 4424 N N . ILE A 1 609 ? 25.969 9.141 -4.219 1 62 609 ILE A N 1
ATOM 4425 C CA . ILE A 1 609 ? 25.047 9.406 -5.312 1 62 609 ILE A CA 1
ATOM 4426 C C . ILE A 1 609 ? 23.75 8.625 -5.086 1 62 609 ILE A C 1
ATOM 4428 O O . ILE A 1 609 ? 22.656 9.094 -5.438 1 62 609 ILE A O 1
ATOM 4432 N N . HIS A 1 610 ? 23.844 7.562 -4.383 1 63.94 610 HIS A N 1
ATOM 4433 C CA . HIS A 1 610 ? 22.672 6.703 -4.215 1 63.94 610 HIS A CA 1
ATOM 4434 C C . HIS A 1 610 ? 21.734 7.262 -3.156 1 63.94 610 HIS A C 1
ATOM 4436 O O . HIS A 1 610 ? 20.516 7.156 -3.289 1 63.94 610 HIS A O 1
ATOM 4442 N N . ALA A 1 611 ? 22.344 7.949 -2.227 1 62.28 611 ALA A N 1
ATOM 4443 C CA . ALA A 1 611 ? 21.531 8.516 -1.151 1 62.28 611 ALA A CA 1
ATOM 4444 C C . ALA A 1 611 ? 20.484 9.484 -1.702 1 62.28 611 ALA A C 1
ATOM 4446 O O . ALA A 1 611 ? 19.328 9.477 -1.278 1 62.28 611 ALA A O 1
ATOM 4447 N N . GLU A 1 612 ? 20.969 10.25 -2.596 1 63.69 612 GLU A N 1
ATOM 4448 C CA . GLU A 1 612 ? 20.094 11.297 -3.121 1 63.69 612 GLU A CA 1
ATOM 4449 C C . GLU A 1 612 ? 18.984 10.711 -3.98 1 63.69 612 GLU A C 1
ATOM 4451 O O . GLU A 1 612 ? 17.859 11.227 -3.994 1 63.69 612 GLU A O 1
ATOM 4456 N N . ILE A 1 613 ? 19.391 9.672 -4.559 1 67.69 613 ILE A N 1
ATOM 4457 C CA . ILE A 1 613 ? 18.438 9.141 -5.543 1 67.69 613 ILE A CA 1
ATOM 4458 C C . ILE A 1 613 ? 17.484 8.164 -4.863 1 67.69 613 ILE A C 1
ATOM 4460 O O . ILE A 1 613 ? 16.281 8.164 -5.148 1 67.69 613 ILE A O 1
ATOM 4464 N N . LEU A 1 614 ? 18.031 7.438 -3.891 1 70.5 614 LEU A N 1
ATOM 4465 C CA . LEU A 1 614 ? 17.219 6.398 -3.277 1 70.5 614 LEU A CA 1
ATOM 4466 C C . LEU A 1 614 ? 16.453 6.949 -2.072 1 70.5 614 LEU A C 1
ATOM 4468 O O . LEU A 1 614 ? 15.523 6.316 -1.582 1 70.5 614 LEU A O 1
ATOM 4472 N N . ARG A 1 615 ? 16.828 8.164 -1.638 1 73.19 615 ARG A N 1
ATOM 4473 C CA . ARG A 1 615 ? 16.141 8.883 -0.569 1 73.19 615 ARG A CA 1
ATOM 4474 C C . ARG A 1 615 ? 15.969 8 0.661 1 73.19 615 ARG A C 1
ATOM 4476 O O . ARG A 1 615 ? 14.867 7.918 1.218 1 73.19 615 ARG A O 1
ATOM 4483 N N . ASP A 1 616 ? 16.953 7.223 0.951 1 82.38 616 ASP A N 1
ATOM 4484 C CA . ASP A 1 616 ? 16.953 6.441 2.184 1 82.38 616 ASP A CA 1
ATOM 4485 C C . ASP A 1 616 ? 17.469 7.273 3.357 1 82.38 616 ASP A C 1
ATOM 4487 O O . ASP A 1 616 ? 18.641 7.152 3.748 1 82.38 616 ASP A O 1
ATOM 4491 N N . VAL A 1 617 ? 16.609 8.141 3.828 1 89.88 617 VAL A N 1
ATOM 4492 C CA . VAL A 1 617 ? 17 9.031 4.918 1 89.88 617 VAL A CA 1
ATOM 4493 C C . VAL A 1 617 ? 16.016 8.883 6.082 1 89.88 617 VAL A C 1
ATOM 4495 O O . VAL A 1 617 ? 14.867 8.484 5.887 1 89.88 617 VAL A O 1
ATOM 4498 N N . SER A 1 618 ? 16.484 9.062 7.234 1 92.75 618 SER A N 1
ATOM 4499 C CA . SER A 1 618 ? 15.688 9.117 8.453 1 92.75 618 SER A CA 1
ATOM 4500 C C . SER A 1 618 ? 15.602 10.539 9 1 92.75 618 SER A C 1
ATOM 4502 O O . SER A 1 618 ? 16.594 11.281 8.969 1 92.75 618 SER A O 1
ATOM 4504 N N . LEU A 1 619 ? 14.445 10.961 9.367 1 94.38 619 LEU A N 1
ATOM 4505 C CA . LEU A 1 619 ? 14.234 12.305 9.891 1 94.38 619 LEU A CA 1
ATOM 4506 C C . LEU A 1 619 ? 13.711 12.258 11.32 1 94.38 619 LEU A C 1
ATOM 4508 O O . LEU A 1 619 ? 12.945 11.359 11.672 1 94.38 619 LEU A O 1
ATOM 4512 N N . ARG A 1 620 ? 14.164 13.172 12.141 1 94.19 620 ARG A N 1
ATOM 4513 C CA . ARG A 1 620 ? 13.641 13.359 13.492 1 94.19 620 ARG A CA 1
ATOM 4514 C C . ARG A 1 620 ? 13.516 14.844 13.828 1 94.19 620 ARG A C 1
ATOM 4516 O O . ARG A 1 620 ? 14.383 15.641 13.469 1 94.19 620 ARG A O 1
ATOM 4523 N N . LEU A 1 621 ? 12.398 15.141 14.422 1 91.25 621 LEU A N 1
ATOM 4524 C CA . LEU A 1 621 ? 12.289 16.484 15 1 91.25 621 LEU A CA 1
ATOM 4525 C C . LEU A 1 621 ? 13.164 16.609 16.234 1 91.25 621 LEU A C 1
ATOM 4527 O O . LEU A 1 621 ? 13.227 15.688 17.062 1 91.25 621 LEU A O 1
ATOM 4531 N N . LEU A 1 622 ? 13.828 17.781 16.344 1 91.94 622 LEU A N 1
ATOM 4532 C CA . LEU A 1 622 ? 14.609 18.031 17.547 1 91.94 622 LEU A CA 1
ATOM 4533 C C . LEU A 1 622 ? 13.711 18.469 18.688 1 91.94 622 LEU A C 1
ATOM 4535 O O . LEU A 1 622 ? 12.664 19.094 18.469 1 91.94 622 LEU A O 1
ATOM 4539 N N . PRO A 1 623 ? 14.062 18.188 19.922 1 90.69 623 PRO A N 1
ATOM 4540 C CA . PRO A 1 623 ? 15.273 17.469 20.328 1 90.69 623 PRO A CA 1
ATOM 4541 C C . PRO A 1 623 ? 15.148 15.961 20.172 1 90.69 623 PRO A C 1
ATOM 4543 O O . PRO A 1 623 ? 14.055 15.453 19.922 1 90.69 623 PRO A O 1
ATOM 4546 N N . ILE A 1 624 ? 16.297 15.266 20.266 1 91.75 624 ILE A N 1
ATOM 4547 C CA . ILE A 1 624 ? 16.312 13.812 20.156 1 91.75 624 ILE A CA 1
ATOM 4548 C C . ILE A 1 624 ? 17.094 13.211 21.328 1 91.75 624 ILE A C 1
ATOM 4550 O O . ILE A 1 624 ? 17.891 13.906 21.953 1 91.75 624 ILE A O 1
ATOM 4554 N N . THR A 1 625 ? 16.859 11.969 21.625 1 90 625 THR A N 1
ATOM 4555 C CA . THR A 1 625 ? 17.688 11.188 22.547 1 90 625 THR A CA 1
ATOM 4556 C C . THR A 1 625 ? 18.703 10.352 21.781 1 90 625 THR A C 1
ATOM 4558 O O . THR A 1 625 ? 18.641 10.258 20.547 1 90 625 THR A O 1
ATOM 4561 N N . ARG A 1 626 ? 19.641 9.875 22.547 1 93 626 ARG A N 1
ATOM 4562 C CA . ARG A 1 626 ? 20.609 8.977 21.938 1 93 626 ARG A CA 1
ATOM 4563 C C . ARG A 1 626 ? 19.938 7.75 21.344 1 93 626 ARG A C 1
ATOM 4565 O O . ARG A 1 626 ? 20.359 7.246 20.297 1 93 626 ARG A O 1
ATOM 4572 N N . ASP A 1 627 ? 18.891 7.309 22 1 91.19 627 ASP A N 1
ATOM 4573 C CA . ASP A 1 627 ? 18.141 6.176 21.469 1 91.19 627 ASP A CA 1
ATOM 4574 C C . ASP A 1 627 ? 17.469 6.52 20.141 1 91.19 627 ASP A C 1
ATOM 4576 O O . ASP A 1 627 ? 17.359 5.672 19.266 1 91.19 627 ASP A O 1
ATOM 4580 N N . ASP A 1 628 ? 17 7.723 20.031 1 91.25 628 ASP A N 1
ATOM 4581 C CA . ASP A 1 628 ? 16.438 8.188 18.766 1 91.25 628 ASP A CA 1
ATOM 4582 C C . ASP A 1 628 ? 17.484 8.117 17.656 1 91.25 628 ASP A C 1
ATOM 4584 O O . ASP A 1 628 ? 17.188 7.688 16.531 1 91.25 628 ASP A O 1
ATOM 4588 N N . ALA A 1 629 ? 18.672 8.562 18.016 1 95.25 629 ALA A N 1
ATOM 4589 C CA . ALA A 1 629 ? 19.75 8.578 17.031 1 95.25 629 ALA A CA 1
ATOM 4590 C C . ALA A 1 629 ? 20.062 7.168 16.547 1 95.25 629 ALA A C 1
ATOM 4592 O O . ALA A 1 629 ? 20.234 6.938 15.352 1 95.25 629 ALA A O 1
ATOM 4593 N N . LEU A 1 630 ? 20.203 6.293 17.469 1 95.62 630 LEU A N 1
ATOM 4594 C CA . LEU A 1 630 ? 20.484 4.906 17.109 1 95.62 630 LEU A CA 1
ATOM 4595 C C . LEU A 1 630 ? 19.344 4.332 16.266 1 95.62 630 LEU A C 1
ATOM 4597 O O . LEU A 1 630 ? 19.594 3.604 15.297 1 95.62 630 LEU A O 1
ATOM 4601 N N . ALA A 1 631 ? 18.125 4.66 16.641 1 92.31 631 ALA A N 1
ATOM 4602 C CA . ALA A 1 631 ? 16.969 4.188 15.875 1 92.31 631 ALA A CA 1
ATOM 4603 C C . ALA A 1 631 ? 16.984 4.742 14.453 1 92.31 631 ALA A C 1
ATOM 4605 O O . ALA A 1 631 ? 16.609 4.043 13.508 1 92.31 631 ALA A O 1
ATOM 4606 N N . MET A 1 632 ? 17.391 5.973 14.32 1 94.44 632 MET A N 1
ATOM 4607 C CA . MET A 1 632 ? 17.484 6.598 13 1 94.44 632 MET A CA 1
ATOM 4608 C C . MET A 1 632 ? 18.406 5.793 12.086 1 94.44 632 MET A C 1
ATOM 4610 O O . MET A 1 632 ? 18.078 5.566 10.922 1 94.44 632 MET A O 1
ATOM 4614 N N . VAL A 1 633 ? 19.484 5.363 12.641 1 95.12 633 VAL A N 1
ATOM 4615 C CA . VAL A 1 633 ? 20.469 4.621 11.867 1 95.12 633 VAL A CA 1
ATOM 4616 C C . VAL A 1 633 ? 19.906 3.264 11.461 1 95.12 633 VAL A C 1
ATOM 4618 O O . VAL A 1 633 ? 20.031 2.855 10.305 1 95.12 633 VAL A O 1
ATOM 4621 N N . ARG A 1 634 ? 19.266 2.633 12.328 1 92.94 634 ARG A N 1
ATOM 4622 C CA . ARG A 1 634 ? 18.781 1.269 12.133 1 92.94 634 ARG A CA 1
ATOM 4623 C C . ARG A 1 634 ? 17.594 1.241 11.18 1 92.94 634 ARG A C 1
ATOM 4625 O O . ARG A 1 634 ? 17.281 0.201 10.602 1 92.94 634 ARG A O 1
ATOM 4632 N N . GLU A 1 635 ? 16.953 2.293 11.062 1 89.94 635 GLU A N 1
ATOM 4633 C CA . GLU A 1 635 ? 15.742 2.316 10.258 1 89.94 635 GLU A CA 1
ATOM 4634 C C . GLU A 1 635 ? 16.062 2.465 8.773 1 89.94 635 GLU A C 1
ATOM 4636 O O . GLU A 1 635 ? 15.195 2.236 7.922 1 89.94 635 GLU A O 1
ATOM 4641 N N . LEU A 1 636 ? 17.297 2.828 8.469 1 89.44 636 LEU A N 1
ATOM 4642 C CA . LEU A 1 636 ? 17.672 2.941 7.062 1 89.44 636 LEU A CA 1
ATOM 4643 C C . LEU A 1 636 ? 17.5 1.609 6.34 1 89.44 636 LEU A C 1
ATOM 4645 O O . LEU A 1 636 ? 17.781 0.55 6.906 1 89.44 636 LEU A O 1
ATOM 4649 N N . ARG A 1 637 ? 17.062 1.598 5.184 1 82.38 637 ARG A N 1
ATOM 4650 C CA . ARG A 1 637 ? 16.953 0.395 4.367 1 82.38 637 ARG A CA 1
ATOM 4651 C C . ARG A 1 637 ? 18.328 -0.242 4.145 1 82.38 637 ARG A C 1
ATOM 4653 O O . ARG A 1 637 ? 18.438 -1.466 4.051 1 82.38 637 ARG A O 1
ATOM 4660 N N . ALA A 1 638 ? 19.281 0.635 4.078 1 82.12 638 ALA A N 1
ATOM 4661 C CA . ALA A 1 638 ? 20.641 0.175 3.801 1 82.12 638 ALA A CA 1
ATOM 4662 C C . ALA A 1 638 ? 21.422 -0.055 5.094 1 82.12 638 ALA A C 1
ATOM 4664 O O . ALA A 1 638 ? 22.656 -0.096 5.086 1 82.12 638 ALA A O 1
ATOM 4665 N N . PHE A 1 639 ? 20.719 -0.242 6.164 1 89.69 639 PHE A N 1
ATOM 4666 C CA . PHE A 1 639 ? 21.375 -0.406 7.453 1 89.69 639 PHE A CA 1
ATOM 4667 C C . PHE A 1 639 ? 22.391 -1.539 7.402 1 89.69 639 PHE A C 1
ATOM 4669 O O . PHE A 1 639 ? 23.438 -1.473 8.055 1 89.69 639 PHE A O 1
ATOM 4676 N N . ALA A 1 640 ? 22.109 -2.561 6.672 1 86.25 640 ALA A N 1
ATOM 4677 C CA . ALA A 1 640 ? 22.969 -3.73 6.594 1 86.25 640 ALA A CA 1
ATOM 4678 C C . ALA A 1 640 ? 24.391 -3.338 6.172 1 86.25 640 ALA A C 1
ATOM 4680 O O . ALA A 1 640 ? 25.359 -3.963 6.594 1 86.25 640 ALA A O 1
ATOM 4681 N N . VAL A 1 641 ? 24.531 -2.318 5.414 1 84.06 641 VAL A N 1
ATOM 4682 C CA . VAL A 1 641 ? 25.828 -1.823 4.969 1 84.06 641 VAL A CA 1
ATOM 4683 C C . VAL A 1 641 ? 26.625 -1.306 6.168 1 84.06 641 VAL A C 1
ATOM 4685 O O . VAL A 1 641 ? 27.844 -1.47 6.23 1 84.06 641 VAL A O 1
ATOM 4688 N N . LEU A 1 642 ? 25.938 -0.697 7.09 1 90.88 642 LEU A N 1
ATOM 4689 C CA . LEU A 1 642 ? 26.562 -0.144 8.281 1 90.88 642 LEU A CA 1
ATOM 4690 C C . LEU A 1 642 ? 26.828 -1.238 9.312 1 90.88 642 LEU A C 1
ATOM 4692 O O . LEU A 1 642 ? 27.75 -1.112 10.133 1 90.88 642 LEU A O 1
ATOM 4696 N N . ASP A 1 643 ? 26.094 -2.305 9.18 1 90.25 643 ASP A N 1
ATOM 4697 C CA . ASP A 1 643 ? 26.172 -3.379 10.164 1 90.25 643 ASP A CA 1
ATOM 4698 C C . ASP A 1 643 ? 27.109 -4.488 9.695 1 90.25 643 ASP A C 1
ATOM 4700 O O . ASP A 1 643 ? 27.094 -5.594 10.242 1 90.25 643 ASP A O 1
ATOM 4704 N N . GLY A 1 644 ? 27.859 -4.281 8.695 1 82.38 644 GLY A N 1
ATOM 4705 C CA . GLY A 1 644 ? 28.906 -5.199 8.305 1 82.38 644 GLY A CA 1
ATOM 4706 C C . GLY A 1 644 ? 28.453 -6.246 7.305 1 82.38 644 GLY A C 1
ATOM 4707 O O . GLY A 1 644 ? 28.938 -7.375 7.312 1 82.38 644 GLY A O 1
ATOM 4708 N N . ALA A 1 645 ? 27.516 -5.902 6.523 1 76.31 645 ALA A N 1
ATOM 4709 C CA . ALA A 1 645 ? 27.016 -6.855 5.531 1 76.31 645 ALA A CA 1
ATOM 4710 C C . ALA A 1 645 ? 28.109 -7.188 4.508 1 76.31 645 ALA A C 1
ATOM 4712 O O . ALA A 1 645 ? 28.922 -6.328 4.156 1 76.31 645 ALA A O 1
ATOM 4713 N N . ARG A 1 646 ? 28.156 -8.477 4.059 1 69.31 646 ARG A N 1
ATOM 4714 C CA . ARG A 1 646 ? 28.969 -8.992 2.971 1 69.31 646 ARG A CA 1
ATOM 4715 C C . ARG A 1 646 ? 30.453 -8.852 3.295 1 69.31 646 ARG A C 1
ATOM 4717 O O . ARG A 1 646 ? 31.234 -8.359 2.473 1 69.31 646 ARG A O 1
ATOM 4724 N N . GLY A 1 647 ? 30.797 -9 4.59 1 70.94 647 GLY A N 1
ATOM 4725 C CA . GLY A 1 647 ? 32.188 -9.07 4.961 1 70.94 647 GLY A CA 1
ATOM 4726 C C . GLY A 1 647 ? 32.812 -7.711 5.277 1 70.94 647 GLY A C 1
ATOM 4727 O O . GLY A 1 647 ? 33.969 -7.621 5.664 1 70.94 647 GLY A O 1
ATOM 4728 N N . ARG A 1 648 ? 32.094 -6.688 5.078 1 77.38 648 ARG A N 1
ATOM 4729 C CA . ARG A 1 648 ? 32.594 -5.367 5.461 1 77.38 648 ARG A CA 1
ATOM 4730 C C . ARG A 1 648 ? 32.625 -5.223 6.977 1 77.38 648 ARG A C 1
ATOM 4732 O O . ARG A 1 648 ? 31.859 -5.848 7.695 1 77.38 648 ARG A O 1
ATOM 4739 N N . PRO A 1 649 ? 33.562 -4.496 7.363 1 86.44 649 PRO A N 1
ATOM 4740 C CA . PRO A 1 649 ? 33.594 -4.262 8.812 1 86.44 649 PRO A CA 1
ATOM 4741 C C . PRO A 1 649 ? 32.406 -3.447 9.297 1 86.44 649 PRO A C 1
ATOM 4743 O O . PRO A 1 649 ? 31.969 -2.514 8.617 1 86.44 649 PRO A O 1
ATOM 4746 N N . ARG A 1 650 ? 31.906 -3.896 10.422 1 92.5 650 ARG A N 1
ATOM 4747 C CA . ARG A 1 650 ? 30.828 -3.137 11.047 1 92.5 650 ARG A CA 1
ATOM 4748 C C . ARG A 1 650 ? 31.312 -1.755 11.477 1 92.5 650 ARG A C 1
ATOM 4750 O O . ARG A 1 650 ? 32.406 -1.617 12.031 1 92.5 650 ARG A O 1
ATOM 4757 N N . VAL A 1 651 ? 30.594 -0.771 11.172 1 95.62 651 VAL A N 1
ATOM 4758 C CA . VAL A 1 651 ? 30.984 0.584 11.547 1 95.62 651 VAL A CA 1
ATOM 4759 C C . VAL A 1 651 ? 30.656 0.83 13.016 1 95.62 651 VAL A C 1
ATOM 4761 O O . VAL A 1 651 ? 29.953 0.036 13.648 1 95.62 651 VAL A O 1
ATOM 4764 N N . ASP A 1 652 ? 31.188 1.857 13.57 1 96.94 652 ASP A N 1
ATOM 4765 C CA . ASP A 1 652 ? 30.922 2.252 14.953 1 96.94 652 ASP A CA 1
ATOM 4766 C C . ASP A 1 652 ? 29.594 2.992 15.07 1 96.94 652 ASP A C 1
ATOM 4768 O O . ASP A 1 652 ? 29.562 4.223 15.047 1 96.94 652 ASP A O 1
ATOM 4772 N N . LEU A 1 653 ? 28.578 2.275 15.352 1 96.88 653 LEU A N 1
ATOM 4773 C CA . LEU A 1 653 ? 27.234 2.848 15.43 1 96.88 653 LEU A CA 1
ATOM 4774 C C . LEU A 1 653 ? 27.141 3.867 16.562 1 96.88 653 LEU A C 1
ATOM 4776 O O . LEU A 1 653 ? 26.422 4.855 16.453 1 96.88 653 LEU A O 1
ATOM 4780 N N . ASP A 1 654 ? 27.844 3.643 17.562 1 96.44 654 ASP A N 1
ATOM 4781 C CA . ASP A 1 654 ? 27.844 4.559 18.703 1 96.44 654 ASP A CA 1
ATOM 4782 C C . ASP A 1 654 ? 28.406 5.922 18.312 1 96.44 654 ASP A C 1
ATOM 4784 O O . ASP A 1 654 ? 27.875 6.957 18.719 1 96.44 654 ASP A O 1
ATOM 4788 N N . SER A 1 655 ? 29.469 5.832 17.578 1 97.31 655 SER A N 1
ATOM 4789 C CA . SER A 1 655 ? 30.078 7.078 17.141 1 97.31 655 SER A CA 1
ATOM 4790 C C . SER A 1 655 ? 29.125 7.875 16.25 1 97.31 655 SER A C 1
ATOM 4792 O O . SER A 1 655 ? 29.109 9.109 16.297 1 97.31 655 SER A O 1
ATOM 4794 N N . ILE A 1 656 ? 28.375 7.191 15.453 1 97.62 656 ILE A N 1
ATOM 4795 C CA . ILE A 1 656 ? 27.375 7.855 14.625 1 97.62 656 ILE A CA 1
ATOM 4796 C C . ILE A 1 656 ? 26.328 8.508 15.516 1 97.62 656 ILE A C 1
ATOM 4798 O O . ILE A 1 656 ? 25.984 9.68 15.328 1 97.62 656 ILE A O 1
ATOM 4802 N N . ALA A 1 657 ? 25.844 7.746 16.484 1 97.38 657 ALA A N 1
ATOM 4803 C CA . ALA A 1 657 ? 24.828 8.25 17.406 1 97.38 657 ALA A CA 1
ATOM 4804 C C . ALA A 1 657 ? 25.328 9.492 18.156 1 97.38 657 ALA A C 1
ATOM 4806 O O . ALA A 1 657 ? 24.594 10.469 18.297 1 97.38 657 ALA A O 1
ATOM 4807 N N . ASP A 1 658 ? 26.516 9.406 18.578 1 97.06 658 ASP A N 1
ATOM 4808 C CA . ASP A 1 658 ? 27.109 10.539 19.297 1 97.06 658 ASP A CA 1
ATOM 4809 C C . ASP A 1 658 ? 27.203 11.766 18.391 1 97.06 658 ASP A C 1
ATOM 4811 O O . ASP A 1 658 ? 26.938 12.891 18.828 1 97.06 658 ASP A O 1
ATOM 4815 N N . THR A 1 659 ? 27.594 11.523 17.188 1 97.88 659 THR A N 1
ATOM 4816 C CA . THR A 1 659 ? 27.703 12.609 16.234 1 97.88 659 THR A CA 1
ATOM 4817 C C . THR A 1 659 ? 26.344 13.25 15.969 1 97.88 659 THR A C 1
ATOM 4819 O O . THR A 1 659 ? 26.219 14.469 15.898 1 97.88 659 THR A O 1
ATOM 4822 N N . LEU A 1 660 ? 25.344 12.438 15.805 1 97.81 660 LEU A N 1
ATOM 4823 C CA . LEU A 1 660 ? 23.984 12.945 15.586 1 97.81 660 LEU A CA 1
ATOM 4824 C C . LEU A 1 660 ? 23.5 13.75 16.781 1 97.81 660 LEU A C 1
ATOM 4826 O O . LEU A 1 660 ? 22.875 14.797 16.625 1 97.81 660 LEU A O 1
ATOM 4830 N N . CYS A 1 661 ? 23.828 13.273 17.953 1 96.62 661 CYS A N 1
ATOM 4831 C CA . CYS A 1 661 ? 23.469 14 19.156 1 96.62 661 CYS A CA 1
ATOM 4832 C C . CYS A 1 661 ? 24.188 15.336 19.234 1 96.62 661 CYS A C 1
ATOM 4834 O O . CYS A 1 661 ? 23.609 16.344 19.625 1 96.62 661 CYS A O 1
ATOM 4836 N N . ALA A 1 662 ? 25.438 15.305 18.859 1 96.69 662 ALA A N 1
ATOM 4837 C CA . ALA A 1 662 ? 26.219 16.531 18.828 1 96.69 662 ALA A CA 1
ATOM 4838 C C . ALA A 1 662 ? 25.641 17.547 17.844 1 96.69 662 ALA A C 1
ATOM 4840 O O . ALA A 1 662 ? 25.531 18.734 18.156 1 96.69 662 ALA A O 1
ATOM 4841 N N . LEU A 1 663 ? 25.328 17.062 16.719 1 96.81 663 LEU A N 1
ATOM 4842 C CA . LEU A 1 663 ? 24.703 17.891 15.703 1 96.81 663 LEU A CA 1
ATOM 4843 C C . LEU A 1 663 ? 23.391 18.469 16.203 1 96.81 663 LEU A C 1
ATOM 4845 O O . LEU A 1 663 ? 23.094 19.641 15.977 1 96.81 663 LEU A O 1
ATOM 4849 N N . ALA A 1 664 ? 22.594 17.641 16.797 1 95.75 664 ALA A N 1
ATOM 4850 C CA . ALA A 1 664 ? 21.328 18.094 17.391 1 95.75 664 ALA A CA 1
ATOM 4851 C C . ALA A 1 664 ? 21.562 19.172 18.438 1 95.75 664 ALA A C 1
ATOM 4853 O O . ALA A 1 664 ? 20.844 20.188 18.453 1 95.75 664 ALA A O 1
ATOM 4854 N N . GLY A 1 665 ? 22.547 18.922 19.266 1 94.5 665 GLY A N 1
ATOM 4855 C CA . GLY A 1 665 ? 22.906 19.906 20.281 1 94.5 665 GLY A CA 1
ATOM 4856 C C . GLY A 1 665 ? 23.359 21.234 19.672 1 94.5 665 GLY A C 1
ATOM 4857 O O . GLY A 1 665 ? 22.969 22.297 20.156 1 94.5 665 GLY A O 1
ATOM 4858 N N . PHE A 1 666 ? 24.156 21.156 18.625 1 95.94 666 PHE A N 1
ATOM 4859 C CA . PHE A 1 666 ? 24.594 22.344 17.906 1 95.94 666 PHE A CA 1
ATOM 4860 C C . PHE A 1 666 ? 23.422 23.156 17.406 1 95.94 666 PHE A C 1
ATOM 4862 O O . PHE A 1 666 ? 23.359 24.375 17.594 1 95.94 666 PHE A O 1
ATOM 4869 N N . ALA A 1 667 ? 22.531 22.484 16.719 1 96.06 667 ALA A N 1
ATOM 4870 C CA . ALA A 1 667 ? 21.359 23.141 16.141 1 96.06 667 ALA A CA 1
ATOM 4871 C C . ALA A 1 667 ? 20.516 23.797 17.219 1 96.06 667 ALA A C 1
ATOM 4873 O O . ALA A 1 667 ? 20 24.906 17.016 1 96.06 667 ALA A O 1
ATOM 4874 N N . GLN A 1 668 ? 20.375 23.125 18.297 1 93.69 668 GLN A N 1
ATOM 4875 C CA . GLN A 1 668 ? 19.578 23.672 19.391 1 93.69 668 GLN A CA 1
ATOM 4876 C C . GLN A 1 668 ? 20.219 24.922 19.969 1 93.69 668 GLN A C 1
ATOM 4878 O O . GLN A 1 668 ? 19.531 25.891 20.297 1 93.69 668 GLN A O 1
ATOM 4883 N N . ARG A 1 669 ? 21.531 24.891 20.078 1 94.06 669 ARG A N 1
ATOM 4884 C CA . ARG A 1 669 ? 22.25 26.047 20.578 1 94.06 669 ARG A CA 1
ATOM 4885 C C . ARG A 1 669 ? 22.172 27.203 19.609 1 94.06 669 ARG A C 1
ATOM 4887 O O . ARG A 1 669 ? 22.062 28.359 20.016 1 94.06 669 ARG A O 1
ATOM 4894 N N . ALA A 1 670 ? 22.25 26.906 18.359 1 94.75 670 ALA A N 1
ATOM 4895 C CA . ALA A 1 670 ? 22.188 27.953 17.328 1 94.75 670 ALA A CA 1
ATOM 4896 C C . ALA A 1 670 ? 20.797 28.562 17.25 1 94.75 670 ALA A C 1
ATOM 4898 O O . ALA A 1 670 ? 20.641 29.719 16.859 1 94.75 670 ALA A O 1
ATOM 4899 N N . GLY A 1 671 ? 19.797 27.766 17.547 1 90.56 671 GLY A N 1
ATOM 4900 C CA . GLY A 1 671 ? 18.406 28.234 17.609 1 90.56 671 GLY A CA 1
ATOM 4901 C C . GLY A 1 671 ? 17.906 28.781 16.281 1 90.56 671 GLY A C 1
ATOM 4902 O O . GLY A 1 671 ? 18.062 28.156 15.242 1 90.56 671 GLY A O 1
ATOM 4903 N N . ALA A 1 672 ? 17.391 29.953 16.281 1 91.06 672 ALA A N 1
ATOM 4904 C CA . ALA A 1 672 ? 16.688 30.547 15.133 1 91.06 672 ALA A CA 1
ATOM 4905 C C . ALA A 1 672 ? 17.688 31.078 14.094 1 91.06 672 ALA A C 1
ATOM 4907 O O . ALA A 1 672 ? 17.312 31.359 12.953 1 91.06 672 ALA A O 1
ATOM 4908 N N . THR A 1 673 ? 18.922 31.094 14.477 1 95.19 673 THR A N 1
ATOM 4909 C CA . THR A 1 673 ? 19.906 31.641 13.562 1 95.19 673 THR A CA 1
ATOM 4910 C C . THR A 1 673 ? 20.438 30.562 12.617 1 95.19 673 THR A C 1
ATOM 4912 O O . THR A 1 673 ? 21.156 30.859 11.672 1 95.19 673 THR A O 1
ATOM 4915 N N . LEU A 1 674 ? 20.047 29.328 12.828 1 96.38 674 LEU A N 1
ATOM 4916 C CA . LEU A 1 674 ? 20.5 28.234 11.961 1 96.38 674 LEU A CA 1
ATOM 4917 C C . LEU A 1 674 ? 19.484 27.984 10.852 1 96.38 674 LEU A C 1
ATOM 4919 O O . LEU A 1 674 ? 18.312 27.734 11.117 1 96.38 674 LEU A O 1
ATOM 4923 N N . GLU A 1 675 ? 19.938 28.109 9.648 1 96.31 675 GLU A N 1
ATOM 4924 C CA . GLU A 1 675 ? 19.141 27.656 8.516 1 96.31 675 GLU A CA 1
ATOM 4925 C C . GLU A 1 675 ? 19.375 26.172 8.219 1 96.31 675 GLU A C 1
ATOM 4927 O O . GLU A 1 675 ? 18.438 25.406 8.086 1 96.31 675 GLU A O 1
ATOM 4932 N N . SER A 1 676 ? 20.578 25.812 8.164 1 96.88 676 SER A N 1
ATOM 4933 C CA . SER A 1 676 ? 20.906 24.406 7.949 1 96.88 676 SER A CA 1
ATOM 4934 C C . SER A 1 676 ? 22.359 24.125 8.281 1 96.88 676 SER A C 1
ATOM 4936 O O . SER A 1 676 ? 23.188 25.031 8.281 1 96.88 676 SER A O 1
ATOM 4938 N N . ALA A 1 677 ? 22.672 22.969 8.656 1 97.5 677 ALA A N 1
ATOM 4939 C CA . ALA A 1 677 ? 24 22.375 8.828 1 97.5 677 ALA A CA 1
ATOM 4940 C C . ALA A 1 677 ? 24.062 20.984 8.203 1 97.5 677 ALA A C 1
ATOM 4942 O O . ALA A 1 677 ? 23.25 20.109 8.531 1 97.5 677 ALA A O 1
ATOM 4943 N N . GLU A 1 678 ? 24.984 20.797 7.34 1 95.25 678 GLU A N 1
ATOM 4944 C CA . GLU A 1 678 ? 25.062 19.516 6.633 1 95.25 678 GLU A CA 1
ATOM 4945 C C . GLU A 1 678 ? 26.484 18.969 6.625 1 95.25 678 GLU A C 1
ATOM 4947 O O . GLU A 1 678 ? 27.438 19.719 6.371 1 95.25 678 GLU A O 1
ATOM 4952 N N . ILE A 1 679 ? 26.594 17.797 7.023 1 96.31 679 ILE A N 1
ATOM 4953 C CA . ILE A 1 679 ? 27.828 17.031 6.902 1 96.31 679 ILE A CA 1
ATOM 4954 C C . ILE A 1 679 ? 27.719 16.047 5.742 1 96.31 679 ILE A C 1
ATOM 4956 O O . ILE A 1 679 ? 26.953 15.086 5.805 1 96.31 679 ILE A O 1
ATOM 4960 N N . ASN A 1 680 ? 28.453 16.312 4.73 1 91.12 680 ASN A N 1
ATOM 4961 C CA . ASN A 1 680 ? 28.438 15.469 3.541 1 91.12 680 ASN A CA 1
ATOM 4962 C C . ASN A 1 680 ? 29.781 15.438 2.844 1 91.12 680 ASN A C 1
ATOM 4964 O O . ASN A 1 680 ? 30.109 16.328 2.059 1 91.12 680 ASN A O 1
ATOM 4968 N N . PRO A 1 681 ? 30.562 14.43 3.082 1 91.81 681 PRO A N 1
ATOM 4969 C CA . PRO A 1 681 ? 30.203 13.148 3.699 1 91.81 681 PRO A CA 1
ATOM 4970 C C . PRO A 1 681 ? 30.562 13.086 5.18 1 91.81 681 PRO A C 1
ATOM 4972 O O . PRO A 1 681 ? 31.5 13.758 5.621 1 91.81 681 PRO A O 1
ATOM 4975 N N . LEU A 1 682 ? 29.828 12.289 5.883 1 95.94 682 LEU A N 1
ATOM 4976 C CA . LEU A 1 682 ? 30.219 11.711 7.164 1 95.94 682 LEU A CA 1
ATOM 4977 C C . LEU A 1 682 ? 30.703 10.273 6.98 1 95.94 682 LEU A C 1
ATOM 4979 O O . LEU A 1 682 ? 29.906 9.375 6.68 1 95.94 682 LEU A O 1
ATOM 4983 N N . ILE A 1 683 ? 32 10.086 7.16 1 95.94 683 ILE A N 1
ATOM 4984 C CA . ILE A 1 683 ? 32.562 8.758 6.93 1 95.94 683 ILE A CA 1
ATOM 4985 C C . ILE A 1 683 ? 32.406 7.914 8.195 1 95.94 683 ILE A C 1
ATOM 4987 O O . ILE A 1 683 ? 33 8.242 9.234 1 95.94 683 ILE A O 1
ATOM 4991 N N . ALA A 1 684 ? 31.641 6.902 8.125 1 95.62 684 ALA A N 1
ATOM 4992 C CA . ALA A 1 684 ? 31.438 5.98 9.242 1 95.62 684 ALA A CA 1
ATOM 4993 C C . ALA A 1 684 ? 32.438 4.824 9.172 1 95.62 684 ALA A C 1
ATOM 4995 O O . ALA A 1 684 ? 32.375 4.004 8.25 1 95.62 684 ALA A O 1
ATOM 4996 N N . ARG A 1 685 ? 33.312 4.777 10.141 1 95.69 685 ARG A N 1
ATOM 4997 C CA . ARG A 1 685 ? 34.344 3.744 10.18 1 95.69 685 ARG A CA 1
ATOM 4998 C C . ARG A 1 685 ? 34.156 2.842 11.398 1 95.69 685 ARG A C 1
ATOM 5000 O O . ARG A 1 685 ? 33.406 3.168 12.312 1 95.69 685 ARG A O 1
ATOM 5007 N N . PRO A 1 686 ? 34.812 1.673 11.391 1 95.12 686 PRO A N 1
ATOM 5008 C CA . PRO A 1 686 ? 34.812 0.816 12.578 1 95.12 686 PRO A CA 1
ATOM 5009 C C . PRO A 1 686 ? 35.406 1.495 13.805 1 95.12 686 PRO A C 1
ATOM 5011 O O . PRO A 1 686 ? 36.188 2.441 13.672 1 95.12 686 PRO A O 1
ATOM 5014 N N . ARG A 1 687 ? 35.031 0.925 14.898 1 92.69 687 ARG A N 1
ATOM 5015 C CA . ARG A 1 687 ? 35.5 1.486 16.156 1 92.69 687 ARG A CA 1
ATOM 5016 C C . ARG A 1 687 ? 37.031 1.479 16.219 1 92.69 687 ARG A C 1
ATOM 5018 O O . ARG A 1 687 ? 37.656 2.445 16.688 1 92.69 687 ARG A O 1
ATOM 5025 N N . GLU A 1 688 ? 37.625 0.478 15.672 1 91.88 688 GLU A N 1
ATOM 5026 C CA . GLU A 1 688 ? 39.062 0.302 15.695 1 91.88 688 GLU A CA 1
ATOM 5027 C C . GLU A 1 688 ? 39.75 1.34 14.82 1 91.88 688 GLU A C 1
ATOM 5029 O O . GLU A 1 688 ? 40.906 1.679 15.055 1 91.88 688 GLU A O 1
ATOM 5034 N N . ASP A 1 689 ? 38.969 1.895 13.898 1 92.62 689 ASP A N 1
ATOM 5035 C CA . ASP A 1 689 ? 39.562 2.861 12.977 1 92.62 689 ASP A CA 1
ATOM 5036 C C . ASP A 1 689 ? 39.219 4.289 13.383 1 92.62 689 ASP A C 1
ATOM 5038 O O . ASP A 1 689 ? 39.375 5.223 12.594 1 92.62 689 ASP A O 1
ATOM 5042 N N . GLY A 1 690 ? 38.625 4.5 14.586 1 90.44 690 GLY A N 1
ATOM 5043 C CA . GLY A 1 690 ? 38.406 5.84 15.109 1 90.44 690 GLY A CA 1
ATOM 5044 C C . GLY A 1 690 ? 36.969 6.312 14.93 1 90.44 690 GLY A C 1
ATOM 5045 O O . GLY A 1 690 ? 36.688 7.5 15.094 1 90.44 690 GLY A O 1
ATOM 5046 N N . GLY A 1 691 ? 36.094 5.453 14.484 1 94.5 691 GLY A N 1
ATOM 5047 C CA . GLY A 1 691 ? 34.688 5.805 14.383 1 94.5 691 GLY A CA 1
ATOM 5048 C C . GLY A 1 691 ? 34.375 6.777 13.258 1 94.5 691 GLY A C 1
ATOM 5049 O O . GLY A 1 691 ? 35.125 6.82 12.266 1 94.5 691 GLY A O 1
ATOM 5050 N N . CYS A 1 692 ? 33.312 7.574 13.344 1 95.88 692 CYS A N 1
ATOM 5051 C CA . CYS A 1 692 ? 32.906 8.414 12.219 1 95.88 692 CYS A CA 1
ATOM 5052 C C . CYS A 1 692 ? 33.688 9.727 12.219 1 95.88 692 CYS A C 1
ATOM 5054 O O . CYS A 1 692 ? 34.125 10.195 13.266 1 95.88 692 CYS A O 1
ATOM 5056 N N . VAL A 1 693 ? 33.812 10.305 11.039 1 97.38 693 VAL A N 1
ATOM 5057 C CA . VAL A 1 693 ? 34.531 11.555 10.891 1 97.38 693 VAL A CA 1
ATOM 5058 C C . VAL A 1 693 ? 33.938 12.383 9.773 1 97.38 693 VAL A C 1
ATOM 5060 O O . VAL A 1 693 ? 33.625 11.867 8.688 1 97.38 693 VAL A O 1
ATOM 5063 N N . ALA A 1 694 ? 33.656 13.633 10.07 1 97.75 694 ALA A N 1
ATOM 5064 C CA . ALA A 1 694 ? 33.156 14.562 9.047 1 97.75 694 ALA A CA 1
ATOM 5065 C C . ALA A 1 694 ? 34.312 15.039 8.156 1 97.75 694 ALA A C 1
ATOM 5067 O O . ALA A 1 694 ? 35.312 15.57 8.656 1 97.75 694 ALA A O 1
ATOM 5068 N N . VAL A 1 695 ? 34.188 14.883 6.836 1 96.06 695 VAL A N 1
ATOM 5069 C CA . VAL A 1 695 ? 35.281 15.297 5.957 1 96.06 695 VAL A CA 1
ATOM 5070 C C . VAL A 1 695 ? 34.875 16.562 5.191 1 96.06 695 VAL A C 1
ATOM 5072 O O . VAL A 1 695 ? 35.719 17.219 4.578 1 96.06 695 VAL A O 1
ATOM 5075 N N . ASP A 1 696 ? 33.594 16.891 5.242 1 94.5 696 ASP A N 1
ATOM 5076 C CA . ASP A 1 696 ? 33.062 18.109 4.68 1 94.5 696 ASP A CA 1
ATOM 5077 C C . ASP A 1 696 ? 31.828 18.578 5.441 1 94.5 696 ASP A C 1
ATOM 5079 O O . ASP A 1 696 ? 31.078 17.75 5.969 1 94.5 696 ASP A O 1
ATOM 5083 N N . ALA A 1 697 ? 31.625 19.859 5.535 1 96 697 ALA A N 1
ATOM 5084 C CA . ALA A 1 697 ? 30.469 20.391 6.234 1 96 697 ALA A CA 1
ATOM 5085 C C . ALA A 1 697 ? 30.078 21.766 5.691 1 96 697 ALA A C 1
ATOM 5087 O O . ALA A 1 697 ? 30.922 22.5 5.164 1 96 697 ALA A O 1
ATOM 5088 N N . LEU A 1 698 ? 28.875 22.047 5.715 1 95.81 698 LEU A N 1
ATOM 5089 C CA . LEU A 1 698 ? 28.312 23.328 5.305 1 95.81 698 LEU A CA 1
ATOM 5090 C C . LEU A 1 698 ? 27.281 23.828 6.309 1 95.81 698 LEU A C 1
ATOM 5092 O O . LEU A 1 698 ? 26.281 23.141 6.566 1 95.81 698 LEU A O 1
ATOM 5096 N N . VAL A 1 699 ? 27.547 24.953 6.914 1 97.25 699 VAL A N 1
ATOM 5097 C CA . VAL A 1 699 ? 26.594 25.594 7.824 1 97.25 699 VAL A CA 1
ATOM 5098 C C . VAL A 1 699 ? 26.062 26.875 7.195 1 97.25 699 VAL A C 1
ATOM 5100 O O . VAL A 1 699 ? 26.844 27.672 6.645 1 97.25 699 VAL A O 1
ATOM 5103 N N . ILE A 1 700 ? 24.844 27.016 7.164 1 96.94 700 ILE A N 1
ATOM 5104 C CA . ILE A 1 700 ? 24.188 28.219 6.66 1 96.94 700 ILE A CA 1
ATOM 5105 C C . ILE A 1 700 ? 23.391 28.875 7.777 1 96.94 700 ILE A C 1
ATOM 5107 O O . ILE A 1 700 ? 22.5 28.266 8.359 1 96.94 700 ILE A O 1
ATOM 5111 N N . GLY A 1 701 ? 23.734 30.078 8.039 1 95.88 701 GLY A N 1
ATOM 5112 C CA . GLY A 1 701 ? 22.984 30.859 9.016 1 95.88 701 GLY A CA 1
ATOM 5113 C C . GLY A 1 701 ? 21.891 31.703 8.391 1 95.88 701 GLY A C 1
ATOM 5114 O O . GLY A 1 701 ? 21.844 31.875 7.172 1 95.88 701 GLY A O 1
ATOM 5115 N N . ARG A 1 702 ? 20.984 32.156 9.18 1 93.12 702 ARG A N 1
ATOM 5116 C CA . ARG A 1 702 ? 19.922 33.031 8.727 1 93.12 702 ARG A CA 1
ATOM 5117 C C . ARG A 1 702 ? 19.688 34.156 9.727 1 93.12 702 ARG A C 1
ATOM 5119 O O . ARG A 1 702 ? 20.141 34.094 10.875 1 93.12 702 ARG A O 1
ATOM 5126 N N . GLU A 1 703 ? 19.062 35.219 9.219 1 85.81 703 GLU A N 1
ATOM 5127 C CA . GLU A 1 703 ? 18.703 36.312 10.117 1 85.81 703 GLU A CA 1
ATOM 5128 C C . GLU A 1 703 ? 17.609 35.875 11.086 1 85.81 703 GLU A C 1
ATOM 5130 O O . GLU A 1 703 ? 16.625 35.25 10.688 1 85.81 703 GLU A O 1
ATOM 5135 N N . ALA A 1 704 ? 18.016 35.844 12.328 1 68.88 704 ALA A N 1
ATOM 5136 C CA . ALA A 1 704 ? 17.016 35.469 13.328 1 68.88 704 ALA A CA 1
ATOM 5137 C C . ALA A 1 704 ? 15.797 36.406 13.219 1 68.88 704 ALA A C 1
ATOM 5139 O O . ALA A 1 704 ? 15.938 37.594 13.023 1 68.88 704 ALA A O 1
ATOM 5140 N N . ALA A 1 705 ? 14.695 35.875 12.867 1 56.78 705 ALA A N 1
ATOM 5141 C CA . ALA A 1 705 ? 13.523 36.75 12.805 1 56.78 705 ALA A CA 1
ATOM 5142 C C . ALA A 1 705 ? 13.336 37.531 14.102 1 56.78 705 ALA A C 1
ATOM 5144 O O . ALA A 1 705 ? 13.711 37.031 15.18 1 56.78 705 ALA A O 1
ATOM 5145 N N . MET B 1 1 ? 9.547 -21.891 -34.219 1 22.95 1 MET B N 1
ATOM 5146 C CA . MET B 1 1 ? 8.375 -22.578 -33.688 1 22.95 1 MET B CA 1
ATOM 5147 C C . MET B 1 1 ? 7.695 -21.75 -32.594 1 22.95 1 MET B C 1
ATOM 5149 O O . MET B 1 1 ? 8.312 -21.422 -31.594 1 22.95 1 MET B O 1
ATOM 5153 N N . THR B 1 2 ? 6.93 -20.812 -32.875 1 31.86 2 THR B N 1
ATOM 5154 C CA . THR B 1 2 ? 6.02 -20.031 -32.031 1 31.86 2 THR B CA 1
ATOM 5155 C C . THR B 1 2 ? 5.281 -20.938 -31.047 1 31.86 2 THR B C 1
ATOM 5157 O O . THR B 1 2 ? 4.535 -21.828 -31.469 1 31.86 2 THR B O 1
ATOM 5160 N N . ASP B 1 3 ? 5.875 -21.438 -30.203 1 33.97 3 ASP B N 1
ATOM 5161 C CA . ASP B 1 3 ? 5.172 -22.375 -29.344 1 33.97 3 ASP B CA 1
ATOM 5162 C C . ASP B 1 3 ? 3.783 -21.859 -28.969 1 33.97 3 ASP B C 1
ATOM 5164 O O . ASP B 1 3 ? 3.65 -21 -28.094 1 33.97 3 ASP B O 1
ATOM 5168 N N . SER B 1 4 ? 3.051 -21.516 -29.906 1 40.16 4 SER B N 1
ATOM 5169 C CA . SER B 1 4 ? 1.606 -21.422 -29.719 1 40.16 4 SER B CA 1
ATOM 5170 C C . SER B 1 4 ? 1.093 -22.516 -28.797 1 40.16 4 SER B C 1
ATOM 5172 O O . SER B 1 4 ? 0.868 -23.641 -29.219 1 40.16 4 SER B O 1
ATOM 5174 N N . HIS B 1 5 ? 1.719 -22.781 -27.75 1 47.5 5 HIS B N 1
ATOM 5175 C CA . HIS B 1 5 ? 1.271 -23.875 -26.891 1 47.5 5 HIS B CA 1
ATOM 5176 C C . HIS B 1 5 ? -0.24 -23.828 -26.688 1 47.5 5 HIS B C 1
ATOM 5178 O O . HIS B 1 5 ? -0.755 -22.938 -26.016 1 47.5 5 HIS B O 1
ATOM 5184 N N . CYS B 1 6 ? -0.953 -24.203 -27.797 1 56.84 6 CYS B N 1
ATOM 5185 C CA . CYS B 1 6 ? -2.385 -24.469 -27.688 1 56.84 6 CYS B CA 1
ATOM 5186 C C . CYS B 1 6 ? -2.709 -25.219 -26.406 1 56.84 6 CYS B C 1
ATOM 5188 O O . CYS B 1 6 ? -2.182 -26.312 -26.172 1 56.84 6 CYS B O 1
ATOM 5190 N N . PHE B 1 7 ? -3.029 -24.391 -25.391 1 68.69 7 PHE B N 1
ATOM 5191 C CA . PHE B 1 7 ? -3.471 -25.047 -24.172 1 68.69 7 PHE B CA 1
ATOM 5192 C C . PHE B 1 7 ? -4.512 -26.109 -24.469 1 68.69 7 PHE B C 1
ATOM 5194 O O . PHE B 1 7 ? -5.508 -25.844 -25.141 1 68.69 7 PHE B O 1
ATOM 5201 N N . ASP B 1 8 ? -4.145 -27.422 -24.359 1 73.31 8 ASP B N 1
ATOM 5202 C CA . ASP B 1 8 ? -5.086 -28.516 -24.578 1 73.31 8 ASP B CA 1
ATOM 5203 C C . ASP B 1 8 ? -6.203 -28.5 -23.531 1 73.31 8 ASP B C 1
ATOM 5205 O O . ASP B 1 8 ? -5.984 -28.875 -22.375 1 73.31 8 ASP B O 1
ATOM 5209 N N . THR B 1 9 ? -7.301 -27.906 -24.031 1 77.88 9 THR B N 1
ATOM 5210 C CA . THR B 1 9 ? -8.445 -27.891 -23.125 1 77.88 9 THR B CA 1
ATOM 5211 C C . THR B 1 9 ? -9.391 -29.047 -23.406 1 77.88 9 THR B C 1
ATOM 5213 O O . THR B 1 9 ? -10.555 -29.031 -23.016 1 77.88 9 THR B O 1
ATOM 5216 N N . SER B 1 10 ? -8.664 -30.047 -24.109 1 71.06 10 SER B N 1
ATOM 5217 C CA . SER B 1 10 ? -9.453 -31.203 -24.5 1 71.06 10 SER B CA 1
ATOM 5218 C C . SER B 1 10 ? -10.094 -31.875 -23.297 1 71.06 10 SER B C 1
ATOM 5220 O O . SER B 1 10 ? -9.5 -31.938 -22.219 1 71.06 10 SER B O 1
ATOM 5222 N N . ARG B 1 11 ? -11.273 -32.156 -23.25 1 80.38 11 ARG B N 1
ATOM 5223 C CA . ARG B 1 11 ? -12.062 -33 -22.344 1 80.38 11 ARG B CA 1
ATOM 5224 C C . ARG B 1 11 ? -12.398 -32.219 -21.062 1 80.38 11 ARG B C 1
ATOM 5226 O O . ARG B 1 11 ? -12.891 -32.812 -20.094 1 80.38 11 ARG B O 1
ATOM 5233 N N . LEU B 1 12 ? -11.945 -30.891 -21.016 1 93.44 12 LEU B N 1
ATOM 5234 C CA . LEU B 1 12 ? -12.336 -30.141 -19.828 1 93.44 12 LEU B CA 1
ATOM 5235 C C . LEU B 1 12 ? -13.812 -29.766 -19.891 1 93.44 12 LEU B C 1
ATOM 5237 O O . LEU B 1 12 ? -14.406 -29.422 -18.859 1 93.44 12 LEU B O 1
ATOM 5241 N N . ASP B 1 13 ? -14.367 -29.875 -21.047 1 93.31 13 ASP B N 1
ATOM 5242 C CA . ASP B 1 13 ? -15.797 -29.625 -21.188 1 93.31 13 ASP B CA 1
ATOM 5243 C C . ASP B 1 13 ? -16.625 -30.656 -20.422 1 93.31 13 ASP B C 1
ATOM 5245 O O . ASP B 1 13 ? -17.625 -30.312 -19.797 1 93.31 13 ASP B O 1
ATOM 5249 N N . ALA B 1 14 ? -16.156 -31.906 -20.562 1 94.25 14 ALA B N 1
ATOM 5250 C CA . ALA B 1 14 ? -16.859 -32.969 -19.828 1 94.25 14 ALA B CA 1
ATOM 5251 C C . ALA B 1 14 ? -16.828 -32.719 -18.328 1 94.25 14 ALA B C 1
ATOM 5253 O O . ALA B 1 14 ? -17.719 -33.156 -17.594 1 94.25 14 ALA B O 1
ATOM 5254 N N . LEU B 1 15 ? -15.836 -32.031 -17.953 1 96.25 15 LEU B N 1
ATOM 5255 C CA . LEU B 1 15 ? -15.68 -31.703 -16.531 1 96.25 15 LEU B CA 1
ATOM 5256 C C . LEU B 1 15 ? -16.547 -30.5 -16.156 1 96.25 15 LEU B C 1
ATOM 5258 O O . LEU B 1 15 ? -17.5 -30.641 -15.383 1 96.25 15 LEU B O 1
ATOM 5262 N N . PHE B 1 16 ? -16.375 -29.344 -16.828 1 96.81 16 PHE B N 1
ATOM 5263 C CA . PHE B 1 16 ? -16.969 -28.094 -16.375 1 96.81 16 PHE B CA 1
ATOM 5264 C C . PHE B 1 16 ? -18.344 -27.891 -17 1 96.81 16 PHE B C 1
ATOM 5266 O O . PHE B 1 16 ? -19.109 -27.016 -16.562 1 96.81 16 PHE B O 1
ATOM 5273 N N . ALA B 1 17 ? -18.719 -28.688 -17.969 1 95.69 17 ALA B N 1
ATOM 5274 C CA . ALA B 1 17 ? -20.031 -28.625 -18.594 1 95.69 17 ALA B CA 1
ATOM 5275 C C . ALA B 1 17 ? -20.594 -30.016 -18.859 1 95.69 17 ALA B C 1
ATOM 5277 O O . ALA B 1 17 ? -20.938 -30.344 -19.984 1 95.69 17 ALA B O 1
ATOM 5278 N N . PRO B 1 18 ? -20.75 -30.75 -17.781 1 97.31 18 PRO B N 1
ATOM 5279 C CA . PRO B 1 18 ? -21.188 -32.125 -17.953 1 97.31 18 PRO B CA 1
ATOM 5280 C C . PRO B 1 18 ? -22.656 -32.25 -18.328 1 97.31 18 PRO B C 1
ATOM 5282 O O . PRO B 1 18 ? -23.5 -31.516 -17.812 1 97.31 18 PRO B O 1
ATOM 5285 N N . ARG B 1 19 ? -22.969 -33.219 -19.172 1 96.62 19 ARG B N 1
ATOM 5286 C CA . ARG B 1 19 ? -24.344 -33.531 -19.547 1 96.62 19 ARG B CA 1
ATOM 5287 C C . ARG B 1 19 ? -24.922 -34.656 -18.688 1 96.62 19 ARG B C 1
ATOM 5289 O O . ARG B 1 19 ? -26.141 -34.844 -18.641 1 96.62 19 ARG B O 1
ATOM 5296 N N . SER B 1 20 ? -24.062 -35.375 -18.109 1 97.88 20 SER B N 1
ATOM 5297 C CA . SER B 1 20 ? -24.438 -36.438 -17.188 1 97.88 20 SER B CA 1
ATOM 5298 C C . SER B 1 20 ? -23.484 -36.5 -15.992 1 97.88 20 SER B C 1
ATOM 5300 O O . SER B 1 20 ? -22.266 -36.312 -16.156 1 97.88 20 SER B O 1
ATOM 5302 N N . ILE B 1 21 ? -24.094 -36.688 -14.766 1 98.5 21 ILE B N 1
ATOM 5303 C CA . ILE B 1 21 ? -23.312 -36.688 -13.531 1 98.5 21 ILE B CA 1
ATOM 5304 C C . ILE B 1 21 ? -23.656 -37.906 -12.703 1 98.5 21 ILE B C 1
ATOM 5306 O O . ILE B 1 21 ? -24.828 -38.25 -12.539 1 98.5 21 ILE B O 1
ATOM 5310 N N . ALA B 1 22 ? -22.641 -38.594 -12.281 1 98.62 22 ALA B N 1
ATOM 5311 C CA . ALA B 1 22 ? -22.797 -39.688 -11.32 1 98.62 22 ALA B CA 1
ATOM 5312 C C . ALA B 1 22 ? -22.156 -39.344 -9.984 1 98.62 22 ALA B C 1
ATOM 5314 O O . ALA B 1 22 ? -21.031 -38.844 -9.945 1 98.62 22 ALA B O 1
ATOM 5315 N N . VAL B 1 23 ? -22.891 -39.531 -8.898 1 98.56 23 VAL B N 1
ATOM 5316 C CA . VAL B 1 23 ? -22.344 -39.312 -7.566 1 98.56 23 VAL B CA 1
ATOM 5317 C C . VAL B 1 23 ? -21.969 -40.656 -6.93 1 98.56 23 VAL B C 1
ATOM 5319 O O . VAL B 1 23 ? -22.844 -41.438 -6.551 1 98.56 23 VAL B O 1
ATOM 5322 N N . VAL B 1 24 ? -20.672 -40.906 -6.867 1 98.38 24 VAL B N 1
ATOM 5323 C CA . VAL B 1 24 ? -20.188 -42.125 -6.273 1 98.38 24 VAL B CA 1
ATOM 5324 C C . VAL B 1 24 ? -20.062 -41.969 -4.762 1 98.38 24 VAL B C 1
ATOM 5326 O O . VAL B 1 24 ? -19.422 -41.031 -4.281 1 98.38 24 VAL B O 1
ATOM 5329 N N . GLY B 1 25 ? -20.516 -42.906 -4.02 1 97.06 25 GLY B N 1
ATOM 5330 C CA . GLY B 1 25 ? -20.625 -42.75 -2.576 1 97.06 25 GLY B CA 1
ATOM 5331 C C . GLY B 1 25 ? -21.844 -41.938 -2.16 1 97.06 25 GLY B C 1
ATOM 5332 O O . GLY B 1 25 ? -21.797 -41.219 -1.156 1 97.06 25 GLY B O 1
ATOM 5333 N N . ALA B 1 26 ? -22.828 -41.938 -2.975 1 97.25 26 ALA B N 1
ATOM 5334 C CA . ALA B 1 26 ? -24.062 -41.219 -2.711 1 97.25 26 ALA B CA 1
ATOM 5335 C C . ALA B 1 26 ? -24.688 -41.656 -1.391 1 97.25 26 ALA B C 1
ATOM 5337 O O . ALA B 1 26 ? -24.688 -42.844 -1.058 1 97.25 26 ALA B O 1
ATOM 5338 N N . SER B 1 27 ? -25.141 -40.656 -0.659 1 96.44 27 SER B N 1
ATOM 5339 C CA . SER B 1 27 ? -25.75 -40.906 0.645 1 96.44 27 SER B CA 1
ATOM 5340 C C . SER B 1 27 ? -27.156 -40.344 0.716 1 96.44 27 SER B C 1
ATOM 5342 O O . SER B 1 27 ? -27.438 -39.281 0.159 1 96.44 27 SER B O 1
ATOM 5344 N N . ASP B 1 28 ? -28 -41.062 1.415 1 95.25 28 ASP B N 1
ATOM 5345 C CA . ASP B 1 28 ? -29.359 -40.625 1.617 1 95.25 28 ASP B CA 1
ATOM 5346 C C . ASP B 1 28 ? -29.422 -39.438 2.604 1 95.25 28 ASP B C 1
ATOM 5348 O O . ASP B 1 28 ? -30.422 -38.75 2.686 1 95.25 28 ASP B O 1
ATOM 5352 N N . GLN B 1 29 ? -28.391 -39.312 3.324 1 94.56 29 GLN B N 1
ATOM 5353 C CA . GLN B 1 29 ? -28.266 -38.156 4.23 1 94.56 29 GLN B CA 1
ATOM 5354 C C . GLN B 1 29 ? -27.688 -36.938 3.51 1 94.56 29 GLN B C 1
ATOM 5356 O O . GLN B 1 29 ? -26.484 -36.875 3.279 1 94.56 29 GLN B O 1
ATOM 5361 N N . ALA B 1 30 ? -28.484 -35.969 3.367 1 93.44 30 ALA B N 1
ATOM 5362 C CA . ALA B 1 30 ? -28.156 -34.812 2.559 1 93.44 30 ALA B CA 1
ATOM 5363 C C . ALA B 1 30 ? -27.078 -33.938 3.223 1 93.44 30 ALA B C 1
ATOM 5365 O O . ALA B 1 30 ? -26.5 -33.062 2.588 1 93.44 30 ALA B O 1
ATOM 5366 N N . SER B 1 31 ? -26.75 -34.219 4.465 1 89.12 31 SER B N 1
ATOM 5367 C CA . SER B 1 31 ? -25.781 -33.406 5.184 1 89.12 31 SER B CA 1
ATOM 5368 C C . SER B 1 31 ? -24.375 -34 5.102 1 89.12 31 SER B C 1
ATOM 5370 O O . SER B 1 31 ? -23.391 -33.344 5.434 1 89.12 31 SER B O 1
ATOM 5372 N N . LYS B 1 32 ? -24.312 -35.25 4.637 1 90.94 32 LYS B N 1
ATOM 5373 C CA . LYS B 1 32 ? -23.016 -35.906 4.523 1 90.94 32 LYS B CA 1
ATOM 5374 C C . LYS B 1 32 ? -22.328 -35.531 3.211 1 90.94 32 LYS B C 1
ATOM 5376 O O . LYS B 1 32 ? -22.984 -35.125 2.252 1 90.94 32 LYS B O 1
ATOM 5381 N N . ILE B 1 33 ? -21.047 -35.75 3.141 1 92.62 33 ILE B N 1
ATOM 5382 C CA . ILE B 1 33 ? -20.219 -35.344 2.008 1 92.62 33 ILE B CA 1
ATOM 5383 C C . ILE B 1 33 ? -20.75 -36 0.733 1 92.62 33 ILE B C 1
ATOM 5385 O O . ILE B 1 33 ? -20.781 -35.375 -0.324 1 92.62 33 ILE B O 1
ATOM 5389 N N . GLY B 1 34 ? -21.156 -37.25 0.864 1 94 34 GLY B N 1
ATOM 5390 C CA . GLY B 1 34 ? -21.672 -37.969 -0.295 1 94 34 GLY B CA 1
ATOM 5391 C C . GLY B 1 34 ? -23.109 -37.625 -0.622 1 94 34 GLY B C 1
ATOM 5392 O O . GLY B 1 34 ? -23.594 -37.969 -1.699 1 94 34 GLY B O 1
ATOM 5393 N N . GLY B 1 35 ? -23.812 -36.938 0.258 1 96 35 GLY B N 1
ATOM 5394 C CA . GLY B 1 35 ? -25.219 -36.594 0.073 1 96 35 GLY B CA 1
ATOM 5395 C C . GLY B 1 35 ? -25.422 -35.188 -0.417 1 96 35 GLY B C 1
ATOM 5396 O O . GLY B 1 35 ? -26.391 -34.906 -1.125 1 96 35 GLY B O 1
ATOM 5397 N N . ILE B 1 36 ? -24.531 -34.25 -0.14 1 95.75 36 ILE B N 1
ATOM 5398 C CA . ILE B 1 36 ? -24.688 -32.812 -0.361 1 95.75 36 ILE B CA 1
ATOM 5399 C C . ILE B 1 36 ? -24.75 -32.531 -1.859 1 95.75 36 ILE B C 1
ATOM 5401 O O . ILE B 1 36 ? -25.656 -31.859 -2.334 1 95.75 36 ILE B O 1
ATOM 5405 N N . PRO B 1 37 ? -23.781 -33.094 -2.66 1 97.69 37 PRO B N 1
ATOM 5406 C CA . PRO B 1 37 ? -23.859 -32.781 -4.09 1 97.69 37 PRO B CA 1
ATOM 5407 C C . PRO B 1 37 ? -25.156 -33.281 -4.73 1 97.69 37 PRO B C 1
ATOM 5409 O O . PRO B 1 37 ? -25.734 -32.594 -5.57 1 97.69 37 PRO B O 1
ATOM 5412 N N . LEU B 1 38 ? -25.547 -34.469 -4.293 1 97.69 38 LEU B N 1
ATOM 5413 C CA . LEU B 1 38 ? -26.781 -35 -4.836 1 97.69 38 LEU B CA 1
ATOM 5414 C C . LEU B 1 38 ? -27.969 -34.125 -4.449 1 97.69 38 LEU B C 1
ATOM 5416 O O . LEU B 1 38 ? -28.828 -33.812 -5.289 1 97.69 38 LEU B O 1
ATOM 5420 N N . ASP B 1 39 ? -28.016 -33.75 -3.254 1 97.56 39 ASP B N 1
ATOM 5421 C CA . ASP B 1 39 ? -29.062 -32.875 -2.777 1 97.56 39 ASP B CA 1
ATOM 5422 C C . ASP B 1 39 ? -29.094 -31.562 -3.572 1 97.56 39 ASP B C 1
ATOM 5424 O O . ASP B 1 39 ? -30.156 -31.125 -4.008 1 97.56 39 ASP B O 1
ATOM 5428 N N . TYR B 1 40 ? -27.938 -30.906 -3.746 1 97.75 40 TYR B N 1
ATOM 5429 C CA . TYR B 1 40 ? -27.859 -29.656 -4.48 1 97.75 40 TYR B CA 1
ATOM 5430 C C . TYR B 1 40 ? -28.344 -29.828 -5.914 1 97.75 40 TYR B C 1
ATOM 5432 O O . TYR B 1 40 ? -29.125 -29 -6.41 1 97.75 40 TYR B O 1
ATOM 5440 N N . LEU B 1 41 ? -27.875 -30.891 -6.59 1 98.06 41 LEU B N 1
ATOM 5441 C CA . LEU B 1 41 ? -28.234 -31.125 -7.988 1 98.06 41 LEU B CA 1
ATOM 5442 C C . LEU B 1 41 ? -29.734 -31.359 -8.141 1 98.06 41 LEU B C 1
ATOM 5444 O O . LEU B 1 41 ? -30.344 -30.906 -9.109 1 98.06 41 LEU B O 1
ATOM 5448 N N . LEU B 1 42 ? -30.297 -32.062 -7.203 1 97.31 42 LEU B N 1
ATOM 5449 C CA . LEU B 1 42 ? -31.734 -32.312 -7.23 1 97.31 42 LEU B CA 1
ATOM 5450 C C . LEU B 1 42 ? -32.5 -31.047 -6.879 1 97.31 42 LEU B C 1
ATOM 5452 O O . LEU B 1 42 ? -33.406 -30.641 -7.617 1 97.31 42 LEU B O 1
ATOM 5456 N N . ARG B 1 43 ? -32.125 -30.375 -5.824 1 96.31 43 ARG B N 1
ATOM 5457 C CA . ARG B 1 43 ? -32.844 -29.219 -5.266 1 96.31 43 ARG B CA 1
ATOM 5458 C C . ARG B 1 43 ? -32.781 -28.016 -6.199 1 96.31 43 ARG B C 1
ATOM 5460 O O . ARG B 1 43 ? -33.719 -27.25 -6.316 1 96.31 43 ARG B O 1
ATOM 5467 N N . PHE B 1 44 ? -31.578 -27.844 -6.816 1 96.31 44 PHE B N 1
ATOM 5468 C CA . PHE B 1 44 ? -31.375 -26.625 -7.598 1 96.31 44 PHE B CA 1
ATOM 5469 C C . PHE B 1 44 ? -31.688 -26.875 -9.07 1 96.31 44 PHE B C 1
ATOM 5471 O O . PHE B 1 44 ? -31.578 -25.969 -9.898 1 96.31 44 PHE B O 1
ATOM 5478 N N . GLY B 1 45 ? -32 -28.109 -9.43 1 96 45 GLY B N 1
ATOM 5479 C CA . GLY B 1 45 ? -32.625 -28.375 -10.711 1 96 45 GLY B CA 1
ATOM 5480 C C . GLY B 1 45 ? -31.641 -28.656 -11.82 1 96 45 GLY B C 1
ATOM 5481 O O . GLY B 1 45 ? -31.734 -28.078 -12.906 1 96 45 GLY B O 1
ATOM 5482 N N . TYR B 1 46 ? -30.641 -29.531 -11.523 1 97.38 46 TYR B N 1
ATOM 5483 C CA . TYR B 1 46 ? -29.75 -29.969 -12.602 1 97.38 46 TYR B CA 1
ATOM 5484 C C . TYR B 1 46 ? -30.547 -30.594 -13.742 1 97.38 46 TYR B C 1
ATOM 5486 O O . TYR B 1 46 ? -31.391 -31.469 -13.508 1 97.38 46 TYR B O 1
ATOM 5494 N N . GLY B 1 47 ? -30.25 -30.172 -14.984 1 96.5 47 GLY B N 1
ATOM 5495 C CA . GLY B 1 47 ? -31.062 -30.578 -16.125 1 96.5 47 GLY B CA 1
ATOM 5496 C C . GLY B 1 47 ? -30.516 -31.781 -16.859 1 96.5 47 GLY B C 1
ATOM 5497 O O . GLY B 1 47 ? -31.156 -32.312 -17.75 1 96.5 47 GLY B O 1
ATOM 5498 N N . GLY B 1 48 ? -29.297 -32.25 -16.547 1 96.81 48 GLY B N 1
ATOM 5499 C CA . GLY B 1 48 ? -28.719 -33.406 -17.203 1 96.81 48 GLY B CA 1
ATOM 5500 C C . GLY B 1 48 ? -29.047 -34.719 -16.516 1 96.81 48 GLY B C 1
ATOM 5501 O O . GLY B 1 48 ? -29.828 -34.75 -15.578 1 96.81 48 GLY B O 1
ATOM 5502 N N . ALA B 1 49 ? -28.531 -35.781 -17.062 1 97.62 49 ALA B N 1
ATOM 5503 C CA . ALA B 1 49 ? -28.719 -37.094 -16.438 1 97.62 49 ALA B CA 1
ATOM 5504 C C . ALA B 1 49 ? -27.969 -37.188 -15.117 1 97.62 49 ALA B C 1
ATOM 5506 O O . ALA B 1 49 ? -26.828 -36.719 -15.008 1 97.62 49 ALA B O 1
ATOM 5507 N N . LEU B 1 50 ? -28.719 -37.625 -14.094 1 98.06 50 LEU B N 1
ATOM 5508 C CA . LEU B 1 50 ? -28.141 -37.719 -12.758 1 98.06 50 LEU B CA 1
ATOM 5509 C C . LEU B 1 50 ? -28.25 -39.156 -12.219 1 98.06 50 LEU B C 1
ATOM 5511 O O . LEU B 1 50 ? -29.328 -39.75 -12.242 1 98.06 50 LEU B O 1
ATOM 5515 N N . TYR B 1 51 ? -27.109 -39.656 -11.773 1 98.12 51 TYR B N 1
ATOM 5516 C CA . TYR B 1 51 ? -27.062 -41.031 -11.289 1 98.12 51 TYR B CA 1
ATOM 5517 C C . TYR B 1 51 ? -26.484 -41.094 -9.883 1 98.12 51 TYR B C 1
ATOM 5519 O O . TYR B 1 51 ? -25.531 -40.375 -9.562 1 98.12 51 TYR B O 1
ATOM 5527 N N . ALA B 1 52 ? -27.094 -41.906 -9.008 1 98.25 52 ALA B N 1
ATOM 5528 C CA . ALA B 1 52 ? -26.547 -42.219 -7.691 1 98.25 52 ALA B CA 1
ATOM 5529 C C . ALA B 1 52 ? -25.844 -43.594 -7.695 1 98.25 52 ALA B C 1
ATOM 5531 O O . ALA B 1 52 ? -26.359 -44.562 -8.266 1 98.25 52 ALA B O 1
ATOM 5532 N N . VAL B 1 53 ? -24.703 -43.625 -7.223 1 98.31 53 VAL B N 1
ATOM 5533 C CA . VAL B 1 53 ? -23.969 -44.875 -7.133 1 98.31 53 VAL B CA 1
ATOM 5534 C C . VAL B 1 53 ? -23.734 -45.219 -5.664 1 98.31 53 VAL B C 1
ATOM 5536 O O . VAL B 1 53 ? -23.047 -44.5 -4.945 1 98.31 53 VAL B O 1
ATOM 5539 N N . ASN B 1 54 ? -24.25 -46.219 -5.203 1 96.69 54 ASN B N 1
ATOM 5540 C CA . ASN B 1 54 ? -24.172 -46.781 -3.852 1 96.69 54 ASN B CA 1
ATOM 5541 C C . ASN B 1 54 ? -24.312 -48.281 -3.846 1 96.69 54 ASN B C 1
ATOM 5543 O O . ASN B 1 54 ? -25.344 -48.812 -4.258 1 96.69 54 ASN B O 1
ATOM 5547 N N . PRO B 1 55 ? -23.281 -48.969 -3.309 1 93.31 55 PRO B N 1
ATOM 5548 C CA . PRO B 1 55 ? -23.312 -50.438 -3.385 1 93.31 55 PRO B CA 1
ATOM 5549 C C . PRO B 1 55 ? -24.375 -51.062 -2.467 1 93.31 55 PRO B C 1
ATOM 5551 O O . PRO B 1 55 ? -24.719 -52.219 -2.621 1 93.31 55 PRO B O 1
ATOM 5554 N N . ARG B 1 56 ? -24.953 -50.375 -1.482 1 93.94 56 ARG B N 1
ATOM 5555 C CA . ARG B 1 56 ? -25.797 -50.969 -0.448 1 93.94 56 ARG B CA 1
ATOM 5556 C C . ARG B 1 56 ? -27.25 -50.562 -0.613 1 93.94 56 ARG B C 1
ATOM 5558 O O . ARG B 1 56 ? -28.156 -51.219 -0.087 1 93.94 56 ARG B O 1
ATOM 5565 N N . ALA B 1 57 ? -27.375 -49.469 -1.275 1 94.25 57 ALA B N 1
ATOM 5566 C CA . ALA B 1 57 ? -28.734 -48.938 -1.354 1 94.25 57 ALA B CA 1
ATOM 5567 C C . ALA B 1 57 ? -29.297 -49.062 -2.766 1 94.25 57 ALA B C 1
ATOM 5569 O O . ALA B 1 57 ? -28.562 -48.875 -3.748 1 94.25 57 ALA B O 1
ATOM 5570 N N . SER B 1 58 ? -30.625 -49.344 -2.865 1 94.75 58 SER B N 1
ATOM 5571 C CA . SER B 1 58 ? -31.266 -49.406 -4.172 1 94.75 58 SER B CA 1
ATOM 5572 C C . SER B 1 58 ? -31.75 -48 -4.621 1 94.75 58 SER B C 1
ATOM 5574 O O . SER B 1 58 ? -31.969 -47.781 -5.812 1 94.75 58 SER B O 1
ATOM 5576 N N . ARG B 1 59 ? -31.953 -47.156 -3.584 1 96.56 59 ARG B N 1
ATOM 5577 C CA . ARG B 1 59 ? -32.344 -45.75 -3.84 1 96.56 59 ARG B CA 1
ATOM 5578 C C . ARG B 1 59 ? -31.609 -44.812 -2.895 1 96.56 59 ARG B C 1
ATOM 5580 O O . ARG B 1 59 ? -31.344 -45.156 -1.741 1 96.56 59 ARG B O 1
ATOM 5587 N N . VAL B 1 60 ? -31.344 -43.688 -3.424 1 97.81 60 VAL B N 1
ATOM 5588 C CA . VAL B 1 60 ? -30.719 -42.656 -2.629 1 97.81 60 VAL B CA 1
ATOM 5589 C C . VAL B 1 60 ? -31.359 -41.281 -2.953 1 97.81 60 VAL B C 1
ATOM 5591 O O . VAL B 1 60 ? -31.344 -40.844 -4.105 1 97.81 60 VAL B O 1
ATOM 5594 N N . GLN B 1 61 ? -31.906 -40.625 -1.938 1 97.5 61 GLN B N 1
ATOM 5595 C CA . GLN B 1 61 ? -32.562 -39.312 -2.059 1 97.5 61 GLN B CA 1
ATOM 5596 C C . GLN B 1 61 ? -33.594 -39.312 -3.205 1 97.5 61 GLN B C 1
ATOM 5598 O O . GLN B 1 61 ? -33.594 -38.406 -4.02 1 97.5 61 GLN B O 1
ATOM 5603 N N . GLY B 1 62 ? -34.25 -40.438 -3.393 1 95.56 62 GLY B N 1
ATOM 5604 C CA . GLY B 1 62 ? -35.344 -40.562 -4.348 1 95.56 62 GLY B CA 1
ATOM 5605 C C . GLY B 1 62 ? -34.875 -41.094 -5.703 1 95.56 62 GLY B C 1
ATOM 5606 O O . GLY B 1 62 ? -35.719 -41.438 -6.547 1 95.56 62 GLY B O 1
ATOM 5607 N N . LEU B 1 63 ? -33.562 -41.219 -5.938 1 96.25 63 LEU B N 1
ATOM 5608 C CA . LEU B 1 63 ? -33.062 -41.688 -7.215 1 96.25 63 LEU B CA 1
ATOM 5609 C C . LEU B 1 63 ? -32.656 -43.156 -7.145 1 96.25 63 LEU B C 1
ATOM 5611 O O . LEU B 1 63 ? -32.156 -43.625 -6.121 1 96.25 63 LEU B O 1
ATOM 5615 N N . PRO B 1 64 ? -32.938 -43.812 -8.234 1 95.44 64 PRO B N 1
ATOM 5616 C CA . PRO B 1 64 ? -32.375 -45.156 -8.258 1 95.44 64 PRO B CA 1
ATOM 5617 C C . PRO B 1 64 ? -30.875 -45.188 -8.102 1 95.44 64 PRO B C 1
ATOM 5619 O O . PRO B 1 64 ? -30.172 -44.344 -8.672 1 95.44 64 PRO B O 1
ATOM 5622 N N . ALA B 1 65 ? -30.422 -46.094 -7.328 1 97.62 65 ALA B N 1
ATOM 5623 C CA . ALA B 1 65 ? -28.984 -46.188 -7.082 1 97.62 65 ALA B CA 1
ATOM 5624 C C . ALA B 1 65 ? -28.391 -47.375 -7.832 1 97.62 65 ALA B C 1
ATOM 5626 O O . ALA B 1 65 ? -29.016 -48.438 -7.961 1 97.62 65 ALA B O 1
ATOM 5627 N N . HIS B 1 66 ? -27.234 -47.188 -8.391 1 97.88 66 HIS B N 1
ATOM 5628 C CA . HIS B 1 66 ? -26.453 -48.219 -9.039 1 97.88 66 HIS B CA 1
ATOM 5629 C C . HIS B 1 66 ? -25.328 -48.719 -8.133 1 97.88 66 HIS B C 1
ATOM 5631 O O . HIS B 1 66 ? -24.75 -47.938 -7.375 1 97.88 66 HIS B O 1
ATOM 5637 N N . GLU B 1 67 ? -24.938 -49.969 -8.203 1 96.56 67 GLU B N 1
ATOM 5638 C CA . GLU B 1 67 ? -23.922 -50.531 -7.324 1 96.56 67 GLU B CA 1
ATOM 5639 C C . GLU B 1 67 ? -22.531 -49.969 -7.652 1 96.56 67 GLU B C 1
ATOM 5641 O O . GLU B 1 67 ? -21.688 -49.812 -6.77 1 96.56 67 GLU B O 1
ATOM 5646 N N . ARG B 1 68 ? -22.297 -49.781 -8.906 1 96.69 68 ARG B N 1
ATOM 5647 C CA . ARG B 1 68 ? -21.031 -49.25 -9.406 1 96.69 68 ARG B CA 1
ATOM 5648 C C . ARG B 1 68 ? -21.25 -48.438 -10.68 1 96.69 68 ARG B C 1
ATOM 5650 O O . ARG B 1 68 ? -22.344 -48.438 -11.25 1 96.69 68 ARG B O 1
ATOM 5657 N N . LEU B 1 69 ? -20.234 -47.688 -11.086 1 97.88 69 LEU B N 1
ATOM 5658 C CA . LEU B 1 69 ? -20.328 -46.844 -12.258 1 97.88 69 LEU B CA 1
ATOM 5659 C C . LEU B 1 69 ? -20.609 -47.656 -13.516 1 97.88 69 LEU B C 1
ATOM 5661 O O . LEU B 1 69 ? -21.453 -47.281 -14.336 1 97.88 69 LEU B O 1
ATOM 5665 N N . ALA B 1 70 ? -19.953 -48.781 -13.648 1 96.44 70 ALA B N 1
ATOM 5666 C CA . ALA B 1 70 ? -20.094 -49.625 -14.836 1 96.44 70 ALA B CA 1
ATOM 5667 C C . ALA B 1 70 ? -21.531 -50.156 -14.969 1 96.44 70 ALA B C 1
ATOM 5669 O O . ALA B 1 70 ? -21.969 -50.5 -16.062 1 96.44 70 ALA B O 1
ATOM 5670 N N . ALA B 1 71 ? -22.312 -50.188 -13.906 1 96.5 71 ALA B N 1
ATOM 5671 C CA . ALA B 1 71 ? -23.672 -50.719 -13.891 1 96.5 71 ALA B CA 1
ATOM 5672 C C . ALA B 1 71 ? -24.672 -49.688 -14.422 1 96.5 71 ALA B C 1
ATOM 5674 O O . ALA B 1 71 ? -25.812 -50.031 -14.734 1 96.5 71 ALA B O 1
ATOM 5675 N N . ILE B 1 72 ? -24.328 -48.469 -14.586 1 96.56 72 ILE B N 1
ATOM 5676 C CA . ILE B 1 72 ? -25.219 -47.406 -15.047 1 96.56 72 ILE B CA 1
ATOM 5677 C C . ILE B 1 72 ? -25.625 -47.688 -16.484 1 96.56 72 ILE B C 1
ATOM 5679 O O . ILE B 1 72 ? -26.797 -47.469 -16.859 1 96.56 72 ILE B O 1
ATOM 5683 N N . GLY B 1 73 ? -24.688 -48.156 -17.328 1 93.62 73 GLY B N 1
ATOM 5684 C CA . GLY B 1 73 ? -24.969 -48.531 -18.703 1 93.62 73 GLY B CA 1
ATOM 5685 C C . GLY B 1 73 ? -25.172 -47.344 -19.625 1 93.62 73 GLY B C 1
ATOM 5686 O O . GLY B 1 73 ? -25.688 -47.5 -20.734 1 93.62 73 GLY B O 1
ATOM 5687 N N . ALA B 1 74 ? -24.969 -46.219 -19.203 1 95.06 74 ALA B N 1
ATOM 5688 C CA . ALA B 1 74 ? -25.047 -45 -20 1 95.06 74 ALA B CA 1
ATOM 5689 C C . ALA B 1 74 ? -23.781 -44.156 -19.828 1 95.06 74 ALA B C 1
ATOM 5691 O O . ALA B 1 74 ? -23.031 -44.344 -18.875 1 95.06 74 ALA B O 1
ATOM 5692 N N . PRO B 1 75 ? -23.531 -43.312 -20.812 1 93.81 75 PRO B N 1
ATOM 5693 C CA . PRO B 1 75 ? -22.344 -42.469 -20.703 1 93.81 75 PRO B CA 1
ATOM 5694 C C . PRO B 1 75 ? -22.391 -41.562 -19.484 1 93.81 75 PRO B C 1
ATOM 5696 O O . PRO B 1 75 ? -23.438 -41 -19.156 1 93.81 75 PRO B O 1
ATOM 5699 N N . VAL B 1 76 ? -21.266 -41.406 -18.844 1 97.31 76 VAL B N 1
ATOM 5700 C CA . VAL B 1 76 ? -21.109 -40.5 -17.703 1 97.31 76 VAL B CA 1
ATOM 5701 C C . VAL B 1 76 ? -20 -39.5 -18 1 97.31 76 VAL B C 1
ATOM 5703 O O . VAL B 1 76 ? -18.844 -39.875 -18.156 1 97.31 76 VAL B O 1
ATOM 5706 N N . ASP B 1 77 ? -20.359 -38.219 -18.062 1 97.5 77 ASP B N 1
ATOM 5707 C CA . ASP B 1 77 ? -19.375 -37.156 -18.297 1 97.5 77 ASP B CA 1
ATOM 5708 C C . ASP B 1 77 ? -18.547 -36.906 -17.047 1 97.5 77 ASP B C 1
ATOM 5710 O O . ASP B 1 77 ? -17.328 -36.688 -17.141 1 97.5 77 ASP B O 1
ATOM 5714 N N . LEU B 1 78 ? -19.188 -36.812 -15.906 1 98.25 78 LEU B N 1
ATOM 5715 C CA . LEU B 1 78 ? -18.547 -36.406 -14.656 1 98.25 78 LEU B CA 1
ATOM 5716 C C . LEU B 1 78 ? -18.953 -37.344 -13.516 1 98.25 78 LEU B C 1
ATOM 5718 O O . LEU B 1 78 ? -20.141 -37.594 -13.281 1 98.25 78 LEU B O 1
ATOM 5722 N N . ALA B 1 79 ? -18 -37.938 -12.922 1 98.56 79 ALA B N 1
ATOM 5723 C CA . ALA B 1 79 ? -18.234 -38.656 -11.68 1 98.56 79 ALA B CA 1
ATOM 5724 C C . ALA B 1 79 ? -17.766 -37.844 -10.477 1 98.56 79 ALA B C 1
ATOM 5726 O O . ALA B 1 79 ? -16.609 -37.469 -10.391 1 98.56 79 ALA B O 1
ATOM 5727 N N . ILE B 1 80 ? -18.688 -37.531 -9.562 1 98.62 80 ILE B N 1
ATOM 5728 C CA . ILE B 1 80 ? -18.344 -36.938 -8.273 1 98.62 80 ILE B CA 1
ATOM 5729 C C . ILE B 1 80 ? -18.016 -38.062 -7.27 1 98.62 80 ILE B C 1
ATOM 5731 O O . ILE B 1 80 ? -18.891 -38.875 -6.938 1 98.62 80 ILE B O 1
ATOM 5735 N N . VAL B 1 81 ? -16.812 -38.031 -6.816 1 98.31 81 VAL B N 1
ATOM 5736 C CA . VAL B 1 81 ? -16.344 -39.156 -6.008 1 98.31 81 VAL B CA 1
ATOM 5737 C C . VAL B 1 81 ? -16.266 -38.719 -4.543 1 98.31 81 VAL B C 1
ATOM 5739 O O . VAL B 1 81 ? -15.367 -37.969 -4.156 1 98.31 81 VAL B O 1
ATOM 5742 N N . ALA B 1 82 ? -17.125 -39.219 -3.742 1 96.75 82 ALA B N 1
ATOM 5743 C CA . ALA B 1 82 ? -17.203 -38.938 -2.311 1 96.75 82 ALA B CA 1
ATOM 5744 C C . ALA B 1 82 ? -17.016 -40.219 -1.494 1 96.75 82 ALA B C 1
ATOM 5746 O O . ALA B 1 82 ? -17.922 -40.656 -0.78 1 96.75 82 ALA B O 1
ATOM 5747 N N . VAL B 1 83 ? -15.859 -40.844 -1.593 1 95.75 83 VAL B N 1
ATOM 5748 C CA . VAL B 1 83 ? -15.531 -42.062 -0.847 1 95.75 83 VAL B CA 1
ATOM 5749 C C . VAL B 1 83 ? -14.188 -41.875 -0.144 1 95.75 83 VAL B C 1
ATOM 5751 O O . VAL B 1 83 ? -13.422 -40.969 -0.472 1 95.75 83 VAL B O 1
ATOM 5754 N N . PRO B 1 84 ? -13.891 -42.688 0.843 1 93.62 84 PRO B N 1
ATOM 5755 C CA . PRO B 1 84 ? -12.578 -42.594 1.496 1 93.62 84 PRO B CA 1
ATOM 5756 C C . PRO B 1 84 ? -11.43 -42.906 0.551 1 93.62 84 PRO B C 1
ATOM 5758 O O . PRO B 1 84 ? -11.625 -43.625 -0.446 1 93.62 84 PRO B O 1
ATOM 5761 N N . GLN B 1 85 ? -10.289 -42.469 0.846 1 93.88 85 GLN B N 1
ATOM 5762 C CA . GLN B 1 85 ? -9.102 -42.594 0.017 1 93.88 85 GLN B CA 1
ATOM 5763 C C . GLN B 1 85 ? -8.836 -44.062 -0.331 1 93.88 85 GLN B C 1
ATOM 5765 O O . GLN B 1 85 ? -8.406 -44.375 -1.443 1 93.88 85 GLN B O 1
ATOM 5770 N N . SER B 1 86 ? -9.117 -44.938 0.582 1 94.06 86 SER B N 1
ATOM 5771 C CA . SER B 1 86 ? -8.812 -46.344 0.414 1 94.06 86 SER B CA 1
ATOM 5772 C C . SER B 1 86 ? -9.648 -46.969 -0.703 1 94.06 86 SER B C 1
ATOM 5774 O O . SER B 1 86 ? -9.281 -48 -1.255 1 94.06 86 SER B O 1
ATOM 5776 N N . GLN B 1 87 ? -10.688 -46.375 -1.087 1 95.94 87 GLN B N 1
ATOM 5777 C CA . GLN B 1 87 ? -11.602 -46.938 -2.076 1 95.94 87 GLN B CA 1
ATOM 5778 C C . GLN B 1 87 ? -11.414 -46.25 -3.436 1 95.94 87 GLN B C 1
ATOM 5780 O O . GLN B 1 87 ? -11.984 -46.688 -4.434 1 95.94 87 GLN B O 1
ATOM 5785 N N . VAL B 1 88 ? -10.641 -45.25 -3.516 1 97.19 88 VAL B N 1
ATOM 5786 C CA . VAL B 1 88 ? -10.555 -44.375 -4.695 1 97.19 88 VAL B CA 1
ATOM 5787 C C . VAL B 1 88 ? -9.969 -45.156 -5.867 1 97.19 88 VAL B C 1
ATOM 5789 O O . VAL B 1 88 ? -10.422 -45.031 -7.004 1 97.19 88 VAL B O 1
ATOM 5792 N N . ALA B 1 89 ? -8.961 -45.969 -5.609 1 95.44 89 ALA B N 1
ATOM 5793 C CA . ALA B 1 89 ? -8.344 -46.75 -6.676 1 95.44 89 ALA B CA 1
ATOM 5794 C C . ALA B 1 89 ? -9.367 -47.656 -7.363 1 95.44 89 ALA B C 1
ATOM 5796 O O . ALA B 1 89 ? -9.375 -47.781 -8.586 1 95.44 89 ALA B O 1
ATOM 5797 N N . GLY B 1 90 ? -10.18 -48.281 -6.543 1 96.06 90 GLY B N 1
ATOM 5798 C CA . GLY B 1 90 ? -11.234 -49.125 -7.086 1 96.06 90 GLY B CA 1
ATOM 5799 C C . GLY B 1 90 ? -12.25 -48.375 -7.902 1 96.06 90 GLY B C 1
ATOM 5800 O O . GLY B 1 90 ? -12.695 -48.844 -8.953 1 96.06 90 GLY B O 1
ATOM 5801 N N . VAL B 1 91 ? -12.609 -47.25 -7.426 1 97.44 91 VAL B N 1
ATOM 5802 C CA . VAL B 1 91 ? -13.57 -46.406 -8.133 1 97.44 91 VAL B CA 1
ATOM 5803 C C . VAL B 1 91 ? -12.984 -45.969 -9.477 1 97.44 91 VAL B C 1
ATOM 5805 O O . VAL B 1 91 ? -13.703 -45.906 -10.477 1 97.44 91 VAL B O 1
ATOM 5808 N N . LEU B 1 92 ? -11.719 -45.625 -9.453 1 97.38 92 LEU B N 1
ATOM 5809 C CA . LEU B 1 92 ? -11.062 -45.188 -10.68 1 97.38 92 LEU B CA 1
ATOM 5810 C C . LEU B 1 92 ? -11.047 -46.312 -11.711 1 97.38 92 LEU B C 1
ATOM 5812 O O . LEU B 1 92 ? -11.258 -46.094 -12.906 1 97.38 92 LEU B O 1
ATOM 5816 N N . GLU B 1 93 ? -10.805 -47.5 -11.281 1 96.56 93 GLU B N 1
ATOM 5817 C CA . GLU B 1 93 ? -10.844 -48.656 -12.18 1 96.56 93 GLU B CA 1
ATOM 5818 C C . GLU B 1 93 ? -12.25 -48.844 -12.75 1 96.56 93 GLU B C 1
ATOM 5820 O O . GLU B 1 93 ? -12.398 -49.125 -13.945 1 96.56 93 GLU B O 1
ATOM 5825 N N . ASP B 1 94 ? -13.156 -48.75 -11.898 1 97.69 94 ASP B N 1
ATOM 5826 C CA . ASP B 1 94 ? -14.547 -48.875 -12.32 1 97.69 94 ASP B CA 1
ATOM 5827 C C . ASP B 1 94 ? -14.914 -47.781 -13.305 1 97.69 94 ASP B C 1
ATOM 5829 O O . ASP B 1 94 ? -15.633 -48 -14.281 1 97.69 94 ASP B O 1
ATOM 5833 N N . ALA B 1 95 ? -14.5 -46.594 -13.039 1 97.94 95 ALA B N 1
ATOM 5834 C CA . ALA B 1 95 ? -14.742 -45.438 -13.914 1 97.94 95 ALA B CA 1
ATOM 5835 C C . ALA B 1 95 ? -14.125 -45.656 -15.289 1 97.94 95 ALA B C 1
ATOM 5837 O O . ALA B 1 95 ? -14.719 -45.312 -16.312 1 97.94 95 ALA B O 1
ATOM 5838 N N . ALA B 1 96 ? -12.883 -46.156 -15.258 1 96.31 96 ALA B N 1
ATOM 5839 C CA . ALA B 1 96 ? -12.211 -46.469 -16.516 1 96.31 96 ALA B CA 1
ATOM 5840 C C . ALA B 1 96 ? -13.016 -47.469 -17.344 1 96.31 96 ALA B C 1
ATOM 5842 O O . ALA B 1 96 ? -13.18 -47.312 -18.547 1 96.31 96 ALA B O 1
ATOM 5843 N N . ALA B 1 97 ? -13.484 -48.438 -16.625 1 95.38 97 ALA B N 1
ATOM 5844 C CA . ALA B 1 97 ? -14.281 -49.469 -17.281 1 95.38 97 ALA B CA 1
ATOM 5845 C C . ALA B 1 97 ? -15.57 -48.875 -17.859 1 95.38 97 ALA B C 1
ATOM 5847 O O . ALA B 1 97 ? -16.031 -49.312 -18.922 1 95.38 97 ALA B O 1
ATOM 5848 N N . ALA B 1 98 ? -16.125 -47.969 -17.219 1 96.94 98 ALA B N 1
ATOM 5849 C CA . ALA B 1 98 ? -17.359 -47.344 -17.625 1 96.94 98 ALA B CA 1
ATOM 5850 C C . ALA B 1 98 ? -17.109 -46.188 -18.594 1 96.94 98 ALA B C 1
ATOM 5852 O O . ALA B 1 98 ? -18.047 -45.562 -19.078 1 96.94 98 ALA B O 1
ATOM 5853 N N . ARG B 1 99 ? -15.844 -45.844 -18.891 1 95.56 99 ARG B N 1
ATOM 5854 C CA . ARG B 1 99 ? -15.406 -44.781 -19.812 1 95.56 99 ARG B CA 1
ATOM 5855 C C . ARG B 1 99 ? -15.883 -43.406 -19.344 1 95.56 99 ARG B C 1
ATOM 5857 O O . ARG B 1 99 ? -16.391 -42.625 -20.141 1 95.56 99 ARG B O 1
ATOM 5864 N N . VAL B 1 100 ? -15.891 -43.281 -18.062 1 96.88 100 VAL B N 1
ATOM 5865 C CA . VAL B 1 100 ? -16.156 -41.969 -17.484 1 96.88 100 VAL B CA 1
ATOM 5866 C C . VAL B 1 100 ? -15.117 -40.969 -18.016 1 96.88 100 VAL B C 1
ATOM 5868 O O . VAL B 1 100 ? -13.945 -41.312 -18.172 1 96.88 100 VAL B O 1
ATOM 5871 N N . GLN B 1 101 ? -15.539 -39.719 -18.266 1 96.44 101 GLN B N 1
ATOM 5872 C CA . GLN B 1 101 ? -14.664 -38.75 -18.922 1 96.44 101 GLN B CA 1
ATOM 5873 C C . GLN B 1 101 ? -13.898 -37.906 -17.922 1 96.44 101 GLN B C 1
ATOM 5875 O O . GLN B 1 101 ? -12.773 -37.5 -18.188 1 96.44 101 GLN B O 1
ATOM 5880 N N . SER B 1 102 ? -14.523 -37.594 -16.844 1 97.38 102 SER B N 1
ATOM 5881 C CA . SER B 1 102 ? -13.898 -36.719 -15.852 1 97.38 102 SER B CA 1
ATOM 5882 C C . SER B 1 102 ? -14.367 -37.062 -14.438 1 97.38 102 SER B C 1
ATOM 5884 O O . SER B 1 102 ? -15.352 -37.781 -14.258 1 97.38 102 SER B O 1
ATOM 5886 N N . MET B 1 103 ? -13.594 -36.594 -13.453 1 97.56 103 MET B N 1
ATOM 5887 C CA . MET B 1 103 ? -13.906 -36.875 -12.062 1 97.56 103 MET B CA 1
ATOM 5888 C C . MET B 1 103 ? -13.594 -35.688 -11.172 1 97.56 103 MET B C 1
ATOM 5890 O O . MET B 1 103 ? -12.633 -34.938 -11.414 1 97.56 103 MET B O 1
ATOM 5894 N N . VAL B 1 104 ? -14.469 -35.438 -10.203 1 98.06 104 VAL B N 1
ATOM 5895 C CA . VAL B 1 104 ? -14.156 -34.594 -9.039 1 98.06 104 VAL B CA 1
ATOM 5896 C C . VAL B 1 104 ? -13.867 -35.469 -7.832 1 98.06 104 VAL B C 1
ATOM 5898 O O . VAL B 1 104 ? -14.695 -36.312 -7.453 1 98.06 104 VAL B O 1
ATOM 5901 N N . LEU B 1 105 ? -12.711 -35.344 -7.309 1 98 105 LEU B N 1
ATOM 5902 C CA . LEU B 1 105 ? -12.312 -36.188 -6.203 1 98 105 LEU B CA 1
ATOM 5903 C C . LEU B 1 105 ? -12.203 -35.406 -4.906 1 98 105 LEU B C 1
ATOM 5905 O O . LEU B 1 105 ? -11.219 -34.688 -4.688 1 98 105 LEU B O 1
ATOM 5909 N N . PHE B 1 106 ? -13.125 -35.656 -3.945 1 96.25 106 PHE B N 1
ATOM 5910 C CA . PHE B 1 106 ? -13.203 -34.938 -2.684 1 96.25 106 PHE B CA 1
ATOM 5911 C C . PHE B 1 106 ? -12.195 -35.5 -1.681 1 96.25 106 PHE B C 1
ATOM 5913 O O . PHE B 1 106 ? -11.812 -34.812 -0.736 1 96.25 106 PHE B O 1
ATOM 5920 N N . SER B 1 107 ? -11.734 -36.625 -1.88 1 93.31 107 SER B N 1
ATOM 5921 C CA . SER B 1 107 ? -11 -37.406 -0.88 1 93.31 107 SER B CA 1
ATOM 5922 C C . SER B 1 107 ? -9.688 -36.719 -0.512 1 93.31 107 SER B C 1
ATOM 5924 O O . SER B 1 107 ? -8.977 -36.219 -1.384 1 93.31 107 SER B O 1
ATOM 5926 N N . SER B 1 108 ? -9.453 -36.688 0.774 1 89.06 108 SER B N 1
ATOM 5927 C CA . SER B 1 108 ? -8.172 -36.219 1.299 1 89.06 108 SER B CA 1
ATOM 5928 C C . SER B 1 108 ? -7.242 -37.406 1.599 1 89.06 108 SER B C 1
ATOM 5930 O O . SER B 1 108 ? -7.613 -38.562 1.401 1 89.06 108 SER B O 1
ATOM 5932 N N . GLY B 1 109 ? -6 -37.094 1.955 1 86.75 109 GLY B N 1
ATOM 5933 C CA . GLY B 1 109 ? -5.055 -38.125 2.314 1 86.75 109 GLY B CA 1
ATOM 5934 C C . GLY B 1 109 ? -3.988 -38.344 1.262 1 86.75 109 GLY B C 1
ATOM 5935 O O . GLY B 1 109 ? -3.4 -39.438 1.191 1 86.75 109 GLY B O 1
ATOM 5936 N N . TYR B 1 110 ? -3.773 -37.5 0.506 1 91.62 110 TYR B N 1
ATOM 5937 C CA . TYR B 1 110 ? -2.793 -37.594 -0.569 1 91.62 110 TYR B CA 1
ATOM 5938 C C . TYR B 1 110 ? -1.601 -36.688 -0.32 1 91.62 110 TYR B C 1
ATOM 5940 O O . TYR B 1 110 ? -0.942 -36.781 0.718 1 91.62 110 TYR B O 1
ATOM 5948 N N . ALA B 1 111 ? -1.182 -35.781 -1.2 1 86 111 ALA B N 1
ATOM 5949 C CA . ALA B 1 111 ? 0.072 -35.031 -1.131 1 86 111 ALA B CA 1
ATOM 5950 C C . ALA B 1 111 ? 0.145 -34.188 0.146 1 86 111 ALA B C 1
ATOM 5952 O O . ALA B 1 111 ? 1.226 -34 0.709 1 86 111 ALA B O 1
ATOM 5953 N N . GLU B 1 112 ? -0.997 -33.688 0.68 1 78.75 112 GLU B N 1
ATOM 5954 C CA . GLU B 1 112 ? -1.032 -32.812 1.843 1 78.75 112 GLU B CA 1
ATOM 5955 C C . GLU B 1 112 ? -0.591 -33.531 3.105 1 78.75 112 GLU B C 1
ATOM 5957 O O . GLU B 1 112 ? -0.3 -32.906 4.125 1 78.75 112 GLU B O 1
ATOM 5962 N N . THR B 1 113 ? -0.514 -34.938 2.973 1 79.5 113 THR B N 1
ATOM 5963 C CA . THR B 1 113 ? -0.217 -35.719 4.168 1 79.5 113 THR B CA 1
ATOM 5964 C C . THR B 1 113 ? 1.256 -36.094 4.203 1 79.5 113 THR B C 1
ATOM 5966 O O . THR B 1 113 ? 1.678 -36.875 5.07 1 79.5 113 THR B O 1
ATOM 5969 N N . GLY B 1 114 ? 2.025 -35.688 3.252 1 81.19 114 GLY B N 1
ATOM 5970 C CA . GLY B 1 114 ? 3.453 -35.969 3.289 1 81.19 114 GLY B CA 1
ATOM 5971 C C . GLY B 1 114 ? 3.93 -36.812 2.137 1 81.19 114 GLY B C 1
ATOM 5972 O O . GLY B 1 114 ? 3.277 -36.875 1.093 1 81.19 114 GLY B O 1
ATOM 5973 N N . SER B 1 115 ? 5.016 -37.5 2.344 1 84.69 115 SER B N 1
ATOM 5974 C CA . SER B 1 115 ? 5.699 -38.219 1.271 1 84.69 115 SER B CA 1
ATOM 5975 C C . SER B 1 115 ? 4.875 -39.406 0.779 1 84.69 115 SER B C 1
ATOM 5977 O O . SER B 1 115 ? 4.75 -39.625 -0.428 1 84.69 115 SER B O 1
ATOM 5979 N N . ASP B 1 116 ? 4.289 -40.094 1.681 1 88.75 116 ASP B N 1
ATOM 5980 C CA . ASP B 1 116 ? 3.459 -41.25 1.298 1 88.75 116 ASP B CA 1
ATOM 5981 C C . ASP B 1 116 ? 2.229 -40.781 0.516 1 88.75 116 ASP B C 1
ATOM 5983 O O . ASP B 1 116 ? 1.838 -41.406 -0.463 1 88.75 116 ASP B O 1
ATOM 5987 N N . GLY B 1 117 ? 1.711 -39.75 0.991 1 90.19 117 GLY B N 1
ATOM 5988 C CA . GLY B 1 117 ? 0.568 -39.188 0.296 1 90.19 117 GLY B CA 1
ATOM 5989 C C . GLY B 1 117 ? 0.901 -38.688 -1.102 1 90.19 117 GLY B C 1
ATOM 5990 O O . GLY B 1 117 ? 0.1 -38.844 -2.025 1 90.19 117 GLY B O 1
ATOM 5991 N N . THR B 1 118 ? 2.064 -38.188 -1.212 1 91.19 118 THR B N 1
ATOM 5992 C CA . THR B 1 118 ? 2.516 -37.688 -2.514 1 91.19 118 THR B CA 1
ATOM 5993 C C . THR B 1 118 ? 2.66 -38.875 -3.494 1 91.19 118 THR B C 1
ATOM 5995 O O . THR B 1 118 ? 2.275 -38.75 -4.66 1 91.19 118 THR B O 1
ATOM 5998 N N . ALA B 1 119 ? 3.199 -39.906 -3.045 1 93.94 119 ALA B N 1
ATOM 5999 C CA . ALA B 1 119 ? 3.352 -41.094 -3.881 1 93.94 119 ALA B CA 1
ATOM 6000 C C . ALA B 1 119 ? 1.994 -41.656 -4.312 1 93.94 119 ALA B C 1
ATOM 6002 O O . ALA B 1 119 ? 1.814 -42.031 -5.469 1 93.94 119 ALA B O 1
ATOM 6003 N N . ALA B 1 120 ? 1.115 -41.688 -3.357 1 94.62 120 ALA B N 1
ATOM 6004 C CA . ALA B 1 120 ? -0.237 -42.156 -3.66 1 94.62 120 ALA B CA 1
ATOM 6005 C C . ALA B 1 120 ? -0.9 -41.281 -4.707 1 94.62 120 ALA B C 1
ATOM 6007 O O . ALA B 1 120 ? -1.618 -41.75 -5.582 1 94.62 120 ALA B O 1
ATOM 6008 N N . GLN B 1 121 ? -0.698 -40.031 -4.57 1 94.75 121 GLN B N 1
ATOM 6009 C CA . GLN B 1 121 ? -1.265 -39.062 -5.512 1 94.75 121 GLN B CA 1
ATOM 6010 C C . GLN B 1 121 ? -0.674 -39.25 -6.906 1 94.75 121 GLN B C 1
ATOM 6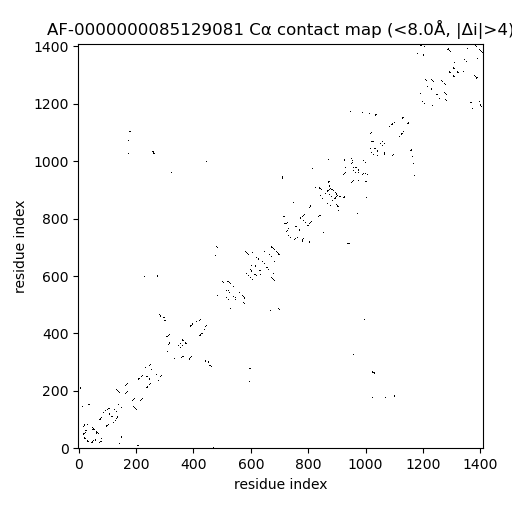012 O O . GLN B 1 121 ? -1.386 -39.156 -7.906 1 94.75 121 GLN B O 1
ATOM 6017 N N . GLN B 1 122 ? 0.627 -39.469 -6.961 1 95.25 122 GLN B N 1
ATOM 6018 C CA . GLN B 1 122 ? 1.278 -39.719 -8.25 1 95.25 122 GLN B CA 1
ATOM 6019 C C . GLN B 1 122 ? 0.726 -40.969 -8.922 1 95.25 122 GLN B C 1
ATOM 6021 O O . GLN B 1 122 ? 0.509 -40.969 -10.133 1 95.25 122 GLN B O 1
ATOM 6026 N N . ALA B 1 123 ? 0.519 -41.938 -8.133 1 95.44 123 ALA B N 1
ATOM 6027 C CA . ALA B 1 123 ? -0.076 -43.188 -8.656 1 95.44 123 ALA B CA 1
ATOM 6028 C C . ALA B 1 123 ? -1.488 -42.938 -9.18 1 95.44 123 ALA B C 1
ATOM 6030 O O . ALA B 1 123 ? -1.87 -43.438 -10.234 1 95.44 123 ALA B O 1
ATOM 6031 N N . LEU B 1 124 ? -2.219 -42.188 -8.406 1 95.88 124 LEU B N 1
ATOM 6032 C CA . LEU B 1 124 ? -3.57 -41.812 -8.797 1 95.88 124 LEU B CA 1
ATOM 6033 C C . LEU B 1 124 ? -3.557 -41.062 -10.125 1 95.88 124 LEU B C 1
ATOM 6035 O O . LEU B 1 124 ? -4.352 -41.375 -11.023 1 95.88 124 LEU B O 1
ATOM 6039 N N . ALA B 1 125 ? -2.707 -40.094 -10.258 1 95.88 125 ALA B N 1
ATOM 6040 C CA . ALA B 1 125 ? -2.6 -39.281 -11.461 1 95.88 125 ALA B CA 1
ATOM 6041 C C . ALA B 1 125 ? -2.246 -40.125 -12.68 1 95.88 125 ALA B C 1
ATOM 6043 O O . ALA B 1 125 ? -2.812 -39.938 -13.758 1 95.88 125 ALA B O 1
ATOM 6044 N N . ARG B 1 126 ? -1.33 -41.031 -12.477 1 95.94 126 ARG B N 1
ATOM 6045 C CA . ARG B 1 126 ? -0.907 -41.906 -13.555 1 95.94 126 ARG B CA 1
ATOM 6046 C C . ARG B 1 126 ? -2.061 -42.781 -14.031 1 95.94 126 ARG B C 1
ATOM 6048 O O . ARG B 1 126 ? -2.277 -42.938 -15.234 1 95.94 126 ARG B O 1
ATOM 6055 N N . ARG B 1 127 ? -2.744 -43.312 -13.125 1 95.12 127 ARG B N 1
ATOM 6056 C CA . ARG B 1 127 ? -3.867 -44.188 -13.453 1 95.12 127 ARG B CA 1
ATOM 6057 C C . ARG B 1 127 ? -4.961 -43.406 -14.188 1 95.12 127 ARG B C 1
ATOM 6059 O O . ARG B 1 127 ? -5.559 -43.938 -15.141 1 95.12 127 ARG B O 1
ATOM 6066 N N . ALA B 1 128 ? -5.293 -42.281 -13.695 1 95.56 128 ALA B N 1
ATOM 6067 C CA . ALA B 1 128 ? -6.297 -41.438 -14.336 1 95.56 128 ALA B CA 1
ATOM 6068 C C . ALA B 1 128 ? -5.891 -41.094 -15.766 1 95.56 128 ALA B C 1
ATOM 6070 O O . ALA B 1 128 ? -6.715 -41.156 -16.688 1 95.56 128 ALA B O 1
ATOM 6071 N N . GLN B 1 129 ? -4.617 -40.75 -15.898 1 94 129 GLN B N 1
ATOM 6072 C CA . GLN B 1 129 ? -4.09 -40.406 -17.219 1 94 129 GLN B CA 1
ATOM 6073 C C . GLN B 1 129 ? -4.191 -41.594 -18.172 1 94 129 GLN B C 1
ATOM 6075 O O . GLN B 1 129 ? -4.602 -41.438 -19.328 1 94 129 GLN B O 1
ATOM 6080 N N . GLU B 1 130 ? -3.816 -42.719 -17.672 1 94.62 130 GLU B N 1
ATOM 6081 C CA . GLU B 1 130 ? -3.887 -43.938 -18.469 1 94.62 130 GLU B CA 1
ATOM 6082 C C . GLU B 1 130 ? -5.324 -44.25 -18.875 1 94.62 130 GLU B C 1
ATOM 6084 O O . GLU B 1 130 ? -5.574 -44.75 -19.969 1 94.62 130 GLU B O 1
ATOM 6089 N N . ALA B 1 131 ? -6.195 -43.938 -18.016 1 94.56 131 ALA B N 1
ATOM 6090 C CA . ALA B 1 131 ? -7.613 -44.188 -18.266 1 94.56 131 ALA B CA 1
ATOM 6091 C C . ALA B 1 131 ? -8.234 -43.094 -19.109 1 94.56 131 ALA B C 1
ATOM 6093 O O . ALA B 1 131 ? -9.367 -43.219 -19.578 1 94.56 131 ALA B O 1
ATOM 6094 N N . GLY B 1 132 ? -7.488 -42 -19.328 1 93.31 132 GLY B N 1
ATOM 6095 C CA . GLY B 1 132 ? -8.008 -40.875 -20.078 1 93.31 132 GLY B CA 1
ATOM 6096 C C . GLY B 1 132 ? -9.047 -40.062 -19.312 1 93.31 132 GLY B C 1
ATOM 6097 O O . GLY B 1 132 ? -9.953 -39.5 -19.906 1 93.31 132 GLY B O 1
ATOM 6098 N N . ILE B 1 133 ? -9.055 -40.094 -18.031 1 95.44 133 ILE B N 1
ATOM 6099 C CA . ILE B 1 133 ? -10.008 -39.375 -17.172 1 95.44 133 ILE B CA 1
ATOM 6100 C C . ILE B 1 133 ? -9.375 -38.125 -16.625 1 95.44 133 ILE B C 1
ATOM 6102 O O . ILE B 1 133 ? -8.297 -38.156 -16.031 1 95.44 133 ILE B O 1
ATOM 6106 N N . ARG B 1 134 ? -9.977 -36.969 -16.938 1 96.06 134 ARG B N 1
ATOM 6107 C CA . ARG B 1 134 ? -9.539 -35.719 -16.312 1 96.06 134 ARG B CA 1
ATOM 6108 C C . ARG B 1 134 ? -10.031 -35.656 -14.867 1 96.06 134 ARG B C 1
ATOM 6110 O O . ARG B 1 134 ? -11.188 -35.969 -14.578 1 96.06 134 ARG B O 1
ATOM 6117 N N . LEU B 1 135 ? -9.133 -35.219 -14.023 1 95.5 135 LEU B N 1
ATOM 6118 C CA . LEU B 1 135 ? -9.438 -35.312 -12.602 1 95.5 135 LEU B CA 1
ATOM 6119 C C . LEU B 1 135 ? -9.148 -34 -11.898 1 95.5 135 LEU B C 1
ATOM 6121 O O . LEU B 1 135 ? -8.031 -33.469 -11.969 1 95.5 135 LEU B O 1
ATOM 6125 N N . ILE B 1 136 ? -10.172 -33.375 -11.273 1 96.44 136 ILE B N 1
ATOM 6126 C CA . ILE B 1 136 ? -9.93 -32.219 -10.383 1 96.44 136 ILE B CA 1
ATOM 6127 C C . ILE B 1 136 ? -9.797 -32.719 -8.945 1 96.44 136 ILE B C 1
ATOM 6129 O O . ILE B 1 136 ? -10.539 -33.594 -8.508 1 96.44 136 ILE B O 1
ATOM 6133 N N . GLY B 1 137 ? -8.906 -32.188 -8.164 1 95.31 137 GLY B N 1
ATOM 6134 C CA . GLY B 1 137 ? -8.562 -32.656 -6.84 1 95.31 137 GLY B CA 1
ATOM 6135 C C . GLY B 1 137 ? -7.301 -33.531 -6.824 1 95.31 137 GLY B C 1
ATOM 6136 O O . GLY B 1 137 ? -6.438 -33.375 -7.691 1 95.31 137 GLY B O 1
ATOM 6137 N N . PRO B 1 138 ? -7.199 -34.438 -5.934 1 95.56 138 PRO B N 1
ATOM 6138 C CA . PRO B 1 138 ? -8.062 -34.688 -4.781 1 95.56 138 PRO B CA 1
ATOM 6139 C C . PRO B 1 138 ? -8.062 -33.562 -3.768 1 95.56 138 PRO B C 1
ATOM 6141 O O . PRO B 1 138 ? -7.551 -32.469 -4.059 1 95.56 138 PRO B O 1
ATOM 6144 N N . ASN B 1 139 ? -8.672 -33.75 -2.592 1 91.81 139 ASN B N 1
ATOM 6145 C CA . ASN B 1 139 ? -8.695 -32.781 -1.509 1 91.81 139 ASN B CA 1
ATOM 6146 C C . ASN B 1 139 ? -9.172 -31.422 -2 1 91.81 139 ASN B C 1
ATOM 6148 O O . ASN B 1 139 ? -8.477 -30.406 -1.83 1 91.81 139 ASN B O 1
ATOM 6152 N N . CYS B 1 140 ? -10.297 -31.359 -2.607 1 94.69 140 CYS B N 1
ATOM 6153 C CA . CYS B 1 140 ? -10.867 -30.109 -3.123 1 94.69 140 CYS B CA 1
ATOM 6154 C C . CYS B 1 140 ? -12.359 -30.031 -2.814 1 94.69 140 CYS B C 1
ATOM 6156 O O . CYS B 1 140 ? -12.953 -31 -2.344 1 94.69 140 CYS B O 1
ATOM 6158 N N . LEU B 1 141 ? -12.922 -28.859 -3.047 1 95.81 141 LEU B N 1
ATOM 6159 C CA . LEU B 1 141 ? -14.352 -28.656 -2.828 1 95.81 141 LEU B CA 1
ATOM 6160 C C . LEU B 1 141 ? -15.125 -28.781 -4.137 1 95.81 141 LEU B C 1
ATOM 6162 O O . LEU B 1 141 ? -16.344 -28.594 -4.168 1 95.81 141 LEU B O 1
ATOM 6166 N N . GLY B 1 142 ? -14.438 -29.078 -5.238 1 97.75 142 GLY B N 1
ATOM 6167 C CA . GLY B 1 142 ? -15.102 -29.266 -6.523 1 97.75 142 GLY B CA 1
ATOM 6168 C C . GLY B 1 142 ? -15.398 -27.969 -7.234 1 97.75 142 GLY B C 1
ATOM 6169 O O . GLY B 1 142 ? -14.562 -27.047 -7.246 1 97.75 142 GLY B O 1
ATOM 6170 N N . PHE B 1 143 ? -16.516 -27.891 -7.934 1 98.31 143 PHE B N 1
ATOM 6171 C CA . PHE B 1 143 ? -16.828 -26.703 -8.703 1 98.31 143 PHE B CA 1
ATOM 6172 C C . PHE B 1 143 ? -18.344 -26.516 -8.836 1 98.31 143 PHE B C 1
ATOM 6174 O O . PHE B 1 143 ? -19.109 -27.422 -8.484 1 98.31 143 PHE B O 1
ATOM 6181 N N . MET B 1 144 ? -18.734 -25.359 -9.266 1 98.31 144 MET B N 1
ATOM 6182 C CA . MET B 1 144 ? -20.125 -24.984 -9.484 1 98.31 144 MET B CA 1
ATOM 6183 C C . MET B 1 144 ? -20.266 -24.141 -10.742 1 98.31 144 MET B C 1
ATOM 6185 O O . MET B 1 144 ? -19.391 -23.328 -11.055 1 98.31 144 MET B O 1
ATOM 6189 N N . ARG B 1 145 ? -21.281 -24.344 -11.422 1 97.88 145 ARG B N 1
ATOM 6190 C CA . ARG B 1 145 ? -21.719 -23.484 -12.516 1 97.88 145 ARG B CA 1
ATOM 6191 C C . ARG B 1 145 ? -23.156 -23.016 -12.297 1 97.88 145 ARG B C 1
ATOM 6193 O O . ARG B 1 145 ? -24.094 -23.562 -12.875 1 97.88 145 ARG B O 1
ATOM 6200 N N . PRO B 1 146 ? -23.312 -21.938 -11.586 1 96.56 146 PRO B N 1
ATOM 6201 C CA . PRO B 1 146 ? -24.641 -21.484 -11.172 1 96.56 146 PRO B CA 1
ATOM 6202 C C . PRO B 1 146 ? -25.594 -21.312 -12.352 1 96.56 146 PRO B C 1
ATOM 6204 O O . PRO B 1 146 ? -26.781 -21.641 -12.242 1 96.56 146 PRO B O 1
ATOM 6207 N N . GLY B 1 147 ? -25.234 -20.875 -13.492 1 95.69 147 GLY B N 1
ATOM 6208 C CA . GLY B 1 147 ? -26.094 -20.656 -14.648 1 95.69 147 GLY B CA 1
ATOM 6209 C C . GLY B 1 147 ? -26.562 -21.938 -15.305 1 95.69 147 GLY B C 1
ATOM 6210 O O . GLY B 1 147 ? -27.5 -21.938 -16.094 1 95.69 147 GLY B O 1
ATOM 6211 N N . HIS B 1 148 ? -25.953 -23.031 -14.891 1 96.88 148 HIS B N 1
ATOM 6212 C CA . HIS B 1 148 ? -26.25 -24.328 -15.492 1 96.88 148 HIS B CA 1
ATOM 6213 C C . HIS B 1 148 ? -26.719 -25.328 -14.453 1 96.88 148 HIS B C 1
ATOM 6215 O O . HIS B 1 148 ? -26.828 -26.516 -14.734 1 96.88 148 HIS B O 1
ATOM 6221 N N . GLN B 1 149 ? -26.891 -24.828 -13.227 1 97.25 149 GLN B N 1
ATOM 6222 C CA . GLN B 1 149 ? -27.375 -25.609 -12.094 1 97.25 149 GLN B CA 1
ATOM 6223 C C . GLN B 1 149 ? -26.5 -26.828 -11.852 1 97.25 149 GLN B C 1
ATOM 6225 O O . GLN B 1 149 ? -27.016 -27.922 -11.57 1 97.25 149 GLN B O 1
ATOM 6230 N N . VAL B 1 150 ? -25.266 -26.688 -12.125 1 98.06 150 VAL B N 1
ATOM 6231 C CA . VAL B 1 150 ? -24.297 -27.734 -11.828 1 98.06 150 VAL B CA 1
ATOM 6232 C C . VAL B 1 150 ? -23.609 -27.438 -10.5 1 98.06 150 VAL B C 1
ATOM 6234 O O . VAL B 1 150 ? -22.953 -26.406 -10.344 1 98.06 150 VAL B O 1
ATOM 6237 N N . TYR B 1 151 ? -23.766 -28.328 -9.547 1 98.12 151 TYR B N 1
ATOM 6238 C CA . TYR B 1 151 ? -23.141 -28.219 -8.242 1 98.12 151 TYR B CA 1
ATOM 6239 C C . TYR B 1 151 ? -22.391 -29.5 -7.879 1 98.12 151 TYR B C 1
ATOM 6241 O O . TYR B 1 151 ? -22.953 -30.391 -7.223 1 98.12 151 TYR B O 1
ATOM 6249 N N . ALA B 1 152 ? -21.219 -29.578 -8.344 1 98.31 152 ALA B N 1
ATOM 6250 C CA . ALA B 1 152 ? -20.328 -30.703 -8.039 1 98.31 152 ALA B CA 1
ATOM 6251 C C . ALA B 1 152 ? -19.438 -30.391 -6.844 1 98.31 152 ALA B C 1
ATOM 6253 O O . ALA B 1 152 ? -18.203 -30.359 -6.977 1 98.31 152 ALA B O 1
ATOM 6254 N N . THR B 1 153 ? -20.094 -30.078 -5.68 1 97.62 153 THR B N 1
ATOM 6255 C CA . THR B 1 153 ? -19.391 -29.594 -4.488 1 97.62 153 THR B CA 1
ATOM 6256 C C . THR B 1 153 ? -20.109 -30.078 -3.225 1 97.62 153 THR B C 1
ATOM 6258 O O . THR B 1 153 ? -21.297 -30.375 -3.254 1 97.62 153 THR B O 1
ATOM 6261 N N . PHE B 1 154 ? -19.359 -30.266 -2.201 1 94.44 154 PHE B N 1
ATOM 6262 C CA . PHE B 1 154 ? -19.984 -30.5 -0.906 1 94.44 154 PHE B CA 1
ATOM 6263 C C . PHE B 1 154 ? -19.812 -29.281 0.003 1 94.44 154 PHE B C 1
ATOM 6265 O O . PHE B 1 154 ? -19.984 -29.391 1.22 1 94.44 154 PHE B O 1
ATOM 6272 N N . SER B 1 155 ? -19.391 -28.109 -0.609 1 92.62 155 SER B N 1
ATOM 6273 C CA . SER B 1 155 ? -19.297 -26.875 0.155 1 92.62 155 SER B CA 1
ATOM 6274 C C . SER B 1 155 ? -20.656 -26.484 0.739 1 92.62 155 SER B C 1
ATOM 6276 O O . SER B 1 155 ? -21.672 -26.594 0.061 1 92.62 155 SER B O 1
ATOM 6278 N N . PRO B 1 156 ? -20.672 -26.016 1.954 1 88 156 PRO B N 1
ATOM 6279 C CA . PRO B 1 156 ? -21.938 -25.578 2.545 1 88 156 PRO B CA 1
ATOM 6280 C C . PRO B 1 156 ? -22.391 -24.203 2.043 1 88 156 PRO B C 1
ATOM 6282 O O . PRO B 1 156 ? -23.531 -23.797 2.307 1 88 156 PRO B O 1
ATOM 6285 N N . ALA B 1 157 ? -21.578 -23.5 1.326 1 90.25 157 ALA B N 1
ATOM 6286 C CA . ALA B 1 157 ? -21.797 -22.109 0.961 1 90.25 157 ALA B CA 1
ATOM 6287 C C . ALA B 1 157 ? -23.109 -21.953 0.192 1 90.25 157 ALA B C 1
ATOM 6289 O O . ALA B 1 157 ? -23.906 -21.062 0.488 1 90.25 157 ALA B O 1
ATOM 6290 N N . PRO B 1 158 ? -23.453 -22.875 -0.725 1 92.44 158 PRO B N 1
ATOM 6291 C CA . PRO B 1 158 ? -24.703 -22.719 -1.461 1 92.44 158 PRO B CA 1
ATOM 6292 C C . PRO B 1 158 ? -25.938 -22.891 -0.571 1 92.44 158 PRO B C 1
ATOM 6294 O O . PRO B 1 158 ? -27 -22.375 -0.881 1 92.44 158 PRO B O 1
ATOM 6297 N N . GLY B 1 159 ? -25.703 -23.688 0.507 1 87.44 159 GLY B N 1
ATOM 6298 C CA . GLY B 1 159 ? -26.812 -23.875 1.443 1 87.44 159 GLY B CA 1
ATOM 6299 C C . GLY B 1 159 ? -27.234 -22.594 2.119 1 87.44 159 GLY B C 1
ATOM 6300 O O . GLY B 1 159 ? -28.406 -22.438 2.48 1 87.44 159 GLY B O 1
ATOM 6301 N N . GLY B 1 160 ? -26.328 -21.672 2.277 1 84.94 160 GLY B N 1
ATOM 6302 C CA . GLY B 1 160 ? -26.625 -20.375 2.881 1 84.94 160 GLY B CA 1
ATOM 6303 C C . GLY B 1 160 ? -27.188 -19.375 1.895 1 84.94 160 GLY B C 1
ATOM 6304 O O . GLY B 1 160 ? -27.656 -18.297 2.289 1 84.94 160 GLY B O 1
ATOM 6305 N N . GLY B 1 161 ? -27.125 -19.734 0.665 1 91.12 161 GLY B N 1
ATOM 6306 C CA . GLY B 1 161 ? -27.594 -18.875 -0.402 1 91.12 161 GLY B CA 1
ATOM 6307 C C . GLY B 1 161 ? -26.844 -19.062 -1.705 1 91.12 161 GLY B C 1
ATOM 6308 O O . GLY B 1 161 ? -25.625 -19.281 -1.702 1 91.12 161 GLY B O 1
ATOM 6309 N N . LEU B 1 162 ? -27.594 -18.953 -2.787 1 95.38 162 LEU B N 1
ATOM 6310 C CA . LEU B 1 162 ? -26.984 -19.156 -4.098 1 95.38 162 LEU B CA 1
ATOM 6311 C C . LEU B 1 162 ? -26.406 -17.844 -4.637 1 95.38 162 LEU B C 1
ATOM 6313 O O . LEU B 1 162 ? -27.016 -16.781 -4.465 1 95.38 162 LEU B O 1
ATOM 6317 N N . VAL B 1 163 ? -25.266 -17.922 -5.145 1 95.69 163 VAL B N 1
ATOM 6318 C CA . VAL B 1 163 ? -24.734 -16.812 -5.926 1 95.69 163 VAL B CA 1
ATOM 6319 C C . VAL B 1 163 ? -25.484 -16.703 -7.246 1 95.69 163 VAL B C 1
ATOM 6321 O O . VAL B 1 163 ? -25.938 -17.703 -7.805 1 95.69 163 VAL B O 1
ATOM 6324 N N . ARG B 1 164 ? -25.672 -15.531 -7.73 1 95.56 164 ARG B N 1
ATOM 6325 C CA . ARG B 1 164 ? -26.344 -15.352 -9.016 1 95.56 164 ARG B CA 1
ATOM 6326 C C . ARG B 1 164 ? -25.438 -15.773 -10.164 1 95.56 164 ARG B C 1
ATOM 6328 O O . ARG B 1 164 ? -24.219 -15.609 -10.086 1 95.56 164 ARG B O 1
ATOM 6335 N N . PRO B 1 165 ? -26.062 -16.375 -11.219 1 97.12 165 PRO B N 1
ATOM 6336 C CA . PRO B 1 165 ? -25.25 -16.562 -12.43 1 97.12 165 PRO B CA 1
ATOM 6337 C C . PRO B 1 165 ? -24.688 -15.266 -12.977 1 97.12 165 PRO B C 1
ATOM 6339 O O . PRO B 1 165 ? -25.328 -14.219 -12.891 1 97.12 165 PRO B O 1
ATOM 6342 N N . GLY B 1 166 ? -23.516 -15.32 -13.492 1 97.19 166 GLY B N 1
ATOM 6343 C CA . GLY B 1 166 ? -22.875 -14.141 -14.039 1 97.19 166 GLY B CA 1
ATOM 6344 C C . GLY B 1 166 ? -21.703 -14.461 -14.953 1 97.19 166 GLY B C 1
ATOM 6345 O O . GLY B 1 166 ? -21.609 -15.578 -15.469 1 97.19 166 GLY B O 1
ATOM 6346 N N . ARG B 1 167 ? -20.891 -13.516 -15.25 1 97.88 167 ARG B N 1
ATOM 6347 C CA . ARG B 1 167 ? -19.891 -13.664 -16.312 1 97.88 167 ARG B CA 1
ATOM 6348 C C . ARG B 1 167 ? -18.484 -13.547 -15.742 1 97.88 167 ARG B C 1
ATOM 6350 O O . ARG B 1 167 ? -17.531 -13.234 -16.469 1 97.88 167 ARG B O 1
ATOM 6357 N N . ILE B 1 168 ? -18.359 -13.688 -14.422 1 98.38 168 ILE B N 1
ATOM 6358 C CA . ILE B 1 168 ? -17.047 -13.773 -13.766 1 98.38 168 ILE B CA 1
ATOM 6359 C C . ILE B 1 168 ? -16.766 -15.227 -13.391 1 98.38 168 ILE B C 1
ATOM 6361 O O . ILE B 1 168 ? -17.594 -15.883 -12.758 1 98.38 168 ILE B O 1
ATOM 6365 N N . GLY B 1 169 ? -15.664 -15.75 -13.883 1 98.75 169 GLY B N 1
ATOM 6366 C CA . GLY B 1 169 ? -15.227 -17.078 -13.469 1 98.75 169 GLY B CA 1
ATOM 6367 C C . GLY B 1 169 ? -14.172 -17.047 -12.375 1 98.75 169 GLY B C 1
ATOM 6368 O O . GLY B 1 169 ? -13.305 -16.172 -12.367 1 98.75 169 GLY B O 1
ATOM 6369 N N . MET B 1 170 ? -14.227 -18.016 -11.484 1 98.38 170 MET B N 1
ATOM 6370 C CA . MET B 1 170 ? -13.281 -18.031 -10.367 1 98.38 170 MET B CA 1
ATOM 6371 C C . MET B 1 170 ? -12.664 -19.422 -10.203 1 98.38 170 MET B C 1
ATOM 6373 O O . MET B 1 170 ? -13.375 -20.422 -10.172 1 98.38 170 MET B O 1
ATOM 6377 N N . VAL B 1 171 ? -11.391 -19.453 -10.141 1 98.56 171 VAL B N 1
ATOM 6378 C CA . VAL B 1 171 ? -10.648 -20.672 -9.859 1 98.56 171 VAL B CA 1
ATOM 6379 C C . VAL B 1 171 ? -9.734 -20.453 -8.656 1 98.56 171 VAL B C 1
ATOM 6381 O O . VAL B 1 171 ? -8.961 -19.5 -8.617 1 98.56 171 VAL B O 1
ATOM 6384 N N . SER B 1 172 ? -9.836 -21.312 -7.688 1 97.81 172 SER B N 1
ATOM 6385 C CA . SER B 1 172 ? -9.062 -21.188 -6.457 1 97.81 172 SER B CA 1
ATOM 6386 C C . SER B 1 172 ? -8.336 -22.484 -6.133 1 97.81 172 SER B C 1
ATOM 6388 O O . SER B 1 172 ? -8.914 -23.562 -6.211 1 97.81 172 SER B O 1
ATOM 6390 N N . GLN B 1 173 ? -7.117 -22.391 -5.777 1 95.69 173 GLN B N 1
ATOM 6391 C CA . GLN B 1 173 ? -6.402 -23.578 -5.324 1 95.69 173 GLN B CA 1
ATOM 6392 C C . GLN B 1 173 ? -6.859 -24 -3.93 1 95.69 173 GLN B C 1
ATOM 6394 O O . GLN B 1 173 ? -6.879 -25.188 -3.607 1 95.69 173 GLN B O 1
ATOM 6399 N N . SER B 1 174 ? -7.281 -23.047 -3.141 1 94 174 SER B N 1
ATOM 6400 C CA . SER B 1 174 ? -7.754 -23.297 -1.781 1 94 174 SER B CA 1
ATOM 6401 C C . SER B 1 174 ? -9.273 -23.453 -1.745 1 94 174 SER B C 1
ATOM 6403 O O . SER B 1 174 ? -10.008 -22.594 -2.205 1 94 174 SER B O 1
ATOM 6405 N N . GLY B 1 175 ? -9.719 -24.578 -1.191 1 93.62 175 GLY B N 1
ATOM 6406 C CA . GLY B 1 175 ? -11.141 -24.797 -1.042 1 93.62 175 GLY B CA 1
ATOM 6407 C C . GLY B 1 175 ? -11.805 -23.828 -0.076 1 93.62 175 GLY B C 1
ATOM 6408 O O . GLY B 1 175 ? -12.812 -23.219 -0.403 1 93.62 175 GLY B O 1
ATOM 6409 N N . ALA B 1 176 ? -11.195 -23.688 1.087 1 91.81 176 ALA B N 1
ATOM 6410 C CA . ALA B 1 176 ? -11.758 -22.812 2.121 1 91.81 176 ALA B CA 1
ATOM 6411 C C . ALA B 1 176 ? -11.812 -21.359 1.652 1 91.81 176 ALA B C 1
ATOM 6413 O O . ALA B 1 176 ? -12.805 -20.672 1.869 1 91.81 176 ALA B O 1
ATOM 6414 N N . PHE B 1 177 ? -10.758 -20.922 1.065 1 94.06 177 PHE B N 1
ATOM 6415 C CA . PHE B 1 177 ? -10.789 -19.578 0.493 1 94.06 177 PHE B CA 1
ATOM 6416 C C . PHE B 1 177 ? -11.867 -19.469 -0.577 1 94.06 177 PHE B C 1
ATOM 6418 O O . PHE B 1 177 ? -12.586 -18.469 -0.646 1 94.06 177 PHE B O 1
ATOM 6425 N N . GLY B 1 178 ? -11.898 -20.453 -1.385 1 96.06 178 GLY B N 1
ATOM 6426 C CA . GLY B 1 178 ? -12.922 -20.469 -2.418 1 96.06 178 GLY B CA 1
ATOM 6427 C C . GLY B 1 178 ? -14.336 -20.344 -1.865 1 96.06 178 GLY B C 1
ATOM 6428 O O . GLY B 1 178 ? -15.141 -19.562 -2.387 1 96.06 178 GLY B O 1
ATOM 6429 N N . ALA B 1 179 ? -14.586 -21.109 -0.846 1 94.94 179 ALA B N 1
ATOM 6430 C CA . ALA B 1 179 ? -15.906 -21.062 -0.231 1 94.94 179 ALA B CA 1
ATOM 6431 C C . ALA B 1 179 ? -16.188 -19.672 0.335 1 94.94 179 ALA B C 1
ATOM 6433 O O . ALA B 1 179 ? -17.297 -19.156 0.194 1 94.94 179 ALA B O 1
ATOM 6434 N N . TYR B 1 180 ? -15.219 -19.141 0.951 1 94.88 180 TYR B N 1
ATOM 6435 C CA . TYR B 1 180 ? -15.352 -17.781 1.47 1 94.88 180 TYR B CA 1
ATOM 6436 C C . TYR B 1 180 ? -15.594 -16.781 0.341 1 94.88 180 TYR B C 1
ATOM 6438 O O . TYR B 1 180 ? -16.469 -15.922 0.448 1 94.88 180 TYR B O 1
ATOM 6446 N N . ALA B 1 181 ? -14.812 -16.922 -0.723 1 96.19 181 ALA B N 1
ATOM 6447 C CA . ALA B 1 181 ? -14.938 -16.047 -1.882 1 96.19 181 ALA B CA 1
ATOM 6448 C C . ALA B 1 181 ? -16.328 -16.156 -2.504 1 96.19 181 ALA B C 1
ATOM 6450 O O . ALA B 1 181 ? -16.875 -15.156 -2.988 1 96.19 181 ALA B O 1
ATOM 6451 N N . TYR B 1 182 ? -16.906 -17.391 -2.539 1 96.94 182 TYR B N 1
ATOM 6452 C CA . TYR B 1 182 ? -18.281 -17.578 -3.008 1 96.94 182 TYR B CA 1
ATOM 6453 C C . TYR B 1 182 ? -19.25 -16.734 -2.201 1 96.94 182 TYR B C 1
ATOM 6455 O O . TYR B 1 182 ? -20.094 -16.016 -2.77 1 96.94 182 TYR B O 1
ATOM 6463 N N . SER B 1 183 ? -19.125 -16.812 -0.919 1 95.75 183 SER B N 1
ATOM 6464 C CA . SER B 1 183 ? -20 -16.047 -0.03 1 95.75 183 SER B CA 1
ATOM 6465 C C . SER B 1 183 ? -19.812 -14.547 -0.216 1 95.75 183 SER B C 1
ATOM 6467 O O . SER B 1 183 ? -20.797 -13.789 -0.195 1 95.75 183 SER B O 1
ATOM 6469 N N . LEU B 1 184 ? -18.609 -14.141 -0.392 1 95.25 184 LEU B N 1
ATOM 6470 C CA . LEU B 1 184 ? -18.312 -12.727 -0.616 1 95.25 184 LEU B CA 1
ATOM 6471 C C . LEU B 1 184 ? -18.922 -12.25 -1.93 1 95.25 184 LEU B C 1
ATOM 6473 O O . LEU B 1 184 ? -19.484 -11.148 -2 1 95.25 184 LEU B O 1
ATOM 6477 N N . ALA B 1 185 ? -18.75 -13.055 -2.957 1 96.38 185 ALA B N 1
ATOM 6478 C CA . ALA B 1 185 ? -19.359 -12.719 -4.242 1 96.38 185 ALA B CA 1
ATOM 6479 C C . ALA B 1 185 ? -20.859 -12.531 -4.102 1 96.38 185 ALA B C 1
ATOM 6481 O O . ALA B 1 185 ? -21.438 -11.562 -4.621 1 96.38 185 ALA B O 1
ATOM 6482 N N . ARG B 1 186 ? -21.5 -13.43 -3.363 1 95.19 186 ARG B N 1
ATOM 6483 C CA . ARG B 1 186 ? -22.938 -13.359 -3.133 1 95.19 186 ARG B CA 1
ATOM 6484 C C . ARG B 1 186 ? -23.312 -12.062 -2.416 1 95.19 186 ARG B C 1
ATOM 6486 O O . ARG B 1 186 ? -24.203 -11.344 -2.85 1 95.19 186 ARG B O 1
ATOM 6493 N N . GLU B 1 187 ? -22.562 -11.781 -1.372 1 90.94 187 GLU B N 1
ATOM 6494 C CA . GLU B 1 187 ? -22.844 -10.602 -0.565 1 90.94 187 GLU B CA 1
ATOM 6495 C C . GLU B 1 187 ? -22.641 -9.32 -1.368 1 90.94 187 GLU B C 1
ATOM 6497 O O . GLU B 1 187 ? -23.328 -8.328 -1.153 1 90.94 187 GLU B O 1
ATOM 6502 N N . ARG B 1 188 ? -21.734 -9.383 -2.309 1 90.25 188 ARG B N 1
ATOM 6503 C CA . ARG B 1 188 ? -21.406 -8.195 -3.094 1 90.25 188 ARG B CA 1
ATOM 6504 C C . ARG B 1 188 ? -22.25 -8.117 -4.359 1 90.25 188 ARG B C 1
ATOM 6506 O O . ARG B 1 188 ? -22.109 -7.18 -5.148 1 90.25 188 ARG B O 1
ATOM 6513 N N . GLY B 1 189 ? -23.016 -9.133 -4.621 1 91.19 189 GLY B N 1
ATOM 6514 C CA . GLY B 1 189 ? -23.891 -9.156 -5.785 1 91.19 189 GLY B CA 1
ATOM 6515 C C . GLY B 1 189 ? -23.156 -9.453 -7.078 1 91.19 189 GLY B C 1
ATOM 6516 O O . GLY B 1 189 ? -23.562 -9.008 -8.148 1 91.19 189 GLY B O 1
ATOM 6517 N N . LEU B 1 190 ? -22.031 -10.133 -6.996 1 94.38 190 LEU B N 1
ATOM 6518 C CA . LEU B 1 190 ? -21.297 -10.516 -8.195 1 94.38 190 LEU B CA 1
ATOM 6519 C C . LEU B 1 190 ? -21.734 -11.883 -8.695 1 94.38 190 LEU B C 1
ATOM 6521 O O . LEU B 1 190 ? -21.875 -12.828 -7.918 1 94.38 190 LEU B O 1
ATOM 6525 N N . GLY B 1 191 ? -22.078 -11.977 -9.938 1 96.94 191 GLY B N 1
ATOM 6526 C CA . GLY B 1 191 ? -22.469 -13.242 -10.539 1 96.94 191 GLY B CA 1
ATOM 6527 C C . GLY B 1 191 ? -21.297 -14.055 -11.023 1 96.94 191 GLY B C 1
ATOM 6528 O O . GLY B 1 191 ? -20.312 -13.5 -11.539 1 96.94 191 GLY B O 1
ATOM 6529 N N . LEU B 1 192 ? -21.375 -15.359 -10.883 1 98.31 192 LEU B N 1
ATOM 6530 C CA . LEU B 1 192 ? -20.266 -16.234 -11.266 1 98.31 192 LEU B CA 1
ATOM 6531 C C . LEU B 1 192 ? -20.672 -17.141 -12.422 1 98.31 192 LEU B C 1
ATOM 6533 O O . LEU B 1 192 ? -21.797 -17.625 -12.477 1 98.31 192 LEU B O 1
ATOM 6537 N N . SER B 1 193 ? -19.812 -17.234 -13.398 1 98.56 193 SER B N 1
ATOM 6538 C CA . SER B 1 193 ? -20 -18.203 -14.484 1 98.56 193 SER B CA 1
ATOM 6539 C C . SER B 1 193 ? -19.516 -19.594 -14.07 1 98.56 193 SER B C 1
ATOM 6541 O O . SER B 1 193 ? -20.141 -20.594 -14.43 1 98.56 193 SER B O 1
ATOM 6543 N N . LEU B 1 194 ? -18.453 -19.594 -13.359 1 98.38 194 LEU B N 1
ATOM 6544 C CA . LEU B 1 194 ? -17.844 -20.812 -12.82 1 98.38 194 LEU B CA 1
ATOM 6545 C C . LEU B 1 194 ? -17.172 -20.516 -11.477 1 98.38 194 LEU B C 1
ATOM 6547 O O . LEU B 1 194 ? -16.578 -19.453 -11.289 1 98.38 194 LEU B O 1
ATOM 6551 N N . TRP B 1 195 ? -17.359 -21.359 -10.555 1 98.38 195 TRP B N 1
ATOM 6552 C CA . TRP B 1 195 ? -16.625 -21.422 -9.297 1 98.38 195 TRP B CA 1
ATOM 6553 C C . TRP B 1 195 ? -15.938 -22.781 -9.148 1 98.38 195 TRP B C 1
ATOM 6555 O O . TRP B 1 195 ? -16.609 -23.812 -9.094 1 98.38 195 TRP B O 1
ATOM 6565 N N . ALA B 1 196 ? -14.594 -22.828 -9.125 1 98.56 196 ALA B N 1
ATOM 6566 C CA . ALA B 1 196 ? -13.898 -24.109 -9.062 1 98.56 196 ALA B CA 1
ATOM 6567 C C . ALA B 1 196 ? -12.742 -24.062 -8.055 1 98.56 196 ALA B C 1
ATOM 6569 O O . ALA B 1 196 ? -12.055 -23.047 -7.941 1 98.56 196 ALA B O 1
ATOM 6570 N N . THR B 1 197 ? -12.531 -25.094 -7.32 1 97.75 197 THR B N 1
ATOM 6571 C CA . THR B 1 197 ? -11.375 -25.297 -6.457 1 97.75 197 THR B CA 1
ATOM 6572 C C . THR B 1 197 ? -10.539 -26.484 -6.926 1 97.75 197 THR B C 1
ATOM 6574 O O . THR B 1 197 ? -11.086 -27.562 -7.195 1 97.75 197 THR B O 1
ATOM 6577 N N . THR B 1 198 ? -9.281 -26.312 -7.031 1 96.5 198 THR B N 1
ATOM 6578 C CA . THR B 1 198 ? -8.477 -27.328 -7.703 1 96.5 198 THR B CA 1
ATOM 6579 C C . THR B 1 198 ? -7.84 -28.281 -6.691 1 96.5 198 THR B C 1
ATOM 6581 O O . THR B 1 198 ? -7.402 -29.375 -7.047 1 96.5 198 THR B O 1
ATOM 6584 N N . GLY B 1 199 ? -7.684 -27.875 -5.438 1 93.88 199 GLY B N 1
ATOM 6585 C CA . GLY B 1 199 ? -7.117 -28.734 -4.41 1 93.88 199 GLY B CA 1
ATOM 6586 C C . GLY B 1 199 ? -5.664 -29.094 -4.664 1 93.88 199 GLY B C 1
ATOM 6587 O O . GLY B 1 199 ? -4.836 -28.203 -4.91 1 93.88 199 GLY B O 1
ATOM 6588 N N . ASN B 1 200 ? -5.324 -30.438 -4.605 1 92.94 200 ASN B N 1
ATOM 6589 C CA . ASN B 1 200 ? -3.938 -30.875 -4.715 1 92.94 200 ASN B CA 1
ATOM 6590 C C . ASN B 1 200 ? -3.445 -30.828 -6.16 1 92.94 200 ASN B C 1
ATOM 6592 O O . ASN B 1 200 ? -2.242 -30.922 -6.41 1 92.94 200 ASN B O 1
ATOM 6596 N N . GLU B 1 201 ? -4.348 -30.719 -7.055 1 94.5 201 GLU B N 1
ATOM 6597 C CA . GLU B 1 201 ? -4.004 -30.594 -8.469 1 94.5 201 GLU B CA 1
ATOM 6598 C C . GLU B 1 201 ? -3.201 -31.797 -8.953 1 94.5 201 GLU B C 1
ATOM 6600 O O . GLU B 1 201 ? -2.135 -31.641 -9.547 1 94.5 201 GLU B O 1
ATOM 6605 N N . ALA B 1 202 ? -3.773 -33 -8.781 1 94.69 202 ALA B N 1
ATOM 6606 C CA . ALA B 1 202 ? -3.127 -34.188 -9.281 1 94.69 202 ALA B CA 1
ATOM 6607 C C . ALA B 1 202 ? -3.121 -34.219 -10.805 1 94.69 202 ALA B C 1
ATOM 6609 O O . ALA B 1 202 ? -2.254 -34.844 -11.422 1 94.69 202 ALA B O 1
ATOM 6610 N N . ASP B 1 203 ? -4.109 -33.594 -11.383 1 94.56 203 ASP B N 1
ATOM 6611 C CA . ASP B 1 203 ? -4.211 -33.5 -12.836 1 94.56 203 ASP B CA 1
ATOM 6612 C C . ASP B 1 203 ? -4.613 -32.094 -13.273 1 94.56 203 ASP B C 1
ATOM 6614 O O . ASP B 1 203 ? -3.758 -31.266 -13.586 1 94.56 203 ASP B O 1
ATOM 6618 N N . VAL B 1 204 ? -5.93 -31.719 -13.086 1 95.38 204 VAL B N 1
ATOM 6619 C CA . VAL B 1 204 ? -6.406 -30.391 -13.445 1 95.38 204 VAL B CA 1
ATOM 6620 C C . VAL B 1 204 ? -5.801 -29.359 -12.5 1 95.38 204 VAL B C 1
ATOM 6622 O O . VAL B 1 204 ? -5.938 -29.469 -11.281 1 95.38 204 VAL B O 1
ATOM 6625 N N . GLN B 1 205 ? -5.121 -28.453 -13.086 1 95.31 205 GLN B N 1
ATOM 6626 C CA . GLN B 1 205 ? -4.473 -27.375 -12.328 1 95.31 205 GLN B CA 1
ATOM 6627 C C . GLN B 1 205 ? -5.207 -26.047 -12.508 1 95.31 205 GLN B C 1
ATOM 6629 O O . GLN B 1 205 ? -6.098 -25.938 -13.352 1 95.31 205 GLN B O 1
ATOM 6634 N N . LEU B 1 206 ? -4.824 -25.109 -11.688 1 96.75 206 LEU B N 1
ATOM 6635 C CA . LEU B 1 206 ? -5.371 -23.766 -11.812 1 96.75 206 LEU B CA 1
ATOM 6636 C C . LEU B 1 206 ? -5.266 -23.266 -13.25 1 96.75 206 LEU B C 1
ATOM 6638 O O . LEU B 1 206 ? -6.207 -22.672 -13.773 1 96.75 206 LEU B O 1
ATOM 6642 N N . ALA B 1 207 ? -4.156 -23.531 -13.914 1 96.56 207 ALA B N 1
ATOM 6643 C CA . ALA B 1 207 ? -3.918 -23.125 -15.289 1 96.56 207 ALA B CA 1
ATOM 6644 C C . ALA B 1 207 ? -4.984 -23.688 -16.219 1 96.56 207 ALA B C 1
ATOM 6646 O O . ALA B 1 207 ? -5.406 -23.016 -17.172 1 96.56 207 ALA B O 1
ATOM 6647 N N . ASP B 1 208 ? -5.398 -24.938 -15.984 1 96.56 208 ASP B N 1
ATOM 6648 C CA . ASP B 1 208 ? -6.422 -25.578 -16.812 1 96.56 208 ASP B CA 1
ATOM 6649 C C . ASP B 1 208 ? -7.766 -24.859 -16.672 1 96.56 208 ASP B C 1
ATOM 6651 O O . ASP B 1 208 ? -8.453 -24.625 -17.656 1 96.56 208 ASP B O 1
ATOM 6655 N N . GLY B 1 209 ? -8.109 -24.578 -15.406 1 97.44 209 GLY B N 1
ATOM 6656 C CA . GLY B 1 209 ? -9.328 -23.812 -15.188 1 97.44 209 GLY B CA 1
ATOM 6657 C C . GLY B 1 209 ? -9.305 -22.453 -15.836 1 97.44 209 GLY B C 1
ATOM 6658 O O . GLY B 1 209 ? -10.289 -22.031 -16.453 1 97.44 209 GLY B O 1
ATOM 6659 N N . LEU B 1 210 ? -8.195 -21.828 -15.672 1 97.81 210 LEU B N 1
ATOM 6660 C CA . LEU B 1 210 ? -8.008 -20.516 -16.266 1 97.81 210 LEU B CA 1
ATOM 6661 C C . LEU B 1 210 ? -8.156 -20.562 -17.781 1 97.81 210 LEU B C 1
ATOM 6663 O O . LEU B 1 210 ? -8.844 -19.734 -18.375 1 97.81 210 LEU B O 1
ATOM 6667 N N . ALA B 1 211 ? -7.508 -21.547 -18.406 1 97.12 211 ALA B N 1
ATOM 6668 C CA . ALA B 1 211 ? -7.578 -21.703 -19.859 1 97.12 211 ALA B CA 1
ATOM 6669 C C . ALA B 1 211 ? -9.008 -22 -20.312 1 97.12 211 ALA B C 1
ATOM 6671 O O . ALA B 1 211 ? -9.461 -21.469 -21.328 1 97.12 211 ALA B O 1
ATOM 6672 N N . TRP B 1 212 ? -9.664 -22.844 -19.594 1 97.38 212 TRP B N 1
ATOM 6673 C CA . TRP B 1 212 ? -11.055 -23.156 -19.938 1 97.38 212 TRP B CA 1
ATOM 6674 C C . TRP B 1 212 ? -11.922 -21.906 -19.859 1 97.38 212 TRP B C 1
ATOM 6676 O O . TRP B 1 212 ? -12.727 -21.656 -20.75 1 97.38 212 TRP B O 1
ATOM 6686 N N . LEU B 1 213 ? -11.789 -21.156 -18.828 1 97.88 213 LEU B N 1
ATOM 6687 C CA . LEU B 1 213 ? -12.539 -19.922 -18.641 1 97.88 213 LEU B CA 1
ATOM 6688 C C . LEU B 1 213 ? -12.211 -18.922 -19.75 1 97.88 213 LEU B C 1
ATOM 6690 O O . LEU B 1 213 ? -13.086 -18.172 -20.188 1 97.88 213 LEU B O 1
ATOM 6694 N N . ALA B 1 214 ? -10.93 -18.891 -20.156 1 97.06 214 ALA B N 1
ATOM 6695 C CA . ALA B 1 214 ? -10.516 -18 -21.234 1 97.06 214 ALA B CA 1
ATOM 6696 C C . ALA B 1 214 ? -11.273 -18.312 -22.516 1 97.06 214 ALA B C 1
ATOM 6698 O O . ALA B 1 214 ? -11.516 -17.422 -23.344 1 97.06 214 ALA B O 1
ATOM 6699 N N . GLN B 1 215 ? -11.68 -19.547 -22.656 1 95.81 215 GLN B N 1
ATOM 6700 C CA . GLN B 1 215 ? -12.359 -19.969 -23.875 1 95.81 215 GLN B CA 1
ATOM 6701 C C . GLN B 1 215 ? -13.875 -19.969 -23.688 1 95.81 215 GLN B C 1
ATOM 6703 O O . GLN B 1 215 ? -14.633 -20.031 -24.656 1 95.81 215 GLN B O 1
ATOM 6708 N N . ASP B 1 216 ? -14.344 -19.938 -22.469 1 96.19 216 ASP B N 1
ATOM 6709 C CA . ASP B 1 216 ? -15.773 -19.969 -22.172 1 96.19 216 ASP B CA 1
ATOM 6710 C C . ASP B 1 216 ? -16.453 -18.672 -22.625 1 96.19 216 ASP B C 1
ATOM 6712 O O . ASP B 1 216 ? -16.156 -17.594 -22.125 1 96.19 216 ASP B O 1
ATOM 6716 N N . PRO B 1 217 ? -17.406 -18.75 -23.547 1 96.19 217 PRO B N 1
ATOM 6717 C CA . PRO B 1 217 ? -18.062 -17.531 -24.016 1 96.19 217 PRO B CA 1
ATOM 6718 C C . PRO B 1 217 ? -18.906 -16.844 -22.938 1 96.19 217 PRO B C 1
ATOM 6720 O O . PRO B 1 217 ? -19.266 -15.68 -23.094 1 96.19 217 PRO B O 1
ATOM 6723 N N . GLU B 1 218 ? -19.172 -17.547 -21.828 1 97.19 218 GLU B N 1
ATOM 6724 C CA . GLU B 1 218 ? -20.016 -16.984 -20.766 1 97.19 218 GLU B CA 1
ATOM 6725 C C . GLU B 1 218 ? -19.156 -16.328 -19.688 1 97.19 218 GLU B C 1
ATOM 6727 O O . GLU B 1 218 ? -19.672 -15.891 -18.656 1 97.19 218 GLU B O 1
ATOM 6732 N N . THR B 1 219 ? -17.906 -16.219 -19.906 1 98.06 219 THR B N 1
ATOM 6733 C CA . THR B 1 219 ? -17.016 -15.602 -18.938 1 98.06 219 THR B CA 1
ATOM 6734 C C . THR B 1 219 ? -16.297 -14.398 -19.547 1 98.06 219 THR B C 1
ATOM 6736 O O . THR B 1 219 ? -15.742 -14.5 -20.641 1 98.06 219 THR B O 1
ATOM 6739 N N . ASP B 1 220 ? -16.328 -13.289 -18.828 1 98 220 ASP B N 1
ATOM 6740 C CA . ASP B 1 220 ? -15.672 -12.078 -19.328 1 98 220 ASP B CA 1
ATOM 6741 C C . ASP B 1 220 ? -14.438 -11.75 -18.484 1 98 220 ASP B C 1
ATOM 6743 O O . ASP B 1 220 ? -13.5 -11.117 -18.984 1 98 220 ASP B O 1
ATOM 6747 N N . VAL B 1 221 ? -14.461 -12.055 -17.234 1 98.44 221 VAL B N 1
ATOM 6748 C CA . VAL B 1 221 ? -13.367 -11.797 -16.297 1 98.44 221 VAL B CA 1
ATOM 6749 C C . VAL B 1 221 ? -13.023 -13.07 -15.539 1 98.44 221 VAL B C 1
ATOM 6751 O O . VAL B 1 221 ? -13.906 -13.844 -15.18 1 98.44 221 VAL B O 1
ATOM 6754 N N . ILE B 1 222 ? -11.75 -13.312 -15.281 1 98.81 222 ILE B N 1
ATOM 6755 C CA . ILE B 1 222 ? -11.305 -14.516 -14.586 1 98.81 222 ILE B CA 1
ATOM 6756 C C . ILE B 1 222 ? -10.617 -14.141 -13.281 1 98.81 222 ILE B C 1
ATOM 6758 O O . ILE B 1 222 ? -9.695 -13.32 -13.266 1 98.81 222 ILE B O 1
ATOM 6762 N N . MET B 1 223 ? -11.109 -14.664 -12.164 1 98.69 223 MET B N 1
ATOM 6763 C CA . MET B 1 223 ? -10.492 -14.523 -10.844 1 98.69 223 MET B CA 1
ATOM 6764 C C . MET B 1 223 ? -9.727 -15.789 -10.469 1 98.69 223 MET B C 1
ATOM 6766 O O . MET B 1 223 ? -10.234 -16.891 -10.633 1 98.69 223 MET B O 1
ATOM 6770 N N . ALA B 1 224 ? -8.547 -15.586 -9.977 1 98.62 224 ALA B N 1
ATOM 6771 C CA . ALA B 1 224 ? -7.746 -16.75 -9.633 1 98.62 224 ALA B CA 1
ATOM 6772 C C . ALA B 1 224 ? -7.004 -16.531 -8.312 1 98.62 224 ALA B C 1
ATOM 6774 O O . ALA B 1 224 ? -6.41 -15.477 -8.102 1 98.62 224 ALA B O 1
ATOM 6775 N N . TYR B 1 225 ? -7.133 -17.484 -7.398 1 97.19 225 TYR B N 1
ATOM 6776 C CA . TYR B 1 225 ? -6.344 -17.547 -6.176 1 97.19 225 TYR B CA 1
ATOM 6777 C C . TYR B 1 225 ? -5.281 -18.641 -6.262 1 97.19 225 TYR B C 1
ATOM 6779 O O . TYR B 1 225 ? -5.602 -19.812 -6.453 1 97.19 225 TYR B O 1
ATOM 6787 N N . MET B 1 226 ? -4 -18.219 -6.008 1 95.69 226 MET B N 1
ATOM 6788 C CA . MET B 1 226 ? -2.895 -19.141 -6.246 1 95.69 226 MET B CA 1
ATOM 6789 C C . MET B 1 226 ? -1.948 -19.188 -5.051 1 95.69 226 MET B C 1
ATOM 6791 O O . MET B 1 226 ? -1.55 -18.141 -4.535 1 95.69 226 MET B O 1
ATOM 6795 N N . GLU B 1 227 ? -1.571 -20.375 -4.66 1 93.44 227 GLU B N 1
ATOM 6796 C CA . GLU B 1 227 ? -0.596 -20.578 -3.592 1 93.44 227 GLU B CA 1
ATOM 6797 C C . GLU B 1 227 ? 0.774 -20.938 -4.16 1 93.44 227 GLU B C 1
ATOM 6799 O O . GLU B 1 227 ? 1.802 -20.656 -3.539 1 93.44 227 GLU B O 1
ATOM 6804 N N . GLY B 1 228 ? 0.76 -21.516 -5.301 1 90.44 228 GLY B N 1
ATOM 6805 C CA . GLY B 1 228 ? 1.969 -21.922 -6 1 90.44 228 GLY B CA 1
ATOM 6806 C C . GLY B 1 228 ? 1.697 -22.5 -7.379 1 90.44 228 GLY B C 1
ATOM 6807 O O . GLY B 1 228 ? 0.542 -22.703 -7.75 1 90.44 228 GLY B O 1
ATOM 6808 N N . CYS B 1 229 ? 2.777 -22.672 -8.156 1 91.44 229 CYS B N 1
ATOM 6809 C CA . CYS B 1 229 ? 2.688 -23.234 -9.5 1 91.44 229 CYS B CA 1
ATOM 6810 C C . CYS B 1 229 ? 3.754 -24.297 -9.719 1 91.44 229 CYS B C 1
ATOM 6812 O O . CYS B 1 229 ? 4.93 -24.078 -9.422 1 91.44 229 CYS B O 1
ATOM 6814 N N . ARG B 1 230 ? 3.322 -25.391 -10.164 1 85.56 230 ARG B N 1
ATOM 6815 C CA . ARG B 1 230 ? 4.262 -26.484 -10.414 1 85.56 230 ARG B CA 1
ATOM 6816 C C . ARG B 1 230 ? 4.656 -26.547 -11.883 1 85.56 230 ARG B C 1
ATOM 6818 O O . ARG B 1 230 ? 5.734 -27.031 -12.227 1 85.56 230 ARG B O 1
ATOM 6825 N N . ASP B 1 231 ? 3.766 -26.109 -12.688 1 92.12 231 ASP B N 1
ATOM 6826 C CA . ASP B 1 231 ? 3.963 -26.141 -14.133 1 92.12 231 ASP B CA 1
ATOM 6827 C C . ASP B 1 231 ? 3.934 -24.734 -14.727 1 92.12 231 ASP B C 1
ATOM 6829 O O . ASP B 1 231 ? 2.891 -24.281 -15.203 1 92.12 231 ASP B O 1
ATOM 6833 N N . GLY B 1 232 ? 5.082 -24.141 -14.852 1 92.44 232 GLY B N 1
ATOM 6834 C CA . GLY B 1 232 ? 5.215 -22.766 -15.312 1 92.44 232 GLY B CA 1
ATOM 6835 C C . GLY B 1 232 ? 4.75 -22.562 -16.75 1 92.44 232 GLY B C 1
ATOM 6836 O O . GLY B 1 232 ? 3.928 -21.688 -17.016 1 92.44 232 GLY B O 1
ATOM 6837 N N . PRO B 1 233 ? 5.285 -23.391 -17.641 1 91.38 233 PRO B N 1
ATOM 6838 C CA . PRO B 1 233 ? 4.871 -23.281 -19.047 1 91.38 233 PRO B CA 1
ATOM 6839 C C . PRO B 1 233 ? 3.357 -23.375 -19.219 1 91.38 233 PRO B C 1
ATOM 6841 O O . PRO B 1 233 ? 2.771 -22.625 -20 1 91.38 233 PRO B O 1
ATOM 6844 N N . ARG B 1 234 ? 2.762 -24.25 -18.484 1 93.5 234 ARG B N 1
ATOM 6845 C CA . ARG B 1 234 ? 1.313 -24.422 -18.562 1 93.5 234 ARG B CA 1
ATOM 6846 C C . ARG B 1 234 ? 0.595 -23.156 -18.109 1 93.5 234 ARG B C 1
ATOM 6848 O O . ARG B 1 234 ? -0.374 -22.719 -18.734 1 93.5 234 ARG B O 1
ATOM 6855 N N . LEU B 1 235 ? 0.987 -22.562 -17 1 95.19 235 LEU B N 1
ATOM 6856 C CA . LEU B 1 235 ? 0.394 -21.328 -16.5 1 95.19 235 LEU B CA 1
ATOM 6857 C C . LEU B 1 235 ? 0.58 -20.203 -17.516 1 95.19 235 LEU B C 1
ATOM 6859 O O . LEU B 1 235 ? -0.36 -19.453 -17.797 1 95.19 235 LEU B O 1
ATOM 6863 N N . ARG B 1 236 ? 1.761 -20.078 -18.047 1 93.69 236 ARG B N 1
ATOM 6864 C CA . ARG B 1 236 ? 2.033 -19.031 -19.031 1 93.69 236 ARG B CA 1
ATOM 6865 C C . ARG B 1 236 ? 1.12 -19.188 -20.25 1 93.69 236 ARG B C 1
ATOM 6867 O O . ARG B 1 236 ? 0.605 -18.188 -20.766 1 93.69 236 ARG B O 1
ATOM 6874 N N . ALA B 1 237 ? 0.967 -20.453 -20.672 1 94 237 ALA B N 1
ATOM 6875 C CA . ALA B 1 237 ? 0.102 -20.703 -21.812 1 94 237 ALA B CA 1
ATOM 6876 C C . ALA B 1 237 ? -1.337 -20.297 -21.531 1 94 237 ALA B C 1
ATOM 6878 O O . ALA B 1 237 ? -2.01 -19.719 -22.375 1 94 237 ALA B O 1
ATOM 6879 N N . ALA B 1 238 ? -1.818 -20.609 -20.359 1 96.56 238 ALA B N 1
ATOM 6880 C CA . ALA B 1 238 ? -3.176 -20.234 -19.969 1 96.56 238 ALA B CA 1
ATOM 6881 C C . ALA B 1 238 ? -3.34 -18.719 -19.922 1 96.56 238 ALA B C 1
ATOM 6883 O O . ALA B 1 238 ? -4.348 -18.188 -20.391 1 96.56 238 ALA B O 1
ATOM 6884 N N . LEU B 1 239 ? -2.373 -18.031 -19.375 1 95.69 239 LEU B N 1
ATOM 6885 C CA . LEU B 1 239 ? -2.408 -16.578 -19.297 1 95.69 239 LEU B CA 1
ATOM 6886 C C . LEU B 1 239 ? -2.348 -15.953 -20.688 1 95.69 239 LEU B C 1
ATOM 6888 O O . LEU B 1 239 ? -3.051 -14.977 -20.953 1 95.69 239 LEU B O 1
ATOM 6892 N N . ALA B 1 240 ? -1.501 -16.5 -21.516 1 93.12 240 ALA B N 1
ATOM 6893 C CA . ALA B 1 240 ? -1.419 -16.031 -22.891 1 93.12 240 ALA B CA 1
ATOM 6894 C C . ALA B 1 240 ? -2.766 -16.156 -23.609 1 93.12 240 ALA B C 1
ATOM 6896 O O . ALA B 1 240 ? -3.172 -15.258 -24.344 1 93.12 240 ALA B O 1
ATOM 6897 N N . LEU B 1 241 ? -3.393 -17.266 -23.375 1 94.5 241 LEU B N 1
ATOM 6898 C CA . LEU B 1 241 ? -4.699 -17.516 -23.969 1 94.5 241 LEU B CA 1
ATOM 6899 C C . LEU B 1 241 ? -5.719 -16.484 -23.5 1 94.5 241 LEU B C 1
ATOM 6901 O O . LEU B 1 241 ? -6.492 -15.945 -24.297 1 94.5 241 LEU B O 1
ATOM 6905 N N . ALA B 1 242 ? -5.766 -16.234 -22.203 1 96.12 242 ALA B N 1
ATOM 6906 C CA . ALA B 1 242 ? -6.672 -15.227 -21.656 1 96.12 242 ALA B CA 1
ATOM 6907 C C . ALA B 1 242 ? -6.398 -13.852 -22.266 1 96.12 242 ALA B C 1
ATOM 6909 O O . ALA B 1 242 ? -7.332 -13.125 -22.625 1 96.12 242 ALA B O 1
ATOM 6910 N N . GLN B 1 243 ? -5.145 -13.523 -22.375 1 93.25 243 GLN B N 1
ATOM 6911 C CA . GLN B 1 243 ? -4.746 -12.25 -22.969 1 93.25 243 GLN B CA 1
ATOM 6912 C C . GLN B 1 243 ? -5.211 -12.156 -24.422 1 93.25 243 GLN B C 1
ATOM 6914 O O . GLN B 1 243 ? -5.754 -11.133 -24.844 1 93.25 243 GLN B O 1
ATOM 6919 N N . GLU B 1 244 ? -4.992 -13.219 -25.156 1 91.56 244 GLU B N 1
ATOM 6920 C CA . GLU B 1 244 ? -5.395 -13.273 -26.547 1 91.56 244 GLU B CA 1
ATOM 6921 C C . GLU B 1 244 ? -6.902 -13.094 -26.703 1 91.56 244 GLU B C 1
ATOM 6923 O O . GLU B 1 244 ? -7.367 -12.453 -27.641 1 91.56 244 GLU B O 1
ATOM 6928 N N . ARG B 1 245 ? -7.621 -13.641 -25.781 1 93.69 245 ARG B N 1
ATOM 6929 C CA . ARG B 1 245 ? -9.078 -13.594 -25.844 1 93.69 245 ARG B CA 1
ATOM 6930 C C . ARG B 1 245 ? -9.602 -12.297 -25.234 1 93.69 245 ARG B C 1
ATOM 6932 O O . ARG B 1 245 ? -10.812 -12.07 -25.203 1 93.69 245 ARG B O 1
ATOM 6939 N N . GLY B 1 246 ? -8.719 -11.492 -24.75 1 92.88 246 GLY B N 1
ATOM 6940 C CA . GLY B 1 246 ? -9.086 -10.195 -24.188 1 92.88 246 GLY B CA 1
ATOM 6941 C C . GLY B 1 246 ? -9.82 -10.305 -22.859 1 92.88 246 GLY B C 1
ATOM 6942 O O . GLY B 1 246 ? -10.688 -9.484 -22.562 1 92.88 246 GLY B O 1
ATOM 6943 N N . LYS B 1 247 ? -9.617 -11.344 -22.109 1 96.38 247 LYS B N 1
ATOM 6944 C CA . LYS B 1 247 ? -10.281 -11.523 -20.828 1 96.38 247 LYS B CA 1
ATOM 6945 C C . LYS B 1 247 ? -9.328 -11.219 -19.672 1 96.38 247 LYS B C 1
ATOM 6947 O O . LYS B 1 247 ? -8.398 -11.977 -19.406 1 96.38 247 LYS B O 1
ATOM 6952 N N . PRO B 1 248 ? -9.609 -10.141 -18.938 1 97.25 248 PRO B N 1
ATOM 6953 C CA . PRO B 1 248 ? -8.75 -9.805 -17.797 1 97.25 248 PRO B CA 1
ATOM 6954 C C . PRO B 1 248 ? -8.688 -10.914 -16.75 1 97.25 248 PRO B C 1
ATOM 6956 O O . PRO B 1 248 ? -9.695 -11.555 -16.469 1 97.25 248 PRO B O 1
ATOM 6959 N N . VAL B 1 249 ? -7.496 -11.156 -16.266 1 98.31 249 VAL B N 1
ATOM 6960 C CA . VAL B 1 249 ? -7.277 -12.102 -15.172 1 98.31 249 VAL B CA 1
ATOM 6961 C C . VAL B 1 249 ? -6.906 -11.352 -13.898 1 98.31 249 VAL B C 1
ATOM 6963 O O . VAL B 1 249 ? -5.945 -10.578 -13.883 1 98.31 249 VAL B O 1
ATOM 6966 N N . VAL B 1 250 ? -7.676 -11.492 -12.859 1 98.5 250 VAL B N 1
ATOM 6967 C CA . VAL B 1 250 ? -7.359 -10.961 -11.539 1 98.5 250 VAL B CA 1
ATOM 6968 C C . VAL B 1 250 ? -6.789 -12.062 -10.656 1 98.5 250 VAL B C 1
ATOM 6970 O O . VAL B 1 250 ? -7.461 -13.062 -10.391 1 98.5 250 VAL B O 1
ATOM 6973 N N . MET B 1 251 ? -5.559 -11.891 -10.195 1 98.06 251 MET B N 1
ATOM 6974 C CA . MET B 1 251 ? -4.855 -12.961 -9.484 1 98.06 251 MET B CA 1
ATOM 6975 C C . MET B 1 251 ? -4.504 -12.523 -8.062 1 98.06 251 MET B C 1
ATOM 6977 O O . MET B 1 251 ? -3.994 -11.422 -7.855 1 98.06 251 MET B O 1
ATOM 6981 N N . CYS B 1 252 ? -4.871 -13.297 -7.117 1 97.06 252 CYS B N 1
ATOM 6982 C CA . CYS B 1 252 ? -4.348 -13.203 -5.762 1 97.06 252 CYS B CA 1
ATOM 6983 C C . CYS B 1 252 ? -3.326 -14.297 -5.492 1 97.06 252 CYS B C 1
ATOM 6985 O O . CYS B 1 252 ? -3.682 -15.477 -5.418 1 97.06 252 CYS B O 1
ATOM 6987 N N . LYS B 1 253 ? -2.066 -13.938 -5.422 1 96.5 253 LYS B N 1
ATOM 6988 C CA . LYS B 1 253 ? -0.966 -14.859 -5.164 1 96.5 253 LYS B CA 1
ATOM 6989 C C . LYS B 1 253 ? -0.421 -14.68 -3.748 1 96.5 253 LYS B C 1
ATOM 6991 O O . LYS B 1 253 ? 0.054 -13.602 -3.391 1 96.5 253 LYS B O 1
ATOM 6996 N N . VAL B 1 254 ? -0.537 -15.75 -2.881 1 94.75 254 VAL B N 1
ATOM 6997 C CA . VAL B 1 254 ? -0.037 -15.68 -1.512 1 94.75 254 VAL B CA 1
ATOM 6998 C C . VAL B 1 254 ? 1.412 -16.156 -1.464 1 94.75 254 VAL B C 1
ATOM 7000 O O . VAL B 1 254 ? 1.974 -16.562 -2.484 1 94.75 254 VAL B O 1
ATOM 7003 N N . GLY B 1 255 ? 2.027 -16.125 -0.278 1 94 255 GLY B N 1
ATOM 7004 C CA . GLY B 1 255 ? 3.428 -16.484 -0.144 1 94 255 GLY B CA 1
ATOM 7005 C C . GLY B 1 255 ? 4.375 -15.414 -0.645 1 94 255 GLY B C 1
ATOM 7006 O O . GLY B 1 255 ? 5.406 -15.719 -1.246 1 94 255 GLY B O 1
ATOM 7007 N N . THR B 1 256 ? 3.953 -14.141 -0.52 1 93.38 256 THR B N 1
ATOM 7008 C CA . THR B 1 256 ? 4.754 -13.031 -1.023 1 93.38 256 THR B CA 1
ATOM 7009 C C . THR B 1 256 ? 5.898 -12.711 -0.065 1 93.38 256 THR B C 1
ATOM 7011 O O . THR B 1 256 ? 6.887 -12.086 -0.456 1 93.38 256 THR B O 1
ATOM 7014 N N . SER B 1 257 ? 5.781 -13.102 1.157 1 92.94 257 SER B N 1
ATOM 7015 C CA . SER B 1 257 ? 6.828 -12.984 2.17 1 92.94 257 SER B CA 1
ATOM 7016 C C . SER B 1 257 ? 7.41 -14.352 2.525 1 92.94 257 SER B C 1
ATOM 7018 O O . SER B 1 257 ? 6.844 -15.383 2.166 1 92.94 257 SER B O 1
ATOM 7020 N N . ALA B 1 258 ? 8.555 -14.312 3.27 1 89.69 258 ALA B N 1
ATOM 7021 C CA . ALA B 1 258 ? 9.133 -15.578 3.727 1 89.69 258 ALA B CA 1
ATOM 7022 C C . ALA B 1 258 ? 8.164 -16.328 4.641 1 89.69 258 ALA B C 1
ATOM 7024 O O . ALA B 1 258 ? 8 -17.531 4.516 1 89.69 258 ALA B O 1
ATOM 7025 N N . LEU B 1 259 ? 7.52 -15.594 5.484 1 91 259 LEU B N 1
ATOM 7026 C CA . LEU B 1 259 ? 6.559 -16.172 6.414 1 91 259 LEU B CA 1
ATOM 7027 C C . LEU B 1 259 ? 5.348 -16.734 5.672 1 91 259 LEU B C 1
ATOM 7029 O O . LEU B 1 259 ? 4.902 -17.844 5.949 1 91 259 LEU B O 1
ATOM 7033 N N . GLY B 1 260 ? 4.809 -15.953 4.777 1 91.88 260 GLY B N 1
ATOM 7034 C CA . GLY B 1 260 ? 3.684 -16.406 3.975 1 91.88 260 GLY B CA 1
ATOM 7035 C C . GLY B 1 260 ? 4.02 -17.609 3.105 1 91.88 260 GLY B C 1
ATOM 7036 O O . GLY B 1 260 ? 3.205 -18.516 2.955 1 91.88 260 GLY B O 1
ATOM 7037 N N . ALA B 1 261 ? 5.223 -17.609 2.512 1 90.56 261 ALA B N 1
ATOM 7038 C CA . ALA B 1 261 ? 5.676 -18.734 1.688 1 90.56 261 ALA B CA 1
ATOM 7039 C C . ALA B 1 261 ? 5.781 -20.016 2.51 1 90.56 261 ALA B C 1
ATOM 7041 O O . ALA B 1 261 ? 5.375 -21.078 2.055 1 90.56 261 ALA B O 1
ATOM 7042 N N . ALA B 1 262 ? 6.285 -19.906 3.688 1 88.31 262 ALA B N 1
ATOM 7043 C CA . ALA B 1 262 ? 6.391 -21.062 4.578 1 88.31 262 ALA B CA 1
ATOM 7044 C C . ALA B 1 262 ? 5.012 -21.594 4.949 1 88.31 262 ALA B C 1
ATOM 7046 O O . ALA B 1 262 ? 4.797 -22.812 4.98 1 88.31 262 ALA B O 1
ATOM 7047 N N . ALA B 1 263 ? 4.145 -20.719 5.23 1 87.5 263 ALA B N 1
ATOM 7048 C CA . ALA B 1 263 ? 2.777 -21.109 5.562 1 87.5 263 ALA B CA 1
ATOM 7049 C C . ALA B 1 263 ? 2.1 -21.797 4.379 1 87.5 263 ALA B C 1
ATOM 7051 O O . ALA B 1 263 ? 1.44 -22.828 4.543 1 87.5 263 ALA B O 1
ATOM 7052 N N . ALA B 1 264 ? 2.264 -21.188 3.207 1 84.94 264 ALA B N 1
ATOM 7053 C CA . ALA B 1 264 ? 1.69 -21.781 2 1 84.94 264 ALA B CA 1
ATOM 7054 C C . ALA B 1 264 ? 2.281 -23.156 1.733 1 84.94 264 ALA B C 1
ATOM 7056 O O . ALA B 1 264 ? 1.559 -24.094 1.369 1 84.94 264 ALA B O 1
ATOM 7057 N N . ALA B 1 265 ? 3.578 -23.297 1.905 1 81.62 265 ALA B N 1
ATOM 7058 C CA . ALA B 1 265 ? 4.254 -24.562 1.694 1 81.62 265 ALA B CA 1
ATOM 7059 C C . ALA B 1 265 ? 3.742 -25.625 2.664 1 81.62 265 ALA B C 1
ATOM 7061 O O . ALA B 1 265 ? 3.561 -26.797 2.283 1 81.62 265 ALA B O 1
ATOM 7062 N N . SER B 1 266 ? 3.549 -25.188 3.824 1 76.75 266 SER B N 1
ATOM 7063 C CA . SER B 1 266 ? 3.018 -26.109 4.828 1 76.75 266 SER B CA 1
ATOM 7064 C C . SER B 1 266 ? 1.599 -26.547 4.48 1 76.75 266 SER B C 1
ATOM 7066 O O . SER B 1 266 ? 1.218 -27.688 4.73 1 76.75 266 SER B O 1
ATOM 7068 N N . HIS B 1 267 ? 0.945 -25.703 3.896 1 77.31 267 HIS B N 1
ATOM 7069 C CA . HIS B 1 267 ? -0.447 -25.938 3.537 1 77.31 267 HIS B CA 1
ATOM 7070 C C . HIS B 1 267 ? -0.549 -26.812 2.285 1 77.31 267 HIS B C 1
ATOM 7072 O O . HIS B 1 267 ? -1.428 -27.672 2.188 1 77.31 267 HIS B O 1
ATOM 7078 N N . THR B 1 268 ? 0.28 -26.562 1.218 1 70.31 268 THR B N 1
ATOM 7079 C CA . THR B 1 268 ? 0.137 -27.25 -0.065 1 70.31 268 THR B CA 1
ATOM 7080 C C . THR B 1 268 ? 1.263 -28.25 -0.27 1 70.31 268 THR B C 1
ATOM 7082 O O . THR B 1 268 ? 1.208 -29.078 -1.188 1 70.31 268 THR B O 1
ATOM 7085 N N . ALA B 1 269 ? 2.256 -28.234 0.539 1 59.91 269 ALA B N 1
ATOM 7086 C CA . ALA B 1 269 ? 3.432 -29.078 0.363 1 59.91 269 ALA B CA 1
ATOM 7087 C C . ALA B 1 269 ? 4.16 -28.734 -0.935 1 59.91 269 ALA B C 1
ATOM 7089 O O . ALA B 1 269 ? 4.734 -29.625 -1.578 1 59.91 269 ALA B O 1
ATOM 7090 N N . SER B 1 270 ? 3.918 -27.609 -1.438 1 62 270 SER B N 1
ATOM 7091 C CA . SER B 1 270 ? 4.59 -27.156 -2.65 1 62 270 SER B CA 1
ATOM 7092 C C . SER B 1 270 ? 5.414 -25.891 -2.387 1 62 270 SER B C 1
ATOM 7094 O O . SER B 1 270 ? 5.211 -25.219 -1.378 1 62 270 SER B O 1
ATOM 7096 N N . LEU B 1 271 ? 6.414 -25.656 -3.279 1 66.44 271 LEU B N 1
ATOM 7097 C CA . LEU B 1 271 ? 7.234 -24.453 -3.162 1 66.44 271 LEU B CA 1
ATOM 7098 C C . LEU B 1 271 ? 6.438 -23.219 -3.561 1 66.44 271 LEU B C 1
ATOM 7100 O O . LEU B 1 271 ? 5.746 -23.219 -4.582 1 66.44 271 LEU B O 1
ATOM 7104 N N . ALA B 1 272 ? 6.348 -22.219 -2.752 1 71.81 272 ALA B N 1
ATOM 7105 C CA . ALA B 1 272 ? 5.621 -20.984 -3.021 1 71.81 272 ALA B CA 1
ATOM 7106 C C . ALA B 1 272 ? 6.273 -20.203 -4.156 1 71.81 272 ALA B C 1
ATOM 7108 O O . ALA B 1 272 ? 5.605 -19.438 -4.855 1 71.81 272 ALA B O 1
ATOM 7109 N N . GLY B 1 273 ? 7.578 -20.469 -4.508 1 74.94 273 GLY B N 1
ATOM 7110 C CA . GLY B 1 273 ? 8.289 -19.797 -5.582 1 74.94 273 GLY B CA 1
ATOM 7111 C C . GLY B 1 273 ? 8.711 -18.391 -5.223 1 74.94 273 GLY B C 1
ATOM 7112 O O . GLY B 1 273 ? 8.344 -17.875 -4.164 1 74.94 273 GLY B O 1
ATOM 7113 N N . ASN B 1 274 ? 9.469 -17.797 -6.117 1 87.44 274 ASN B N 1
ATOM 7114 C CA . ASN B 1 274 ? 9.922 -16.422 -5.949 1 87.44 274 ASN B CA 1
ATOM 7115 C C . ASN B 1 274 ? 8.867 -15.414 -6.414 1 87.44 274 ASN B C 1
ATOM 7117 O O . ASN B 1 274 ? 8.531 -15.367 -7.598 1 87.44 274 ASN B O 1
ATOM 7121 N N . ASP B 1 275 ? 8.375 -14.609 -5.469 1 92.25 275 ASP B N 1
ATOM 7122 C CA . ASP B 1 275 ? 7.262 -13.711 -5.758 1 92.25 275 ASP B CA 1
ATOM 7123 C C . ASP B 1 275 ? 7.625 -12.727 -6.863 1 92.25 275 ASP B C 1
ATOM 7125 O O . ASP B 1 275 ? 6.77 -12.336 -7.66 1 92.25 275 ASP B O 1
ATOM 7129 N N . ALA B 1 276 ? 8.875 -12.281 -6.898 1 90.94 276 ALA B N 1
ATOM 7130 C CA . ALA B 1 276 ? 9.312 -11.32 -7.91 1 90.94 276 ALA B CA 1
ATOM 7131 C C . ALA B 1 276 ? 9.211 -11.922 -9.312 1 90.94 276 ALA B C 1
ATOM 7133 O O . ALA B 1 276 ? 8.945 -11.203 -10.281 1 90.94 276 ALA B O 1
ATOM 7134 N N . VAL B 1 277 ? 9.461 -13.172 -9.438 1 93.31 277 VAL B N 1
ATOM 7135 C CA . VAL B 1 277 ? 9.352 -13.844 -10.727 1 93.31 277 VAL B CA 1
ATOM 7136 C C . VAL B 1 277 ? 7.887 -13.914 -11.148 1 93.31 277 VAL B C 1
ATOM 7138 O O . VAL B 1 277 ? 7.555 -13.664 -12.312 1 93.31 277 VAL B O 1
ATOM 7141 N N . TYR B 1 278 ? 6.98 -14.266 -10.18 1 94.81 278 TYR B N 1
ATOM 7142 C CA . TYR B 1 278 ? 5.551 -14.25 -10.477 1 94.81 278 TYR B CA 1
ATOM 7143 C C . TYR B 1 278 ? 5.113 -12.875 -10.969 1 94.81 278 TYR B C 1
ATOM 7145 O O . TYR B 1 278 ? 4.344 -12.766 -11.922 1 94.81 278 TYR B O 1
ATOM 7153 N N . GLU B 1 279 ? 5.609 -11.898 -10.281 1 93.44 279 GLU B N 1
ATOM 7154 C CA . GLU B 1 279 ? 5.277 -10.531 -10.68 1 93.44 279 GLU B CA 1
ATOM 7155 C C . GLU B 1 279 ? 5.691 -10.266 -12.125 1 93.44 279 GLU B C 1
ATOM 7157 O O . GLU B 1 279 ? 4.957 -9.625 -12.883 1 93.44 279 GLU B O 1
ATOM 7162 N N . ALA B 1 280 ? 6.867 -10.688 -12.508 1 91.75 280 ALA B N 1
ATOM 7163 C CA . ALA B 1 280 ? 7.348 -10.523 -13.883 1 91.75 280 ALA B CA 1
ATOM 7164 C C . ALA B 1 280 ? 6.434 -11.25 -14.867 1 91.75 280 ALA B C 1
ATOM 7166 O O . ALA B 1 280 ? 6.137 -10.727 -15.945 1 91.75 280 ALA B O 1
ATOM 7167 N N . VAL B 1 281 ? 5.984 -12.414 -14.453 1 93.31 281 VAL B N 1
ATOM 7168 C CA . VAL B 1 281 ? 5.082 -13.188 -15.297 1 93.31 281 VAL B CA 1
ATOM 7169 C C . VAL B 1 281 ? 3.744 -12.461 -15.43 1 93.31 281 VAL B C 1
ATOM 7171 O O . VAL B 1 281 ? 3.213 -12.32 -16.531 1 93.31 281 VAL B O 1
ATOM 7174 N N . PHE B 1 282 ? 3.195 -11.984 -14.32 1 94.69 282 PHE B N 1
ATOM 7175 C CA . PHE B 1 282 ? 1.916 -11.289 -14.312 1 94.69 282 PHE B CA 1
ATOM 7176 C C . PHE B 1 282 ? 1.982 -10.031 -15.172 1 94.69 282 PHE B C 1
ATOM 7178 O O . PHE B 1 282 ? 1.049 -9.734 -15.922 1 94.69 282 PHE B O 1
ATOM 7185 N N . ARG B 1 283 ? 3.061 -9.359 -15.055 1 89.44 283 ARG B N 1
ATOM 7186 C CA . ARG B 1 283 ? 3.252 -8.156 -15.852 1 89.44 283 ARG B CA 1
ATOM 7187 C C . ARG B 1 283 ? 3.254 -8.484 -17.344 1 89.44 283 ARG B C 1
ATOM 7189 O O . ARG B 1 283 ? 2.639 -7.777 -18.141 1 89.44 283 ARG B O 1
ATOM 7196 N N . ARG B 1 284 ? 3.918 -9.531 -17.703 1 90 284 ARG B N 1
ATOM 7197 C CA . ARG B 1 284 ? 4.047 -9.945 -19.109 1 90 284 ARG B CA 1
ATOM 7198 C C . ARG B 1 284 ? 2.68 -10.234 -19.719 1 90 284 ARG B C 1
ATOM 7200 O O . ARG B 1 284 ? 2.434 -9.922 -20.875 1 90 284 ARG B O 1
ATOM 7207 N N . TYR B 1 285 ? 1.812 -10.773 -18.938 1 93 285 TYR B N 1
ATOM 7208 C CA . TYR B 1 285 ? 0.558 -11.258 -19.5 1 93 285 TYR B CA 1
ATOM 7209 C C . TYR B 1 285 ? -0.605 -10.359 -19.094 1 93 285 TYR B C 1
ATOM 7211 O O . TYR B 1 285 ? -1.769 -10.695 -19.328 1 93 285 TYR B O 1
ATOM 7219 N N . GLY B 1 286 ? -0.305 -9.234 -18.484 1 93.25 286 GLY B N 1
ATOM 7220 C CA . GLY B 1 286 ? -1.332 -8.273 -18.141 1 93.25 286 GLY B CA 1
ATOM 7221 C C . GLY B 1 286 ? -2.268 -8.766 -17.047 1 93.25 286 GLY B C 1
ATOM 7222 O O . GLY B 1 286 ? -3.479 -8.547 -17.109 1 93.25 286 GLY B O 1
ATOM 7223 N N . VAL B 1 287 ? -1.763 -9.5 -16.125 1 96.75 287 VAL B N 1
ATOM 7224 C CA . VAL B 1 287 ? -2.551 -9.977 -14.992 1 96.75 287 VAL B CA 1
ATOM 7225 C C . VAL B 1 287 ? -2.754 -8.852 -13.984 1 96.75 287 VAL B C 1
ATOM 7227 O O . VAL B 1 287 ? -1.812 -8.125 -13.656 1 96.75 287 VAL B O 1
ATOM 7230 N N . LEU B 1 288 ? -4.02 -8.602 -13.578 1 97.62 288 LEU B N 1
ATOM 7231 C CA . LEU B 1 288 ? -4.316 -7.68 -12.492 1 97.62 288 LEU B CA 1
ATOM 7232 C C . LEU B 1 288 ? -4.059 -8.336 -11.133 1 97.62 288 LEU B C 1
ATOM 7234 O O . LEU B 1 288 ? -4.867 -9.141 -10.664 1 97.62 288 LEU B O 1
ATOM 7238 N N . ARG B 1 289 ? -3.012 -7.988 -10.531 1 97 289 ARG B N 1
ATOM 7239 C CA . ARG B 1 289 ? -2.641 -8.609 -9.266 1 97 289 ARG B CA 1
ATOM 7240 C C . ARG B 1 289 ? -3.365 -7.945 -8.094 1 97 289 ARG B C 1
ATOM 7242 O O . ARG B 1 289 ? -3.404 -6.719 -7.996 1 97 289 ARG B O 1
ATOM 7249 N N . ALA B 1 290 ? -4.039 -8.695 -7.273 1 96.94 290 ALA B N 1
ATOM 7250 C CA . ALA B 1 290 ? -4.695 -8.227 -6.055 1 96.94 290 ALA B CA 1
ATOM 7251 C C . ALA B 1 290 ? -3.885 -8.609 -4.82 1 96.94 290 ALA B C 1
ATOM 7253 O O . ALA B 1 290 ? -3.457 -9.758 -4.68 1 96.94 290 ALA B O 1
ATOM 7254 N N . HIS B 1 291 ? -3.654 -7.695 -3.885 1 93.06 291 HIS B N 1
ATOM 7255 C CA . HIS B 1 291 ? -2.832 -7.949 -2.707 1 93.06 291 HIS B CA 1
ATOM 7256 C C . HIS B 1 291 ? -3.695 -8.125 -1.461 1 93.06 291 HIS B C 1
ATOM 7258 O O . HIS B 1 291 ? -3.17 -8.297 -0.358 1 93.06 291 HIS B O 1
ATOM 7264 N N . SER B 1 292 ? -4.961 -8.016 -1.604 1 92.56 292 SER B N 1
ATOM 7265 C CA . SER B 1 292 ? -5.934 -8.258 -0.547 1 92.56 292 SER B CA 1
ATOM 7266 C C . SER B 1 292 ? -7.234 -8.828 -1.113 1 92.56 292 SER B C 1
ATOM 7268 O O . SER B 1 292 ? -7.457 -8.789 -2.326 1 92.56 292 SER B O 1
ATOM 7270 N N . ILE B 1 293 ? -8.039 -9.352 -0.204 1 95.56 293 ILE B N 1
ATOM 7271 C CA . ILE B 1 293 ? -9.336 -9.875 -0.626 1 95.56 293 ILE B CA 1
ATOM 7272 C C . ILE B 1 293 ? -10.211 -8.742 -1.145 1 95.56 293 ILE B C 1
ATOM 7274 O O . ILE B 1 293 ? -10.891 -8.891 -2.16 1 95.56 293 ILE B O 1
ATOM 7278 N N . THR B 1 294 ? -10.07 -7.582 -0.495 1 93.81 294 THR B N 1
ATOM 7279 C CA . THR B 1 294 ? -10.82 -6.402 -0.904 1 93.81 294 THR B CA 1
ATOM 7280 C C . THR B 1 294 ? -10.438 -5.977 -2.316 1 93.81 294 THR B C 1
ATOM 7282 O O . THR B 1 294 ? -11.305 -5.742 -3.162 1 93.81 294 THR B O 1
ATOM 7285 N N . ASP B 1 295 ? -9.148 -5.941 -2.562 1 94.94 295 ASP B N 1
ATOM 7286 C CA . ASP B 1 295 ? -8.664 -5.574 -3.889 1 94.94 295 ASP B CA 1
ATOM 7287 C C . ASP B 1 295 ? -9.055 -6.621 -4.93 1 94.94 295 ASP B C 1
ATOM 7289 O O . ASP B 1 295 ? -9.32 -6.285 -6.086 1 94.94 295 ASP B O 1
ATOM 7293 N N . PHE B 1 296 ? -9.039 -7.852 -4.508 1 97.38 296 PHE B N 1
ATOM 7294 C CA . PHE B 1 296 ? -9.367 -8.977 -5.375 1 97.38 296 PHE B CA 1
ATOM 7295 C C . PHE B 1 296 ? -10.75 -8.789 -5.992 1 97.38 296 PHE B C 1
ATOM 7297 O O . PHE B 1 296 ? -10.906 -8.859 -7.215 1 97.38 296 PHE B O 1
ATOM 7304 N N . PHE B 1 297 ? -11.734 -8.422 -5.215 1 97.31 297 PHE B N 1
ATOM 7305 C CA . PHE B 1 297 ? -13.109 -8.281 -5.676 1 97.31 297 PHE B CA 1
ATOM 7306 C C . PHE B 1 297 ? -13.328 -6.922 -6.328 1 97.31 297 PHE B C 1
ATOM 7308 O O . PHE B 1 297 ? -14.086 -6.809 -7.293 1 97.31 297 PHE B O 1
ATOM 7315 N N . ALA B 1 298 ? -12.656 -5.902 -5.828 1 96.94 298 ALA B N 1
ATOM 7316 C CA . ALA B 1 298 ? -12.797 -4.574 -6.418 1 96.94 298 ALA B CA 1
ATOM 7317 C C . ALA B 1 298 ? -12.281 -4.555 -7.855 1 96.94 298 ALA B C 1
ATOM 7319 O O . ALA B 1 298 ? -12.93 -4 -8.742 1 96.94 298 ALA B O 1
ATOM 7320 N N . LEU B 1 299 ? -11.164 -5.195 -8.07 1 97.88 299 LEU B N 1
ATOM 7321 C CA . LEU B 1 299 ? -10.578 -5.238 -9.406 1 97.88 299 LEU B CA 1
ATOM 7322 C C . LEU B 1 299 ? -11.438 -6.066 -10.352 1 97.88 299 LEU B C 1
ATOM 7324 O O . LEU B 1 299 ? -11.664 -5.672 -11.5 1 97.88 299 LEU B O 1
ATOM 7328 N N . ALA B 1 300 ? -11.898 -7.215 -9.844 1 98.06 300 ALA B N 1
ATOM 7329 C CA . ALA B 1 300 ? -12.734 -8.07 -10.68 1 98.06 300 ALA B CA 1
ATOM 7330 C C . ALA B 1 300 ? -14.016 -7.352 -11.094 1 98.06 300 ALA B C 1
ATOM 7332 O O . ALA B 1 300 ? -14.383 -7.352 -12.266 1 98.06 300 ALA B O 1
ATOM 7333 N N . ALA B 1 301 ? -14.688 -6.711 -10.109 1 97.5 301 ALA B N 1
ATOM 7334 C CA . ALA B 1 301 ? -15.906 -5.965 -10.398 1 97.5 301 ALA B CA 1
ATOM 7335 C C . ALA B 1 301 ? -15.641 -4.836 -11.391 1 97.5 301 ALA B C 1
ATOM 7337 O O . ALA B 1 301 ? -16.406 -4.637 -12.336 1 97.5 301 ALA B O 1
ATOM 7338 N N . SER B 1 302 ? -14.562 -4.117 -11.172 1 98.12 302 SER B N 1
ATOM 7339 C CA . SER B 1 302 ? -14.227 -2.984 -12.031 1 98.12 302 SER B CA 1
ATOM 7340 C C . SER B 1 302 ? -13.945 -3.438 -13.461 1 98.12 302 SER B C 1
ATOM 7342 O O . SER B 1 302 ? -14.406 -2.812 -14.414 1 98.12 302 SER B O 1
ATOM 7344 N N . ALA B 1 303 ? -13.148 -4.547 -13.578 1 97.5 303 ALA B N 1
ATOM 7345 C CA . ALA B 1 303 ? -12.82 -5.078 -14.898 1 97.5 303 ALA B CA 1
ATOM 7346 C C . ALA B 1 303 ? -14.07 -5.559 -15.625 1 97.5 303 ALA B C 1
ATOM 7348 O O . ALA B 1 303 ? -14.141 -5.508 -16.859 1 97.5 303 ALA B O 1
ATOM 7349 N N . TYR B 1 304 ? -15.039 -6.039 -14.883 1 96.69 304 TYR B N 1
ATOM 7350 C CA . TYR B 1 304 ? -16.297 -6.52 -15.445 1 96.69 304 TYR B CA 1
ATOM 7351 C C . TYR B 1 304 ? -17.156 -5.359 -15.914 1 96.69 304 TYR B C 1
ATOM 7353 O O . TYR B 1 304 ? -17.766 -5.418 -17 1 96.69 304 TYR B O 1
ATOM 7361 N N . ILE B 1 305 ? -17.219 -4.281 -15.133 1 96.62 305 ILE B N 1
ATOM 7362 C CA . ILE B 1 305 ? -18.172 -3.184 -15.32 1 96.62 305 ILE B CA 1
ATOM 7363 C C . ILE B 1 305 ? -17.672 -2.258 -16.422 1 96.62 305 ILE B C 1
ATOM 7365 O O . ILE B 1 305 ? -18.453 -1.789 -17.25 1 96.62 305 ILE B O 1
ATOM 7369 N N . ALA B 1 306 ? -16.359 -2.02 -16.391 1 95.06 306 ALA B N 1
ATOM 7370 C CA . ALA B 1 306 ? -15.836 -1 -17.297 1 95.06 306 ALA B CA 1
ATOM 7371 C C . ALA B 1 306 ? -14.75 -1.572 -18.188 1 95.06 306 ALA B C 1
ATOM 7373 O O . ALA B 1 306 ? -13.992 -2.457 -17.781 1 95.06 306 ALA B O 1
ATOM 7374 N N . ARG B 1 307 ? -14.727 -1.037 -19.375 1 90.88 307 ARG B N 1
ATOM 7375 C CA . ARG B 1 307 ? -13.617 -1.356 -20.266 1 90.88 307 ARG B CA 1
ATOM 7376 C C . ARG B 1 307 ? -12.328 -0.674 -19.797 1 90.88 307 ARG B C 1
ATOM 7378 O O . ARG B 1 307 ? -12.359 0.457 -19.312 1 90.88 307 ARG B O 1
ATOM 7385 N N . ALA B 1 308 ? -11.234 -1.334 -20.016 1 94.25 308 ALA B N 1
ATOM 7386 C CA . ALA B 1 308 ? -9.945 -0.76 -19.656 1 94.25 308 ALA B CA 1
ATOM 7387 C C . ALA B 1 308 ? -9.68 0.532 -20.422 1 94.25 308 ALA B C 1
ATOM 7389 O O . ALA B 1 308 ? -9.977 0.624 -21.609 1 94.25 308 ALA B O 1
ATOM 7390 N N . PRO B 1 309 ? -9.164 1.529 -19.688 1 96.19 309 PRO B N 1
ATOM 7391 C CA . PRO B 1 309 ? -8.836 2.766 -20.391 1 96.19 309 PRO B CA 1
ATOM 7392 C C . PRO B 1 309 ? -7.645 2.604 -21.328 1 96.19 309 PRO B C 1
ATOM 7394 O O . PRO B 1 309 ? -6.797 1.732 -21.125 1 96.19 309 PRO B O 1
ATOM 7397 N N . LYS B 1 310 ? -7.527 3.451 -22.312 1 93.12 310 LYS B N 1
ATOM 7398 C CA . LYS B 1 310 ? -6.52 3.35 -23.375 1 93.12 310 LYS B CA 1
ATOM 7399 C C . LYS B 1 310 ? -5.188 3.932 -22.906 1 93.12 310 LYS B C 1
ATOM 7401 O O . LYS B 1 310 ? -4.152 3.693 -23.531 1 93.12 310 LYS B O 1
ATOM 7406 N N . GLY B 1 311 ? -5.285 4.664 -21.922 1 94.56 311 GLY B N 1
ATOM 7407 C CA . GLY B 1 311 ? -4.078 5.301 -21.422 1 94.56 311 GLY B CA 1
ATOM 7408 C C . GLY B 1 311 ? -4.148 5.629 -19.953 1 94.56 311 GLY B C 1
ATOM 7409 O O . GLY B 1 311 ? -4.988 5.09 -19.219 1 94.56 311 GLY B O 1
ATOM 7410 N N . ARG B 1 312 ? -3.246 6.48 -19.516 1 96.12 312 ARG B N 1
ATOM 7411 C CA . ARG B 1 312 ? -3.088 6.727 -18.078 1 96.12 312 ARG B CA 1
ATOM 7412 C C . ARG B 1 312 ? -3.631 8.102 -17.703 1 96.12 312 ARG B C 1
ATOM 7414 O O . ARG B 1 312 ? -3.605 8.477 -16.516 1 96.12 312 ARG B O 1
ATOM 7421 N N . SER B 1 313 ? -4.094 8.852 -18.672 1 97.75 313 SER B N 1
ATOM 7422 C CA . SER B 1 313 ? -4.59 10.188 -18.359 1 97.75 313 SER B CA 1
ATOM 7423 C C . SER B 1 313 ? -5.914 10.117 -17.594 1 97.75 313 SER B C 1
ATOM 7425 O O . SER B 1 313 ? -6.758 9.266 -17.891 1 97.75 313 SER B O 1
ATOM 7427 N N . ILE B 1 314 ? -6.082 10.953 -16.594 1 98.5 314 ILE B N 1
ATOM 7428 C CA . ILE B 1 314 ? -7.309 10.93 -15.812 1 98.5 314 ILE B CA 1
ATOM 7429 C C . ILE B 1 314 ? -7.766 12.359 -15.516 1 98.5 314 ILE B C 1
ATOM 7431 O O . ILE B 1 314 ? -6.945 13.227 -15.211 1 98.5 314 ILE B O 1
ATOM 7435 N N . GLY B 1 315 ? -9 12.625 -15.789 1 98.5 315 GLY B N 1
ATOM 7436 C CA . GLY B 1 315 ? -9.648 13.836 -15.305 1 98.5 315 GLY B CA 1
ATOM 7437 C C . GLY B 1 315 ? -10.289 13.664 -13.945 1 98.5 315 GLY B C 1
ATOM 7438 O O . GLY B 1 315 ? -11.109 12.766 -13.742 1 98.5 315 GLY B O 1
ATOM 7439 N N . LEU B 1 316 ? -9.891 14.492 -12.992 1 98.56 316 LEU B N 1
ATOM 7440 C CA . LEU B 1 316 ? -10.438 14.461 -11.633 1 98.56 316 LEU B CA 1
ATOM 7441 C C . LEU B 1 316 ? -11.406 15.617 -11.414 1 98.56 316 LEU B C 1
ATOM 7443 O O . LEU B 1 316 ? -11.055 16.781 -11.633 1 98.56 316 LEU B O 1
ATOM 7447 N N . PHE B 1 317 ? -12.57 15.273 -11.055 1 97.81 317 PHE B N 1
ATOM 7448 C CA . PHE B 1 317 ? -13.664 16.219 -10.859 1 97.81 317 PHE B CA 1
ATOM 7449 C C . PHE B 1 317 ? -14.227 16.109 -9.445 1 97.81 317 PHE B C 1
ATOM 7451 O O . PHE B 1 317 ? -14.492 15.008 -8.961 1 97.81 317 PHE B O 1
ATOM 7458 N N . THR B 1 318 ? -14.367 17.25 -8.734 1 96.38 318 THR B N 1
ATOM 7459 C CA . THR B 1 318 ? -14.766 17.109 -7.34 1 96.38 318 THR B CA 1
ATOM 7460 C C . THR B 1 318 ? -15.586 18.328 -6.898 1 96.38 318 THR B C 1
ATOM 7462 O O . THR B 1 318 ? -15.508 19.391 -7.504 1 96.38 318 THR B O 1
ATOM 7465 N N . VAL B 1 319 ? -16.359 18.109 -5.875 1 92.81 319 VAL B N 1
ATOM 7466 C CA . VAL B 1 319 ? -17.094 19.188 -5.23 1 92.81 319 VAL B CA 1
ATOM 7467 C C . VAL B 1 319 ? -16.438 19.531 -3.895 1 92.81 319 VAL B C 1
ATOM 7469 O O . VAL B 1 319 ? -17 20.312 -3.109 1 92.81 319 VAL B O 1
ATOM 7472 N N . SER B 1 320 ? -15.328 18.922 -3.607 1 92.12 320 SER B N 1
ATOM 7473 C CA . SER B 1 320 ? -14.562 19.141 -2.387 1 92.12 320 SER B CA 1
ATOM 7474 C C . SER B 1 320 ? -13.078 19.328 -2.695 1 92.12 320 SER B C 1
ATOM 7476 O O . SER B 1 320 ? -12.406 18.375 -3.1 1 92.12 320 SER B O 1
ATOM 7478 N N . GLY B 1 321 ? -12.625 20.516 -2.412 1 90.31 321 GLY B N 1
ATOM 7479 C CA . GLY B 1 321 ? -11.211 20.766 -2.645 1 90.31 321 GLY B CA 1
ATOM 7480 C C . GLY B 1 321 ? -10.305 19.844 -1.855 1 90.31 321 GLY B C 1
ATOM 7481 O O . GLY B 1 321 ? -9.273 19.391 -2.361 1 90.31 321 GLY B O 1
ATOM 7482 N N . GLY B 1 322 ? -10.664 19.547 -0.646 1 91.62 322 GLY B N 1
ATOM 7483 C CA . GLY B 1 322 ? -9.898 18.625 0.179 1 91.62 322 GLY B CA 1
ATOM 7484 C C . GLY B 1 322 ? -9.797 17.234 -0.406 1 91.62 322 GLY B C 1
ATOM 7485 O O . GLY B 1 322 ? -8.719 16.641 -0.45 1 91.62 322 GLY B O 1
ATOM 7486 N N . VAL B 1 323 ? -10.906 16.734 -0.846 1 94.94 323 VAL B N 1
ATOM 7487 C CA . VAL B 1 323 ? -10.906 15.398 -1.44 1 94.94 323 VAL B CA 1
ATOM 7488 C C . VAL B 1 323 ? -10.18 15.43 -2.783 1 94.94 323 VAL B C 1
ATOM 7490 O O . VAL B 1 323 ? -9.547 14.445 -3.174 1 94.94 323 VAL B O 1
ATOM 7493 N N . GLY B 1 324 ? -10.312 16.594 -3.449 1 96.12 324 GLY B N 1
ATOM 7494 C CA . GLY B 1 324 ? -9.539 16.75 -4.668 1 96.12 324 GLY B CA 1
ATOM 7495 C C . GLY B 1 324 ? -8.047 16.547 -4.461 1 96.12 324 GLY B C 1
ATOM 7496 O O . GLY B 1 324 ? -7.391 15.883 -5.262 1 96.12 324 GLY B O 1
ATOM 7497 N N . ALA B 1 325 ? -7.555 17.156 -3.422 1 94.94 325 ALA B N 1
ATOM 7498 C CA . ALA B 1 325 ? -6.145 16.984 -3.088 1 94.94 325 ALA B CA 1
ATOM 7499 C C . ALA B 1 325 ? -5.824 15.516 -2.789 1 94.94 325 ALA B C 1
ATOM 7501 O O . ALA B 1 325 ? -4.777 15.008 -3.193 1 94.94 325 ALA B O 1
ATOM 7502 N N . MET B 1 326 ? -6.723 14.883 -2.076 1 95.94 326 MET B N 1
ATOM 7503 C CA . MET B 1 326 ? -6.574 13.461 -1.776 1 95.94 326 MET B CA 1
ATOM 7504 C C . MET B 1 326 ? -6.531 12.641 -3.059 1 95.94 326 MET B C 1
ATOM 7506 O O . MET B 1 326 ? -5.695 11.742 -3.199 1 95.94 326 MET B O 1
ATOM 7510 N N . MET B 1 327 ? -7.43 12.945 -3.957 1 97.81 327 MET B N 1
ATOM 7511 C CA . MET B 1 327 ? -7.484 12.25 -5.238 1 97.81 327 MET B CA 1
ATOM 7512 C C . MET B 1 327 ? -6.195 12.453 -6.027 1 97.81 327 MET B C 1
ATOM 7514 O O . MET B 1 327 ? -5.703 11.523 -6.668 1 97.81 327 MET B O 1
ATOM 7518 N N . ALA B 1 328 ? -5.684 13.656 -5.98 1 97.38 328 ALA B N 1
ATOM 7519 C CA . ALA B 1 328 ? -4.426 13.953 -6.66 1 97.38 328 ALA B CA 1
ATOM 7520 C C . ALA B 1 328 ? -3.281 13.125 -6.086 1 97.38 328 ALA B C 1
ATOM 7522 O O . ALA B 1 328 ? -2.447 12.602 -6.832 1 97.38 328 ALA B O 1
ATOM 7523 N N . ASP B 1 329 ? -3.227 13.039 -4.742 1 97.06 329 ASP B N 1
ATOM 7524 C CA . ASP B 1 329 ? -2.238 12.188 -4.086 1 97.06 329 ASP B CA 1
ATOM 7525 C C . ASP B 1 329 ? -2.348 10.742 -4.578 1 97.06 329 ASP B C 1
ATOM 7527 O O . ASP B 1 329 ? -1.343 10.125 -4.934 1 97.06 329 ASP B O 1
ATOM 7531 N N . ASP B 1 330 ? -3.566 10.203 -4.602 1 97.88 330 ASP B N 1
ATOM 7532 C CA . ASP B 1 330 ? -3.809 8.82 -5 1 97.88 330 ASP B CA 1
ATOM 7533 C C . ASP B 1 330 ? -3.449 8.594 -6.465 1 97.88 330 ASP B C 1
ATOM 7535 O O . ASP B 1 330 ? -2.918 7.543 -6.828 1 97.88 330 ASP B O 1
ATOM 7539 N N . ALA B 1 331 ? -3.824 9.562 -7.297 1 98.31 331 ALA B N 1
ATOM 7540 C CA . ALA B 1 331 ? -3.502 9.453 -8.719 1 98.31 331 ALA B CA 1
ATOM 7541 C C . ALA B 1 331 ? -1.994 9.375 -8.938 1 98.31 331 ALA B C 1
ATOM 7543 O O . ALA B 1 331 ? -1.518 8.578 -9.75 1 98.31 331 ALA B O 1
ATOM 7544 N N . SER B 1 332 ? -1.314 10.242 -8.219 1 96.56 332 SER B N 1
ATOM 7545 C CA . SER B 1 332 ? 0.142 10.211 -8.281 1 96.56 332 SER B CA 1
ATOM 7546 C C . SER B 1 332 ? 0.686 8.852 -7.867 1 96.56 332 SER B C 1
ATOM 7548 O O . SER B 1 332 ? 1.545 8.281 -8.547 1 96.56 332 SER B O 1
ATOM 7550 N N . ALA B 1 333 ? 0.198 8.367 -6.828 1 95.12 333 ALA B N 1
ATOM 7551 C CA . ALA B 1 333 ? 0.641 7.074 -6.312 1 95.12 333 ALA B CA 1
ATOM 7552 C C . ALA B 1 333 ? 0.322 5.953 -7.297 1 95.12 333 ALA B C 1
ATOM 7554 O O . ALA B 1 333 ? 1.076 4.984 -7.406 1 95.12 333 ALA B O 1
ATOM 7555 N N . ALA B 1 334 ? -0.773 6.082 -8.031 1 96.44 334 ALA B N 1
ATOM 7556 C CA . ALA B 1 334 ? -1.209 5.059 -8.977 1 96.44 334 ALA B CA 1
ATOM 7557 C C . ALA B 1 334 ? -0.522 5.23 -10.328 1 96.44 334 ALA B C 1
ATOM 7559 O O . ALA B 1 334 ? -0.769 4.461 -11.258 1 96.44 334 ALA B O 1
ATOM 7560 N N . GLY B 1 335 ? 0.326 6.273 -10.484 1 94.31 335 GLY B N 1
ATOM 7561 C CA . GLY B 1 335 ? 1.045 6.523 -11.727 1 94.31 335 GLY B CA 1
ATOM 7562 C C . GLY B 1 335 ? 0.161 7.074 -12.828 1 94.31 335 GLY B C 1
ATOM 7563 O O . GLY B 1 335 ? 0.431 6.867 -14.008 1 94.31 335 GLY B O 1
ATOM 7564 N N . LEU B 1 336 ? -0.929 7.691 -12.492 1 97.5 336 LEU B N 1
ATOM 7565 C CA . LEU B 1 336 ? -1.828 8.289 -13.469 1 97.5 336 LEU B CA 1
ATOM 7566 C C . LEU B 1 336 ? -1.412 9.719 -13.797 1 97.5 336 LEU B C 1
ATOM 7568 O O . LEU B 1 336 ? -0.781 10.383 -12.969 1 97.5 336 LEU B O 1
ATOM 7572 N N . GLU B 1 337 ? -1.708 10.148 -14.945 1 97.12 337 GLU B N 1
ATOM 7573 C CA . GLU B 1 337 ? -1.35 11.477 -15.422 1 97.12 337 GLU B CA 1
ATOM 7574 C C . GLU B 1 337 ? -2.506 12.461 -15.242 1 97.12 337 GLU B C 1
ATOM 7576 O O . GLU B 1 337 ? -3.557 12.305 -15.867 1 97.12 337 GLU B O 1
ATOM 7581 N N . VAL B 1 338 ? -2.266 13.422 -14.445 1 97.81 338 VAL B N 1
ATOM 7582 C CA . VAL B 1 338 ? -3.273 14.438 -14.164 1 97.81 338 VAL B CA 1
ATOM 7583 C C . VAL B 1 338 ? -2.895 15.742 -14.859 1 97.81 338 VAL B C 1
ATOM 7585 O O . VAL B 1 338 ? -2.504 16.719 -14.203 1 97.81 338 VAL B O 1
ATOM 7588 N N . ALA B 1 339 ? -3.139 15.797 -16.141 1 96.25 339 ALA B N 1
ATOM 7589 C CA . ALA B 1 339 ? -2.764 16.953 -16.938 1 96.25 339 ALA B CA 1
ATOM 7590 C C . ALA B 1 339 ? -3.715 18.125 -16.703 1 96.25 339 ALA B C 1
ATOM 7592 O O . ALA B 1 339 ? -4.922 17.922 -16.547 1 96.25 339 ALA B O 1
ATOM 7593 N N . PRO B 1 340 ? -3.18 19.312 -16.703 1 96.31 340 PRO B N 1
ATOM 7594 C CA . PRO B 1 340 ? -4.047 20.484 -16.531 1 96.31 340 PRO B CA 1
ATOM 7595 C C . PRO B 1 340 ? -4.938 20.734 -17.75 1 96.31 340 PRO B C 1
ATOM 7597 O O . PRO B 1 340 ? -4.59 20.344 -18.859 1 96.31 340 PRO B O 1
ATOM 7600 N N . LEU B 1 341 ? -6.09 21.328 -17.516 1 97.62 341 LEU B N 1
ATOM 7601 C CA . LEU B 1 341 ? -6.93 21.797 -18.625 1 97.62 341 LEU B CA 1
ATOM 7602 C C . LEU B 1 341 ? -6.285 22.969 -19.344 1 97.62 341 LEU B C 1
ATOM 7604 O O . LEU B 1 341 ? -5.332 23.562 -18.844 1 97.62 341 LEU B O 1
ATOM 7608 N N . SER B 1 342 ? -6.777 23.219 -20.594 1 97.5 342 SER B N 1
ATOM 7609 C CA . SER B 1 342 ? -6.293 24.375 -21.344 1 97.5 342 SER B CA 1
ATOM 7610 C C . SER B 1 342 ? -6.625 25.672 -20.625 1 97.5 342 SER B C 1
ATOM 7612 O O . SER B 1 342 ? -7.535 25.719 -19.797 1 97.5 342 SER B O 1
ATOM 7614 N N . ASP B 1 343 ? -5.938 26.734 -20.922 1 96.69 343 ASP B N 1
ATOM 7615 C CA . ASP B 1 343 ? -6.203 28.047 -20.359 1 96.69 343 ASP B CA 1
ATOM 7616 C C . ASP B 1 343 ? -7.629 28.5 -20.656 1 96.69 343 ASP B C 1
ATOM 7618 O O . ASP B 1 343 ? -8.281 29.125 -19.828 1 96.69 343 ASP B O 1
ATOM 7622 N N . ALA B 1 344 ? -8.039 28.203 -21.844 1 97.25 344 ALA B N 1
ATOM 7623 C CA . ALA B 1 344 ? -9.383 28.594 -22.266 1 97.25 344 ALA B CA 1
ATOM 7624 C C . ALA B 1 344 ? -10.445 27.922 -21.391 1 97.25 344 ALA B C 1
ATOM 7626 O O . ALA B 1 344 ? -11.398 28.562 -20.953 1 97.25 344 ALA B O 1
ATOM 7627 N N . ALA B 1 345 ? -10.281 26.641 -21.203 1 97.31 345 ALA B N 1
ATOM 7628 C CA . ALA B 1 345 ? -11.227 25.891 -20.375 1 97.31 345 ALA B CA 1
ATOM 7629 C C . ALA B 1 345 ? -11.203 26.391 -18.938 1 97.31 345 ALA B C 1
ATOM 7631 O O . ALA B 1 345 ? -12.25 26.5 -18.297 1 97.31 345 ALA B O 1
ATOM 7632 N N . GLN B 1 346 ? -10.008 26.625 -18.422 1 96.5 346 GLN B N 1
ATOM 7633 C CA . GLN B 1 346 ? -9.867 27.109 -17.047 1 96.5 346 GLN B CA 1
ATOM 7634 C C . GLN B 1 346 ? -10.547 28.469 -16.875 1 96.5 346 GLN B C 1
ATOM 7636 O O . GLN B 1 346 ? -11.227 28.703 -15.875 1 96.5 346 GLN B O 1
ATOM 7641 N N . ARG B 1 347 ? -10.422 29.359 -17.828 1 96.06 347 ARG B N 1
ATOM 7642 C CA . ARG B 1 347 ? -11.07 30.672 -17.781 1 96.06 347 ARG B CA 1
ATOM 7643 C C . ARG B 1 347 ? -12.594 30.531 -17.797 1 96.06 347 ARG B C 1
ATOM 7645 O O . ARG B 1 347 ? -13.289 31.219 -17.047 1 96.06 347 ARG B O 1
ATOM 7652 N N . GLN B 1 348 ? -13.039 29.656 -18.625 1 96.31 348 GLN B N 1
ATOM 7653 C CA . GLN B 1 348 ? -14.477 29.438 -18.703 1 96.31 348 GLN B CA 1
ATOM 7654 C C . GLN B 1 348 ? -15.031 28.906 -17.391 1 96.31 348 GLN B C 1
ATOM 7656 O O . GLN B 1 348 ? -16.094 29.344 -16.938 1 96.31 348 GLN B O 1
ATOM 7661 N N . LEU B 1 349 ? -14.359 27.984 -16.75 1 95.19 349 LEU B N 1
ATOM 7662 C CA . LEU B 1 349 ? -14.789 27.438 -15.461 1 95.19 349 LEU B CA 1
ATOM 7663 C C . LEU B 1 349 ? -14.812 28.531 -14.391 1 95.19 349 LEU B C 1
ATOM 7665 O O . LEU B 1 349 ? -15.742 28.594 -13.586 1 95.19 349 LEU B O 1
ATOM 7669 N N . ARG B 1 350 ? -13.836 29.406 -14.43 1 92.38 350 ARG B N 1
ATOM 7670 C CA . ARG B 1 350 ? -13.766 30.5 -13.453 1 92.38 350 ARG B CA 1
ATOM 7671 C C . ARG B 1 350 ? -14.891 31.5 -13.68 1 92.38 350 ARG B C 1
ATOM 7673 O O . ARG B 1 350 ? -15.359 32.156 -12.734 1 92.38 350 ARG B O 1
ATOM 7680 N N . GLU B 1 351 ? -15.258 31.609 -14.93 1 93.12 351 GLU B N 1
ATOM 7681 C CA . GLU B 1 351 ? -16.391 32.469 -15.234 1 93.12 351 GLU B CA 1
ATOM 7682 C C . GLU B 1 351 ? -17.672 31.938 -14.625 1 93.12 351 GLU B C 1
ATOM 7684 O O . GLU B 1 351 ? -18.516 32.719 -14.148 1 93.12 351 GLU B O 1
ATOM 7689 N N . TRP B 1 352 ? -17.828 30.625 -14.688 1 91.62 352 TRP B N 1
ATOM 7690 C CA . TRP B 1 352 ? -19.031 30.016 -14.141 1 91.62 352 TRP B CA 1
ATOM 7691 C C . TRP B 1 352 ? -18.953 29.953 -12.617 1 91.62 352 TRP B C 1
ATOM 7693 O O . TRP B 1 352 ? -19.969 30.141 -11.938 1 91.62 352 TRP B O 1
ATOM 7703 N N . VAL B 1 353 ? -17.734 29.641 -12.109 1 88.75 353 VAL B N 1
ATOM 7704 C CA . VAL B 1 353 ? -17.5 29.484 -10.68 1 88.75 353 VAL B CA 1
ATOM 7705 C C . VAL B 1 353 ? -16.234 30.219 -10.273 1 88.75 353 VAL B C 1
ATOM 7707 O O . VAL B 1 353 ? -15.156 29.641 -10.203 1 88.75 353 VAL B O 1
ATOM 7710 N N . PRO B 1 354 ? -16.328 31.406 -9.914 1 80.62 354 PRO B N 1
ATOM 7711 C CA . PRO B 1 354 ? -15.172 32.281 -9.664 1 80.62 354 PRO B CA 1
ATOM 7712 C C . PRO B 1 354 ? -14.195 31.672 -8.656 1 80.62 354 PRO B C 1
ATOM 7714 O O . PRO B 1 354 ? -12.992 31.922 -8.742 1 80.62 354 PRO B O 1
ATOM 7717 N N . PHE B 1 355 ? -14.617 30.859 -7.699 1 78.25 355 PHE B N 1
ATOM 7718 C CA . PHE B 1 355 ? -13.719 30.328 -6.676 1 78.25 355 PHE B CA 1
ATOM 7719 C C . PHE B 1 355 ? -13.367 28.875 -6.969 1 78.25 355 PHE B C 1
ATOM 7721 O O . PHE B 1 355 ? -12.844 28.172 -6.098 1 78.25 355 PHE B O 1
ATOM 7728 N N . ALA B 1 356 ? -13.492 28.484 -8.18 1 85.31 356 ALA B N 1
ATOM 7729 C CA . ALA B 1 356 ? -13.195 27.109 -8.562 1 85.31 356 ALA B CA 1
ATOM 7730 C C . ALA B 1 356 ? -11.695 26.891 -8.727 1 85.31 356 ALA B C 1
ATOM 7732 O O . ALA B 1 356 ? -10.953 27.844 -9.016 1 85.31 356 ALA B O 1
ATOM 7733 N N . ALA B 1 357 ? -11.188 25.812 -8.359 1 89.44 357 ALA B N 1
ATOM 7734 C CA . ALA B 1 357 ? -9.891 25.344 -8.836 1 89.44 357 ALA B CA 1
ATOM 7735 C C . ALA B 1 357 ? -10.016 24.641 -10.18 1 89.44 357 ALA B C 1
ATOM 7737 O O . ALA B 1 357 ? -10.438 23.484 -10.25 1 89.44 357 ALA B O 1
ATOM 7738 N N . PRO B 1 358 ? -9.633 25.281 -11.281 1 91.56 358 PRO B N 1
ATOM 7739 C CA . PRO B 1 358 ? -10.031 24.812 -12.609 1 91.56 358 PRO B CA 1
ATOM 7740 C C . PRO B 1 358 ? -8.969 23.922 -13.258 1 91.56 358 PRO B C 1
ATOM 7742 O O . PRO B 1 358 ? -9.18 23.422 -14.367 1 91.56 358 PRO B O 1
ATOM 7745 N N . ARG B 1 359 ? -7.793 23.656 -12.781 1 92.69 359 ARG B N 1
ATOM 7746 C CA . ARG B 1 359 ? -6.637 23.062 -13.438 1 92.69 359 ARG B CA 1
ATOM 7747 C C . ARG B 1 359 ? -6.828 21.562 -13.633 1 92.69 359 ARG B C 1
ATOM 7749 O O . ARG B 1 359 ? -6.855 21.078 -14.766 1 92.69 359 ARG B O 1
ATOM 7756 N N . ASN B 1 360 ? -7.051 20.625 -12.766 1 96.19 360 ASN B N 1
ATOM 7757 C CA . ASN B 1 360 ? -7.109 19.188 -12.562 1 96.19 360 ASN B CA 1
ATOM 7758 C C . ASN B 1 360 ? -6.266 18.75 -11.375 1 96.19 360 ASN B C 1
ATOM 7760 O O . ASN B 1 360 ? -5.039 18.656 -11.477 1 96.19 360 ASN B O 1
ATOM 7764 N N . PRO B 1 361 ? -7.055 18.453 -10.336 1 96.62 361 PRO B N 1
ATOM 7765 C CA . PRO B 1 361 ? -8.492 18.219 -10.172 1 96.62 361 PRO B CA 1
ATOM 7766 C C . PRO B 1 361 ? -9.312 19.5 -10.328 1 96.62 361 PRO B C 1
ATOM 7768 O O . PRO B 1 361 ? -8.891 20.578 -9.867 1 96.62 361 PRO B O 1
ATOM 7771 N N . VAL B 1 362 ? -10.383 19.328 -10.992 1 96.5 362 VAL B N 1
ATOM 7772 C CA . VAL B 1 362 ? -11.328 20.438 -11.133 1 96.5 362 VAL B CA 1
ATOM 7773 C C . VAL B 1 362 ? -12.289 20.453 -9.953 1 96.5 362 VAL B C 1
ATOM 7775 O O . VAL B 1 362 ? -13.078 19.516 -9.773 1 96.5 362 VAL B O 1
ATOM 7778 N N . ASP B 1 363 ? -12.227 21.469 -9.172 1 94.31 363 ASP B N 1
ATOM 7779 C CA . ASP B 1 363 ? -13.109 21.656 -8.023 1 94.31 363 ASP B CA 1
ATOM 7780 C C . ASP B 1 363 ? -14.141 22.75 -8.289 1 94.31 363 ASP B C 1
ATOM 7782 O O . ASP B 1 363 ? -13.797 23.922 -8.383 1 94.31 363 ASP B O 1
ATOM 7786 N N . ILE B 1 364 ? -15.352 22.344 -8.328 1 91.12 364 ILE B N 1
ATOM 7787 C CA . ILE B 1 364 ? -16.391 23.328 -8.594 1 91.12 364 ILE B CA 1
ATOM 7788 C C . ILE B 1 364 ? -17.094 23.719 -7.285 1 91.12 364 ILE B C 1
ATOM 7790 O O . ILE B 1 364 ? -18.141 24.344 -7.297 1 91.12 364 ILE B O 1
ATOM 7794 N N . THR B 1 365 ? -16.562 23.297 -6.211 1 83.88 365 THR B N 1
ATOM 7795 C CA . THR B 1 365 ? -16.953 23.688 -4.859 1 83.88 365 THR B CA 1
ATOM 7796 C C . THR B 1 365 ? -18.391 23.281 -4.562 1 83.88 365 THR B C 1
ATOM 7798 O O . THR B 1 365 ? -19.016 22.562 -5.348 1 83.88 365 THR B O 1
ATOM 7801 N N . GLY B 1 366 ? -18.844 23.656 -3.387 1 77.69 366 GLY B N 1
ATOM 7802 C CA . GLY B 1 366 ? -20.203 23.391 -2.969 1 77.69 366 GLY B CA 1
ATOM 7803 C C . GLY B 1 366 ? -21.234 24.234 -3.686 1 77.69 366 GLY B C 1
ATOM 7804 O O . GLY B 1 366 ? -22.438 24.062 -3.494 1 77.69 366 GLY B O 1
ATOM 7805 N N . GLN B 1 367 ? -20.844 25.047 -4.555 1 70.94 367 GLN B N 1
ATOM 7806 C CA . GLN B 1 367 ? -21.734 25.922 -5.324 1 70.94 367 GLN B CA 1
ATOM 7807 C C . GLN B 1 367 ? -22.719 25.094 -6.156 1 70.94 367 GLN B C 1
ATOM 7809 O O . GLN B 1 367 ? -23.734 25.609 -6.609 1 70.94 367 GLN B O 1
ATOM 7814 N N . VAL B 1 368 ? -22.359 23.922 -6.285 1 72.94 368 VAL B N 1
ATOM 7815 C CA . VAL B 1 368 ? -23.219 23 -7.043 1 72.94 368 VAL B CA 1
ATOM 7816 C C . VAL B 1 368 ? -24.578 22.906 -6.379 1 72.94 368 VAL B C 1
ATOM 7818 O O . VAL B 1 368 ? -25.594 22.672 -7.055 1 72.94 368 VAL B O 1
ATOM 7821 N N . THR B 1 369 ? -24.625 23.078 -5.148 1 71.81 369 THR B N 1
ATOM 7822 C CA . THR B 1 369 ? -25.891 23.016 -4.426 1 71.81 369 THR B CA 1
ATOM 7823 C C . THR B 1 369 ? -26.828 24.141 -4.855 1 71.81 369 THR B C 1
ATOM 7825 O O . THR B 1 369 ? -28.047 24 -4.797 1 71.81 369 THR B O 1
ATOM 7828 N N . ASN B 1 370 ? -26.172 25.234 -5.328 1 75.25 370 ASN B N 1
ATOM 7829 C CA . ASN B 1 370 ? -26.969 26.375 -5.762 1 75.25 370 ASN B CA 1
ATOM 7830 C C . ASN B 1 370 ? -27.375 26.25 -7.227 1 75.25 370 ASN B C 1
ATOM 7832 O O . ASN B 1 370 ? -28.406 26.781 -7.633 1 75.25 370 ASN B O 1
ATOM 7836 N N . ASP B 1 371 ? -26.578 25.688 -8 1 84.25 371 ASP B N 1
ATOM 7837 C CA . ASP B 1 371 ? -26.812 25.484 -9.43 1 84.25 371 ASP B CA 1
ATOM 7838 C C . ASP B 1 371 ? -26.328 24.109 -9.867 1 84.25 371 ASP B C 1
ATOM 7840 O O . ASP B 1 371 ? -25.172 23.953 -10.281 1 84.25 371 ASP B O 1
ATOM 7844 N N . MET B 1 372 ? -27.266 23.25 -9.922 1 84.44 372 MET B N 1
ATOM 7845 C CA . MET B 1 372 ? -26.922 21.859 -10.195 1 84.44 372 MET B CA 1
ATOM 7846 C C . MET B 1 372 ? -26.5 21.688 -11.648 1 84.44 372 MET B C 1
ATOM 7848 O O . MET B 1 372 ? -25.859 20.688 -11.992 1 84.44 372 MET B O 1
ATOM 7852 N N . THR B 1 373 ? -26.797 22.641 -12.492 1 87.94 373 THR B N 1
ATOM 7853 C CA . THR B 1 373 ? -26.438 22.531 -13.898 1 87.94 373 THR B CA 1
ATOM 7854 C C . THR B 1 373 ? -24.938 22.656 -14.086 1 87.94 373 THR B C 1
ATOM 7856 O O . THR B 1 373 ? -24.391 22.281 -15.125 1 87.94 373 THR B O 1
ATOM 7859 N N . LEU B 1 374 ? -24.297 23.25 -13.055 1 90.88 374 LEU B N 1
ATOM 7860 C CA . LEU B 1 374 ? -22.859 23.422 -13.086 1 90.88 374 LEU B CA 1
ATOM 7861 C C . LEU B 1 374 ? -22.141 22.078 -13.172 1 90.88 374 LEU B C 1
ATOM 7863 O O . LEU B 1 374 ? -21.062 21.984 -13.766 1 90.88 374 LEU B O 1
ATOM 7867 N N . LEU B 1 375 ? -22.797 21.125 -12.594 1 93.06 375 LEU B N 1
ATOM 7868 C CA . LEU B 1 375 ? -22.172 19.797 -12.547 1 93.06 375 LEU B CA 1
ATOM 7869 C C . LEU B 1 375 ? -21.969 19.25 -13.961 1 93.06 375 LEU B C 1
ATOM 7871 O O . LEU B 1 375 ? -20.828 18.969 -14.359 1 93.06 375 LEU B O 1
ATOM 7875 N N . GLU B 1 376 ? -22.984 19.172 -14.68 1 93.56 376 GLU B N 1
ATOM 7876 C CA . GLU B 1 376 ? -22.922 18.594 -16.016 1 93.56 376 GLU B CA 1
ATOM 7877 C C . GLU B 1 376 ? -22.141 19.5 -16.969 1 93.56 376 GLU B C 1
ATOM 7879 O O . GLU B 1 376 ? -21.312 19.016 -17.75 1 93.56 376 GLU B O 1
ATOM 7884 N N . ARG B 1 377 ? -22.359 20.797 -16.953 1 94.38 377 ARG B N 1
ATOM 7885 C CA . ARG B 1 377 ? -21.703 21.688 -17.891 1 94.38 377 ARG B CA 1
ATOM 7886 C C . ARG B 1 377 ? -20.188 21.703 -17.672 1 94.38 377 ARG B C 1
ATOM 7888 O O . ARG B 1 377 ? -19.422 21.703 -18.625 1 94.38 377 ARG B O 1
ATOM 7895 N N . SER B 1 378 ? -19.781 21.688 -16.406 1 95.94 378 SER B N 1
ATOM 7896 C CA . SER B 1 378 ? -18.359 21.688 -16.109 1 95.94 378 SER B CA 1
ATOM 7897 C C . SER B 1 378 ? -17.703 20.375 -16.516 1 95.94 378 SER B C 1
ATOM 7899 O O . SER B 1 378 ? -16.594 20.375 -17.062 1 95.94 378 SER B O 1
ATOM 7901 N N . ALA B 1 379 ? -18.344 19.281 -16.219 1 96.62 379 ALA B N 1
ATOM 7902 C CA . ALA B 1 379 ? -17.797 17.969 -16.594 1 96.62 379 ALA B CA 1
ATOM 7903 C C . ALA B 1 379 ? -17.688 17.844 -18.109 1 96.62 379 ALA B C 1
ATOM 7905 O O . ALA B 1 379 ? -16.688 17.328 -18.625 1 96.62 379 ALA B O 1
ATOM 7906 N N . ARG B 1 380 ? -18.703 18.297 -18.812 1 95.94 380 ARG B N 1
ATOM 7907 C CA . ARG B 1 380 ? -18.703 18.266 -20.266 1 95.94 380 ARG B CA 1
ATOM 7908 C C . ARG B 1 380 ? -17.562 19.125 -20.828 1 95.94 380 ARG B C 1
ATOM 7910 O O . ARG B 1 380 ? -16.891 18.703 -21.766 1 95.94 380 ARG B O 1
ATOM 7917 N N . LEU B 1 381 ? -17.406 20.297 -20.297 1 96.62 381 LEU B N 1
ATOM 7918 C CA . LEU B 1 381 ? -16.312 21.156 -20.719 1 96.62 381 LEU B CA 1
ATOM 7919 C C . LEU B 1 381 ? -14.961 20.484 -20.531 1 96.62 381 LEU B C 1
ATOM 7921 O O . LEU B 1 381 ? -14.102 20.531 -21.406 1 96.62 381 LEU B O 1
ATOM 7925 N N . MET B 1 382 ? -14.797 19.906 -19.391 1 96.94 382 MET B N 1
ATOM 7926 C CA . MET B 1 382 ? -13.555 19.219 -19.062 1 96.94 382 MET B CA 1
ATOM 7927 C C . MET B 1 382 ? -13.234 18.156 -20.094 1 96.94 382 MET B C 1
ATOM 7929 O O . MET B 1 382 ? -12.125 18.094 -20.625 1 96.94 382 MET B O 1
ATOM 7933 N N . LEU B 1 383 ? -14.188 17.312 -20.406 1 96.38 383 LEU B N 1
ATOM 7934 C CA . LEU B 1 383 ? -13.969 16.172 -21.297 1 96.38 383 LEU B CA 1
ATOM 7935 C C . LEU B 1 383 ? -13.906 16.625 -22.75 1 96.38 383 LEU B C 1
ATOM 7937 O O . LEU B 1 383 ? -13.32 15.953 -23.594 1 96.38 383 LEU B O 1
ATOM 7941 N N . ALA B 1 384 ? -14.555 17.75 -23.062 1 95 384 ALA B N 1
ATOM 7942 C CA . ALA B 1 384 ? -14.445 18.328 -24.391 1 95 384 ALA B CA 1
ATOM 7943 C C . ALA B 1 384 ? -13.062 18.938 -24.609 1 95 384 ALA B C 1
ATOM 7945 O O . ALA B 1 384 ? -12.531 18.906 -25.734 1 95 384 ALA B O 1
ATOM 7946 N N . ASP B 1 385 ? -12.531 19.531 -23.578 1 96.5 385 ASP B N 1
ATOM 7947 C CA . ASP B 1 385 ? -11.234 20.203 -23.656 1 96.5 385 ASP B CA 1
ATOM 7948 C C . ASP B 1 385 ? -10.102 19.188 -23.828 1 96.5 385 ASP B C 1
ATOM 7950 O O . ASP B 1 385 ? -9.203 19.406 -24.641 1 96.5 385 ASP B O 1
ATOM 7954 N N . ARG B 1 386 ? -10.148 18.172 -23.062 1 94.06 386 ARG B N 1
ATOM 7955 C CA . ARG B 1 386 ? -9.133 17.125 -23.125 1 94.06 386 ARG B CA 1
ATOM 7956 C C . ARG B 1 386 ? -9.781 15.734 -23.094 1 94.06 386 ARG B C 1
ATOM 7958 O O . ARG B 1 386 ? -10.617 15.461 -22.234 1 94.06 386 ARG B O 1
ATOM 7965 N N . GLN B 1 387 ? -9.375 14.984 -24.031 1 91.69 387 GLN B N 1
ATOM 7966 C CA . GLN B 1 387 ? -9.906 13.625 -24.078 1 91.69 387 GLN B CA 1
ATOM 7967 C C . GLN B 1 387 ? -9.164 12.719 -23.094 1 91.69 387 GLN B C 1
ATOM 7969 O O . GLN B 1 387 ? -8.328 11.906 -23.5 1 91.69 387 GLN B O 1
ATOM 7974 N N . PHE B 1 388 ? -9.531 12.742 -21.875 1 97.44 388 PHE B N 1
ATOM 7975 C CA . PHE B 1 388 ? -8.93 11.898 -20.844 1 97.44 388 PHE B CA 1
ATOM 7976 C C . PHE B 1 388 ? -9.305 10.438 -21.062 1 97.44 388 PHE B C 1
ATOM 7978 O O . PHE B 1 388 ? -10.438 10.133 -21.438 1 97.44 388 PHE B O 1
ATOM 7985 N N . ASP B 1 389 ? -8.414 9.539 -20.781 1 97.88 389 ASP B N 1
ATOM 7986 C CA . ASP B 1 389 ? -8.695 8.102 -20.844 1 97.88 389 ASP B CA 1
ATOM 7987 C C . ASP B 1 389 ? -9.656 7.672 -19.75 1 97.88 389 ASP B C 1
ATOM 7989 O O . ASP B 1 389 ? -10.422 6.715 -19.922 1 97.88 389 ASP B O 1
ATOM 7993 N N . SER B 1 390 ? -9.602 8.305 -18.609 1 98.5 390 SER B N 1
ATOM 7994 C CA . SER B 1 390 ? -10.5 8.047 -17.484 1 98.5 390 SER B CA 1
ATOM 7995 C C . SER B 1 390 ? -10.992 9.352 -16.859 1 98.5 390 SER B C 1
ATOM 7997 O O . SER B 1 390 ? -10.328 10.383 -16.969 1 98.5 390 SER B O 1
ATOM 7999 N N . TRP B 1 391 ? -12.117 9.281 -16.281 1 98.62 391 TRP B N 1
ATOM 8000 C CA . TRP B 1 391 ? -12.719 10.398 -15.57 1 98.62 391 TRP B CA 1
ATOM 8001 C C . TRP B 1 391 ? -13.312 9.938 -14.242 1 98.62 391 TRP B C 1
ATOM 8003 O O . TRP B 1 391 ? -14.031 8.938 -14.188 1 98.62 391 TRP B O 1
ATOM 8013 N N . LEU B 1 392 ? -12.977 10.586 -13.133 1 98.69 392 LEU B N 1
ATOM 8014 C CA . LEU B 1 392 ? -13.523 10.281 -11.812 1 98.69 392 LEU B CA 1
ATOM 8015 C C . LEU B 1 392 ? -14.148 11.523 -11.188 1 98.69 392 LEU B C 1
ATOM 8017 O O . LEU B 1 392 ? -13.492 12.562 -11.055 1 98.69 392 LEU B O 1
ATOM 8021 N N . GLY B 1 393 ? -15.391 11.422 -10.883 1 98.31 393 GLY B N 1
ATOM 8022 C CA . GLY B 1 393 ? -16.094 12.484 -10.172 1 98.31 393 GLY B CA 1
ATOM 8023 C C . GLY B 1 393 ? -16.422 12.133 -8.734 1 98.31 393 GLY B C 1
ATOM 8024 O O . GLY B 1 393 ? -16.953 11.055 -8.461 1 98.31 393 GLY B O 1
ATOM 8025 N N . PHE B 1 394 ? -16.078 13.023 -7.824 1 97.5 394 PHE B N 1
ATOM 8026 C CA . PHE B 1 394 ? -16.453 12.875 -6.418 1 97.5 394 PHE B CA 1
ATOM 8027 C C . PHE B 1 394 ? -17.641 13.75 -6.07 1 97.5 394 PHE B C 1
ATOM 8029 O O . PHE B 1 394 ? -17.578 14.969 -6.211 1 97.5 394 PHE B O 1
ATOM 8036 N N . PHE B 1 395 ? -18.672 13.125 -5.438 1 95.81 395 PHE B N 1
ATOM 8037 C CA . PHE B 1 395 ? -19.922 13.852 -5.191 1 95.81 395 PHE B CA 1
ATOM 8038 C C . PHE B 1 395 ? -20.391 13.641 -3.758 1 95.81 395 PHE B C 1
ATOM 8040 O O . PHE B 1 395 ? -21.594 13.688 -3.48 1 95.81 395 PHE B O 1
ATOM 8047 N N . ALA B 1 396 ? -19.484 13.344 -2.873 1 93.31 396 ALA B N 1
ATOM 8048 C CA . ALA B 1 396 ? -19.766 13.188 -1.447 1 93.31 396 ALA B CA 1
ATOM 8049 C C . ALA B 1 396 ? -20.969 12.273 -1.222 1 93.31 396 ALA B C 1
ATOM 8051 O O . ALA B 1 396 ? -21.016 11.164 -1.757 1 93.31 396 ALA B O 1
ATOM 8052 N N . ALA B 1 397 ? -21.969 12.711 -0.439 1 91.88 397 ALA B N 1
ATOM 8053 C CA . ALA B 1 397 ? -23.125 11.883 -0.138 1 91.88 397 ALA B CA 1
ATOM 8054 C C . ALA B 1 397 ? -24.297 12.211 -1.067 1 91.88 397 ALA B C 1
ATOM 8056 O O . ALA B 1 397 ? -25.453 11.969 -0.731 1 91.88 397 ALA B O 1
ATOM 8057 N N . GLY B 1 398 ? -23.953 12.789 -2.203 1 89.88 398 GLY B N 1
ATOM 8058 C CA . GLY B 1 398 ? -25 13.156 -3.152 1 89.88 398 GLY B CA 1
ATOM 8059 C C . GLY B 1 398 ? -25.844 11.984 -3.596 1 89.88 398 GLY B C 1
ATOM 8060 O O . GLY B 1 398 ? -27.031 12.141 -3.887 1 89.88 398 GLY B O 1
ATOM 8061 N N . GLY B 1 399 ? -25.266 10.797 -3.623 1 92.25 399 GLY B N 1
ATOM 8062 C CA . GLY B 1 399 ? -25.984 9.609 -4.062 1 92.25 399 GLY B CA 1
ATOM 8063 C C . GLY B 1 399 ? -27.078 9.188 -3.107 1 92.25 399 GLY B C 1
ATOM 8064 O O . GLY B 1 399 ? -27.953 8.398 -3.471 1 92.25 399 GLY B O 1
ATOM 8065 N N . LEU B 1 400 ? -27.062 9.688 -1.928 1 92.25 400 LEU B N 1
ATOM 8066 C CA . LEU B 1 400 ? -28.094 9.367 -0.947 1 92.25 400 LEU B CA 1
ATOM 8067 C C . LEU B 1 400 ? -29.266 10.328 -1.064 1 92.25 400 LEU B C 1
ATOM 8069 O O . LEU B 1 400 ? -30.344 10.078 -0.508 1 92.25 400 LEU B O 1
ATOM 8073 N N . SER B 1 401 ? -29.078 11.453 -1.772 1 90.38 401 SER B N 1
ATOM 8074 C CA . SER B 1 401 ? -30.078 12.508 -1.864 1 90.38 401 SER B CA 1
ATOM 8075 C C . SER B 1 401 ? -31.062 12.242 -3 1 90.38 401 SER B C 1
ATOM 8077 O O . SER B 1 401 ? -30.656 12.141 -4.164 1 90.38 401 SER B O 1
ATOM 8079 N N . ASP B 1 402 ? -32.344 12.266 -2.711 1 90.69 402 ASP B N 1
ATOM 8080 C CA . ASP B 1 402 ? -33.375 12.07 -3.73 1 90.69 402 ASP B CA 1
ATOM 8081 C C . ASP B 1 402 ? -33.375 13.234 -4.727 1 90.69 402 ASP B C 1
ATOM 8083 O O . ASP B 1 402 ? -33.688 13.039 -5.906 1 90.69 402 ASP B O 1
ATOM 8087 N N . ALA B 1 403 ? -33 14.375 -4.207 1 86.88 403 ALA B N 1
ATOM 8088 C CA . ALA B 1 403 ? -33 15.562 -5.055 1 86.88 403 ALA B CA 1
ATOM 8089 C C . ALA B 1 403 ? -31.812 15.562 -6.012 1 86.88 403 ALA B C 1
ATOM 8091 O O . ALA B 1 403 ? -31.922 16.031 -7.145 1 86.88 403 ALA B O 1
ATOM 8092 N N . PHE B 1 404 ? -30.781 14.977 -5.582 1 90.81 404 PHE B N 1
ATOM 8093 C CA . PHE B 1 404 ? -29.531 15.047 -6.355 1 90.81 404 PHE B CA 1
ATOM 8094 C C . PHE B 1 404 ? -29.422 13.852 -7.289 1 90.81 404 PHE B C 1
ATOM 8096 O O . PHE B 1 404 ? -28.734 13.93 -8.32 1 90.81 404 PHE B O 1
ATOM 8103 N N . TRP B 1 405 ? -30.062 12.797 -7.035 1 93.81 405 TRP B N 1
ATOM 8104 C CA . TRP B 1 405 ? -29.891 11.531 -7.738 1 93.81 405 TRP B CA 1
ATOM 8105 C C . TRP B 1 405 ? -30.188 11.688 -9.227 1 93.81 405 TRP B C 1
ATOM 8107 O O . TRP B 1 405 ? -29.406 11.266 -10.07 1 93.81 405 TRP B O 1
ATOM 8117 N N . PRO B 1 406 ? -31.312 12.375 -9.602 1 94.44 406 PRO B N 1
ATOM 8118 C CA . PRO B 1 406 ? -31.578 12.523 -11.039 1 94.44 406 PRO B CA 1
ATOM 8119 C C . PRO B 1 406 ? -30.484 13.289 -11.773 1 94.44 406 PRO B C 1
ATOM 8121 O O . PRO B 1 406 ? -30.203 13.008 -12.938 1 94.44 406 PRO B O 1
ATOM 8124 N N . VAL B 1 407 ? -29.891 14.195 -11.109 1 94.44 407 VAL B N 1
ATOM 8125 C CA . VAL B 1 407 ? -28.828 15 -11.703 1 94.44 407 VAL B CA 1
ATOM 8126 C C . VAL B 1 407 ? -27.594 14.125 -11.938 1 94.44 407 VAL B C 1
ATOM 8128 O O . VAL B 1 407 ? -26.984 14.172 -13.016 1 94.44 407 VAL B O 1
ATOM 8131 N N . LEU B 1 408 ? -27.25 13.359 -10.945 1 95.5 408 LEU B N 1
ATOM 8132 C CA . LEU B 1 408 ? -26.094 12.477 -11.039 1 95.5 408 LEU B CA 1
ATOM 8133 C C . LEU B 1 408 ? -26.281 11.43 -12.125 1 95.5 408 LEU B C 1
ATOM 8135 O O . LEU B 1 408 ? -25.375 11.164 -12.914 1 95.5 408 LEU B O 1
ATOM 8139 N N . GLN B 1 409 ? -27.422 10.812 -12.133 1 96.56 409 GLN B N 1
ATOM 8140 C CA . GLN B 1 409 ? -27.734 9.805 -13.141 1 96.56 409 GLN B CA 1
ATOM 8141 C C . GLN B 1 409 ? -27.672 10.391 -14.547 1 96.56 409 GLN B C 1
ATOM 8143 O O . GLN B 1 409 ? -27.109 9.773 -15.461 1 96.56 409 GLN B O 1
ATOM 8148 N N . SER B 1 410 ? -28.234 11.586 -14.711 1 96.25 410 SER B N 1
ATOM 8149 C CA . SER B 1 410 ? -28.219 12.273 -16 1 96.25 410 SER B CA 1
ATOM 8150 C C . SER B 1 410 ? -26.781 12.594 -16.438 1 96.25 410 SER B C 1
ATOM 8152 O O . SER B 1 410 ? -26.438 12.461 -17.609 1 96.25 410 SER B O 1
ATOM 8154 N N . LEU B 1 411 ? -26.016 13.016 -15.516 1 96.88 411 LEU B N 1
ATOM 8155 C CA . LEU B 1 411 ? -24.609 13.32 -15.789 1 96.88 411 LEU B CA 1
ATOM 8156 C C . LEU B 1 411 ? -23.891 12.102 -16.359 1 96.88 411 LEU B C 1
ATOM 8158 O O . LEU B 1 411 ? -23.266 12.188 -17.422 1 96.88 411 LEU B O 1
ATOM 8162 N N . VAL B 1 412 ? -23.984 10.984 -15.711 1 97.62 412 VAL B N 1
ATOM 8163 C CA . VAL B 1 412 ? -23.297 9.766 -16.125 1 97.62 412 VAL B CA 1
ATOM 8164 C C . VAL B 1 412 ? -23.797 9.312 -17.484 1 97.62 412 VAL B C 1
ATOM 8166 O O . VAL B 1 412 ? -23.016 8.914 -18.344 1 97.62 412 VAL B O 1
ATOM 8169 N N . GLN B 1 413 ? -25.109 9.422 -17.672 1 97.44 413 GLN B N 1
ATOM 8170 C CA . GLN B 1 413 ? -25.703 9.055 -18.953 1 97.44 413 GLN B CA 1
ATOM 8171 C C . GLN B 1 413 ? -25.172 9.938 -20.078 1 97.44 413 GLN B C 1
ATOM 8173 O O . GLN B 1 413 ? -24.812 9.438 -21.156 1 97.44 413 GLN B O 1
ATOM 8178 N N . THR B 1 414 ? -25.141 11.18 -19.812 1 96.94 414 THR B N 1
ATOM 8179 C CA . THR B 1 414 ? -24.672 12.141 -20.797 1 96.94 414 THR B CA 1
ATOM 8180 C C . THR B 1 414 ? -23.203 11.891 -21.141 1 96.94 414 THR B C 1
ATOM 8182 O O . THR B 1 414 ? -22.828 11.844 -22.312 1 96.94 414 THR B O 1
ATOM 8185 N N . LEU B 1 415 ? -22.391 11.734 -20.125 1 96.94 415 LEU B N 1
ATOM 8186 C CA . LEU B 1 415 ? -20.969 11.516 -20.359 1 96.94 415 LEU B CA 1
ATOM 8187 C C . LEU B 1 415 ? -20.734 10.203 -21.109 1 96.94 415 LEU B C 1
ATOM 8189 O O . LEU B 1 415 ? -19.891 10.133 -22 1 96.94 415 LEU B O 1
ATOM 8193 N N . ARG B 1 416 ? -21.469 9.172 -20.719 1 96.38 416 ARG B N 1
ATOM 8194 C CA . ARG B 1 416 ? -21.328 7.879 -21.359 1 96.38 416 ARG B CA 1
ATOM 8195 C C . ARG B 1 416 ? -21.688 7.969 -22.844 1 96.38 416 ARG B C 1
ATOM 8197 O O . ARG B 1 416 ? -21 7.383 -23.688 1 96.38 416 ARG B O 1
ATOM 8204 N N . THR B 1 417 ? -22.703 8.703 -23.156 1 95.94 417 THR B N 1
ATOM 8205 C CA . THR B 1 417 ? -23.188 8.852 -24.531 1 95.94 417 THR B CA 1
ATOM 8206 C C . THR B 1 417 ? -22.172 9.617 -25.375 1 95.94 417 THR B C 1
ATOM 8208 O O . THR B 1 417 ? -21.859 9.219 -26.5 1 95.94 417 THR B O 1
ATOM 8211 N N . HIS B 1 418 ? -21.609 10.633 -24.859 1 95.69 418 HIS B N 1
ATOM 8212 C CA . HIS B 1 418 ? -20.766 11.531 -25.625 1 95.69 418 HIS B CA 1
ATOM 8213 C C . HIS B 1 418 ? -19.312 11.07 -25.609 1 95.69 418 HIS B C 1
ATOM 8215 O O . HIS B 1 418 ? -18.531 11.445 -26.484 1 95.69 418 HIS B O 1
ATOM 8221 N N . HIS B 1 419 ? -18.953 10.266 -24.641 1 95.81 419 HIS B N 1
ATOM 8222 C CA . HIS B 1 419 ? -17.578 9.797 -24.5 1 95.81 419 HIS B CA 1
ATOM 8223 C C . HIS B 1 419 ? -17.547 8.297 -24.219 1 95.81 419 HIS B C 1
ATOM 8225 O O . HIS B 1 419 ? -17.078 7.883 -23.156 1 95.81 419 HIS B O 1
ATOM 8231 N N . PRO B 1 420 ? -17.906 7.512 -25.141 1 93.62 420 PRO B N 1
ATOM 8232 C CA . PRO B 1 420 ? -18.031 6.066 -24.938 1 93.62 420 PRO B CA 1
ATOM 8233 C C . PRO B 1 420 ? -16.688 5.395 -24.641 1 93.62 420 PRO B C 1
ATOM 8235 O O . PRO B 1 420 ? -16.656 4.324 -24.016 1 93.62 420 PRO B O 1
ATOM 8238 N N . ASP B 1 421 ? -15.586 6.062 -24.938 1 93.56 421 ASP B N 1
ATOM 8239 C CA . ASP B 1 421 ? -14.281 5.418 -24.797 1 93.56 421 ASP B CA 1
ATOM 8240 C C . ASP B 1 421 ? -13.633 5.781 -23.469 1 93.56 421 ASP B C 1
ATOM 8242 O O . ASP B 1 421 ? -12.633 5.184 -23.078 1 93.56 421 ASP B O 1
ATOM 8246 N N . THR B 1 422 ? -14.172 6.766 -22.797 1 97 422 THR B N 1
ATOM 8247 C CA . THR B 1 422 ? -13.633 7.195 -21.516 1 97 422 THR B CA 1
ATOM 8248 C C . THR B 1 422 ? -14.141 6.305 -20.391 1 97 422 THR B C 1
ATOM 8250 O O . THR B 1 422 ? -15.344 6.043 -20.297 1 97 422 THR B O 1
ATOM 8253 N N . LEU B 1 423 ? -13.227 5.77 -19.609 1 98.06 423 LEU B N 1
ATOM 8254 C CA . LEU B 1 423 ? -13.664 5.059 -18.406 1 98.06 423 LEU B CA 1
ATOM 8255 C C . LEU B 1 423 ? -14.266 6.023 -17.391 1 98.06 423 LEU B C 1
ATOM 8257 O O . LEU B 1 423 ? -13.617 6.996 -17 1 98.06 423 LEU B O 1
ATOM 8261 N N . LEU B 1 424 ? -15.508 5.828 -17 1 98.5 424 LEU B N 1
ATOM 8262 C CA . LEU B 1 424 ? -16.219 6.707 -16.078 1 98.5 424 LEU B CA 1
ATOM 8263 C C . LEU B 1 424 ? -16.281 6.086 -14.688 1 98.5 424 LEU B C 1
ATOM 8265 O O . LEU B 1 424 ? -16.562 4.895 -14.547 1 98.5 424 LEU B O 1
ATOM 8269 N N . ALA B 1 425 ? -15.969 6.867 -13.688 1 98.69 425 ALA B N 1
ATOM 8270 C CA . ALA B 1 425 ? -16.125 6.469 -12.289 1 98.69 425 ALA B CA 1
ATOM 8271 C C . ALA B 1 425 ? -16.703 7.605 -11.461 1 98.69 425 ALA B C 1
ATOM 8273 O O . ALA B 1 425 ? -16.453 8.781 -11.734 1 98.69 425 ALA B O 1
ATOM 8274 N N . VAL B 1 426 ? -17.484 7.25 -10.516 1 98.38 426 VAL B N 1
ATOM 8275 C CA . VAL B 1 426 ? -18.047 8.211 -9.562 1 98.38 426 VAL B CA 1
ATOM 8276 C C . VAL B 1 426 ? -17.797 7.723 -8.141 1 98.38 426 VAL B C 1
ATOM 8278 O O . VAL B 1 426 ? -17.844 6.52 -7.867 1 98.38 426 VAL B O 1
ATOM 8281 N N . SER B 1 427 ? -17.422 8.586 -7.285 1 97.88 427 SER B N 1
ATOM 8282 C CA . SER B 1 427 ? -17.328 8.32 -5.852 1 97.88 427 SER B CA 1
ATOM 8283 C C . SER B 1 427 ? -18.422 9.055 -5.078 1 97.88 427 SER B C 1
ATOM 8285 O O . SER B 1 427 ? -18.484 10.281 -5.098 1 97.88 427 SER B O 1
ATOM 8287 N N . THR B 1 428 ? -19.25 8.367 -4.43 1 96.88 428 THR B N 1
ATOM 8288 C CA . THR B 1 428 ? -20.359 8.898 -3.646 1 96.88 428 THR B CA 1
ATOM 8289 C C . THR B 1 428 ? -20.922 7.832 -2.715 1 96.88 428 THR B C 1
ATOM 8291 O O . THR B 1 428 ? -20.578 6.652 -2.83 1 96.88 428 THR B O 1
ATOM 8294 N N . LEU B 1 429 ? -21.641 8.234 -1.751 1 94.94 429 LEU B N 1
ATOM 8295 C CA . LEU B 1 429 ? -22.453 7.301 -0.984 1 94.94 429 LEU B CA 1
ATOM 8296 C C . LEU B 1 429 ? -23.812 7.102 -1.644 1 94.94 429 LEU B C 1
ATOM 8298 O O . LEU B 1 429 ? -24.5 8.07 -1.98 1 94.94 429 LEU B O 1
ATOM 8302 N N . CYS B 1 430 ? -24.156 5.934 -1.91 1 94 430 CYS B N 1
ATOM 8303 C CA . CYS B 1 430 ? -25.469 5.676 -2.484 1 94 430 CYS B CA 1
ATOM 8304 C C . CYS B 1 430 ? -25.969 4.285 -2.113 1 94 430 CYS B C 1
ATOM 8306 O O . CYS B 1 430 ? -25.172 3.406 -1.781 1 94 430 CYS B O 1
ATOM 8308 N N . PRO B 1 431 ? -27.297 4.07 -2.09 1 93.69 431 PRO B N 1
ATOM 8309 C CA . PRO B 1 431 ? -27.844 2.73 -1.876 1 93.69 431 PRO B CA 1
ATOM 8310 C C . PRO B 1 431 ? -27.516 1.769 -3.018 1 93.69 431 PRO B C 1
ATOM 8312 O O . PRO B 1 431 ? -27.141 2.205 -4.109 1 93.69 431 PRO B O 1
ATOM 8315 N N . PRO B 1 432 ? -27.641 0.508 -2.756 1 93 432 PRO B N 1
ATOM 8316 C CA . PRO B 1 432 ? -27.25 -0.506 -3.74 1 93 432 PRO B CA 1
ATOM 8317 C C . PRO B 1 432 ? -28 -0.356 -5.062 1 93 432 PRO B C 1
ATOM 8319 O O . PRO B 1 432 ? -27.406 -0.541 -6.133 1 93 432 PRO B O 1
ATOM 8322 N N . GLU B 1 433 ? -29.281 0.017 -5 1 95.06 433 GLU B N 1
ATOM 8323 C CA . GLU B 1 433 ? -30.078 0.128 -6.211 1 95.06 433 GLU B CA 1
ATOM 8324 C C . GLU B 1 433 ? -29.547 1.223 -7.133 1 95.06 433 GLU B C 1
ATOM 8326 O O . GLU B 1 433 ? -29.516 1.054 -8.352 1 95.06 433 GLU B O 1
ATOM 8331 N N . ARG B 1 434 ? -29.125 2.334 -6.523 1 97.06 434 ARG B N 1
ATOM 8332 C CA . ARG B 1 434 ? -28.578 3.447 -7.293 1 97.06 434 ARG B CA 1
ATOM 8333 C C . ARG B 1 434 ? -27.188 3.109 -7.836 1 97.06 434 ARG B C 1
ATOM 8335 O O . ARG B 1 434 ? -26.859 3.473 -8.969 1 97.06 434 ARG B O 1
ATOM 8342 N N . ARG B 1 435 ? -26.438 2.436 -7.039 1 96.62 435 ARG B N 1
ATOM 8343 C CA . ARG B 1 435 ? -25.141 1.959 -7.5 1 96.62 435 ARG B CA 1
ATOM 8344 C C . ARG B 1 435 ? -25.297 1.068 -8.727 1 96.62 435 ARG B C 1
ATOM 8346 O O . ARG B 1 435 ? -24.594 1.264 -9.727 1 96.62 435 ARG B O 1
ATOM 8353 N N . ASP B 1 436 ? -26.234 0.111 -8.672 1 95.62 436 ASP B N 1
ATOM 8354 C CA . ASP B 1 436 ? -26.469 -0.82 -9.766 1 95.62 436 ASP B CA 1
ATOM 8355 C C . ASP B 1 436 ? -26.875 -0.077 -11.039 1 95.62 436 ASP B C 1
ATOM 8357 O O . ASP B 1 436 ? -26.453 -0.453 -12.141 1 95.62 436 ASP B O 1
ATOM 8361 N N . ALA B 1 437 ? -27.641 0.963 -10.836 1 97 437 ALA B N 1
ATOM 8362 C CA . ALA B 1 437 ? -28.125 1.74 -11.977 1 97 437 ALA B CA 1
ATOM 8363 C C . ALA B 1 437 ? -26.953 2.42 -12.703 1 97 437 ALA B C 1
ATOM 8365 O O . ALA B 1 437 ? -26.906 2.441 -13.93 1 97 437 ALA B O 1
ATOM 8366 N N . LEU B 1 438 ? -26.031 2.971 -11.969 1 97.81 438 LEU B N 1
ATOM 8367 C CA . LEU B 1 438 ? -24.875 3.633 -12.562 1 97.81 438 LEU B CA 1
ATOM 8368 C C . LEU B 1 438 ? -23.922 2.613 -13.18 1 97.81 438 LEU B C 1
ATOM 8370 O O . LEU B 1 438 ? -23.359 2.85 -14.258 1 97.81 438 LEU B O 1
ATOM 8374 N N . GLU B 1 439 ? -23.734 1.498 -12.492 1 96.88 439 GLU B N 1
ATOM 8375 C CA . GLU B 1 439 ? -22.859 0.449 -12.984 1 96.88 439 GLU B CA 1
ATOM 8376 C C . GLU B 1 439 ? -23.375 -0.164 -14.273 1 96.88 439 GLU B C 1
ATOM 8378 O O . GLU B 1 439 ? -22.609 -0.575 -15.141 1 96.88 439 GLU B O 1
ATOM 8383 N N . ALA B 1 440 ? -24.719 -0.229 -14.43 1 95.75 440 ALA B N 1
ATOM 8384 C CA . ALA B 1 440 ? -25.344 -0.729 -15.648 1 95.75 440 ALA B CA 1
ATOM 8385 C C . ALA B 1 440 ? -25 0.151 -16.844 1 95.75 440 ALA B C 1
ATOM 8387 O O . ALA B 1 440 ? -25.047 -0.301 -18 1 95.75 440 ALA B O 1
ATOM 8388 N N . LEU B 1 441 ? -24.594 1.399 -16.578 1 96.25 441 LEU B N 1
ATOM 8389 C CA . LEU B 1 441 ? -24.172 2.32 -17.641 1 96.25 441 LEU B CA 1
ATOM 8390 C C . LEU B 1 441 ? -22.688 2.209 -17.906 1 96.25 441 LEU B C 1
ATOM 8392 O O . LEU B 1 441 ? -22.125 2.984 -18.688 1 96.25 441 LEU B O 1
ATOM 8396 N N . GLY B 1 442 ? -22.047 1.284 -17.203 1 96.62 442 GLY B N 1
ATOM 8397 C CA . GLY B 1 442 ? -20.625 1.113 -17.375 1 96.62 442 GLY B CA 1
ATOM 8398 C C . GLY B 1 442 ? -19.812 2.084 -16.531 1 96.62 442 GLY B C 1
ATOM 8399 O O . GLY B 1 442 ? -18.641 2.35 -16.844 1 96.62 442 GLY B O 1
ATOM 8400 N N . CYS B 1 443 ? -20.375 2.674 -15.547 1 98.31 443 CYS B N 1
ATOM 8401 C CA . CYS B 1 443 ? -19.719 3.621 -14.664 1 98.31 443 CYS B CA 1
ATOM 8402 C C . CYS B 1 443 ? -19.344 2.963 -13.336 1 98.31 443 CYS B C 1
ATOM 8404 O O . CYS B 1 443 ? -20.188 2.383 -12.664 1 98.31 443 CYS B O 1
ATOM 8406 N N . LEU B 1 444 ? -18.047 3.02 -12.984 1 98.38 444 LEU B N 1
ATOM 8407 C CA . LEU B 1 444 ? -17.625 2.484 -11.688 1 98.38 444 LEU B CA 1
ATOM 8408 C C . LEU B 1 444 ? -18.156 3.352 -10.547 1 98.38 444 LEU B C 1
ATOM 8410 O O . LEU B 1 444 ? -18.219 4.574 -10.672 1 98.38 444 LEU B O 1
ATOM 8414 N N . VAL B 1 445 ? -18.531 2.764 -9.461 1 98.25 445 VAL B N 1
ATOM 8415 C CA . VAL B 1 445 ? -19.047 3.496 -8.312 1 98.25 445 VAL B CA 1
ATOM 8416 C C . VAL B 1 445 ? -18.297 3.064 -7.051 1 98.25 445 VAL B C 1
ATOM 8418 O O . VAL B 1 445 ? -18.234 1.874 -6.734 1 98.25 445 VAL B O 1
ATOM 8421 N N . PHE B 1 446 ? -17.719 4.004 -6.348 1 97.5 446 PHE B N 1
ATOM 8422 C CA . PHE B 1 446 ? -16.969 3.738 -5.121 1 97.5 446 PHE B CA 1
ATOM 8423 C C . PHE B 1 446 ? -17.359 4.723 -4.023 1 97.5 446 PHE B C 1
ATOM 8425 O O . PHE B 1 446 ? -17.688 5.879 -4.305 1 97.5 446 PHE B O 1
ATOM 8432 N N . ALA B 1 447 ? -17.344 4.328 -2.756 1 95.94 447 ALA B N 1
ATOM 8433 C CA . ALA B 1 447 ? -17.484 5.234 -1.616 1 95.94 447 ALA B CA 1
ATOM 8434 C C . ALA B 1 447 ? -16.188 5.969 -1.334 1 95.94 447 ALA B C 1
ATOM 8436 O O . ALA B 1 447 ? -16.188 7.109 -0.866 1 95.94 447 ALA B O 1
ATOM 8437 N N . ASP B 1 448 ? -15.078 5.324 -1.603 1 96 448 ASP B N 1
ATOM 8438 C CA . ASP B 1 448 ? -13.734 5.867 -1.416 1 96 448 ASP B CA 1
ATOM 8439 C C . ASP B 1 448 ? -13.07 6.168 -2.76 1 96 448 ASP B C 1
ATOM 8441 O O . ASP B 1 448 ? -12.742 5.25 -3.516 1 96 448 ASP B O 1
ATOM 8445 N N . PRO B 1 449 ? -12.836 7.445 -3.057 1 97.38 449 PRO B N 1
ATOM 8446 C CA . PRO B 1 449 ? -12.234 7.777 -4.352 1 97.38 449 PRO B CA 1
ATOM 8447 C C . PRO B 1 449 ? -10.844 7.184 -4.52 1 97.38 449 PRO B C 1
ATOM 8449 O O . PRO B 1 449 ? -10.422 6.902 -5.645 1 97.38 449 PRO B O 1
ATOM 8452 N N . GLY B 1 450 ? -10.086 7.012 -3.428 1 97.06 450 GLY B N 1
ATOM 8453 C CA . GLY B 1 450 ? -8.789 6.355 -3.529 1 97.06 450 GLY B CA 1
ATOM 8454 C C . GLY B 1 450 ? -8.883 4.945 -4.082 1 97.06 450 GLY B C 1
ATOM 8455 O O . GLY B 1 450 ? -8.039 4.531 -4.879 1 97.06 450 GLY B O 1
ATOM 8456 N N . ALA B 1 451 ? -9.891 4.211 -3.633 1 96.81 451 ALA B N 1
ATOM 8457 C CA . ALA B 1 451 ? -10.109 2.865 -4.152 1 96.81 451 ALA B CA 1
ATOM 8458 C C . ALA B 1 451 ? -10.398 2.895 -5.648 1 96.81 451 ALA B C 1
ATOM 8460 O O . ALA B 1 451 ? -9.906 2.043 -6.398 1 96.81 451 ALA B O 1
ATOM 8461 N N . ALA B 1 452 ? -11.211 3.873 -6.035 1 98.19 452 ALA B N 1
ATOM 8462 C CA . ALA B 1 452 ? -11.516 4.035 -7.457 1 98.19 452 ALA B CA 1
ATOM 8463 C C . ALA B 1 452 ? -10.242 4.262 -8.266 1 98.19 452 ALA B C 1
ATOM 8465 O O . ALA B 1 452 ? -10.031 3.623 -9.297 1 98.19 452 ALA B O 1
ATOM 8466 N N . ILE B 1 453 ? -9.422 5.129 -7.797 1 98.38 453 ILE B N 1
ATOM 8467 C CA . ILE B 1 453 ? -8.211 5.516 -8.516 1 98.38 453 ILE B CA 1
ATOM 8468 C C . ILE B 1 453 ? -7.258 4.32 -8.602 1 98.38 453 ILE B C 1
ATOM 8470 O O . ILE B 1 453 ? -6.641 4.086 -9.641 1 98.38 453 ILE B O 1
ATOM 8474 N N . ARG B 1 454 ? -7.113 3.553 -7.539 1 97.19 454 ARG B N 1
ATOM 8475 C CA . ARG B 1 454 ? -6.277 2.359 -7.562 1 97.19 454 ARG B CA 1
ATOM 8476 C C . ARG B 1 454 ? -6.762 1.372 -8.617 1 97.19 454 ARG B C 1
ATOM 8478 O O . ARG B 1 454 ? -5.953 0.798 -9.352 1 97.19 454 ARG B O 1
ATOM 8485 N N . CYS B 1 455 ? -8.078 1.173 -8.688 1 98 455 CYS B N 1
ATOM 8486 C CA . CYS B 1 455 ? -8.633 0.262 -9.68 1 98 455 CYS B CA 1
ATOM 8487 C C . CYS B 1 455 ? -8.406 0.793 -11.094 1 98 455 CYS B C 1
ATOM 8489 O O . CYS B 1 455 ? -8.023 0.041 -11.992 1 98 455 CYS B O 1
ATOM 8491 N N . ILE B 1 456 ? -8.625 2.109 -11.281 1 98.25 456 ILE B N 1
ATOM 8492 C CA . ILE B 1 456 ? -8.422 2.73 -12.586 1 98.25 456 ILE B CA 1
ATOM 8493 C C . ILE B 1 456 ? -6.961 2.57 -13.008 1 98.25 456 ILE B C 1
ATOM 8495 O O . ILE B 1 456 ? -6.676 2.209 -14.156 1 98.25 456 ILE B O 1
ATOM 8499 N N . GLY B 1 457 ? -6.055 2.855 -12.078 1 97.44 457 GLY B N 1
ATOM 8500 C CA . GLY B 1 457 ? -4.641 2.676 -12.367 1 97.44 457 GLY B CA 1
ATOM 8501 C C . GLY B 1 457 ? -4.293 1.26 -12.781 1 97.44 457 GLY B C 1
ATOM 8502 O O . GLY B 1 457 ? -3.527 1.055 -13.727 1 97.44 457 GLY B O 1
ATOM 8503 N N . ALA B 1 458 ? -4.828 0.277 -12.102 1 96.62 458 ALA B N 1
ATOM 8504 C CA . ALA B 1 458 ? -4.586 -1.127 -12.422 1 96.62 458 ALA B CA 1
ATOM 8505 C C . ALA B 1 458 ? -5.133 -1.474 -13.805 1 96.62 458 ALA B C 1
ATOM 8507 O O . ALA B 1 458 ? -4.453 -2.129 -14.602 1 96.62 458 ALA B O 1
ATOM 8508 N N . LEU B 1 459 ? -6.336 -1.028 -14.102 1 97.06 459 LEU B N 1
ATOM 8509 C CA . LEU B 1 459 ? -6.961 -1.319 -15.391 1 97.06 459 LEU B CA 1
ATOM 8510 C C . LEU B 1 459 ? -6.18 -0.682 -16.531 1 97.06 459 LEU B C 1
ATOM 8512 O O . LEU B 1 459 ? -6.121 -1.233 -17.625 1 97.06 459 LEU B O 1
ATOM 8516 N N . ALA B 1 460 ? -5.602 0.482 -16.266 1 95.69 460 ALA B N 1
ATOM 8517 C CA . ALA B 1 460 ? -4.832 1.183 -17.297 1 95.69 460 ALA B CA 1
ATOM 8518 C C . ALA B 1 460 ? -3.623 0.361 -17.719 1 95.69 460 ALA B C 1
ATOM 8520 O O . ALA B 1 460 ? -3.152 0.49 -18.859 1 95.69 460 ALA B O 1
ATOM 8521 N N . ARG B 1 461 ? -3.152 -0.515 -16.906 1 90.69 461 ARG B N 1
ATOM 8522 C CA . ARG B 1 461 ? -1.988 -1.343 -17.203 1 90.69 461 ARG B CA 1
ATOM 8523 C C . ARG B 1 461 ? -2.336 -2.428 -18.219 1 90.69 461 ARG B C 1
ATOM 8525 O O . ARG B 1 461 ? -1.45 -2.967 -18.891 1 90.69 461 ARG B O 1
ATOM 8532 N N . LEU B 1 462 ? -3.58 -2.807 -18.344 1 90.81 462 LEU B N 1
ATOM 8533 C CA . LEU B 1 462 ? -4.012 -3.869 -19.25 1 90.81 462 LEU B CA 1
ATOM 8534 C C . LEU B 1 462 ? -3.742 -3.488 -20.703 1 90.81 462 LEU B C 1
ATOM 8536 O O . LEU B 1 462 ? -3.381 -4.344 -21.516 1 90.81 462 LEU B O 1
ATOM 8540 N N . HIS B 1 463 ? -3.826 -2.23 -21 1 84.06 463 HIS B N 1
ATOM 8541 C CA . HIS B 1 463 ? -3.625 -1.782 -22.375 1 84.06 463 HIS B CA 1
ATOM 8542 C C . HIS B 1 463 ? -2.143 -1.627 -22.688 1 84.06 463 HIS B C 1
ATOM 8544 O O . HIS B 1 463 ? -1.754 -1.599 -23.859 1 84.06 463 HIS B O 1
ATOM 8550 N N . GLU B 1 464 ? -1.281 -1.575 -21.656 1 77.88 464 GLU B N 1
ATOM 8551 C CA . GLU B 1 464 ? 0.154 -1.364 -21.828 1 77.88 464 GLU B CA 1
ATOM 8552 C C . GLU B 1 464 ? 0.881 -2.684 -22.062 1 77.88 464 GLU B C 1
ATOM 8554 O O . GLU B 1 464 ? 2.049 -2.693 -22.469 1 77.88 464 GLU B O 1
ATOM 8559 N N . THR B 1 465 ? 0.235 -3.734 -21.859 1 73.88 465 THR B N 1
ATOM 8560 C CA . THR B 1 465 ? 0.881 -5.039 -21.953 1 73.88 465 THR B CA 1
ATOM 8561 C C . THR B 1 465 ? 1.037 -5.449 -23.422 1 73.88 465 THR B C 1
ATOM 8563 O O . THR B 1 465 ? 0.078 -5.391 -24.188 1 73.88 465 THR B O 1
ATOM 8566 N N . PRO B 1 466 ? 2.375 -5.711 -23.719 1 65.62 466 PRO B N 1
ATOM 8567 C CA . PRO B 1 466 ? 2.588 -6.117 -25.109 1 65.62 466 PRO B CA 1
ATOM 8568 C C . PRO B 1 466 ? 1.845 -7.402 -25.469 1 65.62 466 PRO B C 1
ATOM 8570 O O . PRO B 1 466 ? 1.733 -8.305 -24.641 1 65.62 466 PRO B O 1
ATOM 8573 N N . GLN B 1 467 ? 1.149 -7.402 -26.484 1 61.56 467 GLN B N 1
ATOM 8574 C CA . GLN B 1 467 ? 0.362 -8.547 -26.922 1 61.56 467 GLN B CA 1
ATOM 8575 C C . GLN B 1 467 ? 1.253 -9.625 -27.547 1 61.56 467 GLN B C 1
ATOM 8577 O O . GLN B 1 467 ? 0.932 -10.812 -27.484 1 61.56 467 GLN B O 1
ATOM 8582 N N . ALA B 1 468 ? 2.35 -9.133 -28.234 1 59.66 468 ALA B N 1
ATOM 8583 C CA . ALA B 1 468 ? 3.055 -10.117 -29.047 1 59.66 468 ALA B CA 1
ATOM 8584 C C . ALA B 1 468 ? 4.363 -10.539 -28.391 1 59.66 468 ALA B C 1
ATOM 8586 O O . ALA B 1 468 ? 5.145 -9.695 -27.938 1 59.66 468 ALA B O 1
ATOM 8587 N N . LEU B 1 469 ? 4.391 -11.867 -27.984 1 60.34 469 LEU B N 1
ATOM 8588 C CA . LEU B 1 469 ? 5.691 -12.391 -27.578 1 60.34 469 LEU B CA 1
ATOM 8589 C C . LEU B 1 469 ? 6.684 -12.336 -28.734 1 60.34 469 LEU B C 1
ATOM 8591 O O . LEU B 1 469 ? 6.344 -12.688 -29.859 1 60.34 469 LEU B O 1
ATOM 8595 N N . PRO B 1 470 ? 7.859 -11.516 -28.562 1 56.06 470 PRO B N 1
ATOM 8596 C CA . PRO B 1 470 ? 8.789 -11.555 -29.688 1 56.06 470 PRO B CA 1
ATOM 8597 C C . PRO B 1 470 ? 9.133 -12.984 -30.125 1 56.06 470 PRO B C 1
ATOM 8599 O O . PRO B 1 470 ? 9.164 -13.891 -29.281 1 56.06 470 PRO B O 1
ATOM 8602 N N . ALA B 1 471 ? 8.812 -13.305 -31.438 1 49.72 471 ALA B N 1
ATOM 8603 C CA . ALA B 1 471 ? 9.32 -14.57 -31.969 1 49.72 471 ALA B CA 1
ATOM 8604 C C . ALA B 1 471 ? 10.703 -14.883 -31.406 1 49.72 471 ALA B C 1
ATOM 8606 O O . ALA B 1 471 ? 11.547 -13.992 -31.281 1 49.72 471 ALA B O 1
ATOM 8607 N N . MET B 1 472 ? 10.758 -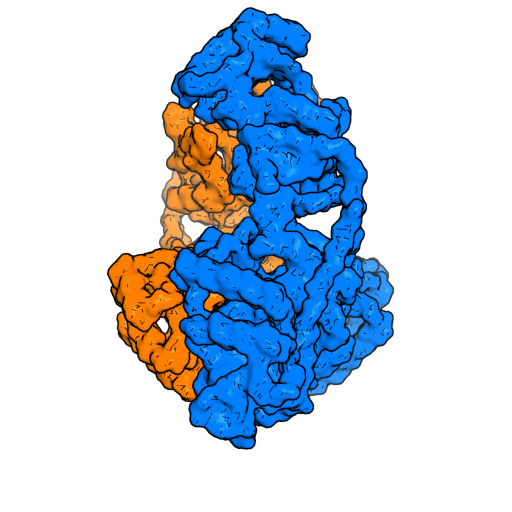15.961 -30.578 1 50.41 472 MET B N 1
ATOM 8608 C CA . MET B 1 472 ? 12.086 -16.391 -30.156 1 50.41 472 MET B CA 1
ATOM 8609 C C . MET B 1 472 ? 13.133 -16.062 -31.219 1 50.41 472 MET B C 1
ATOM 8611 O O . MET B 1 472 ? 12.984 -16.453 -32.375 1 50.41 472 MET B O 1
ATOM 8615 N N . ALA B 1 473 ? 13.742 -14.984 -31.25 1 48.47 473 ALA B N 1
ATOM 8616 C CA . ALA B 1 473 ? 14.797 -14.703 -32.219 1 48.47 473 ALA B CA 1
ATOM 8617 C C . ALA B 1 473 ? 15.57 -15.969 -32.562 1 48.47 473 ALA B C 1
ATOM 8619 O O . ALA B 1 473 ? 15.711 -16.875 -31.75 1 48.47 473 ALA B O 1
ATOM 8620 N N . ASP B 1 474 ? 15.641 -16.344 -33.812 1 50.81 474 ASP B N 1
ATOM 8621 C CA . ASP B 1 474 ? 16.5 -17.422 -34.281 1 50.81 474 ASP B CA 1
ATOM 8622 C C . ASP B 1 474 ? 17.75 -17.562 -33.406 1 50.81 474 ASP B C 1
ATOM 8624 O O . ASP B 1 474 ? 18.641 -16.703 -33.469 1 50.81 474 ASP B O 1
ATOM 8628 N N . ALA B 1 475 ? 17.469 -18.062 -32.281 1 57.78 475 ALA B N 1
ATOM 8629 C CA . ALA B 1 475 ? 18.609 -18.281 -31.375 1 57.78 475 ALA B CA 1
ATOM 8630 C C . ALA B 1 475 ? 19.719 -19.016 -32.094 1 57.78 475 ALA B C 1
ATOM 8632 O O . ALA B 1 475 ? 19.469 -19.875 -32.938 1 57.78 475 ALA B O 1
ATOM 8633 N N . GLY B 1 476 ? 20.75 -18.391 -32.594 1 63.84 476 GLY B N 1
ATOM 8634 C CA . GLY B 1 476 ? 21.938 -19.016 -33.156 1 63.84 476 GLY B CA 1
ATOM 8635 C C . GLY B 1 476 ? 22.047 -20.484 -32.812 1 63.84 476 GLY B C 1
ATOM 8636 O O . GLY B 1 476 ? 21.078 -21.109 -32.375 1 63.84 476 GLY B O 1
ATOM 8637 N N . SER B 1 477 ? 23.156 -21.125 -33 1 77.56 477 SER B N 1
ATOM 8638 C CA . SER B 1 477 ? 23.453 -22.531 -32.75 1 77.56 477 SER B CA 1
ATOM 8639 C C . SER B 1 477 ? 23.344 -22.859 -31.266 1 77.56 477 SER B C 1
ATOM 8641 O O . SER B 1 477 ? 23.781 -22.078 -30.422 1 77.56 477 SER B O 1
ATOM 8643 N N . ALA B 1 478 ? 22.719 -23.969 -30.938 1 86.31 478 ALA B N 1
ATOM 8644 C CA . ALA B 1 478 ? 22.562 -24.469 -29.562 1 86.31 478 ALA B CA 1
ATOM 8645 C C . ALA B 1 478 ? 23.922 -24.594 -28.875 1 86.31 478 ALA B C 1
ATOM 8647 O O . ALA B 1 478 ? 24.906 -25 -29.5 1 86.31 478 ALA B O 1
ATOM 8648 N N . LEU B 1 479 ? 23.953 -24.094 -27.703 1 90.75 479 LEU B N 1
ATOM 8649 C CA . LEU B 1 479 ? 25.141 -24.172 -26.859 1 90.75 479 LEU B CA 1
ATOM 8650 C C . LEU B 1 479 ? 24.953 -25.141 -25.703 1 90.75 479 LEU B C 1
ATOM 8652 O O . LEU B 1 479 ? 23.875 -25.156 -25.094 1 90.75 479 LEU B O 1
ATOM 8656 N N . HIS B 1 480 ? 25.906 -26.062 -25.516 1 93.25 480 HIS B N 1
ATOM 8657 C CA . HIS B 1 480 ? 25.859 -26.984 -24.375 1 93.25 480 HIS B CA 1
ATOM 8658 C C . HIS B 1 480 ? 26.906 -26.625 -23.328 1 93.25 480 HIS B C 1
ATOM 8660 O O . HIS B 1 480 ? 28.109 -26.688 -23.594 1 93.25 480 HIS B O 1
ATOM 8666 N N . LEU B 1 481 ? 26.453 -26.281 -22.203 1 95.19 481 LEU B N 1
ATOM 8667 C CA . LEU B 1 481 ? 27.359 -25.938 -21.094 1 95.19 481 LEU B CA 1
ATOM 8668 C C . LEU B 1 481 ? 27.656 -27.156 -20.234 1 95.19 481 LEU B C 1
ATOM 8670 O O . LEU B 1 481 ? 26.781 -28 -20 1 95.19 481 LEU B O 1
ATOM 8674 N N . PRO B 1 482 ? 28.859 -27.359 -19.844 1 93.5 482 PRO B N 1
ATOM 8675 C CA . PRO B 1 482 ? 29.156 -28.406 -18.875 1 93.5 482 PRO B CA 1
ATOM 8676 C C . PRO B 1 482 ? 28.547 -28.109 -17.5 1 93.5 482 PRO B C 1
ATOM 8678 O O . PRO B 1 482 ? 28.406 -26.953 -17.125 1 93.5 482 PRO B O 1
ATOM 8681 N N . ALA B 1 483 ? 28.281 -29.203 -16.812 1 94.25 483 ALA B N 1
ATOM 8682 C CA . ALA B 1 483 ? 27.75 -29.047 -15.469 1 94.25 483 ALA B CA 1
ATOM 8683 C C . ALA B 1 483 ? 28.797 -28.453 -14.531 1 94.25 483 ALA B C 1
ATOM 8685 O O . ALA B 1 483 ? 29.984 -28.812 -14.609 1 94.25 483 ALA B O 1
ATOM 8686 N N . GLY B 1 484 ? 28.266 -27.531 -13.641 1 93.31 484 GLY B N 1
ATOM 8687 C CA . GLY B 1 484 ? 29.156 -26.969 -12.641 1 93.31 484 GLY B CA 1
ATOM 8688 C C . GLY B 1 484 ? 29.562 -25.547 -12.93 1 93.31 484 GLY B C 1
ATOM 8689 O O . GLY B 1 484 ? 29.125 -24.953 -13.922 1 93.31 484 GLY B O 1
ATOM 8690 N N . THR B 1 485 ? 30.422 -25.047 -12.086 1 94.44 485 THR B N 1
ATOM 8691 C CA . THR B 1 485 ? 30.891 -23.672 -12.18 1 94.44 485 THR B CA 1
ATOM 8692 C C . THR B 1 485 ? 32.031 -23.562 -13.18 1 94.44 485 THR B C 1
ATOM 8694 O O . THR B 1 485 ? 32.969 -24.375 -13.156 1 94.44 485 THR B O 1
ATOM 8697 N N . LEU B 1 486 ? 31.922 -22.609 -14.039 1 95 486 LEU B N 1
ATOM 8698 C CA . LEU B 1 486 ? 33 -22.344 -14.977 1 95 486 LEU B CA 1
ATOM 8699 C C . LEU B 1 486 ? 33.938 -21.266 -14.422 1 95 486 LEU B C 1
ATOM 8701 O O . LEU B 1 486 ? 33.531 -20.469 -13.578 1 95 486 LEU B O 1
ATOM 8705 N N . SER B 1 487 ? 35.188 -21.344 -14.883 1 94.38 487 SER B N 1
ATOM 8706 C CA . SER B 1 487 ? 36.125 -20.297 -14.5 1 94.38 487 SER B CA 1
ATOM 8707 C C . SER B 1 487 ? 35.719 -18.953 -15.086 1 94.38 487 SER B C 1
ATOM 8709 O O . SER B 1 487 ? 34.938 -18.891 -16.047 1 94.38 487 SER B O 1
ATOM 8711 N N . GLU B 1 488 ? 36.219 -17.906 -14.531 1 95.31 488 GLU B N 1
ATOM 8712 C CA . GLU B 1 488 ? 35.938 -16.562 -15.047 1 95.31 488 GLU B CA 1
ATOM 8713 C C . GLU B 1 488 ? 36.406 -16.438 -16.5 1 95.31 488 GLU B C 1
ATOM 8715 O O . GLU B 1 488 ? 35.688 -15.828 -17.312 1 95.31 488 GLU B O 1
ATOM 8720 N N . GLN B 1 489 ? 37.531 -17.016 -16.781 1 95.19 489 GLN B N 1
ATOM 8721 C CA . GLN B 1 489 ? 38.062 -16.953 -18.125 1 95.19 489 GLN B CA 1
ATOM 8722 C C . GLN B 1 489 ? 37.094 -17.594 -19.125 1 95.19 489 GLN B C 1
ATOM 8724 O O . GLN B 1 489 ? 36.781 -17 -20.172 1 95.19 489 GLN B O 1
ATOM 8729 N N . ARG B 1 490 ? 36.688 -18.734 -18.828 1 95.5 490 ARG B N 1
ATOM 8730 C CA . ARG B 1 490 ? 35.781 -19.453 -19.703 1 95.5 490 ARG B CA 1
ATOM 8731 C C . ARG B 1 490 ? 34.438 -18.75 -19.797 1 95.5 490 ARG B C 1
ATOM 8733 O O . ARG B 1 490 ? 33.844 -18.672 -20.875 1 95.5 490 ARG B O 1
ATOM 8740 N N . SER B 1 491 ? 33.938 -18.297 -18.641 1 97.19 491 SER B N 1
ATOM 8741 C CA . SER B 1 491 ? 32.656 -17.562 -18.609 1 97.19 491 SER B CA 1
ATOM 8742 C C . SER B 1 491 ? 32.719 -16.328 -19.5 1 97.19 491 SER B C 1
ATOM 8744 O O . SER B 1 491 ? 31.812 -16.109 -20.312 1 97.19 491 SER B O 1
ATOM 8746 N N . MET B 1 492 ? 33.75 -15.562 -19.422 1 96.69 492 MET B N 1
ATOM 8747 C CA . MET B 1 492 ? 33.906 -14.344 -20.219 1 96.69 492 MET B CA 1
ATOM 8748 C C . MET B 1 492 ? 34.031 -14.672 -21.703 1 96.69 492 MET B C 1
ATOM 8750 O O . MET B 1 492 ? 33.469 -13.953 -22.547 1 96.69 492 MET B O 1
ATOM 8754 N N . ALA B 1 493 ? 34.688 -15.742 -21.984 1 96.19 493 ALA B N 1
ATOM 8755 C CA . ALA B 1 493 ? 34.844 -16.156 -23.391 1 96.19 493 ALA B CA 1
ATOM 8756 C C . ALA B 1 493 ? 33.5 -16.516 -24 1 96.19 493 ALA B C 1
ATOM 8758 O O . ALA B 1 493 ? 33.188 -16.094 -25.125 1 96.19 493 ALA B O 1
ATOM 8759 N N . LEU B 1 494 ? 32.75 -17.281 -23.281 1 96.31 494 LEU B N 1
ATOM 8760 C CA . LEU B 1 494 ? 31.422 -17.688 -23.766 1 96.31 494 LEU B CA 1
ATOM 8761 C C . LEU B 1 494 ? 30.516 -16.484 -23.969 1 96.31 494 LEU B C 1
ATOM 8763 O O . LEU B 1 494 ? 29.812 -16.391 -24.969 1 96.31 494 LEU B O 1
ATOM 8767 N N . LEU B 1 495 ? 30.516 -15.562 -23.016 1 97.25 495 LEU B N 1
ATOM 8768 C CA . LEU B 1 495 ? 29.656 -14.391 -23.094 1 97.25 495 LEU B CA 1
ATOM 8769 C C . LEU B 1 495 ? 30.109 -13.453 -24.203 1 97.25 495 LEU B C 1
ATOM 8771 O O . LEU B 1 495 ? 29.297 -12.828 -24.875 1 97.25 495 LEU B O 1
ATOM 8775 N N . ALA B 1 496 ? 31.391 -13.367 -24.391 1 97.12 496 ALA B N 1
ATOM 8776 C CA . ALA B 1 496 ? 31.922 -12.562 -25.484 1 97.12 496 ALA B CA 1
ATOM 8777 C C . ALA B 1 496 ? 31.453 -13.109 -26.844 1 97.12 496 ALA B C 1
ATOM 8779 O O . ALA B 1 496 ? 31.094 -12.344 -27.734 1 97.12 496 ALA B O 1
ATOM 8780 N N . GLU B 1 497 ? 31.484 -14.398 -26.938 1 95.5 497 GLU B N 1
ATOM 8781 C CA . GLU B 1 497 ? 31.031 -15.047 -28.156 1 95.5 497 GLU B CA 1
ATOM 8782 C C . GLU B 1 497 ? 29.547 -14.758 -28.422 1 95.5 497 GLU B C 1
ATOM 8784 O O . GLU B 1 497 ? 29.109 -14.727 -29.578 1 95.5 497 GLU B O 1
ATOM 8789 N N . ALA B 1 498 ? 28.859 -14.555 -27.375 1 95.12 498 ALA B N 1
ATOM 8790 C CA . ALA B 1 498 ? 27.422 -14.289 -27.484 1 95.12 498 ALA B CA 1
ATOM 8791 C C . ALA B 1 498 ? 27.156 -12.812 -27.766 1 95.12 498 ALA B C 1
ATOM 8793 O O . ALA B 1 498 ? 26.016 -12.406 -27.953 1 95.12 498 ALA B O 1
ATOM 8794 N N . GLY B 1 499 ? 28.188 -12.016 -27.734 1 95.44 499 GLY B N 1
ATOM 8795 C CA . GLY B 1 499 ? 28.016 -10.617 -28.094 1 95.44 499 GLY B CA 1
ATOM 8796 C C . GLY B 1 499 ? 28.109 -9.688 -26.891 1 95.44 499 GLY B C 1
ATOM 8797 O O . GLY B 1 499 ? 27.891 -8.477 -27.031 1 95.44 499 GLY B O 1
ATOM 8798 N N . VAL B 1 500 ? 28.438 -10.156 -25.703 1 97.5 500 VAL B N 1
ATOM 8799 C CA . VAL B 1 500 ? 28.609 -9.32 -24.531 1 97.5 500 VAL B CA 1
ATOM 8800 C C . VAL B 1 500 ? 30 -8.672 -24.562 1 97.5 500 VAL B C 1
ATOM 8802 O O . VAL B 1 500 ? 31 -9.352 -24.719 1 97.5 500 VAL B O 1
ATOM 8805 N N . PRO B 1 501 ? 29.969 -7.383 -24.469 1 97.62 501 PRO B N 1
ATOM 8806 C CA . PRO B 1 501 ? 31.281 -6.75 -24.391 1 97.62 501 PRO B CA 1
ATOM 8807 C C . PRO B 1 501 ? 32.031 -7.094 -23.094 1 97.62 501 PRO B C 1
ATOM 8809 O O . PRO B 1 501 ? 31.516 -6.828 -22 1 97.62 501 PRO B O 1
ATOM 8812 N N . VAL B 1 502 ? 33.25 -7.652 -23.219 1 97.69 502 VAL B N 1
ATOM 8813 C CA . VAL B 1 502 ? 34.031 -8.016 -22.047 1 97.69 502 VAL B CA 1
ATOM 8814 C C . VAL B 1 502 ? 35.375 -7.273 -22.062 1 97.69 502 VAL B C 1
ATOM 8816 O O . VAL B 1 502 ? 35.875 -6.918 -23.141 1 97.69 502 VAL B O 1
ATOM 8819 N N . VAL B 1 503 ? 35.938 -7.074 -20.922 1 96.5 503 VAL B N 1
ATOM 8820 C CA . VAL B 1 503 ? 37.219 -6.406 -20.828 1 96.5 503 VAL B CA 1
ATOM 8821 C C . VAL B 1 503 ? 38.312 -7.289 -21.422 1 96.5 503 VAL B C 1
ATOM 8823 O O . VAL B 1 503 ? 38.281 -8.508 -21.25 1 96.5 503 VAL B O 1
ATOM 8826 N N . PRO B 1 504 ? 39.219 -6.672 -22.172 1 94.56 504 PRO B N 1
ATOM 8827 C CA . PRO B 1 504 ? 40.344 -7.488 -22.594 1 94.56 504 PRO B CA 1
ATOM 8828 C C . PRO B 1 504 ? 41.094 -8.102 -21.406 1 94.56 504 PRO B C 1
ATOM 8830 O O . PRO B 1 504 ? 41.281 -7.438 -20.391 1 94.56 504 PRO B O 1
ATOM 8833 N N . HIS B 1 505 ? 41.406 -9.344 -21.469 1 95.88 505 HIS B N 1
ATOM 8834 C CA . HIS B 1 505 ? 42.062 -10.016 -20.359 1 95.88 505 HIS B CA 1
ATOM 8835 C C . HIS B 1 505 ? 43 -11.117 -20.844 1 95.88 505 HIS B C 1
ATOM 8837 O O . HIS B 1 505 ? 42.938 -11.523 -22 1 95.88 505 HIS B O 1
ATOM 8843 N N . ARG B 1 506 ? 43.906 -11.516 -19.906 1 94.94 506 ARG B N 1
ATOM 8844 C CA . ARG B 1 506 ? 44.906 -12.555 -20.188 1 94.94 506 ARG B CA 1
ATOM 8845 C C . ARG B 1 506 ? 45.125 -13.438 -18.969 1 94.94 506 ARG B C 1
ATOM 8847 O O . ARG B 1 506 ? 45.219 -12.938 -17.844 1 94.94 506 ARG B O 1
ATOM 8854 N N . LEU B 1 507 ? 45.156 -14.711 -19.203 1 96.75 507 LEU B N 1
ATOM 8855 C CA . LEU B 1 507 ? 45.531 -15.633 -18.125 1 96.75 507 LEU B CA 1
ATOM 8856 C C . LEU B 1 507 ? 47.031 -15.633 -17.875 1 96.75 507 LEU B C 1
ATOM 8858 O O . LEU B 1 507 ? 47.812 -15.812 -18.812 1 96.75 507 LEU B O 1
ATOM 8862 N N . VAL B 1 508 ? 47.375 -15.406 -16.656 1 97.44 508 VAL B N 1
ATOM 8863 C CA . VAL B 1 508 ? 48.781 -15.453 -16.25 1 97.44 508 VAL B CA 1
ATOM 8864 C C . VAL B 1 508 ? 49 -16.578 -15.25 1 97.44 508 VAL B C 1
ATOM 8866 O O . VAL B 1 508 ? 48.219 -16.75 -14.32 1 97.44 508 VAL B O 1
ATOM 8869 N N . ARG B 1 509 ? 50.062 -17.297 -15.391 1 96.31 509 ARG B N 1
ATOM 8870 C CA . ARG B 1 509 ? 50.25 -18.484 -14.562 1 96.31 509 ARG B CA 1
ATOM 8871 C C . ARG B 1 509 ? 51.438 -18.312 -13.617 1 96.31 509 ARG B C 1
ATOM 8873 O O . ARG B 1 509 ? 51.656 -19.109 -12.703 1 96.31 509 ARG B O 1
ATOM 8880 N N . THR B 1 510 ? 52.281 -17.312 -13.938 1 96.25 510 THR B N 1
ATOM 8881 C CA . THR B 1 510 ? 53.438 -17.047 -13.078 1 96.25 510 THR B CA 1
ATOM 8882 C C . THR B 1 510 ? 53.5 -15.57 -12.703 1 96.25 510 THR B C 1
ATOM 8884 O O . THR B 1 510 ? 52.875 -14.734 -13.359 1 96.25 510 THR B O 1
ATOM 8887 N N . ALA B 1 511 ? 54.281 -15.336 -11.672 1 96.88 511 ALA B N 1
ATOM 8888 C CA . ALA B 1 511 ? 54.5 -13.961 -11.242 1 96.88 511 ALA B CA 1
ATOM 8889 C C . ALA B 1 511 ? 55.188 -13.141 -12.344 1 96.88 511 ALA B C 1
ATOM 8891 O O . ALA B 1 511 ? 54.875 -11.953 -12.516 1 96.88 511 ALA B O 1
ATOM 8892 N N . ALA B 1 512 ? 56.031 -13.789 -13.062 1 96.31 512 ALA B N 1
ATOM 8893 C CA . ALA B 1 512 ? 56.719 -13.125 -14.164 1 96.31 512 ALA B CA 1
ATOM 8894 C C . ALA B 1 512 ? 55.75 -12.742 -15.273 1 96.31 512 ALA B C 1
ATOM 8896 O O . ALA B 1 512 ? 55.844 -11.656 -15.859 1 96.31 512 ALA B O 1
ATOM 8897 N N . GLU B 1 513 ? 54.875 -13.625 -15.508 1 96.88 513 GLU B N 1
ATOM 8898 C CA . GLU B 1 513 ? 53.844 -13.344 -16.516 1 96.88 513 GLU B CA 1
ATOM 8899 C C . GLU B 1 513 ? 52.938 -12.195 -16.078 1 96.88 513 GLU B C 1
ATOM 8901 O O . GLU B 1 513 ? 52.5 -11.398 -16.906 1 96.88 513 GLU B O 1
ATOM 8906 N N . ALA B 1 514 ? 52.594 -12.133 -14.82 1 97 514 ALA B N 1
ATOM 8907 C CA . ALA B 1 514 ? 51.781 -11.039 -14.273 1 97 514 ALA B CA 1
ATOM 8908 C C . ALA B 1 514 ? 52.469 -9.695 -14.445 1 97 514 ALA B C 1
ATOM 8910 O O . ALA B 1 514 ? 51.844 -8.703 -14.789 1 97 514 ALA B O 1
ATOM 8911 N N . ALA B 1 515 ? 53.75 -9.727 -14.172 1 96.19 515 ALA B N 1
ATOM 8912 C CA . ALA B 1 515 ? 54.562 -8.523 -14.352 1 96.19 515 ALA B CA 1
ATOM 8913 C C . ALA B 1 515 ? 54.562 -8.078 -15.805 1 96.19 515 ALA B C 1
ATOM 8915 O O . ALA B 1 515 ? 54.469 -6.883 -16.109 1 96.19 515 ALA B O 1
ATOM 8916 N N . GLN B 1 516 ? 54.75 -9.047 -16.656 1 95.75 516 GLN B N 1
ATOM 8917 C CA . GLN B 1 516 ? 54.75 -8.758 -18.078 1 95.75 516 GLN B CA 1
ATOM 8918 C C . GLN B 1 516 ? 53.406 -8.18 -18.531 1 95.75 516 GLN B C 1
ATOM 8920 O O . GLN B 1 516 ? 53.375 -7.258 -19.344 1 95.75 516 GLN B O 1
ATOM 8925 N N . ALA B 1 517 ? 52.375 -8.773 -18.062 1 95.69 517 ALA B N 1
ATOM 8926 C CA . ALA B 1 517 ? 51.031 -8.289 -18.406 1 95.69 517 ALA B CA 1
ATOM 8927 C C . ALA B 1 517 ? 50.844 -6.844 -17.969 1 95.69 517 ALA B C 1
ATOM 8929 O O . ALA B 1 517 ? 50.25 -6.039 -18.688 1 95.69 517 ALA B O 1
ATOM 8930 N N . ALA B 1 518 ? 51.25 -6.469 -16.781 1 94.88 518 ALA B N 1
ATOM 8931 C CA . ALA B 1 518 ? 51.156 -5.102 -16.281 1 94.88 518 ALA B CA 1
ATOM 8932 C C . ALA B 1 518 ? 51.906 -4.121 -17.172 1 94.88 518 ALA B C 1
ATOM 8934 O O . ALA B 1 518 ? 51.438 -3.004 -17.406 1 94.88 518 ALA B O 1
ATOM 8935 N N . GLN B 1 519 ? 53 -4.562 -17.656 1 93.12 519 GLN B N 1
ATOM 8936 C CA . GLN B 1 519 ? 53.812 -3.721 -18.531 1 93.12 519 GLN B CA 1
ATOM 8937 C C . GLN B 1 519 ? 53.156 -3.531 -19.891 1 93.12 519 GLN B C 1
ATOM 8939 O O . GLN B 1 519 ? 53.188 -2.43 -20.438 1 93.12 519 GLN B O 1
ATOM 8944 N N . GLU B 1 520 ? 52.625 -4.574 -20.391 1 93.88 520 GLU B N 1
ATOM 8945 C CA . GLU B 1 520 ? 52.062 -4.555 -21.734 1 93.88 520 GLU B CA 1
ATOM 8946 C C . GLU B 1 520 ? 50.719 -3.801 -21.75 1 93.88 520 GLU B C 1
ATOM 8948 O O . GLU B 1 520 ? 50.438 -3.094 -22.719 1 93.88 520 GLU B O 1
ATOM 8953 N N . MET B 1 521 ? 49.844 -4.008 -20.828 1 92 521 MET B N 1
ATOM 8954 C CA . MET B 1 521 ? 48.5 -3.406 -20.781 1 92 521 MET B CA 1
ATOM 8955 C C . MET B 1 521 ? 48.594 -1.918 -20.453 1 92 521 MET B C 1
ATOM 8957 O O . MET B 1 521 ? 47.719 -1.145 -20.844 1 92 521 MET B O 1
ATOM 8961 N N . GLY B 1 522 ? 49.594 -1.623 -19.953 1 81.88 522 GLY B N 1
ATOM 8962 C CA . GLY B 1 522 ? 49.75 -0.216 -19.609 1 81.88 522 GLY B CA 1
ATOM 8963 C C . GLY B 1 522 ? 48.75 0.259 -18.578 1 81.88 522 GLY B C 1
ATOM 8964 O O . GLY B 1 522 ? 47.688 -0.354 -18.391 1 81.88 522 GLY B O 1
ATOM 8965 N N . GLY B 1 523 ? 49.031 1.204 -17.766 1 84.38 523 GLY B N 1
ATOM 8966 C CA . GLY B 1 523 ? 48.156 1.763 -16.75 1 84.38 523 GLY B CA 1
ATOM 8967 C C . GLY B 1 523 ? 48 0.845 -15.547 1 84.38 523 GLY B C 1
ATOM 8968 O O . GLY B 1 523 ? 48.875 0.027 -15.258 1 84.38 523 GLY B O 1
ATOM 8969 N N . ARG B 1 524 ? 46.812 0.973 -14.875 1 92.62 524 ARG B N 1
ATOM 8970 C CA . ARG B 1 524 ? 46.531 0.133 -13.719 1 92.62 524 ARG B CA 1
ATOM 8971 C C . ARG B 1 524 ? 45.812 -1.146 -14.117 1 92.62 524 ARG B C 1
ATOM 8973 O O . ARG B 1 524 ? 44.969 -1.132 -15.023 1 92.62 524 ARG B O 1
ATOM 8980 N N . ILE B 1 525 ? 46.156 -2.195 -13.539 1 94.88 525 ILE B N 1
ATOM 8981 C CA . ILE B 1 525 ? 45.531 -3.457 -13.922 1 94.88 525 ILE B CA 1
ATOM 8982 C C . ILE B 1 525 ? 44.938 -4.141 -12.688 1 94.88 525 ILE B C 1
ATOM 8984 O O . ILE B 1 525 ? 45.25 -3.754 -11.555 1 94.88 525 ILE B O 1
ATOM 8988 N N . ALA B 1 526 ? 44.094 -5.062 -12.93 1 95.75 526 ALA B N 1
ATOM 8989 C CA . ALA B 1 526 ? 43.531 -5.945 -11.914 1 95.75 526 ALA B CA 1
ATOM 8990 C C . ALA B 1 526 ? 44 -7.379 -12.102 1 95.75 526 ALA B C 1
ATOM 8992 O O . ALA B 1 526 ? 44.219 -7.82 -13.234 1 95.75 526 ALA B O 1
ATOM 8993 N N . LEU B 1 527 ? 44.25 -8.055 -11 1 96.06 527 LEU B N 1
ATOM 8994 C CA . LEU B 1 527 ? 44.531 -9.484 -11.008 1 96.06 527 LEU B CA 1
ATOM 8995 C C . LEU B 1 527 ? 43.469 -10.242 -10.195 1 96.06 527 LEU B C 1
ATOM 8997 O O . LEU B 1 527 ? 43.156 -9.852 -9.062 1 96.06 527 LEU B O 1
ATOM 9001 N N . LYS B 1 528 ? 42.844 -11.305 -10.789 1 94.88 528 LYS B N 1
ATOM 9002 C CA . LYS B 1 528 ? 41.844 -12.125 -10.125 1 94.88 528 LYS B CA 1
ATOM 9003 C C . LYS B 1 528 ? 42.156 -13.609 -10.266 1 94.88 528 LYS B C 1
ATOM 9005 O O . LYS B 1 528 ? 42.469 -14.086 -11.359 1 94.88 528 LYS B O 1
ATOM 9010 N N . VAL B 1 529 ? 42.062 -14.281 -9.203 1 95.38 529 VAL B N 1
ATOM 9011 C CA . VAL B 1 529 ? 42.344 -15.719 -9.242 1 95.38 529 VAL B CA 1
ATOM 9012 C C . VAL B 1 529 ? 41.406 -16.391 -10.234 1 95.38 529 VAL B C 1
ATOM 9014 O O . VAL B 1 529 ? 40.219 -16.047 -10.328 1 95.38 529 VAL B O 1
ATOM 9017 N N . CYS B 1 530 ? 41.969 -17.25 -11.008 1 95.44 530 CYS B N 1
ATOM 9018 C CA . CYS B 1 530 ? 41.188 -17.969 -11.992 1 95.44 530 CYS B CA 1
ATOM 9019 C C . CYS B 1 530 ? 41.062 -19.438 -11.617 1 95.44 530 CYS B C 1
ATOM 9021 O O . CYS B 1 530 ? 42.031 -20.172 -11.578 1 95.44 530 CYS B O 1
ATOM 9023 N N . SER B 1 531 ? 39.875 -19.797 -11.242 1 93.62 531 SER B N 1
ATOM 9024 C CA . SER B 1 531 ? 39.562 -21.172 -10.859 1 93.62 531 SER B CA 1
ATOM 9025 C C . SER B 1 531 ? 38.094 -21.469 -11.055 1 93.62 531 SER B C 1
ATOM 9027 O O . SER B 1 531 ? 37.25 -20.609 -10.844 1 93.62 531 SER B O 1
ATOM 9029 N N . ASP B 1 532 ? 37.781 -22.672 -11.453 1 91.31 532 ASP B N 1
ATOM 9030 C CA . ASP B 1 532 ? 36.406 -23.078 -11.578 1 91.31 532 ASP B CA 1
ATOM 9031 C C . ASP B 1 532 ? 35.812 -23.453 -10.219 1 91.31 532 ASP B C 1
ATOM 9033 O O . ASP B 1 532 ? 34.594 -23.609 -10.078 1 91.31 532 ASP B O 1
ATOM 9037 N N . ALA B 1 533 ? 36.625 -23.422 -9.227 1 90 533 ALA B N 1
ATOM 9038 C CA . ALA B 1 533 ? 36.156 -23.828 -7.902 1 90 533 ALA B CA 1
ATOM 9039 C C . ALA B 1 533 ? 36 -22.625 -6.984 1 90 533 ALA B C 1
ATOM 9041 O O . ALA B 1 533 ? 35.5 -22.75 -5.859 1 90 533 ALA B O 1
ATOM 9042 N N . ILE B 1 534 ? 36.375 -21.516 -7.453 1 89.5 534 ILE B N 1
ATOM 9043 C CA . ILE B 1 534 ? 36.281 -20.297 -6.637 1 89.5 534 ILE B CA 1
ATOM 9044 C C . ILE B 1 534 ? 35.375 -19.281 -7.328 1 89.5 534 ILE B C 1
ATOM 9046 O O . ILE B 1 534 ? 35.844 -18.484 -8.133 1 89.5 534 ILE B O 1
ATOM 9050 N N . ALA B 1 535 ? 34.125 -19.328 -6.91 1 83.56 535 ALA B N 1
ATOM 9051 C CA . ALA B 1 535 ? 33.125 -18.453 -7.52 1 83.56 535 ALA B CA 1
ATOM 9052 C C . ALA B 1 535 ? 33.219 -17.031 -6.965 1 83.56 535 ALA B C 1
ATOM 9054 O O . ALA B 1 535 ? 33.188 -16.062 -7.719 1 83.56 535 ALA B O 1
ATOM 9055 N N . HIS B 1 536 ? 33.375 -16.891 -5.633 1 82.88 536 HIS B N 1
ATOM 9056 C CA . HIS B 1 536 ? 33.438 -15.594 -4.973 1 82.88 536 HIS B CA 1
ATOM 9057 C C . HIS B 1 536 ? 34.906 -15.258 -4.598 1 82.88 536 HIS B C 1
ATOM 9059 O O . HIS B 1 536 ? 35.281 -15.391 -3.438 1 82.88 536 HIS B O 1
ATOM 9065 N N . LYS B 1 537 ? 35.562 -14.703 -5.449 1 89 537 LYS B N 1
ATOM 9066 C CA . LYS B 1 537 ? 37 -14.492 -5.402 1 89 537 LYS B CA 1
ATOM 9067 C C . LYS B 1 537 ? 37.375 -13.508 -4.293 1 89 537 LYS B C 1
ATOM 9069 O O . LYS B 1 537 ? 38.406 -13.664 -3.643 1 89 537 LYS B O 1
ATOM 9074 N N . SER B 1 538 ? 36.469 -12.555 -4.129 1 81.75 538 SER B N 1
ATOM 9075 C CA . SER B 1 538 ? 36.781 -11.547 -3.121 1 81.75 538 SER B CA 1
ATOM 9076 C C . SER B 1 538 ? 36.75 -12.141 -1.718 1 81.75 538 SER B C 1
ATOM 9078 O O . SER B 1 538 ? 37.531 -11.711 -0.845 1 81.75 538 SER B O 1
ATOM 9080 N N . ASP B 1 539 ? 36.031 -13.18 -1.537 1 78.69 539 ASP B N 1
ATOM 9081 C CA . ASP B 1 539 ? 35.875 -13.797 -0.224 1 78.69 539 ASP B CA 1
ATOM 9082 C C . ASP B 1 539 ? 37.125 -14.531 0.195 1 78.69 539 ASP B C 1
ATOM 9084 O O . ASP B 1 539 ? 37.375 -14.758 1.385 1 78.69 539 ASP B O 1
ATOM 9088 N N . VAL B 1 540 ? 38 -14.82 -0.812 1 84.25 540 VAL B N 1
ATOM 9089 C CA . VAL B 1 540 ? 39.188 -15.594 -0.501 1 84.25 540 VAL B CA 1
ATOM 9090 C C . VAL B 1 540 ? 40.438 -14.734 -0.708 1 84.25 540 VAL B C 1
ATOM 9092 O O . VAL B 1 540 ? 41.562 -15.258 -0.802 1 84.25 540 VAL B O 1
ATOM 9095 N N . GLY B 1 541 ? 40.156 -13.438 -0.937 1 87.44 541 GLY B N 1
ATOM 9096 C CA . GLY B 1 541 ? 41.281 -12.555 -1.188 1 87.44 541 GLY B CA 1
ATOM 9097 C C . GLY B 1 541 ? 41.938 -12.781 -2.539 1 87.44 541 GLY B C 1
ATOM 9098 O O . GLY B 1 541 ? 43.156 -12.586 -2.697 1 87.44 541 GLY B O 1
ATOM 9099 N N . GLY B 1 542 ? 41.188 -13.266 -3.412 1 91.88 542 GLY B N 1
ATOM 9100 C CA . GLY B 1 542 ? 41.688 -13.641 -4.723 1 91.88 542 GLY B CA 1
ATOM 9101 C C . GLY B 1 542 ? 41.625 -12.508 -5.734 1 91.88 542 GLY B C 1
ATOM 9102 O O . GLY B 1 542 ? 41.688 -12.75 -6.941 1 91.88 542 GLY B O 1
ATOM 9103 N N . VAL B 1 543 ? 41.406 -11.281 -5.254 1 93.12 543 VAL B N 1
ATOM 9104 C CA . VAL B 1 543 ? 41.281 -10.141 -6.156 1 93.12 543 VAL B CA 1
ATOM 9105 C C . VAL B 1 543 ? 42.25 -9.039 -5.727 1 93.12 543 VAL B C 1
ATOM 9107 O O . VAL B 1 543 ? 42.375 -8.742 -4.535 1 93.12 543 VAL B O 1
ATOM 9110 N N . ALA B 1 544 ? 43.031 -8.539 -6.574 1 93.19 544 ALA B N 1
ATOM 9111 C CA . ALA B 1 544 ? 43.875 -7.363 -6.383 1 93.19 544 ALA B CA 1
ATOM 9112 C C . ALA B 1 544 ? 43.594 -6.309 -7.453 1 93.19 544 ALA B C 1
ATOM 9114 O O . ALA B 1 544 ? 43.719 -6.586 -8.648 1 93.19 544 ALA B O 1
ATOM 9115 N N . LEU B 1 545 ? 43.281 -5.16 -6.996 1 90.75 545 LEU B N 1
ATOM 9116 C CA . LEU B 1 545 ? 42.875 -4.105 -7.922 1 90.75 545 LEU B CA 1
ATOM 9117 C C . LEU B 1 545 ? 43.906 -2.982 -7.938 1 90.75 545 LEU B C 1
ATOM 9119 O O . LEU B 1 545 ? 44.781 -2.914 -7.059 1 90.75 545 LEU B O 1
ATOM 9123 N N . ASN B 1 546 ? 43.906 -2.232 -8.992 1 89.75 546 ASN B N 1
ATOM 9124 C CA . ASN B 1 546 ? 44.625 -0.976 -9.133 1 89.75 546 ASN B CA 1
ATOM 9125 C C . ASN B 1 546 ? 46.125 -1.186 -9.016 1 89.75 546 ASN B C 1
ATOM 9127 O O . ASN B 1 546 ? 46.812 -0.425 -8.336 1 89.75 546 ASN B O 1
ATOM 9131 N N . LEU B 1 547 ? 46.562 -2.205 -9.602 1 91 547 LEU B N 1
ATOM 9132 C CA . LEU B 1 547 ? 48 -2.469 -9.633 1 91 547 LEU B CA 1
ATOM 9133 C C . LEU B 1 547 ? 48.719 -1.574 -10.648 1 91 547 LEU B C 1
ATOM 9135 O O . LEU B 1 547 ? 48.406 -1.625 -11.844 1 91 547 LEU B O 1
ATOM 9139 N N . ALA B 1 548 ? 49.625 -0.861 -10.227 1 88.5 548 ALA B N 1
ATOM 9140 C CA . ALA B 1 548 ? 50.156 0.235 -11.031 1 88.5 548 ALA B CA 1
ATOM 9141 C C . ALA B 1 548 ? 51.406 -0.204 -11.812 1 88.5 548 ALA B C 1
ATOM 9143 O O . ALA B 1 548 ? 51.75 0.417 -12.812 1 88.5 548 ALA B O 1
ATOM 9144 N N . ASP B 1 549 ? 52.188 -1.284 -11.281 1 90.12 549 ASP B N 1
ATOM 9145 C CA . ASP B 1 549 ? 53.469 -1.613 -11.922 1 90.12 549 ASP B CA 1
ATOM 9146 C C . ASP B 1 549 ? 53.75 -3.111 -11.844 1 90.12 549 ASP B C 1
ATOM 9148 O O . ASP B 1 549 ? 52.969 -3.863 -11.25 1 90.12 549 ASP B O 1
ATOM 9152 N N . ALA B 1 550 ? 54.844 -3.459 -12.5 1 93.81 550 ALA B N 1
ATOM 9153 C CA . ALA B 1 550 ? 55.219 -4.863 -12.625 1 93.81 550 ALA B CA 1
ATOM 9154 C C . ALA B 1 550 ? 55.531 -5.473 -11.258 1 93.81 550 ALA B C 1
ATOM 9156 O O . ALA B 1 550 ? 55.156 -6.621 -10.992 1 93.81 550 ALA B O 1
ATOM 9157 N N . ALA B 1 551 ? 56.156 -4.723 -10.461 1 93.5 551 ALA B N 1
ATOM 9158 C CA . ALA B 1 551 ? 56.5 -5.219 -9.133 1 93.5 551 ALA B CA 1
ATOM 9159 C C . ALA B 1 551 ? 55.25 -5.48 -8.305 1 93.5 551 ALA B C 1
ATOM 9161 O O . ALA B 1 551 ? 55.156 -6.496 -7.613 1 93.5 551 ALA B O 1
ATOM 9162 N N . GLY B 1 552 ? 54.406 -4.559 -8.383 1 94.62 552 GLY B N 1
ATOM 9163 C CA . GLY B 1 552 ? 53.125 -4.727 -7.699 1 94.62 552 GLY B CA 1
ATOM 9164 C C . GLY B 1 552 ? 52.344 -5.906 -8.203 1 94.62 552 GLY B C 1
ATOM 9165 O O . GLY B 1 552 ? 51.688 -6.613 -7.422 1 94.62 552 GLY B O 1
ATOM 9166 N N . ALA B 1 553 ? 52.344 -6.102 -9.469 1 96.38 553 ALA B N 1
ATOM 9167 C CA . ALA B 1 553 ? 51.625 -7.211 -10.078 1 96.38 553 ALA B CA 1
ATOM 9168 C C . ALA B 1 553 ? 52.219 -8.555 -9.656 1 96.38 553 ALA B C 1
ATOM 9170 O O . ALA B 1 553 ? 51.469 -9.516 -9.414 1 96.38 553 ALA B O 1
ATOM 9171 N N . GLN B 1 554 ? 53.531 -8.586 -9.594 1 96.12 554 GLN B N 1
ATOM 9172 C CA . GLN B 1 554 ? 54.219 -9.812 -9.164 1 96.12 554 GLN B CA 1
ATOM 9173 C C . GLN B 1 554 ? 53.844 -10.172 -7.73 1 96.12 554 GLN B C 1
ATOM 9175 O O . GLN B 1 554 ? 53.5 -11.32 -7.445 1 96.12 554 GLN B O 1
ATOM 9180 N N . ALA B 1 555 ? 53.938 -9.219 -6.926 1 96.25 555 ALA B N 1
ATOM 9181 C CA . ALA B 1 555 ? 53.625 -9.438 -5.516 1 96.25 555 ALA B CA 1
ATOM 9182 C C . ALA B 1 555 ? 52.156 -9.836 -5.336 1 96.25 555 ALA B C 1
ATOM 9184 O O . ALA B 1 555 ? 51.812 -10.695 -4.512 1 96.25 555 ALA B O 1
ATOM 9185 N N . ALA B 1 556 ? 51.344 -9.141 -6.059 1 96.5 556 ALA B N 1
ATOM 9186 C CA . ALA B 1 556 ? 49.906 -9.422 -5.98 1 96.5 556 ALA B CA 1
ATOM 9187 C C . ALA B 1 556 ? 49.594 -10.844 -6.449 1 96.5 556 ALA B C 1
ATOM 9189 O O . ALA B 1 556 ? 48.75 -11.523 -5.875 1 96.5 556 ALA B O 1
ATOM 9190 N N . PHE B 1 557 ? 50.219 -11.273 -7.5 1 97.06 557 PHE B N 1
ATOM 9191 C CA . PHE B 1 557 ? 50.031 -12.617 -8.023 1 97.06 557 PHE B CA 1
ATOM 9192 C C . PHE B 1 557 ? 50.312 -13.664 -6.957 1 97.06 557 PHE B C 1
ATOM 9194 O O . PHE B 1 557 ? 49.531 -14.562 -6.719 1 97.06 557 PHE B O 1
ATOM 9201 N N . ASP B 1 558 ? 51.438 -13.484 -6.309 1 96.38 558 ASP B N 1
ATOM 9202 C CA . ASP B 1 558 ? 51.844 -14.43 -5.273 1 96.38 558 ASP B CA 1
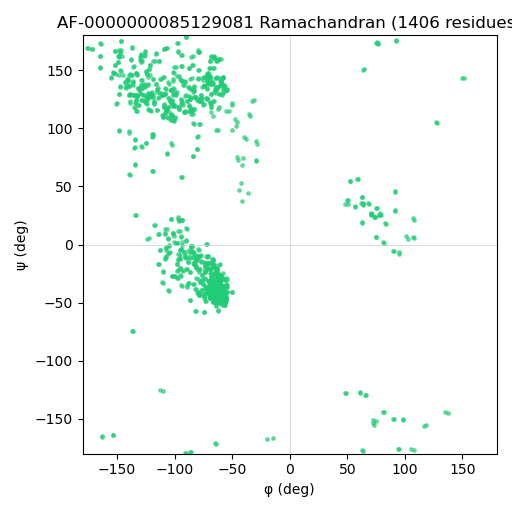ATOM 9203 C C . ASP B 1 558 ? 50.875 -14.43 -4.109 1 96.38 558 ASP B C 1
ATOM 9205 O O . ASP B 1 558 ? 50.5 -15.492 -3.602 1 96.38 558 ASP B O 1
ATOM 9209 N N . ARG B 1 559 ? 50.5 -13.305 -3.799 1 95.94 559 ARG B N 1
ATOM 9210 C CA . ARG B 1 559 ? 49.594 -13.156 -2.67 1 95.94 559 ARG B CA 1
ATOM 9211 C C . ARG B 1 559 ? 48.25 -13.789 -2.979 1 95.94 559 ARG B C 1
ATOM 9213 O O . ARG B 1 559 ? 47.688 -14.523 -2.154 1 95.94 559 ARG B O 1
ATOM 9220 N N . ILE B 1 560 ? 47.688 -13.477 -4.117 1 95.38 560 ILE B N 1
ATOM 9221 C CA . ILE B 1 560 ? 46.344 -13.953 -4.484 1 95.38 560 ILE B CA 1
ATOM 9222 C C . ILE B 1 560 ? 46.344 -15.477 -4.57 1 95.38 560 ILE B C 1
ATOM 9224 O O . ILE B 1 560 ? 45.406 -16.125 -4.152 1 95.38 560 ILE B O 1
ATOM 9228 N N . LEU B 1 561 ? 47.375 -16.047 -5.113 1 94.81 561 LEU B N 1
ATOM 9229 C CA . LEU B 1 561 ? 47.438 -17.5 -5.23 1 94.81 561 LEU B CA 1
ATOM 9230 C C . LEU B 1 561 ? 47.594 -18.156 -3.857 1 94.81 561 LEU B C 1
ATOM 9232 O O . LEU B 1 561 ? 47 -19.203 -3.596 1 94.81 561 LEU B O 1
ATOM 9236 N N . ALA B 1 562 ? 48.406 -17.531 -3.061 1 94.62 562 ALA B N 1
ATOM 9237 C CA . ALA B 1 562 ? 48.594 -18.047 -1.706 1 94.62 562 ALA B CA 1
ATOM 9238 C C . ALA B 1 562 ? 47.281 -18.031 -0.935 1 94.62 562 ALA B C 1
ATOM 9240 O O . ALA B 1 562 ? 46.938 -19 -0.256 1 94.62 562 ALA B O 1
ATOM 9241 N N . ASN B 1 563 ? 46.625 -16.953 -1.059 1 94.94 563 ASN B N 1
ATOM 9242 C CA . ASN B 1 563 ? 45.312 -16.812 -0.399 1 94.94 563 ASN B CA 1
ATOM 9243 C C . ASN B 1 563 ? 44.312 -17.859 -0.893 1 94.94 563 ASN B C 1
ATOM 9245 O O . ASN B 1 563 ? 43.625 -18.469 -0.094 1 94.94 563 ASN B O 1
ATOM 9249 N N . ALA B 1 564 ? 44.25 -18.031 -2.172 1 94.06 564 ALA B N 1
ATOM 9250 C CA . ALA B 1 564 ? 43.344 -18.969 -2.783 1 94.06 564 ALA B CA 1
ATOM 9251 C C . ALA B 1 564 ? 43.625 -20.406 -2.342 1 94.06 564 ALA B C 1
ATOM 9253 O O . ALA B 1 564 ? 42.719 -21.156 -2.025 1 94.06 564 ALA B O 1
ATOM 9254 N N . ARG B 1 565 ? 44.875 -20.719 -2.305 1 93.62 565 ARG B N 1
ATOM 9255 C CA . ARG B 1 565 ? 45.281 -22.062 -1.918 1 93.62 565 ARG B CA 1
ATOM 9256 C C . ARG B 1 565 ? 44.969 -22.328 -0.446 1 93.62 565 ARG B C 1
ATOM 9258 O O . ARG B 1 565 ? 44.625 -23.438 -0.065 1 93.62 565 ARG B O 1
ATOM 9265 N N . GLN B 1 566 ? 45.125 -21.344 0.288 1 94 566 GLN B N 1
ATOM 9266 C CA . GLN B 1 566 ? 44.844 -21.453 1.711 1 94 566 GLN B CA 1
ATOM 9267 C C . GLN B 1 566 ? 43.344 -21.609 1.947 1 94 566 GLN B C 1
ATOM 9269 O O . GLN B 1 566 ? 42.906 -22.438 2.756 1 94 566 GLN B O 1
ATOM 9274 N N . ALA B 1 567 ? 42.594 -20.859 1.281 1 91.5 567 ALA B N 1
ATOM 9275 C CA . ALA B 1 567 ? 41.156 -20.859 1.47 1 91.5 567 ALA B CA 1
ATOM 9276 C C . ALA B 1 567 ? 40.531 -22.109 0.873 1 91.5 567 ALA B C 1
ATOM 9278 O O . ALA B 1 567 ? 39.531 -22.641 1.404 1 91.5 567 ALA B O 1
ATOM 9279 N N . ARG B 1 568 ? 41.094 -22.562 -0.267 1 92.44 568 ARG B N 1
ATOM 9280 C CA . ARG B 1 568 ? 40.594 -23.734 -0.961 1 92.44 568 ARG B CA 1
ATOM 9281 C C . ARG B 1 568 ? 41.719 -24.641 -1.402 1 92.44 568 ARG B C 1
ATOM 9283 O O . ARG B 1 568 ? 42.062 -24.688 -2.584 1 92.44 568 ARG B O 1
ATOM 9290 N N . PRO B 1 569 ? 42.125 -25.391 -0.536 1 91.12 569 PRO B N 1
ATOM 9291 C CA . PRO B 1 569 ? 43.312 -26.219 -0.823 1 91.12 569 PRO B CA 1
ATOM 9292 C C . PRO B 1 569 ? 43.062 -27.234 -1.932 1 91.12 569 PRO B C 1
ATOM 9294 O O . PRO B 1 569 ? 44 -27.625 -2.633 1 91.12 569 PRO B O 1
ATOM 9297 N N . ASP B 1 570 ? 41.844 -27.562 -2.082 1 91.44 570 ASP B N 1
ATOM 9298 C CA . ASP B 1 570 ? 41.531 -28.609 -3.045 1 91.44 570 ASP B CA 1
ATOM 9299 C C . ASP B 1 570 ? 41.188 -28.016 -4.41 1 91.44 570 ASP B C 1
ATOM 9301 O O . ASP B 1 570 ? 41 -28.75 -5.379 1 91.44 570 ASP B O 1
ATOM 9305 N N . ALA B 1 571 ? 41.219 -26.75 -4.523 1 92.19 571 ALA B N 1
ATOM 9306 C CA . ALA B 1 571 ? 40.812 -26.109 -5.77 1 92.19 571 ALA B CA 1
ATOM 9307 C C . ALA B 1 571 ? 41.938 -26.094 -6.785 1 92.19 571 ALA B C 1
ATOM 9309 O O . ALA B 1 571 ? 43.094 -25.859 -6.422 1 92.19 571 ALA B O 1
ATOM 9310 N N . ARG B 1 572 ? 41.594 -26.469 -7.965 1 92.19 572 ARG B N 1
ATOM 9311 C CA . ARG B 1 572 ? 42.562 -26.281 -9.055 1 92.19 572 ARG B CA 1
ATOM 9312 C C . ARG B 1 572 ? 42.656 -24.812 -9.453 1 92.19 572 ARG B C 1
ATOM 9314 O O . ARG B 1 572 ? 41.656 -24.203 -9.852 1 92.19 572 ARG B O 1
ATOM 9321 N N . ILE B 1 573 ? 43.844 -24.266 -9.336 1 94.5 573 ILE B N 1
ATOM 9322 C CA . ILE B 1 573 ? 44.062 -22.875 -9.672 1 94.5 573 ILE B CA 1
ATOM 9323 C C . ILE B 1 573 ? 44.812 -22.781 -11.008 1 94.5 573 ILE B C 1
ATOM 9325 O O . ILE B 1 573 ? 45.938 -23.281 -11.141 1 94.5 573 ILE B O 1
ATOM 9329 N N . ASP B 1 574 ? 44.219 -22.203 -11.953 1 94.56 574 ASP B N 1
ATOM 9330 C CA . ASP B 1 574 ? 44.781 -22.078 -13.281 1 94.56 574 ASP B CA 1
ATOM 9331 C C . ASP B 1 574 ? 45.781 -20.906 -13.344 1 94.56 574 ASP B C 1
ATOM 9333 O O . ASP B 1 574 ? 46.625 -20.844 -14.25 1 94.56 574 ASP B O 1
ATOM 9337 N N . GLY B 1 575 ? 45.688 -20.078 -12.461 1 95.88 575 GLY B N 1
ATOM 9338 C CA . GLY B 1 575 ? 46.469 -18.828 -12.43 1 95.88 575 GLY B CA 1
ATOM 9339 C C . GLY B 1 575 ? 45.625 -17.641 -12.008 1 95.88 575 GLY B C 1
ATOM 9340 O O . GLY B 1 575 ? 44.844 -17.719 -11.078 1 95.88 575 GLY B O 1
ATOM 9341 N N . ALA B 1 576 ? 45.969 -16.562 -12.602 1 97 576 ALA B N 1
ATOM 9342 C CA . ALA B 1 576 ? 45.219 -15.328 -12.383 1 97 576 ALA B CA 1
ATOM 9343 C C . ALA B 1 576 ? 44.906 -14.641 -13.703 1 97 576 ALA B C 1
ATOM 9345 O O . ALA B 1 576 ? 45.625 -14.789 -14.688 1 97 576 ALA B O 1
ATOM 9346 N N . LEU B 1 577 ? 43.781 -14.023 -13.719 1 96.38 577 LEU B N 1
ATOM 9347 C CA . LEU B 1 577 ? 43.406 -13.25 -14.891 1 96.38 577 LEU B CA 1
ATOM 9348 C C . LEU B 1 577 ? 43.812 -11.797 -14.75 1 96.38 577 LEU B C 1
ATOM 9350 O O . LEU B 1 577 ? 43.469 -11.125 -13.781 1 96.38 577 LEU B O 1
ATOM 9354 N N . ALA B 1 578 ? 44.594 -11.344 -15.688 1 96.88 578 ALA B N 1
ATOM 9355 C CA . ALA B 1 578 ? 45.031 -9.945 -15.719 1 96.88 578 ALA B CA 1
ATOM 9356 C C . ALA B 1 578 ? 44.156 -9.133 -16.688 1 96.88 578 ALA B C 1
ATOM 9358 O O . ALA B 1 578 ? 43.906 -9.562 -17.812 1 96.88 578 ALA B O 1
ATOM 9359 N N . ALA B 1 579 ? 43.688 -8.023 -16.25 1 96.31 579 ALA B N 1
ATOM 9360 C CA . ALA B 1 579 ? 42.875 -7.129 -17.078 1 96.31 579 ALA B CA 1
ATOM 9361 C C . ALA B 1 579 ? 43.094 -5.672 -16.703 1 96.31 579 ALA B C 1
ATOM 9363 O O . ALA B 1 579 ? 43.344 -5.359 -15.531 1 96.31 579 ALA B O 1
ATOM 9364 N N . PRO B 1 580 ? 43.031 -4.773 -17.688 1 94.81 580 PRO B N 1
ATOM 9365 C CA . PRO B 1 580 ? 43.125 -3.355 -17.328 1 94.81 580 PRO B CA 1
ATOM 9366 C C . PRO B 1 580 ? 41.969 -2.9 -16.453 1 94.81 580 PRO B C 1
ATOM 9368 O O . PRO B 1 580 ? 40.844 -3.395 -16.609 1 94.81 580 PRO B O 1
ATOM 9371 N N . MET B 1 581 ? 42.312 -2.02 -15.562 1 93.69 581 MET B N 1
ATOM 9372 C CA . MET B 1 581 ? 41.219 -1.401 -14.797 1 93.69 581 MET B CA 1
ATOM 9373 C C . MET B 1 581 ? 40.344 -0.556 -15.695 1 93.69 581 MET B C 1
ATOM 9375 O O . MET B 1 581 ? 40.812 0.177 -16.562 1 93.69 581 MET B O 1
ATOM 9379 N N . VAL B 1 582 ? 39 -0.747 -15.594 1 90.62 582 VAL B N 1
ATOM 9380 C CA . VAL B 1 582 ? 38.062 0.091 -16.312 1 90.62 582 VAL B CA 1
ATOM 9381 C C . VAL B 1 582 ? 37.719 1.325 -15.477 1 90.62 582 VAL B C 1
ATOM 9383 O O . VAL B 1 582 ? 37.312 1.207 -14.312 1 90.62 582 VAL B O 1
ATOM 9386 N N . GLN B 1 583 ? 38 2.471 -16.016 1 81.81 583 GLN B N 1
ATOM 9387 C CA . GLN B 1 583 ? 37.781 3.719 -15.289 1 81.81 583 GLN B CA 1
ATOM 9388 C C . GLN B 1 583 ? 36.438 4.328 -15.633 1 81.81 583 GLN B C 1
ATOM 9390 O O . GLN B 1 583 ? 35.938 4.191 -16.75 1 81.81 583 GLN B O 1
ATOM 9395 N N . GLY B 1 584 ? 35.875 4.871 -14.641 1 81.81 584 GLY B N 1
ATOM 9396 C CA . GLY B 1 584 ? 34.625 5.598 -14.844 1 81.81 584 GLY B CA 1
ATOM 9397 C C . GLY B 1 584 ? 33.406 4.684 -15.016 1 81.81 584 GLY B C 1
ATOM 9398 O O . GLY B 1 584 ? 33.562 3.459 -14.961 1 81.81 584 GLY B O 1
ATOM 9399 N N . GLY B 1 585 ? 32.25 5.32 -15.055 1 89.62 585 GLY B N 1
ATOM 9400 C CA . GLY B 1 585 ? 31 4.621 -15.312 1 89.62 585 GLY B CA 1
ATOM 9401 C C . GLY B 1 585 ? 30.281 4.211 -14.047 1 89.62 585 GLY B C 1
ATOM 9402 O O . GLY B 1 585 ? 30.688 4.559 -12.945 1 89.62 585 GLY B O 1
ATOM 9403 N N . VAL B 1 586 ? 29.172 3.486 -14.258 1 88.88 586 VAL B N 1
ATOM 9404 C CA . VAL B 1 586 ? 28.312 3.029 -13.164 1 88.88 586 VAL B CA 1
ATOM 9405 C C . VAL B 1 586 ? 28.359 1.505 -13.078 1 88.88 586 VAL B C 1
ATOM 9407 O O . VAL B 1 586 ? 28.219 0.814 -14.086 1 88.88 586 VAL B O 1
ATOM 9410 N N . GLU B 1 587 ? 28.672 1.01 -11.875 1 89.5 587 GLU B N 1
ATOM 9411 C CA . GLU B 1 587 ? 28.688 -0.438 -11.688 1 89.5 587 GLU B CA 1
ATOM 9412 C C . GLU B 1 587 ? 27.266 -1.01 -11.688 1 89.5 587 GLU B C 1
ATOM 9414 O O . GLU B 1 587 ? 26.422 -0.57 -10.914 1 89.5 587 GLU B O 1
ATOM 9419 N N . CYS B 1 588 ? 27.047 -1.973 -12.547 1 93.12 588 CYS B N 1
ATOM 9420 C CA . CYS B 1 588 ? 25.766 -2.662 -12.648 1 93.12 588 CYS B CA 1
ATOM 9421 C C . CYS B 1 588 ? 25.953 -4.168 -12.523 1 93.12 588 CYS B C 1
ATOM 9423 O O . CYS B 1 588 ? 27.078 -4.664 -12.461 1 93.12 588 CYS B O 1
ATOM 9425 N N . ILE B 1 589 ? 24.859 -4.812 -12.32 1 93 589 ILE B N 1
ATOM 9426 C CA . ILE B 1 589 ? 24.812 -6.27 -12.328 1 93 589 ILE B CA 1
ATOM 9427 C C . ILE B 1 589 ? 23.797 -6.742 -13.367 1 93 589 ILE B C 1
ATOM 9429 O O . ILE B 1 589 ? 22.734 -6.121 -13.539 1 93 589 ILE B O 1
ATOM 9433 N N . ALA B 1 590 ? 24.109 -7.727 -14.078 1 95.94 590 ALA B N 1
ATOM 9434 C CA . ALA B 1 590 ? 23.234 -8.359 -15.055 1 95.94 590 ALA B CA 1
ATOM 9435 C C . ALA B 1 590 ? 23.391 -9.875 -15.039 1 95.94 590 ALA B C 1
ATOM 9437 O O . ALA B 1 590 ? 24.5 -10.383 -14.82 1 95.94 590 ALA B O 1
ATOM 9438 N N . GLY B 1 591 ? 22.344 -10.523 -15.164 1 96.31 591 GLY B N 1
ATOM 9439 C CA . GLY B 1 591 ? 22.484 -11.969 -15.18 1 96.31 591 GLY B CA 1
ATOM 9440 C C . GLY B 1 591 ? 21.203 -12.688 -15.539 1 96.31 591 GLY B C 1
ATOM 9441 O O . GLY B 1 591 ? 20.156 -12.055 -15.719 1 96.31 591 GLY B O 1
ATOM 9442 N N . VAL B 1 592 ? 21.297 -13.953 -15.812 1 96.81 592 VAL B N 1
ATOM 9443 C CA . VAL B 1 592 ? 20.172 -14.859 -16.016 1 96.81 592 VAL B CA 1
ATOM 9444 C C . VAL B 1 592 ? 20.25 -16.016 -15.031 1 96.81 592 VAL B C 1
ATOM 9446 O O . VAL B 1 592 ? 21.312 -16.609 -14.828 1 96.81 592 VAL B O 1
ATOM 9449 N N . HIS B 1 593 ? 19.234 -16.188 -14.383 1 94.94 593 HIS B N 1
ATOM 9450 C CA . HIS B 1 593 ? 19.125 -17.359 -13.516 1 94.94 593 HIS B CA 1
ATOM 9451 C C . HIS B 1 593 ? 17.906 -18.203 -13.891 1 94.94 593 HIS B C 1
ATOM 9453 O O . HIS B 1 593 ? 16.891 -17.688 -14.336 1 94.94 593 HIS B O 1
ATOM 9459 N N . ARG B 1 594 ? 18.047 -19.438 -13.633 1 93.56 594 ARG B N 1
ATOM 9460 C CA . ARG B 1 594 ? 16.938 -20.328 -13.953 1 93.56 594 ARG B CA 1
ATOM 9461 C C . ARG B 1 594 ? 15.992 -20.469 -12.773 1 93.56 594 ARG B C 1
ATOM 9463 O O . ARG B 1 594 ? 16.375 -20.953 -11.711 1 93.56 594 ARG B O 1
ATOM 9470 N N . ASP B 1 595 ? 14.789 -20 -12.945 1 92.75 595 ASP B N 1
ATOM 9471 C CA . ASP B 1 595 ? 13.711 -20.266 -11.992 1 92.75 595 ASP B CA 1
ATOM 9472 C C . ASP B 1 595 ? 13.195 -21.688 -12.117 1 92.75 595 ASP B C 1
ATOM 9474 O O . ASP B 1 595 ? 13 -22.188 -13.227 1 92.75 595 ASP B O 1
ATOM 9478 N N . PRO B 1 596 ? 12.977 -22.328 -11.031 1 89.38 596 PRO B N 1
ATOM 9479 C CA . PRO B 1 596 ? 12.57 -23.734 -11.086 1 89.38 596 PRO B CA 1
ATOM 9480 C C . PRO B 1 596 ? 11.211 -23.922 -11.758 1 89.38 596 PRO B C 1
ATOM 9482 O O . PRO B 1 596 ? 10.93 -25 -12.289 1 89.38 596 PRO B O 1
ATOM 9485 N N . VAL B 1 597 ? 10.406 -22.922 -11.797 1 91 597 VAL B N 1
ATOM 9486 C CA . VAL B 1 597 ? 9.047 -23.062 -12.312 1 91 597 VAL B CA 1
ATOM 9487 C C . VAL B 1 597 ? 8.945 -22.438 -13.695 1 91 597 VAL B C 1
ATOM 9489 O O . VAL B 1 597 ? 8.375 -23.016 -14.617 1 91 597 VAL B O 1
ATOM 9492 N N . PHE B 1 598 ? 9.586 -21.297 -13.898 1 92.81 598 PHE B N 1
ATOM 9493 C CA . PHE B 1 598 ? 9.273 -20.516 -15.086 1 92.81 598 PHE B CA 1
ATOM 9494 C C . PHE B 1 598 ? 10.461 -20.5 -16.047 1 92.81 598 PHE B C 1
ATOM 9496 O O . PHE B 1 598 ? 10.359 -19.984 -17.156 1 92.81 598 PHE B O 1
ATOM 9503 N N . GLY B 1 599 ? 11.57 -21.078 -15.633 1 91.56 599 GLY B N 1
ATOM 9504 C CA . GLY B 1 599 ? 12.719 -21.109 -16.531 1 91.56 599 GLY B CA 1
ATOM 9505 C C . GLY B 1 599 ? 13.625 -19.906 -16.359 1 91.56 599 GLY B C 1
ATOM 9506 O O . GLY B 1 599 ? 13.805 -19.406 -15.258 1 91.56 599 GLY B O 1
ATOM 9507 N N . PRO B 1 600 ? 14.281 -19.531 -17.469 1 94 600 PRO B N 1
ATOM 9508 C CA . PRO B 1 600 ? 15.297 -18.484 -17.344 1 94 600 PRO B CA 1
ATOM 9509 C C . PRO B 1 600 ? 14.688 -17.094 -17.109 1 94 600 PRO B C 1
ATOM 9511 O O . PRO B 1 600 ? 13.766 -16.688 -17.828 1 94 600 PRO B O 1
ATOM 9514 N N . VAL B 1 601 ? 15.227 -16.391 -16.203 1 95.25 601 VAL B N 1
ATOM 9515 C CA . VAL B 1 601 ? 14.797 -15.055 -15.812 1 95.25 601 VAL B CA 1
ATOM 9516 C C . VAL B 1 601 ? 15.984 -14.094 -15.883 1 95.25 601 VAL B C 1
ATOM 9518 O O . VAL B 1 601 ? 17.016 -14.32 -15.25 1 95.25 601 VAL B O 1
ATOM 9521 N N . LEU B 1 602 ? 15.797 -13.078 -16.656 1 96.62 602 LEU B N 1
ATOM 9522 C CA . LEU B 1 602 ? 16.812 -12.039 -16.797 1 96.62 602 LEU B CA 1
ATOM 9523 C C . LEU B 1 602 ? 16.719 -11.023 -15.672 1 96.62 602 LEU B C 1
ATOM 9525 O O . LEU B 1 602 ? 15.625 -10.617 -15.289 1 96.62 602 LEU B O 1
ATOM 9529 N N . MET B 1 603 ? 17.844 -10.688 -15.156 1 95.44 603 MET B N 1
ATOM 9530 C CA . MET B 1 603 ? 17.922 -9.727 -14.062 1 95.44 603 MET B CA 1
ATOM 9531 C C . MET B 1 603 ? 18.875 -8.586 -14.398 1 95.44 603 MET B C 1
ATOM 9533 O O . MET B 1 603 ? 19.938 -8.82 -14.984 1 95.44 603 MET B O 1
ATOM 9537 N N . PHE B 1 604 ? 18.531 -7.371 -14.133 1 94.88 604 PHE B N 1
ATOM 9538 C CA . PHE B 1 604 ? 19.391 -6.199 -14.258 1 94.88 604 PHE B CA 1
ATOM 9539 C C . PHE B 1 604 ? 19.25 -5.285 -13.047 1 94.88 604 PHE B C 1
ATOM 9541 O O . PHE B 1 604 ? 18.141 -5.129 -12.508 1 94.88 604 PHE B O 1
ATOM 9548 N N . GLY B 1 605 ? 20.266 -4.797 -12.562 1 91.56 605 GLY B N 1
ATOM 9549 C CA . GLY B 1 605 ? 20.25 -3.854 -11.461 1 91.56 605 GLY B CA 1
ATOM 9550 C C . GLY B 1 605 ? 21.562 -3.104 -11.297 1 91.56 605 GLY B C 1
ATOM 9551 O O . GLY B 1 605 ? 22.5 -3.324 -12.055 1 91.56 605 GLY B O 1
ATOM 9552 N N . LEU B 1 606 ? 21.531 -2.137 -10.406 1 86.69 606 LEU B N 1
ATOM 9553 C CA . LEU B 1 606 ? 22.797 -1.487 -10.062 1 86.69 606 LEU B CA 1
ATOM 9554 C C . LEU B 1 606 ? 23.672 -2.418 -9.234 1 86.69 606 LEU B C 1
ATOM 9556 O O . LEU B 1 606 ? 23.172 -3.279 -8.508 1 86.69 606 LEU B O 1
ATOM 9560 N N . GLY B 1 607 ? 24.906 -2.35 -9.531 1 79.25 607 GLY B N 1
ATOM 9561 C CA . GLY B 1 607 ? 25.859 -3.156 -8.781 1 79.25 607 GLY B CA 1
ATOM 9562 C C . GLY B 1 607 ? 26.344 -2.477 -7.512 1 79.25 607 GLY B C 1
ATOM 9563 O O . GLY B 1 607 ? 25.828 -1.428 -7.125 1 79.25 607 GLY B O 1
ATOM 9564 N N . GLY B 1 608 ? 27.188 -3.178 -6.895 1 69.62 608 GLY B N 1
ATOM 9565 C CA . GLY B 1 608 ? 27.797 -2.656 -5.672 1 69.62 608 GLY B CA 1
ATOM 9566 C C . GLY B 1 608 ? 27.047 -3.072 -4.418 1 69.62 608 GLY B C 1
ATOM 9567 O O . GLY B 1 608 ? 26.125 -3.891 -4.48 1 69.62 608 GLY B O 1
ATOM 9568 N N . ILE B 1 609 ? 27.531 -2.754 -3.406 1 61.75 609 ILE B N 1
ATOM 9569 C CA . ILE B 1 609 ? 27.031 -3.188 -2.104 1 61.75 609 ILE B CA 1
ATOM 9570 C C . ILE B 1 609 ? 25.578 -2.762 -1.935 1 61.75 609 ILE B C 1
ATOM 9572 O O . ILE B 1 609 ? 24.797 -3.461 -1.294 1 61.75 609 ILE B O 1
ATOM 9576 N N . HIS B 1 610 ? 25.203 -1.75 -2.641 1 63.81 610 HIS B N 1
ATOM 9577 C CA . HIS B 1 610 ? 23.859 -1.208 -2.447 1 63.81 610 HIS B CA 1
ATOM 9578 C C . HIS B 1 610 ? 22.828 -2.025 -3.205 1 63.81 610 HIS B C 1
ATOM 9580 O O . HIS B 1 610 ? 21.703 -2.197 -2.732 1 63.81 610 HIS B O 1
ATOM 9586 N N . ALA B 1 611 ? 23.297 -2.613 -4.289 1 62.31 611 ALA B N 1
ATOM 9587 C CA . ALA B 1 611 ? 22.375 -3.398 -5.102 1 62.31 611 ALA B CA 1
ATOM 9588 C C . ALA B 1 611 ? 21.766 -4.543 -4.293 1 62.31 611 ALA B C 1
ATOM 9590 O O . ALA B 1 611 ? 20.562 -4.793 -4.367 1 62.31 611 ALA B O 1
ATOM 9591 N N . GLU B 1 612 ? 22.609 -5.152 -3.588 1 63.59 612 GLU B N 1
ATOM 9592 C CA . GLU B 1 612 ? 22.172 -6.34 -2.857 1 63.59 612 GLU B CA 1
ATOM 9593 C C . GLU B 1 612 ? 21.25 -5.965 -1.701 1 63.59 612 GLU B C 1
ATOM 9595 O O . GLU B 1 612 ? 20.328 -6.707 -1.374 1 63.59 612 GLU B O 1
ATOM 9600 N N . ILE B 1 613 ? 21.562 -4.84 -1.244 1 67.19 613 ILE B N 1
ATOM 9601 C CA . ILE B 1 613 ? 20.859 -4.477 -0.021 1 67.19 613 ILE B CA 1
ATOM 9602 C C . ILE B 1 613 ? 19.547 -3.758 -0.371 1 67.19 613 ILE B C 1
ATOM 9604 O O . ILE B 1 613 ? 18.516 -4.004 0.248 1 67.19 613 ILE B O 1
ATOM 9608 N N . LEU B 1 614 ? 19.641 -2.965 -1.438 1 70.25 614 LEU B N 1
ATOM 9609 C CA . LEU B 1 614 ? 18.469 -2.154 -1.762 1 70.25 614 LEU B CA 1
ATOM 9610 C C . LEU B 1 614 ? 17.547 -2.895 -2.723 1 70.25 614 LEU B C 1
ATOM 9612 O O . LEU B 1 614 ? 16.391 -2.5 -2.908 1 70.25 614 LEU B O 1
ATOM 9616 N N . ARG B 1 615 ? 18.031 -4.016 -3.275 1 73.25 615 ARG B N 1
ATOM 9617 C CA . ARG B 1 615 ? 17.25 -4.902 -4.129 1 73.25 615 ARG B CA 1
ATOM 9618 C C . ARG B 1 615 ? 16.547 -4.121 -5.23 1 73.25 615 ARG B C 1
ATOM 9620 O O . ARG B 1 615 ? 15.344 -4.301 -5.461 1 73.25 615 ARG B O 1
ATOM 9627 N N . ASP B 1 616 ? 17.203 -3.154 -5.754 1 82.38 616 ASP B N 1
ATOM 9628 C CA . ASP B 1 616 ? 16.688 -2.428 -6.914 1 82.38 616 ASP B CA 1
ATOM 9629 C C . ASP B 1 616 ? 17.031 -3.158 -8.211 1 82.38 616 ASP B C 1
ATOM 9631 O O . ASP B 1 616 ? 17.984 -2.783 -8.906 1 82.38 616 ASP B O 1
ATOM 9635 N N . VAL B 1 617 ? 16.297 -4.219 -8.453 1 89.81 617 VAL B N 1
ATOM 9636 C CA . VAL B 1 617 ? 16.562 -5.031 -9.633 1 89.81 617 VAL B CA 1
ATOM 9637 C C . VAL B 1 617 ? 15.281 -5.152 -10.469 1 89.81 617 VAL B C 1
ATOM 9639 O O . VAL B 1 617 ? 14.18 -5.02 -9.945 1 89.81 617 VAL B O 1
ATOM 9642 N N . SER B 1 618 ? 15.43 -5.262 -11.711 1 92.75 618 SER B N 1
ATOM 9643 C CA . SER B 1 618 ? 14.359 -5.543 -12.656 1 92.75 618 SER B CA 1
ATOM 9644 C C . SER B 1 618 ? 14.461 -6.965 -13.203 1 92.75 618 SER B C 1
ATOM 9646 O O . SER B 1 618 ? 15.562 -7.449 -13.484 1 92.75 618 SER B O 1
ATOM 9648 N N . LEU B 1 619 ? 13.375 -7.652 -13.242 1 94.31 619 LEU B N 1
ATOM 9649 C CA . LEU B 1 619 ? 13.344 -9.031 -13.727 1 94.31 619 LEU B CA 1
ATOM 9650 C C . LEU B 1 619 ? 12.438 -9.156 -14.945 1 94.31 619 LEU B C 1
ATOM 9652 O O . LEU B 1 619 ? 11.422 -8.477 -15.039 1 94.31 619 LEU B O 1
ATOM 9656 N N . ARG B 1 620 ? 12.844 -9.977 -15.891 1 94.12 620 ARG B N 1
ATOM 9657 C CA . ARG B 1 620 ? 12.023 -10.328 -17.047 1 94.12 620 ARG B CA 1
ATOM 9658 C C . ARG B 1 620 ? 12.156 -11.812 -17.375 1 94.12 620 ARG B C 1
ATOM 9660 O O . ARG B 1 620 ? 13.25 -12.375 -17.312 1 94.12 620 ARG B O 1
ATOM 9667 N N . LEU B 1 621 ? 11.008 -12.383 -17.641 1 91.25 621 LEU B N 1
ATOM 9668 C CA . LEU B 1 621 ? 11.047 -13.727 -18.203 1 91.25 621 LEU B CA 1
ATOM 9669 C C . LEU B 1 621 ? 11.547 -13.695 -19.641 1 91.25 621 LEU B C 1
ATOM 9671 O O . LEU B 1 621 ? 11.164 -12.812 -20.422 1 91.25 621 LEU B O 1
ATOM 9675 N N . LEU B 1 622 ? 12.422 -14.688 -19.969 1 91.94 622 LEU B N 1
ATOM 9676 C CA . LEU B 1 622 ? 12.867 -14.789 -21.359 1 91.94 622 LEU B CA 1
ATOM 9677 C C . LEU B 1 622 ? 11.805 -15.461 -22.219 1 91.94 622 LEU B C 1
ATOM 9679 O O . LEU B 1 622 ? 11.039 -16.297 -21.734 1 91.94 622 LEU B O 1
ATOM 9683 N N . PRO B 1 623 ? 11.719 -15.141 -23.484 1 90.75 623 PRO B N 1
ATOM 9684 C CA . PRO B 1 623 ? 12.562 -14.18 -24.203 1 90.75 623 PRO B CA 1
ATOM 9685 C C . PRO B 1 623 ? 12.141 -12.734 -23.969 1 90.75 623 PRO B C 1
ATOM 9687 O O . PRO B 1 623 ? 11.078 -12.484 -23.391 1 90.75 623 PRO B O 1
ATOM 9690 N N . ILE B 1 624 ? 13.023 -11.797 -24.344 1 91.75 624 ILE B N 1
ATOM 9691 C CA . ILE B 1 624 ? 12.727 -10.383 -24.203 1 91.75 624 ILE B CA 1
ATOM 9692 C C . ILE B 1 624 ? 12.992 -9.656 -25.516 1 91.75 624 ILE B C 1
ATOM 9694 O O . ILE B 1 624 ? 13.727 -10.164 -26.375 1 91.75 624 ILE B O 1
ATOM 9698 N N . THR B 1 625 ? 12.398 -8.508 -25.703 1 90.12 625 THR B N 1
ATOM 9699 C CA . THR B 1 625 ? 12.719 -7.594 -26.797 1 90.12 625 THR B CA 1
ATOM 9700 C C . THR B 1 625 ? 13.688 -6.516 -26.328 1 90.12 625 THR B C 1
ATOM 9702 O O . THR B 1 625 ? 13.961 -6.391 -25.125 1 90.12 625 THR B O 1
ATOM 9705 N N . ARG B 1 626 ? 14.227 -5.852 -27.312 1 93.06 626 ARG B N 1
ATOM 9706 C CA . ARG B 1 626 ? 15.102 -4.73 -26.969 1 93.06 626 ARG B CA 1
ATOM 9707 C C . ARG B 1 626 ? 14.352 -3.676 -26.156 1 93.06 626 ARG B C 1
ATOM 9709 O O . ARG B 1 626 ? 14.922 -3.049 -25.266 1 93.06 626 ARG B O 1
ATOM 9716 N N . ASP B 1 627 ? 13.094 -3.518 -26.484 1 91.19 627 ASP B N 1
ATOM 9717 C CA . ASP B 1 627 ? 12.273 -2.572 -25.734 1 91.19 627 ASP B CA 1
ATOM 9718 C C . ASP B 1 627 ? 12.109 -3.018 -24.281 1 91.19 627 ASP B C 1
ATOM 9720 O O . ASP B 1 627 ? 12.062 -2.188 -23.375 1 91.19 627 ASP B O 1
ATOM 9724 N N . ASP B 1 628 ? 11.984 -4.297 -24.078 1 91.31 628 ASP B N 1
ATOM 9725 C CA . ASP B 1 628 ? 11.938 -4.832 -22.719 1 91.31 628 ASP B CA 1
ATOM 9726 C C . ASP B 1 628 ? 13.203 -4.48 -21.953 1 91.31 628 ASP B C 1
ATOM 9728 O O . ASP B 1 628 ? 13.133 -4.094 -20.781 1 91.31 628 ASP B O 1
ATOM 9732 N N . ALA B 1 629 ? 14.297 -4.656 -22.656 1 95.25 629 ALA B N 1
ATOM 9733 C CA . ALA B 1 629 ? 15.586 -4.387 -22.016 1 95.25 629 ALA B CA 1
ATOM 9734 C C . ALA B 1 629 ? 15.688 -2.922 -21.594 1 95.25 629 ALA B C 1
ATOM 9736 O O . ALA B 1 629 ? 16.125 -2.617 -20.484 1 95.25 629 ALA B O 1
ATOM 9737 N N . LEU B 1 630 ? 15.359 -2.062 -22.484 1 95.69 630 LEU B N 1
ATOM 9738 C CA . LEU B 1 630 ? 15.391 -0.639 -22.172 1 95.69 630 LEU B CA 1
ATOM 9739 C C . LEU B 1 630 ? 14.445 -0.313 -21.016 1 95.69 630 LEU B C 1
ATOM 9741 O O . LEU B 1 630 ? 14.781 0.488 -20.141 1 95.69 630 LEU B O 1
ATOM 9745 N N . ALA B 1 631 ? 13.281 -0.935 -21.047 1 92.31 631 ALA B N 1
ATOM 9746 C CA . ALA B 1 631 ? 12.312 -0.72 -19.969 1 92.31 631 ALA B CA 1
ATOM 9747 C C . ALA B 1 631 ? 12.852 -1.201 -18.625 1 92.31 631 ALA B C 1
ATOM 9749 O O . ALA B 1 631 ? 12.617 -0.576 -17.594 1 92.31 631 ALA B O 1
ATOM 9750 N N . MET B 1 632 ? 13.555 -2.305 -18.656 1 94.5 632 MET B N 1
ATOM 9751 C CA . MET B 1 632 ? 14.164 -2.842 -17.438 1 94.5 632 MET B CA 1
ATOM 9752 C C . MET B 1 632 ? 15.086 -1.813 -16.797 1 94.5 632 MET B C 1
ATOM 9754 O O . MET B 1 632 ? 15.062 -1.623 -15.578 1 94.5 632 MET B O 1
ATOM 9758 N N . VAL B 1 633 ? 15.844 -1.161 -17.625 1 95.19 633 VAL B N 1
ATOM 9759 C CA . VAL B 1 633 ? 16.812 -0.183 -17.141 1 95.19 633 VAL B CA 1
ATOM 9760 C C . VAL B 1 633 ? 16.078 1.019 -16.547 1 95.19 633 VAL B C 1
ATOM 9762 O O . VAL B 1 633 ? 16.422 1.486 -15.453 1 95.19 633 VAL B O 1
ATOM 9765 N N . ARG B 1 634 ? 15.094 1.457 -17.172 1 93 634 ARG B N 1
ATOM 9766 C CA . ARG B 1 634 ? 14.383 2.678 -16.797 1 93 634 ARG B CA 1
ATOM 9767 C C . ARG B 1 634 ? 13.539 2.459 -15.555 1 93 634 ARG B C 1
ATOM 9769 O O . ARG B 1 634 ? 13.164 3.416 -14.875 1 93 634 ARG B O 1
ATOM 9776 N N . GLU B 1 635 ? 13.219 1.293 -15.289 1 90.06 635 GLU B N 1
ATOM 9777 C CA . GLU B 1 635 ? 12.312 1.013 -14.172 1 90.06 635 GLU B CA 1
ATOM 9778 C C . GLU B 1 635 ? 13.062 0.998 -12.844 1 90.06 635 GLU B C 1
ATOM 9780 O O . GLU B 1 635 ? 12.453 1.051 -11.781 1 90.06 635 GLU B O 1
ATOM 9785 N N . LEU B 1 636 ? 14.391 0.944 -12.914 1 89.56 636 LEU B N 1
ATOM 9786 C CA . LEU B 1 636 ? 15.172 0.973 -11.68 1 89.56 636 LEU B CA 1
ATOM 9787 C C . LEU B 1 636 ? 14.906 2.252 -10.891 1 89.56 636 LEU B C 1
ATOM 9789 O O . LEU B 1 636 ? 14.766 3.328 -11.484 1 89.56 636 LEU B O 1
ATOM 9793 N N . ARG B 1 637 ? 14.82 2.197 -9.656 1 82.31 637 ARG B N 1
ATOM 9794 C CA . ARG B 1 637 ? 14.672 3.371 -8.805 1 82.31 637 ARG B CA 1
ATOM 9795 C C . ARG B 1 637 ? 15.859 4.312 -8.961 1 82.31 637 ARG B C 1
ATOM 9797 O O . ARG B 1 637 ? 15.711 5.531 -8.867 1 82.31 637 ARG B O 1
ATOM 9804 N N . ALA B 1 638 ? 16.969 3.689 -9.195 1 82.12 638 ALA B N 1
ATOM 9805 C CA . ALA B 1 638 ? 18.219 4.457 -9.297 1 82.12 638 ALA B CA 1
ATOM 9806 C C . ALA B 1 638 ? 18.516 4.816 -10.75 1 82.12 638 ALA B C 1
ATOM 9808 O O . ALA B 1 638 ? 19.656 5.145 -11.094 1 82.12 638 ALA B O 1
ATOM 9809 N N . PHE B 1 639 ? 17.516 4.801 -11.57 1 89.75 639 PHE B N 1
ATOM 9810 C CA . PHE B 1 639 ? 17.734 5.07 -12.984 1 89.75 639 PHE B CA 1
ATOM 9811 C C . PHE B 1 639 ? 18.422 6.406 -13.188 1 89.75 639 PHE B C 1
ATOM 9813 O O . PHE B 1 639 ? 19.234 6.559 -14.109 1 89.75 639 PHE B O 1
ATOM 9820 N N . ALA B 1 640 ? 18.141 7.363 -12.375 1 86.5 640 ALA B N 1
ATOM 9821 C CA . ALA B 1 640 ? 18.703 8.703 -12.508 1 86.5 640 ALA B CA 1
ATOM 9822 C C . ALA B 1 640 ? 20.219 8.664 -12.523 1 86.5 640 ALA B C 1
ATOM 9824 O O . ALA B 1 640 ? 20.875 9.477 -13.188 1 86.5 640 ALA B O 1
ATOM 9825 N N . VAL B 1 641 ? 20.812 7.727 -11.859 1 84.19 641 VAL B N 1
ATOM 9826 C CA . VAL B 1 641 ? 22.25 7.559 -11.82 1 84.19 641 VAL B CA 1
ATOM 9827 C C . VAL B 1 641 ? 22.766 7.195 -13.211 1 84.19 641 VAL B C 1
ATOM 9829 O O . VAL B 1 641 ? 23.859 7.633 -13.609 1 84.19 641 VAL B O 1
ATOM 9832 N N . LEU B 1 642 ? 22.016 6.414 -13.922 1 90.94 642 LEU B N 1
ATOM 9833 C CA . LEU B 1 642 ? 22.391 5.98 -15.266 1 90.94 642 LEU B CA 1
ATOM 9834 C C . LEU B 1 642 ? 22.109 7.07 -16.281 1 90.94 642 LEU B C 1
ATOM 9836 O O . LEU B 1 642 ? 22.75 7.133 -17.328 1 90.94 642 LEU B O 1
ATOM 9840 N N . ASP B 1 643 ? 21.188 7.938 -15.914 1 90.44 643 ASP B N 1
ATOM 9841 C CA . ASP B 1 643 ? 20.75 8.969 -16.844 1 90.44 643 ASP B CA 1
ATOM 9842 C C . ASP B 1 643 ? 21.5 10.273 -16.625 1 90.44 643 ASP B C 1
ATOM 9844 O O . ASP B 1 643 ? 21.078 11.328 -17.109 1 90.44 643 ASP B O 1
ATOM 9848 N N . GLY B 1 644 ? 22.516 10.281 -15.883 1 82.88 644 GLY B N 1
ATOM 9849 C CA . GLY B 1 644 ? 23.406 11.43 -15.773 1 82.88 644 GLY B CA 1
ATOM 9850 C C . GLY B 1 644 ? 23.031 12.375 -14.656 1 82.88 644 GLY B C 1
ATOM 9851 O O . GLY B 1 644 ? 23.234 13.586 -14.766 1 82.88 644 GLY B O 1
ATOM 9852 N N . ALA B 1 645 ? 22.438 11.852 -13.656 1 76.5 645 ALA B N 1
ATOM 9853 C CA . ALA B 1 645 ? 22.047 12.703 -12.539 1 76.5 645 ALA B CA 1
ATOM 9854 C C . ALA B 1 645 ? 23.266 13.305 -11.852 1 76.5 645 ALA B C 1
ATOM 9856 O O . ALA B 1 645 ? 24.312 12.664 -11.766 1 76.5 645 ALA B O 1
ATOM 9857 N N . ARG B 1 646 ? 23.141 14.57 -11.391 1 69.56 646 ARG B N 1
ATOM 9858 C CA . ARG B 1 646 ? 24.094 15.289 -10.555 1 69.56 646 ARG B CA 1
ATOM 9859 C C . ARG B 1 646 ? 25.422 15.484 -11.289 1 69.56 646 ARG B C 1
ATOM 9861 O O . ARG B 1 646 ? 26.484 15.211 -10.734 1 69.56 646 ARG B O 1
ATOM 9868 N N . GLY B 1 647 ? 25.359 15.688 -12.609 1 71.06 647 GLY B N 1
ATOM 9869 C CA . GLY B 1 647 ? 26.547 16.078 -13.359 1 71.06 647 GLY B CA 1
ATOM 9870 C C . GLY B 1 647 ? 27.328 14.883 -13.883 1 71.06 647 GLY B C 1
ATOM 9871 O O . GLY B 1 647 ? 28.328 15.047 -14.586 1 71.06 647 GLY B O 1
ATOM 9872 N N . ARG B 1 648 ? 26.938 13.719 -13.531 1 77.62 648 ARG B N 1
ATOM 9873 C CA . ARG B 1 648 ? 27.594 12.539 -14.086 1 77.62 648 ARG B CA 1
ATOM 9874 C C . ARG B 1 648 ? 27.25 12.359 -15.562 1 77.62 648 ARG B C 1
ATOM 9876 O O . ARG B 1 648 ? 26.188 12.773 -16.016 1 77.62 648 ARG B O 1
ATOM 9883 N N . PRO B 1 649 ? 28.172 11.859 -16.219 1 86.56 649 PRO B N 1
ATOM 9884 C CA . PRO B 1 649 ? 27.828 11.594 -17.625 1 86.56 649 PRO B CA 1
ATOM 9885 C C . PRO B 1 649 ? 26.766 10.508 -17.781 1 86.56 649 PRO B C 1
ATOM 9887 O O . PRO B 1 649 ? 26.781 9.523 -17.031 1 86.56 649 PRO B O 1
ATOM 9890 N N . ARG B 1 650 ? 25.891 10.789 -18.703 1 92.69 650 ARG B N 1
ATOM 9891 C CA . ARG B 1 650 ? 24.891 9.781 -19.016 1 92.69 650 ARG B CA 1
ATOM 9892 C C . ARG B 1 650 ? 25.531 8.531 -19.609 1 92.69 650 ARG B C 1
ATOM 9894 O O . ARG B 1 650 ? 26.422 8.633 -20.453 1 92.69 650 ARG B O 1
ATOM 9901 N N . VAL B 1 651 ? 25.172 7.422 -19.141 1 95.69 651 VAL B N 1
ATOM 9902 C CA . VAL B 1 651 ? 25.75 6.18 -19.656 1 95.69 651 VAL B CA 1
ATOM 9903 C C . VAL B 1 651 ? 25.094 5.816 -20.984 1 95.69 651 VAL B C 1
ATOM 9905 O O . VAL B 1 651 ? 24.078 6.406 -21.359 1 95.69 651 VAL B O 1
ATOM 9908 N N . ASP B 1 652 ? 25.672 4.914 -21.703 1 96.94 652 ASP B N 1
ATOM 9909 C CA . ASP B 1 652 ? 25.125 4.426 -22.969 1 96.94 652 ASP B CA 1
ATOM 9910 C C . ASP B 1 652 ? 24.031 3.395 -22.734 1 96.94 652 ASP B C 1
ATOM 9912 O O . ASP B 1 652 ? 24.281 2.189 -22.75 1 96.94 652 ASP B O 1
ATOM 9916 N N . LEU B 1 653 ? 22.828 3.848 -22.688 1 96.88 653 LEU B N 1
ATOM 9917 C CA . LEU B 1 653 ? 21.703 2.98 -22.406 1 96.88 653 LEU B CA 1
ATOM 9918 C C . LEU B 1 653 ? 21.531 1.93 -23.5 1 96.88 653 LEU B C 1
ATOM 9920 O O . LEU B 1 653 ? 21.109 0.803 -23.219 1 96.88 653 LEU B O 1
ATOM 9924 N N . ASP B 1 654 ? 21.844 2.275 -24.656 1 96.5 654 ASP B N 1
ATOM 9925 C CA . ASP B 1 654 ? 21.719 1.344 -25.766 1 96.5 654 ASP B CA 1
ATOM 9926 C C . ASP B 1 654 ? 22.688 0.163 -25.609 1 96.5 654 ASP B C 1
ATOM 9928 O O . ASP B 1 654 ? 22.312 -0.982 -25.875 1 96.5 654 ASP B O 1
ATOM 9932 N N . SER B 1 655 ? 23.844 0.525 -25.188 1 97.31 655 SER B N 1
ATOM 9933 C CA . SER B 1 655 ? 24.828 -0.53 -24.969 1 97.31 655 SER B CA 1
ATOM 9934 C C . SER B 1 655 ? 24.375 -1.496 -23.875 1 97.31 655 SER B C 1
ATOM 9936 O O . SER B 1 655 ? 24.641 -2.699 -23.969 1 97.31 655 SER B O 1
ATOM 9938 N N . ILE B 1 656 ? 23.766 -0.979 -22.875 1 97.62 656 ILE B N 1
ATOM 9939 C CA . ILE B 1 656 ? 23.219 -1.829 -21.828 1 97.62 656 ILE B CA 1
ATOM 9940 C C . ILE B 1 656 ? 22.141 -2.738 -22.406 1 97.62 656 ILE B C 1
ATOM 9942 O O . ILE B 1 656 ? 22.141 -3.947 -22.172 1 97.62 656 ILE B O 1
ATOM 9946 N N . ALA B 1 657 ? 21.234 -2.141 -23.172 1 97.38 657 ALA B N 1
ATOM 9947 C CA . ALA B 1 657 ? 20.141 -2.902 -23.781 1 97.38 657 ALA B CA 1
ATOM 9948 C C . ALA B 1 657 ? 20.672 -4.012 -24.672 1 97.38 657 ALA B C 1
ATOM 9950 O O . ALA B 1 657 ? 20.188 -5.145 -24.641 1 97.38 657 ALA B O 1
ATOM 9951 N N . ASP B 1 658 ? 21.656 -3.676 -25.422 1 97.06 658 ASP B N 1
ATOM 9952 C CA . ASP B 1 658 ? 22.266 -4.664 -26.312 1 97.06 658 ASP B CA 1
ATOM 9953 C C . ASP B 1 658 ? 22.891 -5.801 -25.516 1 97.06 658 ASP B C 1
ATOM 9955 O O . ASP B 1 658 ? 22.781 -6.969 -25.906 1 97.06 658 ASP B O 1
ATOM 9959 N N . THR B 1 659 ? 23.547 -5.43 -24.469 1 97.88 659 THR B N 1
ATOM 9960 C CA . THR B 1 659 ? 24.172 -6.43 -23.625 1 97.88 659 THR B CA 1
ATOM 9961 C C . THR B 1 659 ? 23.109 -7.352 -23 1 97.88 659 THR B C 1
ATOM 9963 O O . THR B 1 659 ? 23.312 -8.57 -22.953 1 97.88 659 THR B O 1
ATOM 9966 N N . LEU B 1 660 ? 22.047 -6.801 -22.531 1 97.81 660 LEU B N 1
ATOM 9967 C CA . LEU B 1 660 ? 20.969 -7.594 -21.969 1 97.81 660 LEU B CA 1
ATOM 9968 C C . LEU B 1 660 ? 20.359 -8.531 -23 1 97.81 660 LEU B C 1
ATOM 9970 O O . LEU B 1 660 ? 20.062 -9.695 -22.703 1 97.81 660 LEU B O 1
ATOM 9974 N N . CYS B 1 661 ? 20.219 -8.031 -24.203 1 96.56 661 CYS B N 1
ATOM 9975 C CA . CYS B 1 661 ? 19.703 -8.867 -25.281 1 96.56 661 CYS B CA 1
ATOM 9976 C C . CYS B 1 661 ? 20.672 -10 -25.594 1 96.56 661 CYS B C 1
ATOM 9978 O O . CYS B 1 661 ? 20.25 -11.133 -25.844 1 96.56 661 CYS B O 1
ATOM 9980 N N . ALA B 1 662 ? 21.938 -9.664 -25.578 1 96.62 662 ALA B N 1
ATOM 9981 C CA . ALA B 1 662 ? 22.953 -10.688 -25.828 1 96.62 662 ALA B CA 1
ATOM 9982 C C . ALA B 1 662 ? 22.922 -11.766 -24.75 1 96.62 662 ALA B C 1
ATOM 9984 O O . ALA B 1 662 ? 23.016 -12.953 -25.047 1 96.62 662 ALA B O 1
ATOM 9985 N N . LEU B 1 663 ? 22.844 -11.328 -23.562 1 96.75 663 LEU B N 1
ATOM 9986 C CA . LEU B 1 663 ? 22.75 -12.25 -22.438 1 96.75 663 LEU B CA 1
ATOM 9987 C C . LEU B 1 663 ? 21.516 -13.133 -22.562 1 96.75 663 LEU B C 1
ATOM 9989 O O . LEU B 1 663 ? 21.578 -14.336 -22.297 1 96.75 663 LEU B O 1
ATOM 9993 N N . ALA B 1 664 ? 20.406 -12.539 -22.891 1 95.69 664 ALA B N 1
ATOM 9994 C CA . ALA B 1 664 ? 19.172 -13.281 -23.109 1 95.69 664 ALA B CA 1
ATOM 9995 C C . ALA B 1 664 ? 19.344 -14.32 -24.219 1 95.69 664 ALA B C 1
ATOM 9997 O O . ALA B 1 664 ? 18.906 -15.469 -24.062 1 95.69 664 ALA B O 1
ATOM 9998 N N . GLY B 1 665 ? 19.969 -13.867 -25.297 1 94.5 665 GLY B N 1
ATOM 9999 C CA . GLY B 1 665 ? 20.25 -14.781 -26.391 1 94.5 665 GLY B CA 1
ATOM 10000 C C . GLY B 1 665 ? 21.141 -15.938 -25.984 1 94.5 665 GLY B C 1
ATOM 10001 O O . GLY B 1 665 ? 20.891 -17.078 -26.375 1 94.5 665 GLY B O 1
ATOM 10002 N N . PHE B 1 666 ? 22.156 -15.648 -25.203 1 95.88 666 PHE B N 1
ATOM 10003 C CA . PHE B 1 666 ? 23.062 -16.672 -24.688 1 95.88 666 PHE B CA 1
ATOM 10004 C C . PHE B 1 666 ? 22.281 -17.719 -23.891 1 95.88 666 PHE B C 1
ATOM 10006 O O . PHE B 1 666 ? 22.469 -18.922 -24.094 1 95.88 666 PHE B O 1
ATOM 10013 N N . ALA B 1 667 ? 21.5 -17.25 -22.969 1 96 667 ALA B N 1
ATOM 10014 C CA . ALA B 1 667 ? 20.719 -18.141 -22.109 1 96 667 ALA B CA 1
ATOM 10015 C C . ALA B 1 667 ? 19.781 -19.016 -22.922 1 96 667 ALA B C 1
ATOM 10017 O O . ALA B 1 667 ? 19.609 -20.203 -22.625 1 96 667 ALA B O 1
ATOM 10018 N N . GLN B 1 668 ? 19.188 -18.422 -23.891 1 93.5 668 GLN B N 1
ATOM 10019 C CA . GLN B 1 668 ? 18.266 -19.172 -24.75 1 93.5 668 GLN B CA 1
ATOM 10020 C C . GLN B 1 668 ? 19 -20.266 -25.516 1 93.5 668 GLN B C 1
ATOM 10022 O O . GLN B 1 668 ? 18.5 -21.391 -25.656 1 93.5 668 GLN B O 1
ATOM 10027 N N . ARG B 1 669 ? 20.172 -19.922 -25.984 1 94 669 ARG B N 1
ATOM 10028 C CA . ARG B 1 669 ? 20.984 -20.906 -26.719 1 94 669 ARG B CA 1
ATOM 10029 C C . ARG B 1 669 ? 21.453 -22.016 -25.797 1 94 669 ARG B C 1
ATOM 10031 O O . ARG B 1 669 ? 21.5 -23.188 -26.188 1 94 669 ARG B O 1
ATOM 10038 N N . ALA B 1 670 ? 21.797 -21.672 -24.609 1 94.62 670 ALA B N 1
ATOM 10039 C CA . ALA B 1 670 ? 22.281 -22.656 -23.641 1 94.62 670 ALA B CA 1
ATOM 10040 C C . ALA B 1 670 ? 21.156 -23.578 -23.188 1 94.62 670 ALA B C 1
ATOM 10042 O O . ALA B 1 670 ? 21.391 -24.734 -22.812 1 94.62 670 ALA B O 1
ATOM 10043 N N . GLY B 1 671 ? 19.953 -23.047 -23.156 1 90.38 671 GLY B N 1
ATOM 10044 C CA . GLY B 1 671 ? 18.75 -23.828 -22.844 1 90.38 671 GLY B CA 1
ATOM 10045 C C . GLY B 1 671 ? 18.797 -24.438 -21.453 1 90.38 671 GLY B C 1
ATOM 10046 O O . GLY B 1 671 ? 19.078 -23.75 -20.484 1 90.38 671 GLY B O 1
ATOM 10047 N N . ALA B 1 672 ? 18.578 -25.703 -21.328 1 91 672 ALA B N 1
ATOM 10048 C CA . ALA B 1 672 ? 18.391 -26.391 -20.062 1 91 672 ALA B CA 1
ATOM 10049 C C . ALA B 1 672 ? 19.734 -26.641 -19.359 1 91 672 ALA B C 1
ATOM 10051 O O . ALA B 1 672 ? 19.766 -26.953 -18.172 1 91 672 ALA B O 1
ATOM 10052 N N . THR B 1 673 ? 20.766 -26.391 -20.078 1 95.19 673 THR B N 1
ATOM 10053 C CA . THR B 1 673 ? 22.078 -26.656 -19.5 1 95.19 673 THR B CA 1
ATOM 10054 C C . THR B 1 673 ? 22.578 -25.453 -18.703 1 95.19 673 THR B C 1
ATOM 10056 O O . THR B 1 673 ? 23.594 -25.547 -18.016 1 95.19 673 THR B O 1
ATOM 10059 N N . LEU B 1 674 ? 21.875 -24.344 -18.766 1 96.31 674 LEU B N 1
ATOM 10060 C CA . LEU B 1 674 ? 22.281 -23.156 -18.031 1 96.31 674 LEU B CA 1
ATOM 10061 C C . LEU B 1 674 ? 21.609 -23.094 -16.672 1 96.31 674 LEU B C 1
ATOM 10063 O O . LEU B 1 674 ? 20.375 -23.141 -16.578 1 96.31 674 LEU B O 1
ATOM 10067 N N . GLU B 1 675 ? 22.391 -23.078 -15.633 1 96.19 675 GLU B N 1
ATOM 10068 C CA . GLU B 1 675 ? 21.859 -22.781 -14.305 1 96.19 675 GLU B CA 1
ATOM 10069 C C . GLU B 1 675 ? 21.828 -21.281 -14.039 1 96.19 675 GLU B C 1
ATOM 10071 O O . GLU B 1 675 ? 20.797 -20.75 -13.617 1 96.19 675 GLU B O 1
ATOM 10076 N N . SER B 1 676 ? 22.875 -20.656 -14.312 1 96.81 676 SER B N 1
ATOM 10077 C CA . SER B 1 676 ? 22.906 -19.203 -14.148 1 96.81 676 SER B CA 1
ATOM 10078 C C . SER B 1 676 ? 24.109 -18.594 -14.875 1 96.81 676 SER B C 1
ATOM 10080 O O . SER B 1 676 ? 25.094 -19.281 -15.141 1 96.81 676 SER B O 1
ATOM 10082 N N . ALA B 1 677 ? 24.016 -17.406 -15.289 1 97.5 677 ALA B N 1
ATOM 10083 C CA . ALA B 1 677 ? 25.062 -16.531 -15.805 1 97.5 677 ALA B CA 1
ATOM 10084 C C . ALA B 1 677 ? 24.984 -15.141 -15.188 1 97.5 677 ALA B C 1
ATOM 10086 O O . ALA B 1 677 ? 23.938 -14.484 -15.25 1 97.5 677 ALA B O 1
ATOM 10087 N N . GLU B 1 678 ? 26.047 -14.719 -14.602 1 95.25 678 GLU B N 1
ATOM 10088 C CA . GLU B 1 678 ? 26.031 -13.438 -13.906 1 95.25 678 GLU B CA 1
ATOM 10089 C C . GLU B 1 678 ? 27.234 -12.578 -14.273 1 95.25 678 GLU B C 1
ATOM 10091 O O . GLU B 1 678 ? 28.359 -13.062 -14.328 1 95.25 678 GLU B O 1
ATOM 10096 N N . ILE B 1 679 ? 26.938 -11.398 -14.656 1 96.38 679 ILE B N 1
ATOM 10097 C CA . ILE B 1 679 ? 27.953 -10.375 -14.859 1 96.38 679 ILE B CA 1
ATOM 10098 C C . ILE B 1 679 ? 27.953 -9.398 -13.68 1 96.38 679 ILE B C 1
ATOM 10100 O O . ILE B 1 679 ? 26.984 -8.656 -13.492 1 96.38 679 ILE B O 1
ATOM 10104 N N . ASN B 1 680 ? 28.984 -9.461 -12.93 1 91.19 680 ASN B N 1
ATOM 10105 C CA . ASN B 1 680 ? 29.094 -8.609 -11.75 1 91.19 680 ASN B CA 1
ATOM 10106 C C . ASN B 1 680 ? 30.547 -8.234 -11.461 1 91.19 680 ASN B C 1
ATOM 10108 O O . ASN B 1 680 ? 31.266 -9 -10.828 1 91.19 680 ASN B O 1
ATOM 10112 N N . PRO B 1 681 ? 30.969 -7.09 -11.883 1 91.81 681 PRO B N 1
ATOM 10113 C CA . PRO B 1 681 ? 30.156 -5.953 -12.328 1 91.81 681 PRO B CA 1
ATOM 10114 C C . PRO B 1 681 ? 30.062 -5.852 -13.852 1 91.81 681 PRO B C 1
ATOM 10116 O O . PRO B 1 681 ? 30.969 -6.305 -14.555 1 91.81 681 PRO B O 1
ATOM 10119 N N . LEU B 1 682 ? 29 -5.277 -14.289 1 96 682 LEU B N 1
ATOM 10120 C CA . LEU B 1 682 ? 28.859 -4.664 -15.602 1 96 682 LEU B CA 1
ATOM 10121 C C . LEU B 1 682 ? 29.031 -3.15 -15.523 1 96 682 LEU B C 1
ATOM 10123 O O . LEU B 1 682 ? 28.172 -2.453 -14.977 1 96 682 LEU B O 1
ATOM 10127 N N . ILE B 1 683 ? 30.141 -2.67 -16.047 1 95.94 683 ILE B N 1
ATOM 10128 C CA . ILE B 1 683 ? 30.406 -1.24 -15.938 1 95.94 683 ILE B CA 1
ATOM 10129 C C . ILE B 1 683 ? 29.719 -0.499 -17.094 1 95.94 683 ILE B C 1
ATOM 10131 O O . ILE B 1 683 ? 30.047 -0.715 -18.25 1 95.94 683 ILE B O 1
ATOM 10135 N N . ALA B 1 684 ? 28.797 0.307 -16.766 1 95.69 684 ALA B N 1
ATOM 10136 C CA . ALA B 1 684 ? 28.094 1.12 -17.75 1 95.69 684 ALA B CA 1
ATOM 10137 C C . ALA B 1 684 ? 28.766 2.477 -17.922 1 95.69 684 ALA B C 1
ATOM 10139 O O . ALA B 1 684 ? 28.781 3.295 -17 1 95.69 684 ALA B O 1
ATOM 10140 N N . ARG B 1 685 ? 29.297 2.688 -19.094 1 95.81 685 ARG B N 1
ATOM 10141 C CA . ARG B 1 685 ? 30 3.93 -19.391 1 95.81 685 ARG B CA 1
ATOM 10142 C C . ARG B 1 685 ? 29.281 4.723 -20.484 1 95.81 685 ARG B C 1
ATOM 10144 O O . ARG B 1 685 ? 28.406 4.195 -21.156 1 95.81 685 ARG B O 1
ATOM 10151 N N . PRO B 1 686 ? 29.641 6.008 -20.625 1 95.19 686 PRO B N 1
ATOM 10152 C CA . PRO B 1 686 ? 29.094 6.797 -21.734 1 95.19 686 PRO B CA 1
ATOM 10153 C C . PRO B 1 686 ? 29.469 6.234 -23.109 1 95.19 686 PRO B C 1
ATOM 10155 O O . PRO B 1 686 ? 30.438 5.5 -23.219 1 95.19 686 PRO B O 1
ATOM 10158 N N . ARG B 1 687 ? 28.672 6.66 -24.031 1 92.94 687 ARG B N 1
ATOM 10159 C CA . ARG B 1 687 ? 28.891 6.188 -25.391 1 92.94 687 ARG B CA 1
ATOM 10160 C C . ARG B 1 687 ? 30.281 6.543 -25.875 1 92.94 687 ARG B C 1
ATOM 10162 O O . ARG B 1 687 ? 30.938 5.734 -26.531 1 92.94 687 ARG B O 1
ATOM 10169 N N . GLU B 1 688 ? 30.75 7.668 -25.484 1 91.94 688 GLU B N 1
ATOM 10170 C CA . GLU B 1 688 ? 32.062 8.172 -25.906 1 91.94 688 GLU B CA 1
ATOM 10171 C C . GLU B 1 688 ? 33.188 7.355 -25.297 1 91.94 688 GLU B C 1
ATOM 10173 O O . GLU B 1 688 ? 34.281 7.289 -25.859 1 91.94 688 GLU B O 1
ATOM 10178 N N . ASP B 1 689 ? 32.875 6.668 -24.219 1 92.75 689 ASP B N 1
ATOM 10179 C CA . ASP B 1 689 ? 33.875 5.891 -23.516 1 92.75 689 ASP B CA 1
ATOM 10180 C C . ASP B 1 689 ? 33.781 4.41 -23.875 1 92.75 689 ASP B C 1
ATOM 10182 O O . ASP B 1 689 ? 34.344 3.562 -23.188 1 92.75 689 ASP B O 1
ATOM 10186 N N . GLY B 1 690 ? 32.938 4.039 -24.859 1 90.75 690 GLY B N 1
ATOM 10187 C CA . GLY B 1 690 ? 32.906 2.666 -25.344 1 90.75 690 GLY B CA 1
ATOM 10188 C C . GLY B 1 690 ? 31.719 1.881 -24.797 1 90.75 690 GLY B C 1
ATOM 10189 O O . GLY B 1 690 ? 31.656 0.658 -24.938 1 90.75 690 GLY B O 1
ATOM 10190 N N . GLY B 1 691 ? 30.828 2.529 -24.062 1 94.75 691 GLY B N 1
ATOM 10191 C CA . GLY B 1 691 ? 29.625 1.865 -23.578 1 94.75 691 GLY B CA 1
ATOM 10192 C C . GLY B 1 691 ? 29.891 0.885 -22.453 1 94.75 691 GLY B C 1
ATOM 10193 O O . GLY B 1 691 ? 30.875 1.036 -21.703 1 94.75 691 GLY B O 1
ATOM 10194 N N . CYS B 1 692 ? 29.047 -0.127 -22.25 1 95.88 692 CYS B N 1
ATOM 10195 C CA . CYS B 1 692 ? 29.188 -1 -21.094 1 95.88 692 CYS B CA 1
ATOM 10196 C C . CYS B 1 692 ? 30.203 -2.105 -21.359 1 95.88 692 CYS B C 1
ATOM 10198 O O . CYS B 1 692 ? 30.422 -2.486 -22.5 1 95.88 692 CYS B O 1
ATOM 10200 N N . VAL B 1 693 ? 30.781 -2.596 -20.281 1 97.38 693 VAL B N 1
ATOM 10201 C CA . VAL B 1 693 ? 31.797 -3.637 -20.391 1 97.38 693 VAL B CA 1
ATOM 10202 C C . VAL B 1 693 ? 31.734 -4.551 -19.172 1 97.38 693 VAL B C 1
ATOM 10204 O O . VAL B 1 693 ? 31.656 -4.074 -18.031 1 97.38 693 VAL B O 1
ATOM 10207 N N . ALA B 1 694 ? 31.688 -5.848 -19.422 1 97.81 694 ALA B N 1
ATOM 10208 C CA . ALA B 1 694 ? 31.734 -6.82 -18.344 1 97.81 694 ALA B CA 1
ATOM 10209 C C . ALA B 1 694 ? 33.156 -6.988 -17.828 1 97.81 694 ALA B C 1
ATOM 10211 O O . ALA B 1 694 ? 34.094 -7.293 -18.594 1 97.81 694 ALA B O 1
ATOM 10212 N N . VAL B 1 695 ? 33.375 -6.816 -16.516 1 96.12 695 VAL B N 1
ATOM 10213 C CA . VAL B 1 695 ? 34.75 -6.934 -15.992 1 96.12 695 VAL B CA 1
ATOM 10214 C C . VAL B 1 695 ? 34.875 -8.227 -15.188 1 96.12 695 VAL B C 1
ATOM 10216 O O . VAL B 1 695 ? 35.969 -8.648 -14.859 1 96.12 695 VAL B O 1
ATOM 10219 N N . ASP B 1 696 ? 33.75 -8.844 -14.906 1 94.56 696 ASP B N 1
ATOM 10220 C CA . ASP B 1 696 ? 33.719 -10.148 -14.258 1 94.56 696 ASP B CA 1
ATOM 10221 C C . ASP B 1 696 ? 32.438 -10.906 -14.648 1 94.56 696 ASP B C 1
ATOM 10223 O O . ASP B 1 696 ? 31.391 -10.289 -14.906 1 94.56 696 ASP B O 1
ATOM 10227 N N . ALA B 1 697 ? 32.531 -12.203 -14.727 1 96 697 ALA B N 1
ATOM 10228 C CA . ALA B 1 697 ? 31.359 -13.016 -15.086 1 96 697 ALA B CA 1
ATOM 10229 C C . ALA B 1 697 ? 31.484 -14.422 -14.5 1 96 697 ALA B C 1
ATOM 10231 O O . ALA B 1 697 ? 32.594 -14.914 -14.266 1 96 697 ALA B O 1
ATOM 10232 N N . LEU B 1 698 ? 30.406 -14.969 -14.195 1 95.94 698 LEU B N 1
ATOM 10233 C CA . LEU B 1 698 ? 30.312 -16.328 -13.688 1 95.94 698 LEU B CA 1
ATOM 10234 C C . LEU B 1 698 ? 29.188 -17.094 -14.375 1 95.94 698 LEU B C 1
ATOM 10236 O O . LEU B 1 698 ? 28.031 -16.672 -14.305 1 95.94 698 LEU B O 1
ATOM 10240 N N . VAL B 1 699 ? 29.516 -18.141 -15.062 1 97.19 699 VAL B N 1
ATOM 10241 C CA . VAL B 1 699 ? 28.531 -19.016 -15.688 1 97.19 699 VAL B CA 1
ATOM 10242 C C . VAL B 1 699 ? 28.516 -20.375 -14.977 1 97.19 699 VAL B C 1
ATOM 10244 O O . VAL B 1 699 ? 29.562 -20.953 -14.695 1 97.19 699 VAL B O 1
ATOM 10247 N N . ILE B 1 700 ? 27.406 -20.781 -14.609 1 96.88 700 ILE B N 1
ATOM 10248 C CA . ILE B 1 700 ? 27.234 -22.078 -13.984 1 96.88 700 ILE B CA 1
ATOM 10249 C C . ILE B 1 700 ? 26.328 -22.953 -14.852 1 96.88 700 ILE B C 1
ATOM 10251 O O . ILE B 1 700 ? 25.188 -22.578 -15.133 1 96.88 700 ILE B O 1
ATOM 10255 N N . GLY B 1 701 ? 26.844 -24.047 -15.234 1 95.88 701 GLY B N 1
ATOM 10256 C CA . GLY B 1 701 ? 26.047 -25.016 -15.984 1 95.88 701 GLY B CA 1
ATOM 10257 C C . GLY B 1 701 ? 25.406 -26.078 -15.109 1 95.88 701 GLY B C 1
ATOM 10258 O O . GLY B 1 701 ? 25.75 -26.203 -13.93 1 95.88 701 GLY B O 1
ATOM 10259 N N . ARG B 1 702 ? 24.438 -26.75 -15.625 1 93 702 ARG B N 1
ATOM 10260 C CA . ARG B 1 702 ? 23.781 -27.844 -14.922 1 93 702 ARG B CA 1
ATOM 10261 C C . ARG B 1 702 ? 23.531 -29.016 -15.852 1 93 702 ARG B C 1
ATOM 10263 O O . ARG B 1 702 ? 23.625 -28.891 -17.078 1 93 702 ARG B O 1
ATOM 10270 N N . GLU B 1 703 ? 23.359 -30.172 -15.203 1 85.75 703 GLU B N 1
ATOM 10271 C CA . GLU B 1 703 ? 23.016 -31.359 -15.984 1 85.75 703 GLU B CA 1
ATOM 10272 C C . GLU B 1 703 ? 21.641 -31.234 -16.609 1 85.75 703 GLU B C 1
ATOM 10274 O O . GLU B 1 703 ? 20.688 -30.844 -15.938 1 85.75 703 GLU B O 1
ATOM 10279 N N . ALA B 1 704 ? 21.656 -31.109 -17.906 1 69.88 704 ALA B N 1
ATOM 10280 C CA . ALA B 1 704 ? 20.359 -31.031 -18.578 1 69.88 704 ALA B CA 1
ATOM 10281 C C . ALA B 1 704 ? 19.469 -32.188 -18.172 1 69.88 704 ALA B C 1
ATOM 10283 O O . ALA B 1 704 ? 19.938 -33.344 -18.031 1 69.88 704 ALA B O 1
ATOM 10284 N N . ALA B 1 705 ? 18.422 -31.984 -17.531 1 56.84 705 ALA B N 1
ATOM 10285 C CA . ALA B 1 705 ? 17.547 -33.094 -17.156 1 56.84 705 ALA B CA 1
ATOM 10286 C C . ALA B 1 705 ? 17.203 -33.938 -18.375 1 56.84 705 ALA B C 1
ATOM 10288 O O . ALA B 1 705 ? 17.125 -33.438 -19.5 1 56.84 705 ALA B O 1
#

Solvent-accessible surface area (backbone atoms only — not comparable to full-atom values): 69088 Å² total; per-residue (Å²): 129,75,77,70,55,70,69,80,58,76,62,47,49,30,53,81,62,47,58,18,41,30,32,36,41,40,37,66,49,52,88,40,70,28,4,26,26,55,44,46,25,61,73,62,55,39,82,49,53,76,42,36,20,22,75,86,41,66,57,40,80,89,34,65,28,27,62,41,66,55,67,63,78,58,83,31,24,21,37,40,36,38,52,59,56,90,49,45,66,59,50,51,53,35,31,44,72,38,57,30,35,13,34,36,32,44,32,56,75,26,46,74,68,40,71,68,14,35,52,52,36,52,52,50,33,50,52,31,55,74,51,59,28,47,34,36,6,40,46,25,41,28,33,34,23,53,74,63,30,40,40,57,30,57,61,65,52,57,78,79,45,72,47,48,51,34,37,31,25,36,38,18,38,35,37,55,46,39,46,33,50,49,50,48,30,39,76,69,68,44,27,30,34,31,41,37,20,22,28,69,33,54,58,38,35,66,34,52,51,47,34,47,45,41,67,34,88,59,35,55,30,38,38,36,39,40,52,57,65,83,53,30,68,56,39,52,34,17,39,47,46,13,46,74,61,66,31,53,37,31,35,36,65,39,15,71,35,74,61,1,19,52,39,29,20,69,54,58,66,44,65,31,63,61,49,68,58,51,50,31,52,30,52,55,46,33,42,45,74,22,95,41,70,65,45,40,52,51,42,47,52,45,60,64,48,28,69,64,20,82,39,50,35,38,42,42,37,25,39,22,46,55,51,32,8,40,45,36,26,39,29,53,74,42,67,36,40,60,64,64,53,52,70,68,57,28,50,53,44,31,70,77,35,72,86,36,45,46,48,46,49,28,20,58,38,68,57,35,80,79,38,63,65,51,53,48,54,50,53,49,50,51,51,70,73,42,83,40,20,24,38,40,37,40,47,47,55,40,49,64,32,80,83,43,34,63,56,54,55,48,38,54,51,50,47,42,70,78,35,71,72,37,30,40,32,39,19,30,39,53,52,69,72,58,47,50,56,43,34,74,67,32,26,46,76,28,74,41,55,54,59,46,40,48,42,50,35,54,37,22,47,50,62,68,31,66,83,70,74,72,69,75,62,84,56,68,76,76,38,84,49,63,62,43,54,41,22,41,67,59,24,44,50,56,40,38,75,44,58,28,51,56,58,69,68,44,83,26,73,45,40,66,47,31,18,48,48,35,62,70,69,42,63,36,23,28,41,29,55,28,22,44,72,50,86,64,37,70,83,37,50,11,57,43,72,72,31,67,40,34,66,51,28,24,52,46,45,53,49,21,51,50,32,37,43,65,71,35,69,84,50,65,70,72,34,27,36,39,26,62,60,81,79,76,60,45,54,17,29,37,33,36,38,50,42,94,42,72,36,52,31,37,38,40,31,51,30,64,77,56,24,73,57,64,60,46,61,32,64,40,57,66,79,77,50,63,67,53,38,46,47,41,54,63,65,31,73,57,29,51,64,49,66,21,48,94,80,41,71,42,33,24,62,63,44,47,20,50,33,49,50,20,50,52,47,41,50,59,23,23,43,69,12,44,42,31,36,38,27,63,39,26,32,34,17,29,59,92,71,65,19,36,34,28,76,32,36,42,30,27,21,26,72,56,127,130,76,75,68,58,70,69,81,59,75,62,45,49,30,52,81,61,46,60,18,40,31,32,35,42,38,37,66,48,52,86,39,69,28,5,26,23,56,44,46,24,62,74,62,52,40,80,48,52,78,42,36,21,22,74,87,41,67,56,40,80,87,34,66,27,26,62,41,65,53,67,64,78,58,82,32,22,21,35,39,38,39,50,59,56,90,50,44,66,59,50,52,52,35,29,42,74,38,57,32,34,12,35,35,32,44,32,58,76,27,46,74,67,39,70,69,13,36,53,51,35,53,52,50,34,50,50,31,54,73,50,59,30,46,34,36,6,40,45,23,39,30,33,34,23,53,75,64,29,41,40,57,28,58,60,66,52,58,80,80,46,72,49,49,52,33,38,32,25,37,37,18,38,34,36,53,45,38,46,34,49,49,51,49,29,39,76,69,69,44,29,31,36,32,42,37,20,23,30,70,35,55,58,37,34,65,35,52,53,47,34,48,44,44,68,34,89,60,35,57,30,37,37,36,40,39,51,58,65,83,53,29,68,55,38,52,32,18,39,47,46,15,46,72,62,68,30,52,36,33,35,35,65,40,14,70,34,75,61,1,19,51,41,29,19,68,53,59,66,43,66,30,64,61,49,68,58,52,48,31,51,30,52,57,45,32,44,43,74,22,93,42,70,64,45,41,52,51,42,48,52,45,60,64,47,28,67,64,18,82,40,51,35,38,44,39,37,23,39,21,47,56,51,32,8,41,45,36,26,38,30,54,74,44,68,37,40,61,64,64,53,52,70,69,57,29,51,52,45,33,70,79,35,74,87,35,44,47,50,46,47,28,21,60,38,69,57,37,81,78,38,64,65,50,54,48,55,51,53,50,48,51,51,69,72,42,84,41,19,25,38,41,38,39,49,46,55,38,48,66,33,79,82,43,35,64,55,52,54,48,39,53,52,50,48,42,70,78,37,73,72,38,30,39,33,38,18,29,39,52,52,69,72,60,46,51,57,44,33,75,69,32,27,45,74,27,73,40,55,53,60,46,38,48,43,52,37,53,36,21,46,49,63,68,30,66,83,71,74,72,68,76,62,83,55,70,76,78,39,84,47,61,64,43,55,42,23,41,67,57,25,43,50,55,41,37,74,44,58,27,53,56,59,70,66,44,84,26,73,44,41,67,46,33,19,50,48,34,61,70,65,42,61,36,24,28,41,32,56,28,22,45,70,51,85,63,36,70,82,36,48,12,56,43,70,73,30,67,40,35,66,52,28,23,54,44,46,53,48,21,52,51,33,36,42,67,71,36,70,86,48,66,70,74,32,27,36,38,28,61,59,81,79,78,60,45,55,16,28,38,35,35,38,51,40,95,40,72,36,52,31,38,39,39,31,50,32,64,78,56,24,74,57,64,61,45,61,32,63,40,56,66,78,76,48,62,66,51,37,46,48,42,54,64,66,31,74,57,29,51,63,50,66,22,47,93,80,40,71,42,33,25,63,64,44,47,20,49,34,49,50,20,52,52,45,42,49,60,23,24,42,69,14,46,42,31,34,38,28,62,39,28,33,34,16,28,60,91,72,67,20,36,35,29,77,33,36,42,30,26,20,26,74,56,127